Protein AF-A0A6H9KLS6-F1 (afdb_monomer)

Radius of gyration: 54.13 Å; Cα contacts (8 Å, |Δi|>4): 3069; chains: 1; bounding box: 109×90×158 Å

Nearest PDB structures (foldseek):
  4ytg-assembly1_A  TM=8.967E-01  e=2.155E-37  Porphyromonas gingivalis W83
  5ak7-assembly1_A  TM=8.990E-01  e=2.647E-36  Porphyromonas gingivalis
  4ytb-assembly1_A  TM=8.795E-01  e=2.379E-36  Porphyromonas gingivalis W83
  5ak8-assembly1_A  TM=8.900E-01  e=1.005E-35  Porphyromonas gingivalis
  4yt9-assembly1_A  TM=8.762E-01  e=1.245E-35  Porphyromonas gingivalis W83

Structure (mmCIF, N/CA/C/O backbone):
data_AF-A0A6H9KLS6-F1
#
_entry.id   AF-A0A6H9KLS6-F1
#
loop_
_atom_site.group_PDB
_atom_site.id
_atom_site.type_symbol
_atom_site.label_atom_id
_atom_site.label_alt_id
_atom_site.label_comp_id
_atom_site.label_asym_id
_atom_site.label_entity_id
_atom_site.label_seq_id
_atom_site.pdbx_PDB_ins_code
_atom_site.Cartn_x
_atom_site.Cartn_y
_atom_site.Cartn_z
_atom_site.occupancy
_atom_site.B_iso_or_equiv
_atom_site.auth_seq_id
_atom_site.auth_comp_id
_atom_site.auth_asym_id
_atom_site.auth_atom_id
_atom_site.pdbx_PDB_model_num
ATOM 1 N N . MET A 1 1 ? 42.586 41.986 -59.182 1.00 42.12 1 MET A N 1
ATOM 2 C CA . MET A 1 1 ? 43.289 41.242 -58.110 1.00 42.12 1 MET A CA 1
ATOM 3 C C . MET A 1 1 ? 42.401 41.301 -56.870 1.00 42.12 1 MET A C 1
ATOM 5 O O . MET A 1 1 ? 42.018 42.407 -56.533 1.00 42.12 1 MET A O 1
ATOM 9 N N . ASN A 1 2 ? 41.959 40.225 -56.210 1.00 42.09 2 ASN A N 1
ATOM 10 C CA . ASN A 1 2 ? 42.155 38.785 -56.449 1.00 42.09 2 ASN A CA 1
ATOM 11 C C . ASN A 1 2 ? 40.855 37.993 -56.156 1.00 42.09 2 ASN A C 1
ATOM 13 O O . ASN A 1 2 ? 40.766 37.325 -55.130 1.00 42.09 2 ASN A O 1
ATOM 17 N N . HIS A 1 3 ? 39.854 38.028 -57.047 1.00 41.78 3 HIS A N 1
ATOM 18 C CA . HIS A 1 3 ? 38.622 37.240 -56.848 1.00 41.78 3 HIS A CA 1
ATOM 19 C C . HIS A 1 3 ? 38.861 35.724 -56.806 1.00 41.78 3 HIS A C 1
ATOM 21 O O . HIS A 1 3 ? 38.205 35.041 -56.027 1.00 41.78 3 HIS A O 1
ATOM 27 N N . SER A 1 4 ? 39.847 35.200 -57.548 1.00 40.41 4 SER A N 1
ATOM 28 C CA . SER A 1 4 ? 40.197 33.777 -57.471 1.00 40.41 4 SER A CA 1
ATOM 29 C C . SER A 1 4 ? 40.646 33.354 -56.072 1.00 40.41 4 SER A C 1
ATOM 31 O O . SER A 1 4 ? 40.273 32.276 -55.641 1.00 40.41 4 SER A O 1
ATOM 33 N N . LYS A 1 5 ? 41.374 34.194 -55.318 1.00 39.47 5 LYS A N 1
ATOM 34 C CA . LYS A 1 5 ? 41.796 33.826 -53.956 1.00 39.47 5 LYS A CA 1
ATOM 35 C C . LYS A 1 5 ? 40.638 33.768 -52.965 1.00 39.47 5 LYS A C 1
ATOM 37 O O . LYS A 1 5 ? 40.665 32.895 -52.111 1.00 39.47 5 LYS A O 1
ATOM 42 N N . LEU A 1 6 ? 39.636 34.644 -53.072 1.00 44.22 6 LEU A N 1
ATOM 43 C CA . LEU A 1 6 ? 38.482 34.580 -52.169 1.00 44.22 6 LEU A CA 1
ATOM 44 C C . LEU A 1 6 ? 37.624 33.344 -52.466 1.00 44.22 6 LEU A C 1
ATOM 46 O O . LEU A 1 6 ? 37.301 32.603 -51.546 1.00 44.22 6 LEU A O 1
ATOM 50 N N . LEU A 1 7 ? 37.356 33.066 -53.749 1.00 44.28 7 LEU A N 1
ATOM 51 C CA . LEU A 1 7 ? 36.635 31.856 -54.147 1.00 44.28 7 LEU A CA 1
ATOM 52 C C . LEU A 1 7 ? 37.413 30.586 -53.777 1.00 44.28 7 LEU A C 1
ATOM 54 O O . LEU A 1 7 ? 36.820 29.651 -53.261 1.00 44.28 7 LEU A O 1
ATOM 58 N N . SER A 1 8 ? 38.737 30.562 -53.971 1.00 39.41 8 SER A N 1
ATOM 59 C CA . SER A 1 8 ? 39.578 29.424 -53.584 1.00 39.41 8 SER A CA 1
ATOM 60 C C . SER A 1 8 ? 39.737 29.256 -52.075 1.00 39.41 8 SER A C 1
ATOM 62 O O . SER A 1 8 ? 39.918 28.121 -51.667 1.00 39.41 8 SER A O 1
ATOM 64 N N . LEU A 1 9 ? 39.671 30.306 -51.243 1.00 42.19 9 LEU A N 1
ATOM 65 C CA . LEU A 1 9 ? 39.634 30.133 -49.782 1.00 42.19 9 LEU A CA 1
ATOM 66 C C . LEU A 1 9 ? 38.256 29.680 -49.294 1.00 42.19 9 LEU A C 1
ATOM 68 O O . LEU A 1 9 ? 38.198 28.824 -48.423 1.00 42.19 9 LEU A O 1
ATOM 72 N N . PHE A 1 10 ? 37.166 30.199 -49.867 1.00 46.00 10 PHE A N 1
ATOM 73 C CA . PHE A 1 10 ? 35.816 29.742 -49.524 1.00 46.00 10 PHE A CA 1
ATOM 74 C C . PHE A 1 10 ? 35.618 28.277 -49.936 1.00 46.00 10 PHE A C 1
ATOM 76 O O . PHE A 1 10 ? 35.149 27.474 -49.138 1.00 46.00 10 PHE A O 1
ATOM 83 N N . PHE A 1 11 ? 36.090 27.897 -51.132 1.00 42.62 11 PHE A N 1
ATOM 84 C CA . PHE A 1 11 ? 36.170 26.493 -51.527 1.00 42.62 11 PHE A CA 1
ATOM 85 C C . PHE A 1 11 ? 37.159 25.696 -50.678 1.00 42.62 11 PHE A C 1
ATOM 87 O O . PHE A 1 11 ? 36.805 24.586 -50.334 1.00 42.62 11 PHE A O 1
ATOM 94 N N . LEU A 1 12 ? 38.347 26.191 -50.296 1.00 38.06 12 LEU A N 1
ATOM 95 C CA . LEU A 1 12 ? 39.230 25.409 -49.413 1.00 38.06 12 LEU A CA 1
ATOM 96 C C . LEU A 1 12 ? 38.598 25.161 -48.043 1.00 38.06 12 LEU A C 1
ATOM 98 O O . LEU A 1 12 ? 38.747 24.058 -47.543 1.00 38.06 12 LEU A O 1
ATOM 102 N N . ALA A 1 13 ? 37.888 26.139 -47.473 1.00 42.06 13 ALA A N 1
ATOM 103 C CA . ALA A 1 13 ? 37.198 25.998 -46.193 1.00 42.06 13 ALA A CA 1
ATOM 104 C C . ALA A 1 13 ? 36.020 25.014 -46.283 1.00 42.06 13 ALA A C 1
ATOM 106 O O . ALA A 1 13 ? 35.931 24.103 -45.460 1.00 42.06 13 ALA A O 1
ATOM 107 N N . LEU A 1 14 ? 35.171 25.132 -47.315 1.00 41.22 14 LEU A N 1
ATOM 108 C CA . LEU A 1 14 ? 34.112 24.150 -47.575 1.00 41.22 14 LEU A CA 1
ATOM 109 C C . LEU A 1 14 ? 34.700 22.764 -47.841 1.00 41.22 14 LEU A C 1
ATOM 111 O O . LEU A 1 14 ? 34.267 21.802 -47.232 1.00 41.22 14 LEU A O 1
ATOM 115 N N . PHE A 1 15 ? 35.700 22.647 -48.715 1.00 36.88 15 PHE A N 1
ATOM 116 C CA . PHE A 1 15 ? 36.286 21.358 -49.077 1.00 36.88 15 PHE A CA 1
ATOM 117 C C . PHE A 1 15 ? 37.015 20.732 -47.886 1.00 36.88 15 PHE A C 1
ATOM 119 O O . PHE A 1 15 ? 36.880 19.533 -47.697 1.00 36.88 15 PHE A O 1
ATOM 126 N N . SER A 1 16 ? 37.694 21.513 -47.032 1.00 40.09 16 SER A N 1
ATOM 127 C CA . SER A 1 16 ? 38.246 20.992 -45.777 1.00 40.09 16 SER A CA 1
ATOM 128 C C . SER A 1 16 ? 37.142 20.509 -44.843 1.00 40.09 16 SER A C 1
ATOM 130 O O . SER A 1 16 ? 37.246 19.389 -44.357 1.00 40.09 16 SER A O 1
ATOM 132 N N . ALA A 1 17 ? 36.070 21.288 -44.652 1.00 40.72 17 ALA A N 1
ATOM 133 C CA . ALA A 1 17 ? 34.946 20.913 -43.794 1.00 40.72 17 ALA A CA 1
ATOM 134 C C . ALA A 1 17 ? 34.215 19.662 -44.310 1.00 40.72 17 ALA A C 1
ATOM 136 O O . ALA A 1 17 ? 33.973 18.748 -43.533 1.00 40.72 17 ALA A O 1
ATOM 137 N N . LEU A 1 18 ? 33.961 19.560 -45.619 1.00 37.59 18 LEU A N 1
ATOM 138 C CA . LEU A 1 18 ? 33.403 18.368 -46.263 1.00 37.59 18 LEU A CA 1
ATOM 139 C C . LEU A 1 18 ? 34.345 17.161 -46.149 1.00 37.59 18 LEU A C 1
ATOM 141 O O . LEU A 1 18 ? 33.883 16.081 -45.799 1.00 37.59 18 LEU A O 1
ATOM 145 N N . THR A 1 19 ? 35.659 17.318 -46.358 1.00 38.22 19 THR A N 1
ATOM 146 C CA . THR A 1 19 ? 36.613 16.206 -46.162 1.00 38.22 19 THR A CA 1
ATOM 147 C C . THR A 1 19 ? 36.799 15.807 -44.698 1.00 38.22 19 THR A C 1
ATOM 149 O O . THR A 1 19 ? 37.214 14.683 -44.448 1.00 38.22 19 THR A O 1
ATOM 152 N N . PHE A 1 20 ? 36.497 16.687 -43.736 1.00 41.56 20 PHE A N 1
ATOM 153 C CA . PHE A 1 20 ? 36.508 16.352 -42.309 1.00 41.56 20 PHE A CA 1
ATOM 154 C C . PHE A 1 20 ? 35.193 15.691 -41.886 1.00 41.56 20 PHE A C 1
ATOM 156 O O . PHE A 1 20 ? 35.227 14.635 -41.270 1.00 41.56 20 PHE A O 1
ATOM 163 N N . ALA A 1 21 ? 34.041 16.234 -42.290 1.00 41.56 21 ALA A N 1
ATOM 164 C CA . ALA A 1 21 ? 32.731 15.629 -42.052 1.00 41.56 21 ALA A CA 1
ATOM 165 C C . ALA A 1 21 ? 32.650 14.218 -42.655 1.00 41.56 21 ALA A C 1
ATOM 167 O O . ALA A 1 21 ? 32.272 13.272 -41.971 1.00 41.56 21 ALA A O 1
ATOM 168 N N . GLN A 1 22 ? 33.120 14.041 -43.894 1.00 37.28 22 GLN A N 1
ATOM 169 C CA . GLN A 1 22 ? 33.165 12.738 -44.560 1.00 37.28 22 GLN A CA 1
ATOM 170 C C . GLN A 1 22 ? 34.273 11.804 -44.025 1.00 37.28 22 GLN A C 1
ATOM 172 O O . GLN A 1 22 ? 34.257 10.624 -44.342 1.00 37.28 22 GLN A O 1
ATOM 177 N N . ALA A 1 23 ? 35.196 12.298 -43.189 1.00 38.47 23 ALA A N 1
ATOM 178 C CA . ALA A 1 23 ? 36.153 11.481 -42.429 1.00 38.47 23 ALA A CA 1
ATOM 179 C C . ALA A 1 23 ? 35.724 11.237 -40.964 1.00 38.47 23 ALA A C 1
ATOM 181 O O . ALA A 1 23 ? 36.358 10.447 -40.266 1.00 38.47 23 ALA A O 1
ATOM 182 N N . ILE A 1 24 ? 34.665 11.907 -40.496 1.00 44.97 24 ILE A N 1
ATOM 183 C CA . ILE A 1 24 ? 34.025 11.689 -39.189 1.00 44.97 24 ILE A CA 1
ATOM 184 C C . ILE A 1 24 ? 32.800 10.778 -39.336 1.00 44.97 24 ILE A C 1
ATOM 186 O O . ILE A 1 24 ? 32.547 9.990 -38.438 1.00 44.97 24 ILE A O 1
ATOM 190 N N . ALA A 1 25 ? 32.109 10.784 -40.481 1.00 42.50 25 ALA A N 1
ATOM 191 C CA . ALA A 1 25 ? 31.039 9.827 -40.784 1.00 42.50 25 ALA A CA 1
ATOM 192 C C . ALA A 1 25 ? 31.502 8.348 -40.775 1.00 42.50 25 ALA A C 1
ATOM 194 O O . ALA A 1 25 ? 30.692 7.459 -40.535 1.00 42.50 25 ALA A O 1
ATOM 195 N N . ASP A 1 26 ? 32.802 8.094 -40.984 1.00 42.16 26 ASP A N 1
ATOM 196 C CA . ASP A 1 26 ? 33.442 6.773 -40.843 1.00 42.16 26 ASP A CA 1
ATOM 197 C C . ASP A 1 26 ? 33.953 6.485 -39.403 1.00 42.16 26 ASP A C 1
ATOM 199 O O . ASP A 1 26 ? 34.486 5.402 -39.140 1.00 42.16 26 ASP A O 1
ATOM 203 N N . LYS A 1 27 ? 33.835 7.427 -38.450 1.00 55.69 27 LYS A N 1
ATOM 204 C CA . LYS A 1 27 ? 34.169 7.205 -37.030 1.00 55.69 27 LYS A CA 1
ATOM 205 C C . LYS A 1 27 ? 32.921 6.763 -36.258 1.00 55.69 27 LYS A C 1
ATOM 207 O O . LYS A 1 27 ? 31.981 7.532 -36.102 1.00 55.69 27 LYS A O 1
ATOM 212 N N . ASN A 1 28 ? 32.974 5.571 -35.664 1.00 69.12 28 ASN A N 1
ATOM 213 C CA . ASN A 1 28 ? 32.013 5.134 -34.646 1.00 69.12 28 ASN A CA 1
ATOM 214 C C . ASN A 1 28 ? 32.110 6.050 -33.406 1.00 69.12 28 ASN A C 1
ATOM 216 O O . ASN A 1 28 ? 33.011 5.864 -32.585 1.00 69.12 28 ASN A O 1
ATOM 220 N N . LEU A 1 29 ? 31.227 7.046 -33.274 1.00 88.50 29 LEU A N 1
ATOM 221 C CA . LEU A 1 29 ? 31.247 7.987 -32.148 1.00 88.50 29 LEU A CA 1
ATOM 222 C C . LEU A 1 29 ? 30.545 7.397 -30.906 1.00 88.50 29 LEU A C 1
ATOM 224 O O . LEU A 1 29 ? 29.382 6.994 -31.008 1.00 88.50 29 LEU A O 1
ATOM 228 N N . PRO A 1 30 ? 31.199 7.372 -29.727 1.00 90.50 30 PRO A N 1
ATOM 229 C CA . PRO A 1 30 ? 30.552 6.975 -28.479 1.00 90.50 30 PRO A CA 1
ATOM 230 C C . PRO A 1 30 ? 29.504 8.000 -28.019 1.00 90.50 30 PRO A C 1
ATOM 232 O O . PRO A 1 30 ? 29.423 9.118 -28.541 1.00 90.50 30 PRO A O 1
ATOM 235 N N . HIS A 1 31 ? 28.695 7.625 -27.028 1.00 88.62 31 HIS A N 1
ATOM 236 C CA . HIS A 1 31 ? 27.702 8.517 -26.431 1.00 88.62 31 HIS A CA 1
ATOM 237 C C . HIS A 1 31 ? 28.370 9.641 -25.616 1.00 88.62 31 HIS A C 1
ATOM 239 O O . HIS A 1 31 ? 27.988 10.818 -25.689 1.00 88.62 31 HIS A O 1
ATOM 245 N N . TYR A 1 32 ? 29.411 9.280 -24.862 1.00 90.12 32 TYR A N 1
ATOM 246 C CA . TYR A 1 32 ? 30.266 10.212 -24.134 1.00 90.12 32 TYR A CA 1
ATOM 247 C C . TYR A 1 32 ? 31.131 11.061 -25.081 1.00 90.12 32 TYR A C 1
ATOM 249 O O . TYR A 1 32 ? 31.460 10.656 -26.196 1.00 90.12 32 TYR A O 1
ATOM 257 N N . LEU A 1 33 ? 31.535 12.249 -24.623 1.00 90.06 33 LEU A N 1
ATOM 258 C CA . LEU A 1 33 ? 32.469 13.111 -25.354 1.00 90.06 33 LEU A CA 1
ATOM 259 C C . LEU A 1 33 ? 33.858 12.459 -25.438 1.00 90.06 33 LEU A C 1
ATOM 261 O O . LEU A 1 33 ? 34.499 12.215 -24.411 1.00 90.06 33 LEU A O 1
ATOM 265 N N . THR A 1 34 ? 34.370 12.243 -26.648 1.00 90.12 34 THR A N 1
ATOM 266 C CA . THR A 1 34 ? 35.785 11.894 -26.859 1.00 90.12 34 THR A CA 1
ATOM 267 C C . THR A 1 34 ? 36.709 13.069 -26.514 1.00 90.12 34 THR A C 1
ATOM 269 O O . THR A 1 34 ? 36.293 14.225 -26.522 1.00 90.12 34 THR A O 1
ATOM 272 N N . GLU A 1 35 ? 37.998 12.812 -26.261 1.00 87.44 35 GLU A N 1
ATOM 273 C CA . GLU A 1 35 ? 38.976 13.887 -25.999 1.00 87.44 35 GLU A CA 1
ATOM 274 C C . GLU A 1 35 ? 39.114 14.879 -27.175 1.00 87.44 35 GLU A C 1
ATOM 276 O O . GLU A 1 35 ? 39.351 16.066 -26.956 1.00 87.44 35 GLU A O 1
ATOM 281 N N . GLU A 1 36 ? 38.905 14.428 -28.421 1.00 87.62 36 GLU A N 1
ATOM 282 C CA . GLU A 1 36 ? 38.823 15.322 -29.587 1.00 87.62 36 GLU A CA 1
ATOM 283 C C . GLU A 1 36 ? 37.605 16.261 -29.482 1.00 87.62 36 GLU A C 1
ATOM 285 O O . GLU A 1 36 ? 37.731 17.470 -29.684 1.00 87.62 36 GLU A O 1
ATOM 290 N N . GLU A 1 37 ? 36.434 15.732 -29.114 1.00 91.25 37 GLU A N 1
ATOM 291 C CA . GLU A 1 37 ? 35.206 16.518 -28.937 1.00 91.25 37 GLU A CA 1
ATOM 292 C C . GLU A 1 37 ? 35.280 17.460 -27.725 1.00 91.25 37 GLU A C 1
ATOM 294 O O . GLU A 1 37 ? 34.800 18.589 -27.816 1.00 91.25 37 GLU A O 1
ATOM 299 N N . LYS A 1 38 ? 35.932 17.064 -26.621 1.00 89.56 38 LYS A N 1
ATOM 300 C CA . LYS A 1 38 ? 36.147 17.924 -25.439 1.00 89.56 38 LYS A CA 1
ATOM 301 C C . LYS A 1 38 ? 36.991 19.159 -25.756 1.00 89.56 38 LYS A C 1
ATOM 303 O O . LYS A 1 38 ? 36.734 20.226 -25.202 1.00 89.56 38 LYS A O 1
ATOM 308 N N . GLU A 1 39 ? 37.988 19.049 -26.635 1.00 87.88 39 GLU A N 1
ATOM 309 C CA . GLU A 1 39 ? 38.747 20.217 -27.104 1.00 87.88 39 GLU A CA 1
ATOM 310 C C . GLU A 1 39 ? 37.949 21.059 -28.110 1.00 87.88 39 GLU A C 1
ATOM 312 O O . GLU A 1 39 ? 37.980 22.288 -28.026 1.00 87.88 39 GLU A O 1
ATOM 317 N N . LEU A 1 40 ? 37.188 20.431 -29.016 1.00 87.25 40 LEU A N 1
ATOM 318 C CA . LEU A 1 40 ? 36.318 21.143 -29.961 1.00 87.25 40 LEU A CA 1
ATOM 319 C C . LEU A 1 40 ? 35.241 21.970 -29.243 1.00 87.25 40 LEU A C 1
ATOM 321 O O . LEU A 1 40 ? 35.066 23.146 -29.570 1.00 87.25 40 LEU A O 1
ATOM 325 N N . LEU A 1 41 ? 34.567 21.390 -28.244 1.00 85.75 41 LEU A N 1
ATOM 326 C CA . LEU A 1 41 ? 33.434 21.988 -27.526 1.00 85.75 41 LEU A CA 1
ATOM 327 C C . LEU A 1 41 ? 33.779 23.347 -26.890 1.00 85.75 41 LEU A C 1
ATOM 329 O O . LEU A 1 41 ? 32.966 24.263 -26.941 1.00 85.75 41 LEU A O 1
ATOM 333 N N . LYS A 1 42 ? 35.022 23.542 -26.425 1.00 82.81 42 LYS A N 1
ATOM 334 C CA . LYS A 1 42 ? 35.545 24.827 -25.897 1.00 82.81 42 LYS A CA 1
ATOM 335 C C . LYS A 1 42 ? 35.497 25.989 -26.900 1.00 82.81 42 LYS A C 1
ATOM 337 O O . LYS A 1 42 ? 35.700 27.141 -26.520 1.00 82.81 42 LYS A O 1
ATOM 342 N N . THR A 1 43 ? 35.313 25.685 -28.182 1.00 79.50 43 THR A N 1
ATOM 343 C CA . THR A 1 43 ? 35.275 26.642 -29.299 1.00 79.50 43 THR A CA 1
ATOM 344 C C . THR A 1 43 ? 34.090 26.431 -30.240 1.00 79.50 43 THR A C 1
ATOM 346 O O . THR A 1 43 ? 33.941 27.175 -31.210 1.00 79.50 43 THR A O 1
ATOM 349 N N . TYR A 1 44 ? 33.256 25.425 -29.969 1.00 80.31 44 TYR A N 1
ATOM 350 C CA . TYR A 1 44 ? 32.067 25.126 -30.751 1.00 80.31 44 TYR A CA 1
ATOM 351 C C . TYR A 1 44 ? 31.022 26.226 -30.554 1.00 80.31 44 TYR A C 1
ATOM 353 O O . TYR A 1 44 ? 30.921 26.840 -29.491 1.00 80.31 44 TYR A O 1
ATOM 361 N N . GLN A 1 45 ? 30.249 26.483 -31.600 1.00 70.19 45 GLN A N 1
ATOM 362 C CA . GLN A 1 45 ? 29.061 27.325 -31.570 1.00 70.19 45 GLN A CA 1
ATOM 363 C C . GLN A 1 45 ? 28.004 26.573 -32.382 1.00 70.19 45 GLN A C 1
ATOM 365 O O . GLN A 1 45 ? 28.323 26.178 -33.510 1.00 70.19 45 GLN A O 1
ATOM 370 N N . PRO A 1 46 ? 26.796 26.343 -31.843 1.00 68.88 46 PRO A N 1
ATOM 371 C CA . PRO A 1 46 ? 25.768 25.604 -32.562 1.00 68.88 46 PRO A CA 1
ATOM 372 C C . PRO A 1 46 ? 25.329 26.350 -33.838 1.00 68.88 46 PRO A C 1
ATOM 374 O O . PRO A 1 46 ? 25.396 27.587 -33.892 1.00 68.88 46 PRO A O 1
ATOM 377 N N . PRO A 1 47 ? 24.906 25.630 -34.891 1.00 63.25 47 PRO A N 1
ATOM 378 C CA . PRO A 1 47 ? 24.406 26.203 -36.135 1.00 63.25 47 PRO A CA 1
ATOM 379 C C . PRO A 1 47 ? 23.109 27.002 -35.921 1.00 63.25 47 PRO A C 1
ATOM 381 O O . PRO A 1 47 ? 22.008 26.469 -35.988 1.00 63.25 47 PRO A O 1
ATOM 384 N N . ILE A 1 48 ? 23.233 28.319 -35.732 1.00 58.53 48 ILE A N 1
ATOM 385 C CA . ILE A 1 48 ? 22.075 29.220 -35.624 1.00 58.53 48 ILE A CA 1
ATOM 386 C C . ILE A 1 48 ? 21.310 29.257 -36.959 1.00 58.53 48 ILE A C 1
ATOM 388 O O . ILE A 1 48 ? 21.727 29.903 -37.928 1.00 58.53 48 ILE A O 1
ATOM 392 N N . SER A 1 49 ? 20.160 28.587 -36.981 1.00 54.59 49 SER A N 1
ATOM 393 C CA . SER A 1 49 ? 19.131 28.708 -38.012 1.00 54.59 49 SER A CA 1
ATOM 394 C C . SER A 1 49 ? 18.551 30.132 -38.029 1.00 54.59 49 SER A C 1
ATOM 396 O O . SER A 1 49 ? 18.488 30.830 -37.017 1.00 54.59 49 SER A O 1
ATOM 398 N N . SER A 1 50 ? 18.172 30.611 -39.218 1.00 48.75 50 SER A N 1
ATOM 399 C CA . SER A 1 50 ? 17.630 31.971 -39.415 1.00 48.75 50 SER A CA 1
ATOM 400 C C . SER A 1 50 ? 16.257 31.994 -40.093 1.00 48.75 50 SER A C 1
ATOM 402 O O . SER A 1 50 ? 15.757 33.063 -40.443 1.00 48.75 50 SER A O 1
ATOM 404 N N . GLU A 1 51 ? 15.632 30.825 -40.262 1.00 49.12 51 GLU A N 1
ATOM 405 C CA . GLU A 1 51 ? 14.344 30.670 -40.955 1.00 49.12 51 GLU A CA 1
ATOM 406 C C . GLU A 1 51 ? 13.155 30.445 -40.002 1.00 49.12 51 GLU A C 1
ATOM 408 O O . GLU A 1 51 ? 12.010 30.388 -40.455 1.00 49.12 51 GLU A O 1
ATOM 413 N N . ARG A 1 52 ? 13.407 30.269 -38.697 1.00 57.59 52 ARG A N 1
ATOM 414 C CA . ARG A 1 52 ? 12.481 29.635 -37.738 1.00 57.59 52 ARG A CA 1
ATOM 415 C C . ARG A 1 52 ? 12.293 30.458 -36.458 1.00 57.59 52 ARG A C 1
ATOM 417 O O . ARG A 1 52 ? 12.930 31.491 -36.258 1.00 57.59 52 ARG A O 1
ATOM 424 N N . GLY A 1 53 ? 11.311 30.061 -35.648 1.00 63.16 53 GLY A N 1
ATOM 425 C CA . GLY A 1 53 ? 10.825 30.843 -34.511 1.00 63.16 53 GLY A CA 1
ATOM 426 C C . GLY A 1 53 ? 11.549 30.530 -33.202 1.00 63.16 53 GLY A C 1
ATOM 427 O O . GLY A 1 53 ? 11.484 29.406 -32.719 1.00 63.16 53 GLY A O 1
ATOM 428 N N . THR A 1 54 ? 12.141 31.554 -32.586 1.00 74.00 54 THR A N 1
ATOM 429 C CA . THR A 1 54 ? 12.822 31.489 -31.276 1.00 74.00 54 THR A CA 1
ATOM 430 C C . THR A 1 54 ? 11.977 32.027 -30.112 1.00 74.00 54 THR A C 1
ATOM 432 O O . THR A 1 54 ? 12.478 32.274 -29.017 1.00 74.00 54 THR A O 1
ATOM 435 N N . ASN A 1 55 ? 10.669 32.197 -30.336 1.00 85.75 55 ASN A N 1
ATOM 436 C CA . ASN A 1 55 ? 9.689 32.437 -29.275 1.00 85.75 55 ASN A CA 1
ATOM 437 C C . ASN A 1 55 ? 9.148 31.090 -28.753 1.00 85.75 55 ASN A C 1
ATOM 439 O O . ASN A 1 55 ? 8.998 30.172 -29.568 1.00 85.75 55 ASN A O 1
ATOM 443 N N . PRO A 1 56 ? 8.762 30.983 -27.468 1.00 90.50 56 PRO A N 1
ATOM 444 C CA . PRO A 1 56 ? 8.094 29.794 -26.940 1.00 90.50 56 PRO A CA 1
ATOM 445 C C . PRO A 1 56 ? 6.793 29.437 -27.693 1.00 90.50 56 PRO A C 1
ATOM 447 O O . PRO A 1 56 ? 6.211 30.295 -28.374 1.00 90.50 56 PRO A O 1
ATOM 450 N N . PRO A 1 57 ? 6.300 28.192 -27.574 1.00 91.56 57 PRO A N 1
ATOM 451 C CA . PRO A 1 57 ? 4.973 27.811 -28.044 1.00 91.56 57 PRO A CA 1
ATOM 452 C C . PRO A 1 57 ? 3.848 28.631 -27.376 1.00 91.56 57 PRO A C 1
ATOM 454 O O . PRO A 1 57 ? 4.003 29.100 -26.249 1.00 91.56 57 PRO A O 1
ATOM 457 N N . PRO A 1 58 ? 2.684 28.807 -28.034 1.00 89.31 58 PRO A N 1
ATOM 458 C CA . PRO A 1 58 ? 1.513 29.416 -27.407 1.00 89.31 58 PRO A CA 1
ATOM 459 C C . PRO A 1 58 ? 1.015 28.580 -26.223 1.00 89.31 58 PRO A C 1
ATOM 461 O O . PRO A 1 58 ? 0.774 27.379 -26.381 1.00 89.31 58 PRO A O 1
ATOM 464 N N . THR A 1 59 ? 0.841 29.238 -25.076 1.00 86.94 59 THR A N 1
ATOM 465 C CA . THR A 1 59 ? 0.408 28.640 -23.808 1.00 86.94 59 THR A CA 1
ATOM 466 C C . THR A 1 59 ? -1.119 28.443 -23.721 1.00 86.94 59 THR A C 1
ATOM 468 O O . THR A 1 59 ? -1.865 29.191 -24.361 1.00 86.94 59 THR A O 1
ATOM 471 N N . PRO A 1 60 ? -1.606 27.478 -22.910 1.00 91.75 60 PRO A N 1
ATOM 472 C CA . PRO A 1 60 ? -0.819 26.496 -22.162 1.00 91.75 60 PRO A CA 1
ATOM 473 C C . PRO A 1 60 ? -0.162 25.470 -23.097 1.00 91.75 60 PRO A C 1
ATOM 475 O O . PRO A 1 60 ? -0.675 25.171 -24.176 1.00 91.75 60 PRO A O 1
ATOM 478 N N . VAL A 1 61 ? 1.001 24.975 -22.680 1.00 94.56 61 VAL A N 1
ATOM 479 C CA . VAL A 1 61 ? 1.789 23.958 -23.387 1.00 94.56 61 VAL A CA 1
ATOM 480 C C . VAL A 1 61 ? 1.771 22.688 -22.544 1.00 94.56 61 VAL A C 1
ATOM 482 O O . VAL A 1 61 ? 1.711 22.779 -21.321 1.00 94.56 61 VAL A O 1
ATOM 485 N N . ARG A 1 62 ? 1.820 21.517 -23.179 1.00 95.69 62 ARG A N 1
ATOM 486 C CA . ARG A 1 62 ? 1.998 20.231 -22.496 1.00 95.69 62 ARG A CA 1
ATOM 487 C C . ARG A 1 62 ? 2.932 19.334 -23.299 1.00 95.69 62 ARG A C 1
ATOM 489 O O . ARG A 1 62 ? 2.699 19.118 -24.490 1.00 95.69 62 ARG A O 1
ATOM 496 N N . THR A 1 63 ? 3.953 18.782 -22.660 1.00 96.44 63 THR A N 1
ATOM 497 C CA . THR A 1 63 ? 4.730 17.660 -23.201 1.00 96.44 63 THR A CA 1
ATOM 498 C C . THR A 1 63 ? 4.029 16.346 -22.887 1.00 96.44 63 THR A C 1
ATOM 500 O O . THR A 1 63 ? 3.500 16.161 -21.794 1.00 96.44 63 THR A O 1
ATOM 503 N N . MET A 1 64 ? 4.041 15.433 -23.851 1.00 95.31 64 MET A N 1
ATOM 504 C CA . MET A 1 64 ? 3.569 14.063 -23.660 1.00 95.31 64 MET A CA 1
ATOM 505 C C . MET A 1 64 ? 4.578 13.197 -22.905 1.00 95.31 64 MET A C 1
ATOM 507 O O . MET A 1 64 ? 5.787 13.338 -23.094 1.00 95.31 64 MET A O 1
ATOM 511 N N . ALA A 1 65 ? 4.071 12.265 -22.107 1.00 96.06 65 ALA A N 1
ATOM 512 C CA . ALA A 1 65 ? 4.852 11.154 -21.586 1.00 96.06 65 ALA A CA 1
ATOM 513 C C . ALA A 1 65 ? 5.097 10.068 -22.653 1.00 96.06 65 ALA A C 1
ATOM 515 O O . ALA A 1 65 ? 4.435 10.022 -23.690 1.00 96.06 65 ALA A O 1
ATOM 516 N N . GLU A 1 66 ? 6.044 9.168 -22.388 1.00 97.00 66 GLU A N 1
ATOM 517 C CA . GLU A 1 66 ? 6.486 8.137 -23.343 1.00 97.00 66 GLU A CA 1
ATOM 518 C C . GLU A 1 66 ? 5.458 7.006 -23.553 1.00 97.00 66 GLU A C 1
ATOM 520 O O . GLU A 1 66 ? 5.401 6.415 -24.626 1.00 97.00 66 GLU A O 1
ATOM 525 N N . TRP A 1 67 ? 4.610 6.734 -22.553 1.00 95.31 67 TRP A N 1
ATOM 526 C CA . TRP A 1 67 ? 3.497 5.771 -22.628 1.00 95.31 67 TRP A CA 1
ATOM 527 C C . TRP A 1 67 ? 2.200 6.362 -23.207 1.00 95.31 67 TRP A C 1
ATOM 529 O O . TRP A 1 67 ? 1.163 5.693 -23.222 1.00 95.31 67 TRP A O 1
ATOM 539 N N . GLU A 1 68 ? 2.210 7.629 -23.629 1.00 95.62 68 GLU A N 1
ATOM 540 C CA . GLU A 1 68 ? 1.092 8.198 -24.379 1.00 95.62 68 GLU A CA 1
ATOM 541 C C . GLU A 1 68 ? 1.082 7.702 -25.830 1.00 95.62 68 GLU A C 1
ATOM 543 O O . GLU A 1 68 ? 1.968 6.990 -26.293 1.00 95.62 68 GLU A O 1
ATOM 548 N N . GLU A 1 69 ? 0.035 8.065 -26.565 1.00 95.69 69 GLU A N 1
ATOM 549 C CA . GLU A 1 69 ? -0.164 7.598 -27.929 1.00 95.69 69 GLU A CA 1
ATOM 550 C C . GLU A 1 69 ? 0.885 8.176 -28.903 1.00 95.69 69 GLU A C 1
ATOM 552 O O . GLU A 1 69 ? 0.940 9.386 -29.160 1.00 95.69 69 GLU A O 1
ATOM 557 N N . LEU A 1 70 ? 1.699 7.292 -29.480 1.00 96.88 70 LEU A N 1
ATOM 558 C CA . LEU A 1 70 ? 2.751 7.624 -30.435 1.00 96.88 70 LEU A CA 1
ATOM 559 C C . LEU A 1 70 ? 2.265 7.455 -31.879 1.00 96.88 70 LEU A C 1
ATOM 561 O O . LEU A 1 70 ? 1.649 6.450 -32.238 1.00 96.88 70 LEU A O 1
ATOM 565 N N . ASP A 1 71 ? 2.639 8.398 -32.744 1.00 97.44 71 ASP A N 1
ATOM 566 C CA . ASP A 1 71 ? 2.585 8.214 -34.198 1.00 97.44 71 ASP A CA 1
ATOM 567 C C . ASP A 1 71 ? 3.698 7.270 -34.675 1.00 97.44 71 ASP A C 1
ATOM 569 O O . ASP A 1 71 ? 3.572 6.634 -35.726 1.00 97.44 71 ASP A O 1
ATOM 573 N N . GLY A 1 72 ? 4.783 7.182 -33.898 1.00 97.31 72 GLY A N 1
ATOM 574 C CA . GLY A 1 72 ? 5.925 6.313 -34.134 1.00 97.31 72 GLY A CA 1
ATOM 575 C C . GLY A 1 72 ? 7.155 6.673 -33.298 1.00 97.31 72 GLY A C 1
ATOM 576 O O . GLY A 1 72 ? 7.092 7.497 -32.386 1.00 97.31 72 GLY A O 1
ATOM 577 N N . ILE A 1 73 ? 8.295 6.090 -33.668 1.00 98.44 73 ILE A N 1
ATOM 578 C CA . ILE A 1 73 ? 9.626 6.457 -33.160 1.00 98.44 73 ILE A CA 1
ATOM 579 C C . ILE A 1 73 ? 10.570 6.852 -34.300 1.00 98.44 73 ILE A C 1
ATOM 581 O O . ILE A 1 73 ? 10.447 6.357 -35.420 1.00 98.44 73 ILE A O 1
ATOM 585 N N . GLN A 1 74 ? 11.547 7.706 -34.019 1.00 98.44 74 GLN A N 1
ATOM 586 C CA . GLN A 1 74 ? 12.725 7.936 -34.851 1.00 98.44 74 GLN A CA 1
ATOM 587 C C . GLN A 1 74 ? 13.855 6.960 -34.495 1.00 98.44 74 GLN A C 1
ATOM 589 O O . GLN A 1 74 ? 14.038 6.624 -33.325 1.00 98.44 74 GLN A O 1
ATOM 594 N N . ILE A 1 75 ? 14.640 6.579 -35.509 1.00 98.44 75 ILE A N 1
ATOM 595 C CA . ILE A 1 75 ? 15.992 6.007 -35.380 1.00 98.44 75 ILE A CA 1
ATOM 596 C C . ILE A 1 75 ? 16.948 6.662 -36.394 1.00 98.44 75 ILE A C 1
ATOM 598 O O . ILE A 1 75 ? 16.508 7.101 -37.463 1.00 98.44 75 ILE A O 1
ATOM 602 N N . THR A 1 76 ? 18.257 6.658 -36.121 1.00 97.50 76 THR A N 1
ATOM 603 C CA . THR A 1 76 ? 19.287 7.109 -37.079 1.00 97.50 76 THR A CA 1
ATOM 604 C C . THR A 1 76 ? 20.122 5.931 -37.575 1.00 97.50 76 THR A C 1
ATOM 606 O O . THR A 1 76 ? 21.017 5.424 -36.898 1.00 97.50 76 THR A O 1
ATOM 609 N N . TRP A 1 77 ? 19.835 5.479 -38.795 1.00 95.56 77 TRP A N 1
ATOM 610 C CA . TRP A 1 77 ? 20.401 4.264 -39.366 1.00 95.56 77 TRP A CA 1
ATOM 611 C C . TRP A 1 77 ? 21.853 4.448 -39.817 1.00 95.56 77 TRP A C 1
ATOM 613 O O . TRP A 1 77 ? 22.139 4.959 -40.902 1.00 95.56 77 TRP A O 1
ATOM 623 N N . THR A 1 78 ? 22.775 3.940 -39.002 1.00 90.88 78 THR A N 1
ATOM 624 C CA . THR A 1 78 ? 24.207 3.866 -39.315 1.00 90.88 78 THR A CA 1
ATOM 625 C C . THR A 1 78 ? 24.829 2.583 -38.747 1.00 90.88 78 THR A C 1
ATOM 627 O O . THR A 1 78 ? 24.755 1.521 -39.373 1.00 90.88 78 THR A O 1
ATOM 630 N N . GLN A 1 79 ? 25.402 2.657 -37.546 1.00 85.38 79 GLN A N 1
ATOM 631 C CA . GLN A 1 79 ? 25.980 1.546 -36.801 1.00 85.38 79 GLN A CA 1
ATOM 632 C C . GLN A 1 79 ? 24.912 0.524 -36.366 1.00 85.38 79 GLN A C 1
ATOM 634 O O . GLN A 1 79 ? 23.707 0.730 -36.517 1.00 85.38 79 GLN A O 1
ATOM 639 N N . PHE A 1 80 ? 25.381 -0.606 -35.827 1.00 92.94 80 PHE A N 1
ATOM 640 C CA . PHE A 1 80 ? 24.562 -1.656 -35.205 1.00 92.94 80 PHE A CA 1
ATOM 641 C C . PHE A 1 80 ? 23.287 -2.041 -35.984 1.00 92.94 80 PHE A C 1
ATOM 643 O O . PHE A 1 80 ? 22.216 -2.166 -35.386 1.00 92.94 80 PHE A O 1
ATOM 650 N N . PRO A 1 81 ? 23.357 -2.304 -37.307 1.00 87.38 81 PRO A N 1
ATOM 651 C CA . PRO A 1 81 ? 22.164 -2.563 -38.109 1.00 87.38 81 PRO A CA 1
ATOM 652 C C . PRO A 1 81 ? 21.407 -3.831 -37.684 1.00 87.38 81 PRO A C 1
ATOM 654 O O . PRO A 1 81 ? 20.315 -4.060 -38.177 1.00 87.38 81 PRO A O 1
ATOM 657 N N . SER A 1 82 ? 21.956 -4.693 -36.818 1.00 88.62 82 SER A N 1
ATOM 658 C CA . SER A 1 82 ? 21.200 -5.810 -36.225 1.00 88.62 82 SER A CA 1
ATOM 659 C C . SER A 1 82 ? 20.298 -5.379 -35.067 1.00 88.62 82 SER A C 1
ATOM 661 O O . SER A 1 82 ? 19.222 -5.944 -34.907 1.00 88.62 82 SER A O 1
ATOM 663 N N . ILE A 1 83 ? 20.699 -4.364 -34.295 1.00 93.88 83 ILE A N 1
ATOM 664 C CA . ILE A 1 83 ? 19.860 -3.758 -33.255 1.00 93.88 83 ILE A CA 1
ATOM 665 C C . ILE A 1 83 ? 18.777 -2.916 -33.937 1.00 93.88 83 ILE A C 1
ATOM 667 O O . ILE A 1 83 ? 17.597 -3.153 -33.709 1.00 93.88 83 ILE A O 1
ATOM 671 N N . HIS A 1 84 ? 19.154 -2.048 -34.887 1.00 96.31 84 HIS A N 1
ATOM 672 C CA . HIS A 1 84 ? 18.183 -1.278 -35.673 1.00 96.31 84 HIS A CA 1
ATOM 673 C C . HIS A 1 84 ? 17.139 -2.152 -36.378 1.00 96.31 84 HIS A C 1
ATOM 675 O O . HIS A 1 84 ? 15.966 -1.800 -36.354 1.00 96.31 84 HIS A O 1
ATOM 681 N N . ARG A 1 85 ? 17.517 -3.301 -36.965 1.00 94.19 85 ARG A N 1
ATOM 682 C CA . ARG A 1 85 ? 16.528 -4.229 -37.539 1.00 94.19 85 ARG A CA 1
ATOM 683 C C . ARG A 1 85 ? 15.520 -4.710 -36.491 1.00 94.19 85 ARG A C 1
ATOM 685 O O . ARG A 1 85 ? 14.334 -4.590 -36.741 1.00 94.19 85 ARG A O 1
ATOM 692 N N . GLN A 1 86 ? 15.960 -5.154 -35.312 1.00 95.94 86 GLN A N 1
ATOM 693 C CA . GLN A 1 86 ? 15.056 -5.607 -34.240 1.00 95.94 86 GLN A CA 1
ATOM 694 C C . GLN A 1 86 ? 14.204 -4.468 -33.627 1.00 95.94 86 GLN A C 1
ATOM 696 O O . GLN A 1 86 ? 13.109 -4.719 -33.134 1.00 95.94 86 GLN A O 1
ATOM 701 N N . ILE A 1 87 ? 14.650 -3.209 -33.710 1.00 97.00 87 ILE A N 1
ATOM 702 C CA . ILE A 1 87 ? 13.830 -2.041 -33.339 1.00 97.00 87 ILE A CA 1
ATOM 703 C C . ILE A 1 87 ? 12.763 -1.750 -34.410 1.00 97.00 87 ILE A C 1
ATOM 705 O O . ILE A 1 87 ? 11.600 -1.561 -34.069 1.00 97.00 87 ILE A O 1
ATOM 709 N N . VAL A 1 88 ? 13.122 -1.743 -35.703 1.00 97.38 88 VAL A N 1
ATOM 710 C CA . VAL A 1 88 ? 12.160 -1.542 -36.815 1.00 97.38 88 VAL A CA 1
ATOM 711 C C . VAL A 1 88 ? 11.182 -2.722 -36.937 1.00 97.38 88 VAL A C 1
ATOM 713 O O . VAL A 1 88 ? 10.071 -2.556 -37.434 1.00 97.38 88 VAL A O 1
ATOM 716 N N . ASP A 1 89 ? 11.595 -3.907 -36.494 1.00 94.75 89 ASP A N 1
ATOM 717 C CA . ASP A 1 89 ? 10.777 -5.109 -36.332 1.00 94.75 89 ASP A CA 1
ATOM 718 C C . ASP A 1 89 ? 9.639 -4.858 -35.333 1.00 94.75 89 ASP A C 1
ATOM 720 O O . ASP A 1 89 ? 8.481 -4.746 -35.736 1.00 94.75 89 ASP A O 1
ATOM 724 N N . ALA A 1 90 ? 9.979 -4.644 -34.060 1.00 92.25 90 ALA A N 1
ATOM 725 C CA . ALA A 1 90 ? 8.999 -4.493 -32.991 1.00 92.25 90 ALA A CA 1
ATOM 726 C C . ALA A 1 90 ? 8.158 -3.205 -33.110 1.00 92.25 90 ALA A C 1
ATOM 728 O O . ALA A 1 90 ? 6.937 -3.242 -32.980 1.00 92.25 90 ALA A O 1
ATOM 729 N N . ALA A 1 91 ? 8.786 -2.058 -33.392 1.00 95.88 91 ALA A N 1
ATOM 730 C CA . ALA A 1 91 ? 8.106 -0.762 -33.341 1.00 95.88 91 ALA A CA 1
ATOM 731 C C . ALA A 1 91 ? 7.135 -0.506 -34.509 1.00 95.88 91 ALA A C 1
ATOM 733 O O . ALA A 1 91 ? 6.258 0.350 -34.392 1.00 95.88 91 ALA A O 1
ATOM 734 N N . GLN A 1 92 ? 7.263 -1.210 -35.642 1.00 95.62 92 GLN A N 1
ATOM 735 C CA . GLN A 1 92 ? 6.397 -0.931 -36.795 1.00 95.62 92 GLN A CA 1
ATOM 736 C C . GLN A 1 92 ? 5.006 -1.562 -36.710 1.00 95.62 92 GLN A C 1
ATOM 738 O O . GLN A 1 92 ? 4.103 -1.121 -37.420 1.00 95.62 92 GLN A O 1
ATOM 743 N N . GLU A 1 93 ? 4.834 -2.613 -35.905 1.00 94.31 93 GLU A N 1
ATOM 744 C CA . GLU A 1 93 ? 3.515 -3.218 -35.668 1.00 94.31 93 GLU A CA 1
ATOM 745 C C . GLU A 1 93 ? 2.642 -2.274 -34.808 1.00 94.31 93 GLU A C 1
ATOM 747 O O . GLU A 1 93 ? 1.416 -2.318 -34.878 1.00 94.31 93 GLU A O 1
ATOM 752 N N . GLU A 1 94 ? 3.289 -1.369 -34.064 1.00 95.56 94 GLU A N 1
ATOM 753 C CA . GLU A 1 94 ? 2.703 -0.408 -33.119 1.00 95.56 94 GLU A CA 1
ATOM 754 C C . GLU A 1 94 ? 2.472 0.993 -33.702 1.00 95.56 94 GLU A C 1
ATOM 756 O O . GLU A 1 94 ? 1.561 1.710 -33.285 1.00 95.56 94 GLU A O 1
ATOM 761 N N . GLY A 1 95 ? 3.322 1.422 -34.637 1.00 95.81 95 GLY A N 1
ATOM 762 C CA . GLY A 1 95 ? 3.334 2.785 -35.165 1.00 95.81 95 GLY A CA 1
ATOM 763 C C . GLY A 1 95 ? 4.316 2.946 -36.321 1.00 95.81 95 GLY A C 1
ATOM 764 O O . GLY A 1 95 ? 4.708 1.976 -36.969 1.00 95.81 95 GLY A O 1
ATOM 765 N N . LYS A 1 96 ? 4.714 4.183 -36.625 1.00 98.38 96 LYS A N 1
ATOM 766 C CA . LYS A 1 96 ? 5.726 4.457 -37.655 1.00 98.38 96 LYS A CA 1
ATOM 767 C C . LYS A 1 96 ? 7.145 4.311 -37.131 1.00 98.38 96 LYS A C 1
ATOM 769 O O . LYS A 1 96 ? 7.423 4.520 -35.955 1.00 98.38 96 LYS A O 1
ATOM 774 N N . VAL A 1 97 ? 8.068 4.037 -38.048 1.00 98.56 97 VAL A N 1
ATOM 775 C CA . VAL A 1 97 ? 9.502 4.130 -37.766 1.00 98.56 97 VAL A CA 1
ATOM 776 C C . VAL A 1 97 ? 10.125 5.130 -38.730 1.00 98.56 97 VAL A C 1
ATOM 778 O O . VAL A 1 97 ? 10.197 4.885 -39.934 1.00 98.56 97 VAL A O 1
ATOM 781 N N . TYR A 1 98 ? 10.515 6.284 -38.197 1.00 98.50 98 TYR A N 1
ATOM 782 C CA . TYR A 1 98 ? 11.101 7.419 -38.901 1.00 98.50 98 TYR A CA 1
ATOM 783 C C . TYR A 1 98 ? 12.619 7.246 -38.981 1.00 98.50 98 TYR A C 1
ATOM 785 O O . TYR A 1 98 ? 13.352 7.533 -38.038 1.00 98.50 98 TYR A O 1
ATOM 793 N N . ILE A 1 99 ? 13.096 6.736 -40.113 1.00 98.44 99 ILE A N 1
ATOM 794 C CA . ILE A 1 99 ? 14.491 6.347 -40.299 1.00 98.44 99 ILE A CA 1
ATOM 795 C C . ILE A 1 99 ? 15.276 7.482 -40.963 1.00 98.44 99 ILE A C 1
ATOM 797 O O . ILE A 1 99 ? 15.158 7.708 -42.172 1.00 98.44 99 ILE A O 1
ATOM 801 N N . VAL A 1 100 ? 16.116 8.158 -40.180 1.00 97.81 100 VAL A N 1
ATOM 802 C CA . VAL A 1 100 ? 17.143 9.083 -40.684 1.00 97.81 100 VAL A CA 1
ATOM 803 C C . VAL A 1 100 ? 18.294 8.253 -41.254 1.00 97.81 100 VAL A C 1
ATOM 805 O O . VAL A 1 100 ? 18.753 7.311 -40.609 1.00 97.81 100 VAL A O 1
ATOM 808 N N . CYS A 1 101 ? 18.727 8.521 -42.487 1.00 95.69 101 CYS A N 1
ATOM 809 C CA . CYS A 1 101 ? 19.703 7.677 -43.188 1.00 95.69 101 CYS A CA 1
ATOM 810 C C . CYS A 1 101 ? 20.422 8.408 -44.333 1.00 95.69 101 CYS A C 1
ATOM 812 O O . CYS A 1 101 ? 19.901 9.365 -44.888 1.00 95.69 101 CYS A O 1
ATOM 814 N N . SER A 1 102 ? 21.604 7.931 -44.740 1.00 93.00 102 SER A N 1
ATOM 815 C CA . SER A 1 102 ? 22.361 8.534 -45.858 1.00 93.00 102 SER A CA 1
ATOM 816 C C . SER A 1 102 ? 21.952 8.024 -47.251 1.00 93.00 102 SER A C 1
ATOM 818 O O . SER A 1 102 ? 22.258 8.662 -48.253 1.00 93.00 102 SER A O 1
ATOM 820 N N . ASP A 1 103 ? 21.290 6.865 -47.321 1.00 93.31 103 ASP A N 1
ATOM 821 C CA . ASP A 1 103 ? 20.659 6.304 -48.524 1.00 93.31 103 ASP A CA 1
ATOM 822 C C . ASP A 1 103 ? 19.496 5.409 -48.081 1.00 93.31 103 ASP A C 1
ATOM 824 O O . ASP A 1 103 ? 19.694 4.316 -47.535 1.00 93.31 103 ASP A O 1
ATOM 828 N N . SER A 1 104 ? 18.260 5.841 -48.331 1.00 95.94 104 SER A N 1
ATOM 829 C CA . SER A 1 104 ? 17.084 5.068 -47.938 1.00 95.94 104 SER A CA 1
ATOM 830 C C . SER A 1 104 ? 16.964 3.761 -48.716 1.00 95.94 104 SER A C 1
ATOM 832 O O . SER A 1 104 ? 16.312 2.837 -48.241 1.00 95.94 104 SER A O 1
ATOM 834 N N . ASN A 1 105 ? 17.597 3.631 -49.884 1.00 96.44 105 ASN A N 1
ATOM 835 C CA . ASN A 1 105 ? 17.635 2.390 -50.656 1.00 96.44 105 ASN A CA 1
ATOM 836 C C . ASN A 1 105 ? 18.591 1.385 -50.011 1.00 96.44 105 ASN A C 1
ATOM 838 O O . ASN A 1 105 ? 18.258 0.203 -49.946 1.00 96.44 105 ASN A O 1
ATOM 842 N N . GLN A 1 106 ? 19.731 1.827 -49.471 1.00 93.88 106 GLN A N 1
ATOM 843 C CA . GLN A 1 106 ? 20.593 0.976 -48.647 1.00 93.88 106 GLN A CA 1
ATOM 844 C C . GLN A 1 106 ? 19.833 0.454 -47.425 1.00 93.88 106 GLN A C 1
ATOM 846 O O . GLN A 1 106 ? 19.892 -0.748 -47.161 1.00 93.88 106 GLN A O 1
ATOM 851 N N . VAL A 1 107 ? 19.069 1.309 -46.732 1.00 95.81 107 VAL A N 1
ATOM 852 C CA . VAL A 1 107 ? 18.213 0.869 -45.619 1.00 95.81 107 VAL A CA 1
ATOM 853 C C . VAL A 1 107 ? 17.159 -0.116 -46.110 1.00 95.81 107 VAL A C 1
ATOM 855 O O . VAL A 1 107 ? 17.141 -1.247 -45.646 1.00 95.81 107 VAL A O 1
ATOM 858 N N . LYS A 1 108 ? 16.334 0.246 -47.101 1.00 96.88 108 LYS A N 1
ATOM 859 C CA . LYS A 1 108 ? 15.286 -0.624 -47.668 1.00 96.88 108 LYS A CA 1
ATOM 860 C C . LYS A 1 108 ? 15.831 -1.971 -48.134 1.00 96.88 108 LYS A C 1
ATOM 862 O O . LYS A 1 108 ? 15.119 -2.956 -48.013 1.00 96.88 108 LYS A O 1
ATOM 867 N N . ASN A 1 109 ? 17.065 -2.049 -48.631 1.00 92.69 109 ASN A N 1
ATOM 868 C CA . ASN A 1 109 ? 17.709 -3.304 -49.027 1.00 92.69 109 ASN A CA 1
ATOM 869 C C . ASN A 1 109 ? 18.304 -4.087 -47.840 1.00 92.69 109 ASN A C 1
ATOM 871 O O . ASN A 1 109 ? 18.224 -5.313 -47.839 1.00 92.69 109 ASN A O 1
ATOM 875 N N . ASN A 1 110 ? 18.902 -3.420 -46.842 1.00 92.25 110 ASN A N 1
ATOM 876 C CA . ASN A 1 110 ? 19.417 -4.092 -45.639 1.00 92.25 110 ASN A CA 1
ATOM 877 C C . ASN A 1 110 ? 18.288 -4.612 -44.756 1.00 92.25 110 ASN A C 1
ATOM 879 O O . ASN A 1 110 ? 18.408 -5.705 -44.218 1.00 92.25 110 ASN A O 1
ATOM 883 N N . LEU A 1 111 ? 17.202 -3.847 -44.679 1.00 89.62 111 LEU A N 1
ATOM 884 C CA . LEU A 1 111 ? 15.898 -4.331 -44.287 1.00 89.62 111 LEU A CA 1
ATOM 885 C C . LEU A 1 111 ? 15.560 -5.526 -45.194 1.00 89.62 111 LEU A C 1
ATOM 887 O O . LEU A 1 111 ? 15.827 -6.671 -44.824 1.00 89.62 111 LEU A O 1
ATOM 891 N N . THR A 1 112 ? 15.121 -5.290 -46.444 1.00 92.06 112 THR A N 1
ATOM 892 C CA . THR A 1 112 ? 14.415 -6.288 -47.280 1.00 92.06 112 THR A CA 1
ATOM 893 C C . THR A 1 112 ? 15.148 -7.584 -47.690 1.00 92.06 112 THR A C 1
ATOM 895 O O . THR A 1 112 ? 14.574 -8.425 -48.394 1.00 92.06 112 THR A O 1
ATOM 898 N N . ALA A 1 113 ? 16.349 -7.825 -47.171 1.00 84.75 113 ALA A N 1
ATOM 899 C CA . ALA A 1 113 ? 17.033 -9.114 -47.151 1.00 84.75 113 ALA A CA 1
ATOM 900 C C . ALA A 1 113 ? 16.648 -10.061 -45.978 1.00 84.75 113 ALA A C 1
ATOM 902 O O . ALA A 1 113 ? 16.888 -11.259 -46.109 1.00 84.75 113 ALA A O 1
ATOM 903 N N . ASN A 1 114 ? 16.057 -9.582 -44.866 1.00 83.62 114 ASN A N 1
ATOM 904 C CA . ASN A 1 114 ? 16.056 -10.274 -43.561 1.00 83.62 114 ASN A CA 1
ATOM 905 C C . ASN A 1 114 ? 14.684 -10.659 -42.833 1.00 83.62 114 ASN A C 1
ATOM 907 O O . ASN A 1 114 ? 14.754 -10.870 -41.642 1.00 83.62 114 ASN A O 1
ATOM 911 N N . GLY A 1 115 ? 13.463 -10.715 -43.435 1.00 85.88 115 GLY A N 1
ATOM 912 C CA . GLY A 1 115 ? 11.995 -10.573 -42.930 1.00 85.88 115 GLY A CA 1
ATOM 913 C C . GLY A 1 115 ? 10.974 -9.288 -43.178 1.00 85.88 115 GLY A C 1
ATOM 914 O O . GLY A 1 115 ? 10.305 -9.374 -44.203 1.00 85.88 115 GLY A O 1
ATOM 915 N N . ILE A 1 116 ? 10.824 -8.126 -42.399 1.00 85.56 116 ILE A N 1
ATOM 916 C CA . ILE A 1 116 ? 10.657 -6.629 -42.656 1.00 85.56 116 ILE A CA 1
ATOM 917 C C . ILE A 1 116 ? 9.616 -6.322 -43.703 1.00 85.56 116 ILE A C 1
ATOM 919 O O . ILE A 1 116 ? 9.986 -6.219 -44.885 1.00 85.56 116 ILE A O 1
ATOM 923 N N . PRO A 1 117 ? 8.341 -6.118 -43.341 1.00 86.81 117 PRO A N 1
ATOM 924 C CA . PRO A 1 117 ? 7.505 -5.395 -44.257 1.00 86.81 117 PRO A CA 1
ATOM 925 C C . PRO A 1 117 ? 7.877 -3.922 -44.104 1.00 86.81 117 PRO A C 1
ATOM 927 O O . PRO A 1 117 ? 8.179 -3.439 -43.021 1.00 86.81 117 PRO A O 1
ATOM 930 N N . LEU A 1 118 ? 7.890 -3.178 -45.199 1.00 93.38 118 LEU A N 1
ATOM 931 C CA . LEU A 1 118 ? 8.115 -1.735 -45.133 1.00 93.38 118 LEU A CA 1
ATOM 932 C C . LEU A 1 118 ? 6.786 -1.025 -44.803 1.00 93.38 118 LEU A C 1
ATOM 934 O O . LEU A 1 118 ? 6.421 -0.071 -45.486 1.00 93.38 118 LEU A O 1
ATOM 938 N N . THR A 1 119 ? 6.009 -1.566 -43.849 1.00 90.75 119 THR A N 1
ATOM 939 C CA . THR A 1 119 ? 4.590 -1.217 -43.636 1.00 90.75 119 THR A CA 1
ATOM 940 C C . THR A 1 119 ? 4.466 0.222 -43.171 1.00 90.75 119 THR A C 1
ATOM 942 O O . THR A 1 119 ? 3.829 1.035 -43.836 1.00 90.75 119 THR A O 1
ATOM 945 N N . ASN A 1 120 ? 5.125 0.529 -42.052 1.00 96.38 120 ASN A N 1
ATOM 946 C CA . ASN A 1 120 ? 5.051 1.824 -41.382 1.00 96.38 120 ASN A CA 1
ATOM 947 C C . ASN A 1 120 ? 6.420 2.543 -41.344 1.00 96.38 120 ASN A C 1
ATOM 949 O O . ASN A 1 120 ? 6.616 3.507 -40.607 1.00 96.38 120 ASN A O 1
ATOM 953 N N . THR A 1 121 ? 7.385 2.105 -42.159 1.00 97.62 121 THR A N 1
ATOM 954 C CA . THR A 1 121 ? 8.708 2.741 -42.275 1.00 97.62 121 THR A CA 1
ATOM 955 C C . THR A 1 121 ? 8.648 4.026 -43.107 1.00 97.62 121 THR A C 1
ATOM 957 O O . THR A 1 121 ? 8.301 3.989 -44.292 1.00 97.62 121 THR A O 1
ATOM 960 N N . VAL A 1 122 ? 9.059 5.148 -42.521 1.00 98.06 122 VAL A N 1
ATOM 961 C CA . VAL A 1 122 ? 9.249 6.446 -43.187 1.00 98.06 122 VAL A CA 1
ATOM 962 C C . VAL A 1 122 ? 10.749 6.722 -43.285 1.00 98.06 122 VAL A C 1
ATOM 964 O O . VAL A 1 122 ? 11.502 6.351 -42.392 1.00 98.06 122 VAL A O 1
ATOM 967 N N . TYR A 1 123 ? 11.206 7.362 -44.362 1.00 97.62 123 TYR A N 1
ATOM 968 C CA . TYR A 1 123 ? 12.633 7.586 -44.615 1.00 97.62 123 TYR A CA 1
ATOM 969 C C . TYR A 1 123 ? 12.940 9.067 -44.785 1.00 97.62 123 TYR A C 1
ATOM 971 O O . TYR A 1 123 ? 12.242 9.756 -45.531 1.00 97.62 123 TYR A O 1
ATOM 979 N N . LEU A 1 124 ? 14.016 9.516 -44.145 1.00 96.31 124 LEU A N 1
ATOM 980 C CA . LEU A 1 124 ? 14.540 10.872 -44.225 1.00 96.31 124 LEU A CA 1
ATOM 981 C C . LEU A 1 124 ? 16.017 10.802 -44.643 1.00 96.31 124 LEU A C 1
ATOM 983 O O . LEU A 1 124 ? 16.851 10.275 -43.907 1.00 96.31 124 LEU A O 1
ATOM 987 N N . GLU A 1 125 ? 16.317 11.262 -45.861 1.00 95.81 125 GLU A N 1
ATOM 988 C CA . GLU A 1 125 ? 17.669 11.236 -46.441 1.00 95.81 125 GLU A CA 1
ATOM 989 C C . GLU A 1 125 ? 18.439 12.515 -46.079 1.00 95.81 125 GLU A C 1
ATOM 991 O O . GLU A 1 125 ? 18.575 13.422 -46.898 1.00 95.81 125 GLU A O 1
ATOM 996 N N . GLU A 1 126 ? 18.908 12.587 -44.833 1.00 91.31 126 GLU A N 1
ATOM 997 C CA . GLU A 1 126 ? 19.599 13.747 -44.252 1.00 91.31 126 GLU A CA 1
ATOM 998 C C . GLU A 1 126 ? 20.963 13.347 -43.654 1.00 91.31 126 GLU A C 1
ATOM 1000 O O . GLU A 1 126 ? 21.159 12.191 -43.256 1.00 91.31 126 GLU A O 1
ATOM 1005 N N . PRO A 1 127 ? 21.941 14.271 -43.595 1.00 89.69 127 PRO A N 1
ATOM 1006 C CA . PRO A 1 127 ? 23.239 14.020 -42.983 1.00 89.69 127 PRO A CA 1
ATOM 1007 C C . PRO A 1 127 ? 23.158 14.091 -41.449 1.00 89.69 127 PRO A C 1
ATOM 1009 O O . PRO A 1 127 ? 22.519 14.979 -40.901 1.00 89.69 127 PRO A O 1
ATOM 1012 N N . PHE A 1 128 ? 23.879 13.203 -40.766 1.00 92.56 128 PHE A N 1
ATOM 1013 C CA . PHE A 1 128 ? 23.970 13.107 -39.302 1.00 92.56 128 PHE A CA 1
ATOM 1014 C C . PHE A 1 128 ? 25.432 12.873 -38.875 1.00 92.56 128 PHE A C 1
ATOM 1016 O O . PHE A 1 128 ? 26.303 12.619 -39.714 1.00 92.56 128 PHE A O 1
ATOM 1023 N N . ASN A 1 129 ? 25.722 12.959 -37.576 1.00 92.38 129 ASN A N 1
ATOM 1024 C CA . ASN A 1 129 ? 27.022 12.631 -36.985 1.00 92.38 129 ASN A CA 1
ATOM 1025 C C . ASN A 1 129 ? 27.009 11.316 -36.192 1.00 92.38 129 ASN A C 1
ATOM 1027 O O . ASN A 1 129 ? 28.029 10.629 -36.189 1.00 92.38 129 ASN A O 1
ATOM 1031 N N . SER A 1 130 ? 25.914 10.958 -35.517 1.00 94.06 130 SER A N 1
ATOM 1032 C CA . SER A 1 130 ? 25.877 9.809 -34.606 1.00 94.06 130 SER A CA 1
ATOM 1033 C C . SER A 1 130 ? 24.515 9.107 -34.524 1.00 94.06 130 SER A C 1
ATOM 1035 O O . SER A 1 130 ? 23.497 9.590 -35.014 1.00 94.06 130 SER A O 1
ATOM 1037 N N . ILE A 1 131 ? 24.500 7.926 -33.901 1.00 95.06 131 ILE A N 1
ATOM 1038 C CA . ILE A 1 131 ? 23.310 7.075 -33.720 1.00 95.06 131 ILE A CA 1
ATOM 1039 C C . ILE A 1 131 ? 22.349 7.577 -32.617 1.00 95.06 131 ILE A C 1
ATOM 1041 O O . ILE A 1 131 ? 21.198 7.149 -32.561 1.00 95.06 131 ILE A O 1
ATOM 1045 N N . TRP A 1 132 ? 22.808 8.486 -31.751 1.00 96.81 132 TRP A N 1
ATOM 1046 C CA . TRP A 1 132 ? 22.218 8.802 -30.440 1.00 96.81 132 TRP A CA 1
ATOM 1047 C C . TRP A 1 132 ? 20.987 9.730 -30.498 1.00 96.81 132 TRP A C 1
ATOM 1049 O O . TRP A 1 132 ? 20.908 10.746 -29.811 1.00 96.81 132 TRP A O 1
ATOM 1059 N N . CYS A 1 133 ? 20.022 9.409 -31.363 1.00 96.69 133 CYS A N 1
ATOM 1060 C CA . CYS A 1 133 ? 18.878 10.270 -31.684 1.00 96.69 133 CYS A CA 1
ATOM 1061 C C . CYS A 1 133 ? 17.871 10.487 -30.544 1.00 96.69 133 CYS A C 1
ATOM 1063 O O . CYS A 1 133 ? 17.001 11.345 -30.671 1.00 96.69 133 CYS A O 1
ATOM 1065 N N . ARG A 1 134 ? 18.016 9.783 -29.417 1.00 98.25 134 ARG A N 1
ATOM 1066 C CA . ARG A 1 134 ? 17.378 10.128 -28.139 1.00 98.25 134 ARG A CA 1
ATOM 1067 C C . ARG A 1 134 ? 17.683 11.558 -27.723 1.00 98.25 134 ARG A C 1
ATOM 1069 O O . ARG A 1 134 ? 16.781 12.297 -27.332 1.00 98.25 134 ARG A O 1
ATOM 1076 N N . ASP A 1 135 ? 18.954 11.927 -27.828 1.00 97.25 135 ASP A N 1
ATOM 1077 C CA . ASP A 1 135 ? 19.480 13.164 -27.274 1.00 97.25 135 ASP A CA 1
ATOM 1078 C C . ASP A 1 135 ? 19.066 14.372 -28.103 1.00 97.25 135 ASP A C 1
ATOM 1080 O O . ASP A 1 135 ? 18.525 15.340 -27.568 1.00 97.25 135 ASP A O 1
ATOM 1084 N N . TYR A 1 136 ? 19.321 14.265 -29.410 1.00 94.62 136 TYR A N 1
ATOM 1085 C CA . TYR A 1 136 ? 19.185 15.324 -30.406 1.00 94.62 136 TYR A CA 1
ATOM 1086 C C . TYR A 1 136 ? 17.898 15.239 -31.235 1.00 94.62 136 TYR A C 1
ATOM 1088 O O . TYR A 1 136 ? 17.698 16.051 -32.130 1.00 94.62 136 TYR A O 1
ATOM 1096 N N . GLY A 1 137 ? 17.051 14.228 -31.028 1.00 94.81 137 GLY A N 1
ATOM 1097 C CA . GLY A 1 137 ? 15.797 14.075 -31.768 1.00 94.81 137 GLY A CA 1
ATOM 1098 C C . GLY A 1 137 ? 14.734 15.103 -31.354 1.00 94.81 137 GLY A C 1
ATOM 1099 O O . GLY A 1 137 ? 14.896 15.795 -30.353 1.00 94.81 137 GLY A O 1
ATOM 1100 N N . PRO A 1 138 ? 13.624 15.225 -32.102 1.00 94.88 138 PRO A N 1
ATOM 1101 C CA . PRO A 1 138 ? 12.590 16.231 -31.863 1.00 94.88 138 PRO A CA 1
ATOM 1102 C C . PRO A 1 138 ? 11.811 15.963 -30.571 1.00 94.88 138 PRO A C 1
ATOM 1104 O O . PRO A 1 138 ? 11.376 14.840 -30.324 1.00 94.88 138 PRO A O 1
ATOM 1107 N N . TRP A 1 139 ? 11.575 16.992 -29.754 1.00 96.38 139 TRP A N 1
ATOM 1108 C CA . TRP A 1 139 ? 10.758 16.860 -28.542 1.00 96.38 139 TRP A CA 1
ATOM 1109 C C . TRP A 1 139 ? 9.318 17.294 -28.847 1.00 96.38 139 TRP A C 1
ATOM 1111 O O . TRP A 1 139 ? 9.083 18.434 -29.247 1.00 96.38 139 TRP A O 1
ATOM 1121 N N . THR A 1 140 ? 8.349 16.386 -28.693 1.00 96.44 140 THR A N 1
ATOM 1122 C CA . THR A 1 140 ? 6.942 16.649 -29.053 1.00 96.44 140 THR A CA 1
ATOM 1123 C C . THR A 1 140 ? 6.192 17.356 -27.921 1.00 96.44 140 THR A C 1
ATOM 1125 O O . THR A 1 140 ? 6.137 16.856 -26.797 1.00 96.44 140 THR A O 1
ATOM 1128 N N . VAL A 1 141 ? 5.548 18.485 -28.230 1.00 96.94 141 VAL A N 1
ATOM 1129 C CA . VAL A 1 141 ? 4.661 19.220 -27.306 1.00 96.94 141 VAL A CA 1
ATOM 1130 C C . VAL A 1 141 ? 3.352 19.619 -27.986 1.00 96.94 141 VAL A C 1
ATOM 1132 O O . VAL A 1 141 ? 3.288 19.723 -29.212 1.00 96.94 141 VAL A O 1
ATOM 1135 N N . TYR A 1 142 ? 2.316 19.901 -27.199 1.00 96.75 142 TYR A N 1
ATOM 1136 C CA . TYR A 1 142 ? 1.006 20.346 -27.678 1.00 96.75 142 TYR A CA 1
ATOM 1137 C C . TYR A 1 142 ? 0.641 21.712 -27.093 1.00 96.75 142 TYR A C 1
ATOM 1139 O O . TYR A 1 142 ? 0.777 21.933 -25.889 1.00 96.75 142 TYR A O 1
ATOM 1147 N N . SER A 1 143 ? 0.127 22.619 -27.929 1.00 92.38 143 S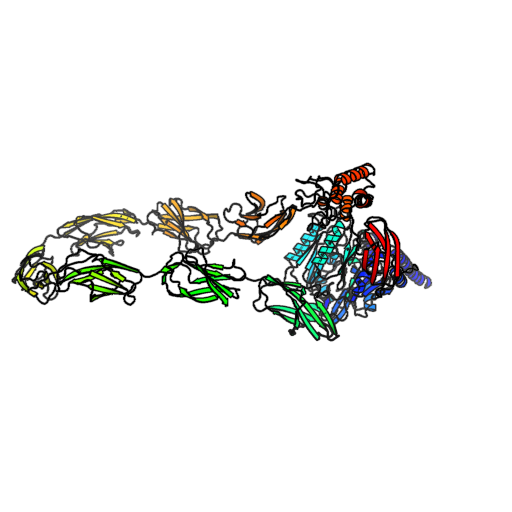ER A N 1
ATOM 1148 C CA . SER A 1 143 ? -0.656 23.765 -27.435 1.00 92.38 143 SER A CA 1
ATOM 1149 C C . SER A 1 143 ? -2.036 23.299 -26.961 1.00 92.38 143 SER A C 1
ATOM 1151 O O . SER A 1 143 ? -2.587 22.352 -27.519 1.00 92.38 143 SER A O 1
ATOM 1153 N N . ASP A 1 144 ? -2.590 23.977 -25.953 1.00 88.25 144 ASP A N 1
ATOM 1154 C CA . ASP A 1 144 ? -3.872 23.653 -25.301 1.00 88.25 144 ASP A CA 1
ATOM 1155 C C . ASP A 1 144 ? -4.011 22.163 -24.928 1.00 88.25 144 ASP A C 1
ATOM 1157 O O . ASP A 1 144 ? -5.045 21.526 -25.129 1.00 88.25 144 ASP A O 1
ATOM 1161 N N . GLU A 1 145 ? -2.925 21.600 -24.387 1.00 89.12 145 GLU A N 1
ATOM 1162 C CA . GLU A 1 145 ? -2.768 20.213 -23.915 1.00 89.12 145 GLU A CA 1
ATOM 1163 C C . GLU A 1 145 ? -2.821 19.117 -25.000 1.00 89.12 145 GLU A C 1
ATOM 1165 O O . GLU A 1 145 ? -2.146 18.097 -24.848 1.00 89.12 145 GLU A O 1
ATOM 1170 N N . VAL A 1 146 ? -3.610 19.311 -26.065 1.00 92.12 146 VAL A N 1
ATOM 1171 C CA . VAL A 1 146 ? -3.943 18.304 -27.096 1.00 92.12 146 VAL A CA 1
ATOM 1172 C C . VAL A 1 146 ? -4.282 18.880 -28.486 1.00 92.12 146 VAL A C 1
ATOM 1174 O O . VAL A 1 146 ? -4.640 18.109 -29.373 1.00 92.12 146 VAL A O 1
ATOM 1177 N N . ASP A 1 147 ? -4.251 20.203 -28.694 1.00 89.44 147 ASP A N 1
ATOM 1178 C CA . ASP A 1 147 ? -4.721 20.829 -29.945 1.00 89.44 147 ASP A CA 1
ATOM 1179 C C . ASP A 1 147 ? -3.673 20.761 -31.068 1.00 89.44 147 ASP A C 1
ATOM 1181 O O . ASP A 1 147 ? -3.811 20.001 -32.022 1.00 89.44 147 ASP A O 1
ATOM 1185 N N . THR A 1 148 ? -2.615 21.568 -30.976 1.00 92.75 148 THR A N 1
ATOM 1186 C CA . THR A 1 148 ? -1.617 21.696 -32.046 1.00 92.75 148 THR A CA 1
ATOM 1187 C C . THR A 1 148 ? -0.313 21.052 -31.605 1.00 92.75 148 THR A C 1
ATOM 1189 O O . THR A 1 148 ? 0.403 21.631 -30.785 1.00 92.75 148 THR A O 1
ATOM 1192 N N . MET A 1 149 ? 0.013 19.898 -32.197 1.00 95.62 149 MET A N 1
ATOM 1193 C CA . MET A 1 149 ? 1.332 19.258 -32.113 1.00 95.62 149 MET A CA 1
ATOM 1194 C C . MET A 1 149 ? 2.435 20.189 -32.647 1.00 95.62 149 MET A C 1
ATOM 1196 O O . MET A 1 149 ? 2.285 20.812 -33.703 1.00 95.62 149 MET A O 1
ATOM 1200 N N . ARG A 1 150 ? 3.555 20.263 -31.928 1.00 94.75 150 ARG A N 1
ATOM 1201 C CA . ARG A 1 150 ? 4.746 21.072 -32.222 1.00 94.75 150 ARG A CA 1
ATOM 1202 C C . ARG A 1 150 ? 6.013 20.302 -31.864 1.00 94.75 150 ARG A C 1
ATOM 1204 O O . ARG A 1 150 ? 5.976 19.390 -31.041 1.00 94.75 150 ARG A O 1
ATOM 1211 N N . VAL A 1 151 ? 7.133 20.731 -32.436 1.00 95.25 151 VAL A N 1
ATOM 1212 C CA . VAL A 1 151 ? 8.478 20.311 -32.024 1.00 95.25 151 VAL A CA 1
ATOM 1213 C C . VAL A 1 151 ? 9.142 21.436 -31.230 1.00 95.25 151 VAL A C 1
ATOM 1215 O O . VAL A 1 151 ? 9.130 22.593 -31.659 1.00 95.25 151 VAL A O 1
ATOM 1218 N N . VAL A 1 152 ? 9.733 21.097 -30.088 1.00 95.00 152 VAL A N 1
ATOM 1219 C CA . VAL A 1 152 ? 10.759 21.912 -29.426 1.00 95.00 152 VAL A CA 1
ATOM 1220 C C . VAL A 1 152 ? 12.127 21.371 -29.824 1.00 95.00 152 VAL A C 1
ATOM 1222 O O . VAL A 1 152 ? 12.306 20.158 -29.963 1.00 95.00 152 VAL A O 1
ATOM 1225 N N . ASP A 1 153 ? 13.055 22.292 -30.050 1.00 92.94 153 ASP A N 1
ATOM 1226 C CA . ASP A 1 153 ? 14.387 22.036 -30.582 1.00 92.94 153 ASP A CA 1
ATOM 1227 C C . ASP A 1 153 ? 15.433 22.742 -29.711 1.00 92.94 153 ASP A C 1
ATOM 1229 O O . ASP A 1 153 ? 15.314 23.945 -29.447 1.00 92.94 153 ASP A O 1
ATOM 1233 N N . TRP A 1 154 ? 16.416 21.981 -29.229 1.00 92.94 154 TRP A N 1
ATOM 1234 C CA . TRP A 1 154 ? 17.371 22.393 -28.197 1.00 92.94 154 TRP A CA 1
ATOM 1235 C C . TRP A 1 154 ? 18.792 22.436 -28.743 1.00 92.94 154 TRP A C 1
ATOM 1237 O O . TRP A 1 154 ? 19.107 21.743 -29.702 1.00 92.94 154 TRP A O 1
ATOM 1247 N N . ILE A 1 155 ? 19.686 23.188 -28.097 1.00 91.19 155 ILE A N 1
ATOM 1248 C CA . ILE A 1 155 ? 21.111 23.116 -28.439 1.00 91.19 155 ILE A CA 1
ATOM 1249 C C . ILE A 1 155 ? 21.657 21.767 -27.944 1.00 91.19 155 ILE A C 1
ATOM 1251 O O . ILE A 1 155 ? 21.712 21.538 -26.732 1.00 91.19 155 ILE A O 1
ATOM 1255 N N . TYR A 1 156 ? 22.091 20.885 -28.846 1.00 92.56 156 TYR A N 1
ATOM 1256 C CA . TYR A 1 156 ? 22.649 19.585 -28.466 1.00 92.56 156 TYR A CA 1
ATOM 1257 C C . TYR A 1 156 ? 23.995 19.745 -27.736 1.00 92.56 156 TYR A C 1
ATOM 1259 O O . TYR A 1 156 ? 24.901 20.458 -28.175 1.00 92.56 156 TYR A O 1
ATOM 1267 N N . ASN A 1 157 ? 24.169 19.025 -26.625 1.00 90.19 157 ASN A N 1
ATOM 1268 C CA . ASN A 1 157 ? 25.358 19.055 -25.764 1.00 90.19 157 ASN A CA 1
ATOM 1269 C C . ASN A 1 157 ? 26.612 18.345 -26.333 1.00 90.19 157 ASN A C 1
ATOM 1271 O O . ASN A 1 157 ? 27.482 17.872 -25.591 1.00 90.19 157 ASN A O 1
ATOM 1275 N N . ARG A 1 158 ? 26.743 18.258 -27.660 1.00 91.19 158 ARG A N 1
ATOM 1276 C CA . ARG A 1 158 ? 27.900 17.684 -28.366 1.00 91.19 158 ARG A CA 1
ATOM 1277 C C . ARG A 1 158 ? 28.281 18.580 -29.552 1.00 91.19 158 ARG A C 1
ATOM 1279 O O . ARG A 1 158 ? 27.403 19.186 -30.159 1.00 91.19 158 ARG A O 1
ATOM 1286 N N . PRO A 1 159 ? 29.561 18.638 -29.970 1.00 91.12 159 PRO A N 1
ATOM 1287 C CA . PRO A 1 159 ? 29.984 19.386 -31.159 1.00 91.12 159 PRO A CA 1
ATOM 1288 C C . PRO A 1 159 ? 29.627 18.633 -32.463 1.00 91.12 159 PRO A C 1
ATOM 1290 O O . PRO A 1 159 ? 30.490 18.360 -33.299 1.00 91.12 159 PRO A O 1
ATOM 1293 N N . ARG A 1 160 ? 28.349 18.256 -32.610 1.00 91.19 160 ARG A N 1
ATOM 1294 C CA . ARG A 1 160 ? 27.786 17.359 -33.633 1.00 91.19 160 ARG A CA 1
ATOM 1295 C C . ARG A 1 160 ? 26.709 18.099 -34.458 1.00 91.19 160 ARG A C 1
ATOM 1297 O O . ARG A 1 160 ? 25.526 17.798 -34.333 1.00 91.19 160 ARG A O 1
ATOM 1304 N N . PRO A 1 161 ? 27.092 19.077 -35.305 1.00 88.50 161 PRO A N 1
ATOM 1305 C CA . PRO A 1 161 ? 26.165 20.013 -35.961 1.00 88.50 161 PRO A CA 1
ATOM 1306 C C . PRO A 1 161 ? 25.249 19.395 -37.031 1.00 88.50 161 PRO A C 1
ATOM 1308 O O . PRO A 1 161 ? 24.443 20.114 -37.616 1.00 88.50 161 PRO A O 1
ATOM 1311 N N . LEU A 1 162 ? 25.409 18.109 -37.356 1.00 90.38 162 LEU A N 1
ATOM 1312 C CA . LEU A 1 162 ? 24.501 17.380 -38.247 1.00 90.38 162 LEU A CA 1
ATOM 1313 C C . LEU A 1 162 ? 23.409 16.651 -37.449 1.00 90.38 162 LEU A C 1
ATOM 1315 O O . LEU A 1 162 ? 22.265 16.615 -37.882 1.00 90.38 162 LEU A O 1
ATOM 1319 N N . ASP A 1 163 ? 23.744 16.141 -36.260 1.00 92.69 163 ASP A N 1
ATOM 1320 C CA . ASP A 1 163 ? 22.760 15.605 -35.308 1.00 92.69 163 ASP A CA 1
ATOM 1321 C C . ASP A 1 163 ? 21.792 16.723 -34.874 1.00 92.69 163 ASP A C 1
ATOM 1323 O O . ASP A 1 163 ? 20.579 16.600 -35.048 1.00 92.69 163 ASP A O 1
ATOM 1327 N N . ASP A 1 164 ? 2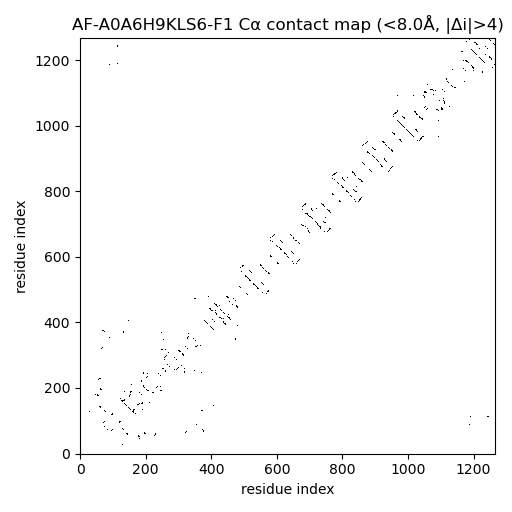2.362 17.862 -34.464 1.00 89.81 164 ASP A N 1
ATOM 1328 C CA . ASP A 1 164 ? 21.721 19.135 -34.067 1.00 89.81 164 ASP A CA 1
ATOM 1329 C C . ASP A 1 164 ? 20.777 19.732 -35.146 1.00 89.81 164 ASP A C 1
ATOM 1331 O O . ASP A 1 164 ? 19.992 20.630 -34.874 1.00 89.81 164 ASP A O 1
ATOM 1335 N N . ALA A 1 165 ? 20.835 19.245 -36.395 1.00 89.00 165 ALA A N 1
ATOM 1336 C CA . ALA A 1 165 ? 19.960 19.674 -37.494 1.00 89.00 165 ALA A CA 1
ATOM 1337 C C . ALA A 1 165 ? 18.746 18.745 -37.725 1.00 89.00 165 ALA A C 1
ATOM 1339 O O . ALA A 1 165 ? 17.894 19.021 -38.577 1.00 89.00 165 ALA A O 1
ATOM 1340 N N . THR A 1 166 ? 18.648 17.630 -36.998 1.00 91.94 166 THR A N 1
ATOM 1341 C CA . THR A 1 166 ? 17.650 16.580 -37.259 1.00 91.94 166 THR A CA 1
ATOM 1342 C C . THR A 1 166 ? 16.213 16.955 -36.854 1.00 91.94 166 THR A C 1
ATOM 1344 O O . THR A 1 166 ? 15.302 16.673 -37.643 1.00 91.94 166 THR A O 1
ATOM 1347 N N . PRO A 1 167 ? 15.946 17.620 -35.707 1.00 93.19 167 PRO A N 1
ATOM 1348 C CA . PRO A 1 167 ? 14.588 18.025 -35.320 1.00 93.19 167 PRO A CA 1
ATOM 1349 C C . PRO A 1 167 ? 13.925 18.937 -36.349 1.00 93.19 167 PRO A C 1
ATOM 1351 O O . PRO A 1 167 ? 12.760 18.734 -36.699 1.00 93.19 167 PRO A O 1
ATOM 1354 N N . VAL A 1 168 ? 14.690 19.877 -36.912 1.00 89.62 168 VAL A N 1
ATOM 1355 C CA . VAL A 1 168 ? 14.293 20.731 -38.042 1.00 89.62 168 VAL A CA 1
ATOM 1356 C C . VAL A 1 168 ? 13.773 19.900 -39.216 1.00 89.62 168 VAL A C 1
ATOM 1358 O O . VAL A 1 168 ? 12.706 20.201 -39.761 1.00 89.62 168 VAL A O 1
ATOM 1361 N N . ALA A 1 169 ? 14.502 18.855 -39.610 1.00 91.44 169 ALA A N 1
ATOM 1362 C CA . ALA A 1 169 ? 14.147 18.016 -40.749 1.00 91.44 169 ALA A CA 1
ATOM 1363 C C . ALA A 1 169 ? 12.914 17.133 -40.469 1.00 91.44 169 ALA A C 1
ATOM 1365 O O . ALA A 1 169 ? 12.024 17.040 -41.321 1.00 91.44 169 ALA A O 1
ATOM 1366 N N . ILE A 1 170 ? 12.786 16.572 -39.260 1.00 94.19 170 ILE A N 1
ATOM 1367 C CA . ILE A 1 170 ? 11.587 15.819 -38.854 1.00 94.19 170 ILE A CA 1
ATOM 1368 C C . ILE A 1 170 ? 10.361 16.741 -38.754 1.00 94.19 170 ILE A C 1
ATOM 1370 O O . ILE A 1 170 ? 9.299 16.391 -39.267 1.00 94.19 170 ILE A O 1
ATOM 1374 N N . ALA A 1 171 ? 10.483 17.948 -38.194 1.00 93.44 171 ALA A N 1
ATOM 1375 C CA . ALA A 1 171 ? 9.379 18.911 -38.128 1.00 93.44 171 ALA A CA 1
ATOM 1376 C C . ALA A 1 171 ? 8.884 19.336 -39.526 1.00 93.44 171 ALA A C 1
ATOM 1378 O O . ALA A 1 171 ? 7.677 19.479 -39.742 1.00 93.44 171 ALA A O 1
ATOM 1379 N N . ASN A 1 172 ? 9.798 19.470 -40.498 1.00 93.00 172 ASN A N 1
ATOM 1380 C CA . ASN A 1 172 ? 9.454 19.693 -41.906 1.00 93.00 172 ASN A CA 1
ATOM 1381 C C . ASN A 1 172 ? 8.697 18.493 -42.504 1.00 93.00 172 ASN A C 1
ATOM 1383 O O . ASN A 1 172 ? 7.663 18.682 -43.143 1.00 93.00 172 ASN A O 1
ATOM 1387 N N . LEU A 1 173 ? 9.188 17.268 -42.280 1.00 94.38 173 LEU A N 1
ATOM 1388 C CA . LEU A 1 173 ? 8.582 16.017 -42.758 1.00 94.38 173 LEU A CA 1
ATOM 1389 C C . LEU A 1 173 ? 7.176 15.792 -42.178 1.00 94.38 173 LEU A C 1
ATOM 1391 O O . LEU A 1 173 ? 6.254 15.398 -42.892 1.00 94.38 173 LEU A O 1
ATOM 1395 N N . LEU A 1 174 ? 7.002 16.083 -40.889 1.00 94.62 174 LEU A N 1
ATOM 1396 C CA . LEU A 1 174 ? 5.717 16.055 -40.198 1.00 94.62 174 LEU A CA 1
ATOM 1397 C C . LEU A 1 174 ? 4.815 17.236 -40.590 1.00 94.62 174 LEU A C 1
ATOM 1399 O O . LEU A 1 174 ? 3.604 17.142 -40.398 1.00 94.62 174 LEU A O 1
ATOM 1403 N N . ASN A 1 175 ? 5.355 18.324 -41.148 1.00 93.94 175 ASN A N 1
ATOM 1404 C CA . ASN A 1 175 ? 4.659 19.596 -41.370 1.00 93.94 175 ASN A CA 1
ATOM 1405 C C . ASN A 1 175 ? 3.976 20.087 -40.073 1.00 93.94 175 ASN A C 1
ATOM 1407 O O . ASN A 1 175 ? 2.748 20.209 -39.999 1.00 93.94 175 ASN A O 1
ATOM 1411 N N . VAL A 1 176 ? 4.785 20.336 -39.040 1.00 93.62 176 VAL A N 1
ATOM 1412 C CA . VAL A 1 176 ? 4.373 20.905 -37.741 1.00 93.62 176 VAL A CA 1
ATOM 1413 C C . VAL A 1 176 ? 5.224 22.137 -37.393 1.00 93.62 176 VAL A C 1
ATOM 1415 O O . VAL A 1 176 ? 6.333 22.273 -37.915 1.00 93.62 176 VAL A O 1
ATOM 1418 N N . PRO A 1 177 ? 4.744 23.066 -36.543 1.00 92.94 177 PRO A N 1
ATOM 1419 C CA . PRO A 1 177 ? 5.555 24.189 -36.079 1.00 92.94 177 PRO A CA 1
ATOM 1420 C C . PRO A 1 177 ? 6.742 23.714 -35.231 1.00 92.94 177 PRO A C 1
ATOM 1422 O O . PRO A 1 177 ? 6.608 22.768 -34.456 1.00 92.94 177 PRO A O 1
ATOM 1425 N N . ILE A 1 178 ? 7.869 24.419 -35.339 1.00 91.75 178 ILE A N 1
ATOM 1426 C CA . ILE A 1 178 ? 9.085 24.179 -34.553 1.00 91.75 178 ILE A CA 1
ATOM 1427 C C . ILE A 1 178 ? 9.485 25.437 -33.775 1.00 91.75 178 ILE A C 1
ATOM 1429 O O . ILE A 1 178 ? 9.310 26.554 -34.274 1.00 91.75 178 ILE A O 1
ATOM 1433 N N . HIS A 1 179 ? 9.995 25.239 -32.561 1.00 92.31 179 HIS A N 1
ATOM 1434 C CA . HIS A 1 179 ? 10.404 26.283 -31.627 1.00 92.31 179 HIS A CA 1
ATOM 1435 C C . HIS A 1 179 ? 11.842 26.020 -31.155 1.00 92.31 179 HIS A C 1
ATOM 1437 O O . HIS A 1 179 ? 12.075 25.087 -30.393 1.00 92.31 179 HIS A O 1
ATOM 1443 N N . GLU A 1 180 ? 12.790 26.836 -31.622 1.00 89.44 180 GLU A N 1
ATOM 1444 C CA . GLU A 1 180 ? 14.230 26.667 -31.363 1.00 89.44 180 GLU A CA 1
ATOM 1445 C C . GLU A 1 180 ? 14.687 27.443 -30.115 1.00 89.44 180 GLU A C 1
ATOM 1447 O O . GLU A 1 180 ? 14.365 28.628 -29.959 1.00 89.44 180 GLU A O 1
ATOM 1452 N N . THR A 1 181 ? 15.526 26.834 -29.273 1.00 89.88 181 THR A N 1
ATOM 1453 C CA . THR A 1 181 ? 16.195 27.502 -28.138 1.00 89.88 181 THR A CA 1
ATOM 1454 C C . THR A 1 181 ? 17.612 27.970 -28.479 1.00 89.88 181 THR A C 1
ATOM 1456 O O . THR A 1 181 ? 18.541 27.837 -27.689 1.00 89.88 181 THR A O 1
ATOM 1459 N N . THR A 1 182 ? 17.793 28.546 -29.670 1.00 85.00 182 THR A N 1
ATOM 1460 C CA . THR A 1 182 ? 19.095 28.997 -30.204 1.00 85.00 182 THR A CA 1
ATOM 1461 C C . THR A 1 182 ? 19.438 30.462 -29.880 1.00 85.00 182 THR A C 1
ATOM 1463 O O . THR A 1 182 ? 20.490 30.956 -30.292 1.00 85.00 182 THR A O 1
ATOM 1466 N N . GLN A 1 183 ? 18.568 31.197 -29.169 1.00 85.19 183 GLN A N 1
ATOM 1467 C CA . GLN A 1 183 ? 18.713 32.642 -28.925 1.00 85.19 183 GLN A CA 1
ATOM 1468 C C . GLN A 1 183 ? 18.390 33.057 -27.483 1.00 85.19 183 GLN A C 1
ATOM 1470 O O . GLN A 1 183 ? 17.376 32.666 -26.908 1.00 85.19 183 GLN A O 1
ATOM 1475 N N . SER A 1 184 ? 19.240 33.922 -26.923 1.00 84.75 184 SER A N 1
ATOM 1476 C CA . SER A 1 184 ? 19.105 34.440 -25.558 1.00 84.75 184 SER A CA 1
ATOM 1477 C C . SER A 1 184 ? 17.901 35.390 -25.409 1.00 84.75 184 SER A C 1
ATOM 1479 O O . SER A 1 184 ? 17.659 36.190 -26.319 1.00 84.75 184 SER A O 1
ATOM 1481 N N . PRO A 1 185 ? 17.134 35.346 -24.295 1.00 90.12 185 PRO A N 1
ATOM 1482 C CA . PRO A 1 185 ? 17.425 34.669 -23.019 1.00 90.12 185 PRO A CA 1
ATOM 1483 C C . PRO A 1 185 ? 17.147 33.156 -22.991 1.00 90.12 185 PRO A C 1
ATOM 1485 O O . PRO A 1 185 ? 17.548 32.481 -22.043 1.00 90.12 185 PRO A O 1
ATOM 1488 N N . ASN A 1 186 ? 16.482 32.619 -24.015 1.00 91.25 186 ASN A N 1
ATOM 1489 C CA . ASN A 1 186 ? 15.988 31.240 -24.046 1.00 91.25 186 ASN A CA 1
ATOM 1490 C C . ASN A 1 186 ? 17.065 30.206 -24.427 1.00 91.25 186 ASN A C 1
ATOM 1492 O O . ASN A 1 186 ? 16.739 29.038 -24.567 1.00 91.25 186 ASN A O 1
ATOM 1496 N N . ASP A 1 187 ? 18.322 30.616 -24.616 1.00 91.19 187 ASP A N 1
ATOM 1497 C CA . ASP A 1 187 ? 19.424 29.815 -25.164 1.00 91.19 187 ASP A CA 1
ATOM 1498 C C . ASP A 1 187 ? 19.856 28.663 -24.244 1.00 91.19 187 ASP A C 1
ATOM 1500 O O . ASP A 1 187 ? 20.762 28.844 -23.434 1.00 91.19 187 ASP A O 1
ATOM 1504 N N . LEU A 1 188 ? 19.186 27.509 -24.333 1.00 93.19 188 LEU A N 1
ATOM 1505 C CA . LEU A 1 188 ? 19.384 26.348 -23.457 1.00 93.19 188 LEU A CA 1
ATOM 1506 C C . LEU A 1 188 ? 20.032 25.169 -24.200 1.00 93.19 188 LEU A C 1
ATOM 1508 O O . LEU A 1 188 ? 19.570 24.770 -25.272 1.00 93.19 188 LEU A O 1
ATOM 1512 N N . ILE A 1 189 ? 21.073 24.603 -23.587 1.00 93.56 189 ILE A N 1
ATOM 1513 C CA . ILE A 1 189 ? 21.662 23.306 -23.937 1.00 93.56 189 ILE A CA 1
ATOM 1514 C C . ILE A 1 189 ? 20.866 22.209 -23.232 1.00 93.56 189 ILE A C 1
ATOM 1516 O O . ILE A 1 189 ? 20.645 22.311 -22.027 1.00 93.56 189 ILE A O 1
ATOM 1520 N N . ALA A 1 190 ? 20.437 21.172 -23.950 1.00 94.00 190 ALA A N 1
ATOM 1521 C CA . ALA A 1 190 ? 19.709 20.044 -23.367 1.00 94.00 190 ALA A CA 1
ATOM 1522 C C . ALA A 1 190 ? 19.982 18.732 -24.122 1.00 94.00 190 ALA A C 1
ATOM 1524 O O . ALA A 1 190 ? 20.581 18.717 -25.198 1.00 94.00 190 ALA A O 1
ATOM 1525 N N . THR A 1 191 ? 19.547 17.617 -23.534 1.00 94.62 191 THR A N 1
ATOM 1526 C CA . THR A 1 191 ? 19.699 16.273 -24.102 1.00 94.62 191 THR A CA 1
ATOM 1527 C C . THR A 1 191 ? 18.570 15.352 -23.632 1.00 94.62 191 THR A C 1
ATOM 1529 O O . THR A 1 191 ? 18.221 15.325 -22.450 1.00 94.62 191 THR A O 1
ATOM 1532 N N . GLY A 1 192 ? 17.955 14.629 -24.570 1.00 93.62 192 GLY A N 1
ATOM 1533 C CA . GLY A 1 192 ? 16.762 13.815 -24.326 1.00 93.62 192 GLY A CA 1
ATOM 1534 C C . GLY A 1 192 ? 16.966 12.555 -23.482 1.00 93.62 192 GLY A C 1
ATOM 1535 O O . GLY A 1 192 ? 15.995 12.095 -22.891 1.00 93.62 192 GLY A O 1
ATOM 1536 N N . GLY A 1 193 ? 18.180 12.001 -23.367 1.00 95.69 193 GLY A N 1
ATOM 1537 C CA . GLY A 1 193 ? 18.442 10.891 -22.432 1.00 95.69 193 GLY A CA 1
ATOM 1538 C C . GLY A 1 193 ? 18.484 11.338 -20.963 1.00 95.69 193 GLY A C 1
ATOM 1539 O O . GLY A 1 193 ? 18.253 10.546 -20.049 1.00 95.69 193 GLY A O 1
ATOM 1540 N N . ASN A 1 194 ? 18.685 12.640 -20.723 1.00 97.88 194 ASN A N 1
ATOM 1541 C CA . ASN A 1 194 ? 18.610 13.250 -19.397 1.00 97.88 194 ASN A CA 1
ATOM 1542 C C . ASN A 1 194 ? 17.270 13.964 -19.120 1.00 97.88 194 ASN A C 1
ATOM 1544 O O . ASN A 1 194 ? 17.219 14.886 -18.305 1.00 97.88 194 ASN A O 1
ATOM 1548 N N . PHE A 1 195 ? 16.188 13.580 -19.804 1.00 97.69 195 PHE A N 1
ATOM 1549 C CA . PHE A 1 195 ? 14.866 14.176 -19.612 1.00 97.69 195 PHE A CA 1
ATOM 1550 C C . PHE A 1 195 ? 13.750 13.127 -19.685 1.00 97.69 195 PHE A C 1
ATOM 1552 O O . PHE A 1 195 ? 13.625 12.403 -20.669 1.00 97.69 195 PHE A O 1
ATOM 1559 N N . MET A 1 196 ? 12.891 13.098 -18.666 1.00 97.25 196 MET A N 1
ATOM 1560 C CA . MET A 1 196 ? 11.641 12.325 -18.640 1.00 97.25 196 MET A CA 1
ATOM 1561 C C . MET A 1 196 ? 10.524 13.166 -18.024 1.00 97.25 196 MET A C 1
ATOM 1563 O O . MET A 1 196 ? 10.805 14.025 -17.192 1.00 97.25 196 MET A O 1
ATOM 1567 N N . VAL A 1 197 ? 9.267 12.930 -18.409 1.00 97.06 197 VAL A N 1
ATOM 1568 C CA . VAL A 1 197 ? 8.108 13.750 -18.009 1.00 97.06 197 VAL A CA 1
ATOM 1569 C C . VAL A 1 197 ? 6.889 12.881 -17.686 1.00 97.06 197 VAL A C 1
ATOM 1571 O O . VAL A 1 197 ? 6.685 11.844 -18.312 1.00 97.06 197 VAL A O 1
ATOM 1574 N N . ASP A 1 198 ? 6.069 13.311 -16.727 1.00 95.75 198 ASP A N 1
ATOM 1575 C CA . ASP A 1 198 ? 4.861 12.604 -16.264 1.00 95.75 198 ASP A CA 1
ATOM 1576 C C . ASP A 1 198 ? 3.595 12.875 -17.105 1.00 95.75 198 ASP A C 1
ATOM 1578 O O . ASP A 1 198 ? 2.505 12.420 -16.759 1.00 95.75 198 ASP A O 1
ATOM 1582 N N . GLY A 1 199 ? 3.709 13.664 -18.179 1.00 94.31 199 GLY A N 1
ATOM 1583 C CA . GLY A 1 199 ? 2.586 14.131 -19.005 1.00 94.31 199 GLY A CA 1
ATOM 1584 C C . GLY A 1 199 ? 1.699 15.205 -18.348 1.00 94.31 199 GLY A C 1
ATOM 1585 O O . GLY A 1 199 ? 0.765 15.689 -18.992 1.00 94.31 199 GLY A O 1
ATOM 1586 N N . HIS A 1 200 ? 1.994 15.587 -17.099 1.00 94.62 200 HIS A N 1
ATOM 1587 C CA . HIS A 1 200 ? 1.199 16.446 -16.207 1.00 94.62 200 HIS A CA 1
ATOM 1588 C C . HIS A 1 200 ? 1.987 17.650 -15.648 1.00 94.62 200 HIS A C 1
ATOM 1590 O O . HIS A 1 200 ? 1.488 18.367 -14.783 1.00 94.62 200 HIS A O 1
ATOM 1596 N N . GLY A 1 201 ? 3.196 17.899 -16.161 1.00 94.50 201 GLY A N 1
ATOM 1597 C CA . GLY A 1 201 ? 4.021 19.067 -15.836 1.00 94.50 201 GLY A CA 1
ATOM 1598 C C . GLY A 1 201 ? 5.163 18.804 -14.849 1.00 94.50 201 GLY A C 1
ATOM 1599 O O . GLY A 1 201 ? 5.903 19.737 -14.524 1.00 94.50 201 GLY A O 1
ATOM 1600 N N . THR A 1 202 ? 5.370 17.559 -14.410 1.00 97.31 202 THR A N 1
ATOM 1601 C CA . THR A 1 202 ? 6.591 17.153 -13.698 1.00 97.31 202 THR A CA 1
ATOM 1602 C C . THR A 1 202 ? 7.588 16.558 -14.674 1.00 97.31 202 THR A C 1
ATOM 1604 O O . THR A 1 202 ? 7.256 15.620 -15.396 1.00 97.31 202 THR A O 1
ATOM 1607 N N . ALA A 1 203 ? 8.831 17.031 -14.649 1.00 97.81 203 ALA A N 1
ATOM 1608 C CA . ALA A 1 203 ? 9.926 16.388 -15.365 1.00 97.81 203 ALA A CA 1
ATOM 1609 C C . ALA A 1 203 ? 11.135 16.125 -14.463 1.00 97.81 203 ALA A C 1
ATOM 1611 O O . ALA A 1 203 ? 11.332 16.795 -13.449 1.00 97.81 203 ALA A O 1
ATOM 1612 N N . PHE A 1 204 ? 11.942 15.147 -14.861 1.00 98.25 204 PHE A N 1
ATOM 1613 C CA . PHE A 1 204 ? 13.088 14.616 -14.131 1.00 98.25 204 PHE A CA 1
ATOM 1614 C C . PHE A 1 204 ? 14.361 14.743 -14.971 1.00 98.25 204 PHE A C 1
ATOM 1616 O O . PHE A 1 204 ? 14.312 14.655 -16.199 1.00 98.25 204 PHE A O 1
ATOM 1623 N N . SER A 1 205 ? 15.497 14.933 -14.300 1.00 98.06 205 SER A N 1
ATOM 1624 C CA . SER A 1 205 ? 16.843 14.989 -14.892 1.00 98.06 205 SER A CA 1
ATOM 1625 C C . SER A 1 205 ? 17.925 14.854 -13.813 1.00 98.06 205 SER A C 1
ATOM 1627 O O . SER A 1 205 ? 17.633 14.936 -12.617 1.00 98.06 205 SER A O 1
ATOM 1629 N N . SER A 1 206 ? 19.185 14.684 -14.209 1.00 97.88 206 SER A N 1
ATOM 1630 C CA . SER A 1 206 ? 20.343 14.941 -13.343 1.00 97.88 206 SER A CA 1
ATOM 1631 C C . SER A 1 206 ? 20.686 16.443 -13.286 1.00 97.88 206 SER A C 1
ATOM 1633 O O . SER A 1 206 ? 20.104 17.266 -13.998 1.00 97.88 206 SER A O 1
ATOM 1635 N N . ASN A 1 207 ? 21.656 16.828 -12.458 1.00 97.38 207 ASN A N 1
ATOM 1636 C CA . ASN A 1 207 ? 22.200 18.188 -12.410 1.00 97.38 207 ASN A CA 1
ATOM 1637 C C . ASN A 1 207 ? 23.047 18.558 -13.644 1.00 97.38 207 ASN A C 1
ATOM 1639 O O . ASN A 1 207 ? 23.337 19.741 -13.815 1.00 97.38 207 ASN A O 1
ATOM 1643 N N . LEU A 1 208 ? 23.341 17.619 -14.556 1.00 96.31 208 LEU A N 1
ATOM 1644 C CA . LEU A 1 208 ? 24.024 17.880 -15.833 1.00 96.31 208 LEU A CA 1
ATOM 1645 C C . LEU A 1 208 ? 23.395 19.053 -16.610 1.00 96.31 208 LEU A C 1
ATOM 1647 O O . LEU A 1 208 ? 24.115 19.866 -17.177 1.00 96.31 208 LEU A O 1
ATOM 1651 N N . ILE A 1 209 ? 22.064 19.203 -16.583 1.00 96.56 209 ILE A N 1
ATOM 1652 C CA . ILE A 1 209 ? 21.366 20.332 -17.229 1.00 96.56 209 ILE A CA 1
ATOM 1653 C C . ILE A 1 209 ? 21.761 21.703 -16.646 1.00 96.56 209 ILE A C 1
ATOM 1655 O O . ILE A 1 209 ? 21.714 22.712 -17.347 1.00 96.56 209 ILE A O 1
ATOM 1659 N N . VAL A 1 210 ? 22.182 21.756 -15.380 1.00 96.44 210 VAL A N 1
ATOM 1660 C CA . VAL A 1 210 ? 22.728 22.955 -14.726 1.00 96.44 210 VAL A CA 1
ATOM 1661 C C . VAL A 1 210 ? 24.220 23.098 -15.040 1.00 96.44 210 VAL A C 1
ATOM 1663 O O . VAL A 1 210 ? 24.667 24.194 -15.378 1.00 96.44 210 VAL A O 1
ATOM 1666 N N . ASP A 1 211 ? 24.975 21.997 -14.992 1.00 94.56 211 ASP A N 1
ATOM 1667 C CA . ASP A 1 211 ? 26.420 21.971 -15.262 1.00 94.56 211 ASP A CA 1
ATOM 1668 C C . ASP A 1 211 ? 26.764 22.381 -16.709 1.00 94.56 211 ASP A C 1
ATOM 1670 O O . ASP A 1 211 ? 27.756 23.077 -16.943 1.00 94.56 211 ASP A O 1
ATOM 1674 N N . GLU A 1 212 ? 25.931 21.997 -17.682 1.00 92.88 212 GLU A N 1
ATOM 1675 C CA . GLU A 1 212 ? 26.075 22.344 -19.103 1.00 92.88 212 GLU A CA 1
ATOM 1676 C C . GLU A 1 212 ? 25.574 23.764 -19.436 1.00 92.88 212 GLU A C 1
ATOM 1678 O O . GLU A 1 212 ? 25.953 24.316 -20.470 1.00 92.88 212 GLU A O 1
ATOM 1683 N N . ASN A 1 213 ? 24.805 24.410 -18.546 1.00 94.06 213 ASN A N 1
ATOM 1684 C CA . ASN A 1 213 ? 24.268 25.768 -18.728 1.00 94.06 213 ASN A CA 1
ATOM 1685 C C . ASN A 1 213 ? 24.792 26.788 -17.682 1.00 94.06 213 ASN A C 1
ATOM 1687 O O . ASN A 1 213 ? 23.997 27.522 -17.088 1.00 94.06 213 ASN A O 1
ATOM 1691 N N . PRO A 1 214 ? 26.120 26.943 -17.477 1.00 93.19 214 PRO A N 1
ATOM 1692 C CA . PRO A 1 214 ? 26.698 27.758 -16.396 1.00 93.19 214 PRO A CA 1
ATOM 1693 C C . PRO A 1 214 ? 26.482 29.280 -16.539 1.00 93.19 214 PRO A C 1
ATOM 1695 O O . PRO A 1 214 ? 26.926 30.059 -15.695 1.00 93.19 214 PRO A O 1
ATOM 1698 N N . THR A 1 215 ? 25.836 29.729 -17.618 1.00 91.69 215 THR A N 1
ATOM 1699 C CA . THR A 1 215 ? 25.394 31.116 -17.837 1.00 91.69 215 THR A CA 1
ATOM 1700 C C . THR A 1 215 ? 23.978 31.392 -17.321 1.00 91.69 215 THR A C 1
ATOM 1702 O O . THR A 1 215 ? 23.573 32.556 -17.299 1.00 91.69 215 THR A O 1
ATOM 1705 N N . LYS A 1 216 ? 23.233 30.360 -16.904 1.00 94.44 216 LYS A N 1
ATOM 1706 C CA . LYS A 1 216 ? 21.861 30.441 -16.384 1.00 94.44 216 LYS A CA 1
ATOM 1707 C C . LYS A 1 216 ? 21.801 30.037 -14.913 1.00 94.44 216 LYS A C 1
ATOM 1709 O O . LYS A 1 216 ? 22.611 29.248 -14.435 1.00 94.44 216 LYS A O 1
ATOM 1714 N N . THR A 1 217 ? 20.815 30.552 -14.186 1.00 95.75 217 THR A N 1
ATOM 1715 C CA . THR A 1 217 ? 20.429 30.000 -12.881 1.00 95.75 217 THR A CA 1
ATOM 1716 C C . THR A 1 217 ? 19.419 28.865 -13.059 1.00 95.75 217 THR A C 1
ATOM 1718 O O . THR A 1 217 ? 18.745 28.780 -14.086 1.00 95.75 217 THR A O 1
ATOM 1721 N N . LYS A 1 218 ? 19.239 28.029 -12.028 1.00 94.25 218 LYS A N 1
ATOM 1722 C CA . LYS A 1 218 ? 18.178 27.007 -12.001 1.00 94.25 218 LYS A CA 1
ATOM 1723 C C . LYS A 1 218 ? 16.795 27.600 -12.302 1.00 94.25 218 LYS A C 1
ATOM 1725 O O . LYS A 1 218 ? 16.048 27.033 -13.084 1.00 94.25 218 LYS A O 1
ATOM 1730 N N . THR A 1 219 ? 16.495 28.783 -11.766 1.00 95.94 219 THR A N 1
ATOM 1731 C CA . THR A 1 219 ? 15.227 29.491 -12.007 1.00 95.94 219 THR A CA 1
ATOM 1732 C C . THR A 1 219 ? 15.059 29.948 -13.460 1.00 95.94 219 THR A C 1
ATOM 1734 O O . THR A 1 219 ? 13.937 29.955 -13.958 1.00 95.94 219 THR A O 1
ATOM 1737 N N . ASP A 1 220 ? 16.144 30.284 -14.167 1.00 96.81 220 ASP A N 1
ATOM 1738 C CA . ASP A 1 220 ? 16.078 30.589 -15.603 1.00 96.81 220 ASP A CA 1
ATOM 1739 C C . ASP A 1 220 ? 15.821 29.317 -16.430 1.00 96.81 220 ASP A C 1
ATOM 1741 O O . ASP A 1 220 ? 15.025 29.346 -17.366 1.00 96.81 220 ASP A O 1
ATOM 1745 N N . ILE A 1 221 ? 16.457 28.193 -16.069 1.00 97.38 221 ILE A N 1
ATOM 1746 C CA . ILE A 1 221 ? 16.254 26.878 -16.707 1.00 97.38 221 ILE A CA 1
ATOM 1747 C C . ILE A 1 221 ? 14.802 26.415 -16.519 1.00 97.38 221 ILE A C 1
ATOM 1749 O O . ILE A 1 221 ? 14.132 26.077 -17.495 1.00 97.38 221 ILE A O 1
ATOM 1753 N N . ASP A 1 222 ? 14.289 26.485 -15.290 1.00 97.12 222 ASP A N 1
ATOM 1754 C CA . ASP A 1 222 ? 12.909 26.120 -14.947 1.00 97.12 222 ASP A CA 1
ATOM 1755 C C . ASP A 1 222 ? 11.899 27.033 -15.657 1.00 97.12 222 ASP A C 1
ATOM 1757 O O . ASP A 1 222 ? 10.892 26.568 -16.190 1.00 97.12 222 ASP A O 1
ATOM 1761 N N . GLY A 1 223 ? 12.204 28.332 -15.755 1.00 96.50 223 GLY A N 1
ATOM 1762 C CA . GLY A 1 223 ? 11.418 29.284 -16.535 1.00 96.50 223 GLY A CA 1
ATOM 1763 C C . GLY A 1 223 ? 11.387 28.958 -18.032 1.00 96.50 223 GLY A C 1
ATOM 1764 O O . GLY A 1 223 ? 10.331 29.074 -18.655 1.00 96.50 223 GLY A O 1
ATOM 1765 N N . ILE A 1 224 ? 12.501 28.523 -18.627 1.00 96.38 224 ILE A N 1
ATOM 1766 C CA . ILE A 1 224 ? 12.539 28.098 -20.037 1.00 96.38 224 ILE A CA 1
ATOM 1767 C C . ILE A 1 224 ? 11.728 26.810 -20.225 1.00 96.38 224 ILE A C 1
ATOM 1769 O O . ILE A 1 224 ? 10.898 26.752 -21.132 1.00 96.38 224 ILE A O 1
ATOM 1773 N N . LEU A 1 225 ? 11.895 25.810 -19.358 1.00 96.88 225 LEU A N 1
ATOM 1774 C CA . LEU A 1 225 ? 11.170 24.539 -19.456 1.00 96.88 225 LEU A CA 1
ATOM 1775 C C . LEU A 1 225 ? 9.657 24.708 -19.242 1.00 96.88 225 LEU A C 1
ATOM 1777 O O . LEU A 1 225 ? 8.885 24.172 -20.033 1.00 96.88 225 LEU A O 1
ATOM 1781 N N . SER A 1 226 ? 9.200 25.524 -18.289 1.00 96.56 226 SER A N 1
ATOM 1782 C CA . SER A 1 226 ? 7.767 25.850 -18.163 1.00 96.56 226 SER A CA 1
ATOM 1783 C C . SER A 1 226 ? 7.225 26.506 -19.445 1.00 96.56 226 SER A C 1
ATOM 1785 O O . SER A 1 226 ? 6.218 26.058 -19.993 1.00 96.56 226 SER A O 1
ATOM 1787 N N . ASN A 1 227 ? 7.940 27.482 -20.024 1.00 95.19 227 ASN A N 1
ATOM 1788 C CA . ASN A 1 227 ? 7.493 28.172 -21.244 1.00 95.19 227 ASN A CA 1
ATOM 1789 C C . ASN A 1 227 ? 7.515 27.304 -22.518 1.00 95.19 227 ASN A C 1
ATOM 1791 O O . ASN A 1 227 ? 6.654 27.485 -23.378 1.00 95.19 227 ASN A O 1
ATOM 1795 N N . TYR A 1 228 ? 8.493 26.405 -22.682 1.00 95.94 228 TYR A N 1
ATOM 1796 C CA . TYR A 1 228 ? 8.639 25.587 -23.897 1.00 95.94 228 TYR A CA 1
ATOM 1797 C C . TYR A 1 228 ? 7.946 24.222 -23.815 1.00 95.94 228 TYR A C 1
ATOM 1799 O O . TYR A 1 228 ? 7.513 23.710 -24.845 1.00 95.94 228 TYR A O 1
ATOM 1807 N N . MET A 1 229 ? 7.823 23.647 -22.618 1.00 96.06 229 MET A N 1
ATOM 1808 C CA . MET A 1 229 ? 7.374 22.266 -22.392 1.00 96.06 229 MET A CA 1
ATOM 1809 C C . MET A 1 229 ? 6.107 22.168 -21.527 1.00 96.06 229 MET A C 1
ATOM 1811 O O . MET A 1 229 ? 5.439 21.138 -21.525 1.00 96.06 229 MET A O 1
ATOM 1815 N N . GLY A 1 230 ? 5.746 23.218 -20.783 1.00 96.19 230 GLY A N 1
ATOM 1816 C CA . GLY A 1 230 ? 4.720 23.110 -19.740 1.00 96.19 230 GLY A CA 1
ATOM 1817 C C . GLY A 1 230 ? 5.194 22.313 -18.521 1.00 96.19 230 GLY A C 1
ATOM 1818 O O . GLY A 1 230 ? 4.393 21.665 -17.857 1.00 96.19 230 GLY A O 1
ATOM 1819 N N . VAL A 1 231 ? 6.505 22.312 -18.251 1.00 97.19 231 VAL A N 1
ATOM 1820 C CA . VAL A 1 231 ? 7.079 21.722 -17.034 1.00 97.19 231 VAL A CA 1
ATOM 1821 C C . VAL A 1 231 ? 7.032 22.760 -15.917 1.00 97.19 231 VAL A C 1
ATOM 1823 O O . VAL A 1 231 ? 7.890 23.637 -15.838 1.00 97.19 231 VAL A O 1
ATOM 1826 N N . ASP A 1 232 ? 6.036 22.648 -15.045 1.00 94.25 232 ASP A N 1
ATOM 1827 C CA . ASP A 1 232 ? 5.886 23.504 -13.864 1.00 94.25 232 ASP A CA 1
ATOM 1828 C C . ASP A 1 232 ? 6.726 23.015 -12.669 1.00 94.25 232 ASP A C 1
ATOM 1830 O O . ASP A 1 232 ? 6.986 23.774 -11.732 1.00 94.25 232 ASP A O 1
ATOM 1834 N N . ARG A 1 233 ? 7.189 21.756 -12.697 1.00 96.50 233 ARG A N 1
ATOM 1835 C CA . ARG A 1 233 ? 8.014 21.142 -11.646 1.00 96.50 233 ARG A CA 1
ATOM 1836 C C . ARG A 1 233 ? 9.172 20.340 -12.243 1.00 96.50 233 ARG A C 1
ATOM 1838 O O . ARG A 1 233 ? 8.987 19.202 -12.666 1.00 96.50 233 ARG A O 1
ATOM 1845 N N . TYR A 1 234 ? 10.378 20.911 -12.238 1.00 97.31 234 TYR A N 1
ATOM 1846 C CA . TYR A 1 234 ? 11.587 20.234 -12.724 1.00 97.31 234 TYR A CA 1
ATOM 1847 C C . TYR A 1 234 ? 12.454 19.719 -11.567 1.00 97.31 234 TYR A C 1
ATOM 1849 O O . TYR A 1 234 ? 13.038 20.502 -10.808 1.00 97.31 234 TYR A O 1
ATOM 1857 N N . ILE A 1 235 ? 12.488 18.393 -11.430 1.00 97.31 235 ILE A N 1
ATOM 1858 C CA . ILE A 1 235 ? 13.195 17.633 -10.398 1.00 97.31 235 ILE A CA 1
ATOM 1859 C C . ILE A 1 235 ? 14.596 17.291 -10.913 1.00 97.31 235 ILE A C 1
ATOM 1861 O O . ILE A 1 235 ? 14.753 16.707 -11.988 1.00 97.31 235 ILE A O 1
ATOM 1865 N N . ASN A 1 236 ? 15.615 17.630 -10.122 1.00 96.12 236 ASN A N 1
ATOM 1866 C CA . ASN A 1 236 ? 17.018 17.448 -10.484 1.00 96.12 236 ASN A CA 1
ATOM 1867 C C . ASN A 1 236 ? 17.745 16.612 -9.435 1.00 96.12 236 ASN A C 1
ATOM 1869 O O . ASN A 1 236 ? 17.748 16.941 -8.250 1.00 96.12 236 ASN A O 1
ATOM 1873 N N . MET A 1 237 ? 18.356 15.529 -9.894 1.00 96.69 237 MET A N 1
ATOM 1874 C CA . MET A 1 237 ? 19.087 14.559 -9.084 1.00 96.69 237 MET A CA 1
ATOM 1875 C C . MET A 1 237 ? 20.597 14.803 -9.134 1.00 96.69 237 MET A C 1
ATOM 1877 O O . MET A 1 237 ? 21.114 15.428 -10.060 1.00 96.69 237 MET A O 1
ATOM 1881 N N . THR A 1 238 ? 21.336 14.289 -8.152 1.00 97.56 238 THR A N 1
ATOM 1882 C CA . THR A 1 238 ? 22.803 14.384 -8.155 1.00 97.56 238 THR A CA 1
ATOM 1883 C C . THR A 1 238 ? 23.375 13.492 -9.255 1.00 97.56 238 THR A C 1
ATOM 1885 O O . THR A 1 238 ? 22.954 12.344 -9.390 1.00 97.56 238 THR A O 1
ATOM 1888 N N . ASN A 1 239 ? 24.326 14.012 -10.038 1.00 96.88 239 ASN A N 1
ATOM 1889 C CA . ASN A 1 239 ? 24.983 13.250 -11.103 1.00 96.88 239 ASN A CA 1
ATOM 1890 C C . ASN A 1 239 ? 25.636 11.985 -10.531 1.00 96.88 239 ASN A C 1
ATOM 1892 O O . ASN A 1 239 ? 26.227 12.013 -9.449 1.00 96.88 239 ASN A O 1
ATOM 1896 N N . LEU A 1 240 ? 25.537 10.887 -11.273 1.00 96.06 240 LEU A N 1
ATOM 1897 C CA . LEU A 1 240 ? 26.074 9.598 -10.863 1.00 96.06 240 LEU A CA 1
ATOM 1898 C C . LEU A 1 240 ? 27.614 9.540 -11.029 1.00 96.06 240 LEU A C 1
ATOM 1900 O O . LEU A 1 240 ? 28.118 9.963 -12.072 1.00 96.06 240 LEU A O 1
ATOM 1904 N N . PRO A 1 241 ? 28.375 9.048 -10.028 1.00 93.69 241 PRO A N 1
ATOM 1905 C CA . PRO A 1 241 ? 29.836 8.929 -10.091 1.00 93.69 241 PRO A CA 1
ATOM 1906 C C . PRO A 1 241 ? 30.438 8.076 -11.221 1.00 93.69 241 PRO A C 1
ATOM 1908 O O . PRO A 1 241 ? 31.551 8.394 -11.652 1.00 93.69 241 PRO A O 1
ATOM 1911 N N . TYR A 1 242 ? 29.785 6.993 -11.656 1.00 94.81 242 TYR A N 1
ATOM 1912 C CA . TYR A 1 242 ? 30.346 6.028 -12.616 1.00 94.81 242 TYR A CA 1
ATOM 1913 C C . TYR A 1 242 ? 29.694 6.067 -14.003 1.00 94.81 242 TYR A C 1
ATOM 1915 O O . TYR A 1 242 ? 30.378 5.763 -14.984 1.00 94.81 242 TYR A O 1
ATOM 1923 N N . ASP A 1 243 ? 28.431 6.476 -14.125 1.00 93.50 243 ASP A N 1
ATOM 1924 C CA . ASP A 1 243 ? 27.853 6.849 -15.418 1.00 93.50 243 ASP A CA 1
ATOM 1925 C C . ASP A 1 243 ? 28.588 8.072 -15.999 1.00 93.50 243 ASP A C 1
ATOM 1927 O O . ASP A 1 243 ? 28.441 9.200 -15.529 1.00 93.50 243 ASP A O 1
ATOM 1931 N N . VAL A 1 244 ? 29.353 7.848 -17.069 1.00 91.12 244 VAL A N 1
ATOM 1932 C CA . VAL A 1 244 ? 30.165 8.867 -17.755 1.00 91.12 244 VAL A CA 1
ATOM 1933 C C . VAL A 1 244 ? 29.366 9.831 -18.643 1.00 91.12 244 VAL A C 1
ATOM 1935 O O . VAL A 1 244 ? 29.968 10.745 -19.217 1.00 91.12 244 VAL A O 1
ATOM 1938 N N . ILE A 1 245 ? 28.049 9.641 -18.792 1.00 94.38 245 ILE A N 1
ATOM 1939 C CA . ILE A 1 245 ? 27.157 10.574 -19.505 1.00 94.38 245 ILE A CA 1
ATOM 1940 C C . ILE A 1 245 ? 26.188 11.322 -18.578 1.00 94.38 245 ILE A C 1
ATOM 1942 O O . ILE A 1 245 ? 25.638 12.334 -19.001 1.00 94.38 245 ILE A O 1
ATOM 1946 N N . HIS A 1 246 ? 26.045 10.895 -17.319 1.00 96.25 246 HIS A N 1
ATOM 1947 C CA . HIS A 1 246 ? 25.163 11.474 -16.293 1.00 96.25 246 HIS A CA 1
ATOM 1948 C C . HIS A 1 246 ? 23.681 11.573 -16.719 1.00 96.25 246 HIS A C 1
ATOM 1950 O O . HIS A 1 246 ? 23.006 12.564 -16.418 1.00 96.25 246 HIS A O 1
ATOM 1956 N N . HIS A 1 247 ? 23.170 10.566 -17.426 1.00 97.50 247 HIS A N 1
ATOM 1957 C CA . HIS A 1 247 ? 21.798 10.520 -17.940 1.00 97.50 247 HIS A CA 1
ATOM 1958 C C . HIS A 1 247 ? 20.865 9.712 -17.028 1.00 97.50 247 HIS A C 1
ATOM 1960 O O . HIS A 1 247 ? 21.228 8.662 -16.493 1.00 97.50 247 HIS A O 1
ATOM 1966 N N . ILE A 1 248 ? 19.622 10.179 -16.870 1.00 97.81 248 ILE A N 1
ATOM 1967 C CA . ILE A 1 248 ? 18.631 9.465 -16.053 1.00 97.81 248 ILE A CA 1
ATOM 1968 C C . ILE A 1 248 ? 18.119 8.180 -16.704 1.00 97.81 248 ILE A C 1
ATOM 1970 O O . ILE A 1 248 ? 17.869 7.219 -15.984 1.00 97.81 248 ILE A O 1
ATOM 1974 N N . ASP A 1 249 ? 18.055 8.095 -18.036 1.00 97.69 249 ASP A N 1
ATOM 1975 C CA . ASP A 1 249 ? 17.609 6.880 -18.737 1.00 97.69 249 ASP A CA 1
ATOM 1976 C C . ASP A 1 249 ? 18.524 5.656 -18.533 1.00 97.69 249 ASP A C 1
ATOM 1978 O O . ASP A 1 249 ? 18.116 4.515 -18.771 1.00 97.69 249 ASP A O 1
ATOM 1982 N N . MET A 1 250 ? 19.742 5.865 -18.034 1.00 97.50 250 MET A N 1
ATOM 1983 C CA . MET A 1 250 ? 20.670 4.800 -17.655 1.00 97.50 250 MET A CA 1
ATOM 1984 C C . MET A 1 250 ? 20.321 4.137 -16.312 1.00 97.50 250 MET A C 1
ATOM 1986 O O . MET A 1 250 ? 20.835 3.050 -16.043 1.00 97.50 250 MET A O 1
ATOM 1990 N N . HIS A 1 251 ? 19.464 4.741 -15.475 1.00 97.06 251 HIS A N 1
ATOM 1991 C CA . HIS A 1 251 ? 19.160 4.223 -14.129 1.00 97.06 251 HIS A CA 1
ATOM 1992 C C . HIS A 1 251 ? 17.716 4.405 -13.624 1.00 97.06 251 HIS A C 1
ATOM 1994 O O . HIS A 1 251 ? 17.354 3.779 -12.628 1.00 97.06 251 HIS A O 1
ATOM 2000 N N . ILE A 1 252 ? 16.884 5.228 -14.265 1.00 97.44 252 ILE A N 1
ATOM 2001 C CA . ILE A 1 252 ? 15.479 5.476 -13.905 1.00 97.44 252 ILE A CA 1
ATOM 2002 C C . ILE A 1 252 ? 14.623 5.467 -15.178 1.00 97.44 252 ILE A C 1
ATOM 2004 O O . ILE A 1 252 ? 15.047 5.967 -16.218 1.00 97.44 252 ILE A O 1
ATOM 2008 N N . LYS A 1 253 ? 13.393 4.945 -15.092 1.00 98.19 253 LYS A N 1
ATOM 2009 C CA . LYS A 1 253 ? 12.356 5.112 -16.120 1.00 98.19 253 LYS A CA 1
ATOM 2010 C C . LYS A 1 253 ? 10.971 5.303 -15.496 1.00 98.19 253 LYS A C 1
ATOM 2012 O O . LYS A 1 253 ? 10.589 4.540 -14.616 1.00 98.19 253 LYS A O 1
ATOM 2017 N N . LEU A 1 254 ? 10.196 6.281 -15.967 1.00 97.62 254 LEU A N 1
ATOM 2018 C CA . LEU A 1 254 ? 8.759 6.355 -15.666 1.00 97.62 254 LEU A CA 1
ATOM 2019 C C . LEU A 1 254 ? 7.999 5.337 -16.533 1.00 97.62 254 LEU A C 1
ATOM 2021 O O . LEU A 1 254 ? 8.192 5.307 -17.749 1.00 97.62 254 LEU A O 1
ATOM 2025 N N . LEU A 1 255 ? 7.145 4.516 -15.919 1.00 96.94 255 LEU A N 1
ATOM 2026 C CA . LEU A 1 255 ? 6.310 3.527 -16.626 1.00 96.94 255 LEU A CA 1
ATOM 2027 C C . LEU A 1 255 ? 4.858 3.995 -16.806 1.00 96.94 255 LEU A C 1
ATOM 2029 O O . LEU A 1 255 ? 4.188 3.590 -17.754 1.00 96.94 255 LEU A O 1
ATOM 2033 N N . ASP A 1 256 ? 4.388 4.846 -15.895 1.00 94.88 256 ASP A N 1
ATOM 2034 C CA . ASP A 1 256 ? 3.130 5.585 -15.971 1.00 94.88 256 ASP A CA 1
ATOM 2035 C C . ASP A 1 256 ? 3.223 6.864 -15.119 1.00 94.88 256 ASP A C 1
ATOM 2037 O O . ASP A 1 256 ? 4.293 7.200 -14.603 1.00 94.88 256 ASP A O 1
ATOM 2041 N N . GLU A 1 257 ? 2.108 7.583 -14.957 1.00 91.56 257 GLU A N 1
ATOM 2042 C CA . GLU A 1 257 ? 2.042 8.858 -14.230 1.00 91.56 257 GLU A CA 1
ATOM 2043 C C . GLU A 1 257 ? 2.507 8.793 -12.759 1.00 91.56 257 GLU A C 1
ATOM 2045 O O . GLU A 1 257 ? 2.735 9.834 -12.133 1.00 91.56 257 GLU A O 1
ATOM 2050 N N . GLU A 1 258 ? 2.604 7.593 -12.180 1.00 93.19 258 GLU A N 1
ATOM 2051 C CA . GLU A 1 258 ? 2.828 7.380 -10.748 1.00 93.19 258 GLU A CA 1
ATOM 2052 C C . GLU A 1 258 ? 3.949 6.376 -10.432 1.00 93.19 258 GLU A C 1
ATOM 2054 O O . GLU A 1 258 ? 4.308 6.231 -9.263 1.00 93.19 258 GLU A O 1
ATOM 2059 N N . THR A 1 259 ? 4.521 5.703 -11.437 1.00 96.00 259 THR A N 1
ATOM 2060 C CA . THR A 1 259 ? 5.423 4.552 -11.246 1.00 96.00 259 THR A CA 1
ATOM 2061 C C . THR A 1 259 ? 6.828 4.796 -11.802 1.00 96.00 259 THR A C 1
ATOM 2063 O O . THR A 1 259 ? 7.013 4.963 -13.009 1.00 96.00 259 THR A O 1
ATOM 2066 N N . LEU A 1 260 ? 7.829 4.742 -10.919 1.00 98.00 260 LEU A N 1
ATOM 2067 C CA . LEU A 1 260 ? 9.261 4.797 -11.217 1.00 98.00 260 LEU A CA 1
ATOM 2068 C C . LEU A 1 260 ? 9.866 3.387 -11.196 1.00 98.00 260 LEU A C 1
ATOM 2070 O O . LEU A 1 260 ? 9.877 2.727 -10.159 1.00 98.00 260 LEU A O 1
ATOM 2074 N N . LEU A 1 261 ? 10.431 2.952 -12.318 1.00 98.69 261 LEU A N 1
ATOM 2075 C CA . LEU A 1 261 ? 11.357 1.826 -12.382 1.00 98.69 261 LEU A CA 1
ATOM 2076 C C . LEU A 1 261 ? 12.780 2.335 -12.120 1.00 98.69 261 LEU A C 1
ATOM 2078 O O . LEU A 1 261 ? 13.218 3.279 -12.779 1.00 98.69 261 LEU A O 1
ATOM 2082 N N . VAL A 1 262 ? 13.496 1.727 -11.177 1.00 98.69 262 VAL A N 1
ATOM 2083 C CA . VAL A 1 262 ? 14.799 2.205 -10.691 1.00 98.69 262 VAL A CA 1
ATOM 2084 C C . VAL A 1 262 ? 15.820 1.070 -10.681 1.00 98.69 262 VAL A C 1
ATOM 2086 O O . VAL A 1 262 ? 15.546 -0.027 -10.192 1.00 98.69 262 VAL A O 1
ATOM 2089 N N . GLY A 1 263 ? 16.999 1.349 -11.233 1.00 97.50 263 GLY A N 1
ATOM 2090 C CA . GLY A 1 263 ? 18.116 0.418 -11.324 1.00 97.50 263 GLY A CA 1
ATOM 2091 C C . GLY A 1 263 ? 18.730 0.085 -9.975 1.00 97.50 263 GLY A C 1
ATOM 2092 O O . GLY A 1 263 ? 19.124 0.970 -9.223 1.00 97.50 263 GLY A O 1
ATOM 2093 N N . GLU A 1 264 ? 18.850 -1.206 -9.704 1.00 96.81 264 GLU A N 1
ATOM 2094 C CA . GLU A 1 264 ? 19.341 -1.746 -8.445 1.00 96.81 264 GLU A CA 1
ATOM 2095 C C . GLU A 1 264 ? 20.735 -2.354 -8.623 1.00 96.81 264 GLU A C 1
ATOM 2097 O O . GLU A 1 264 ? 20.952 -3.198 -9.490 1.00 96.81 264 GLU A O 1
ATOM 2102 N N . TYR A 1 265 ? 21.683 -1.932 -7.788 1.00 93.62 265 TYR A N 1
ATOM 2103 C CA . TYR A 1 265 ? 23.026 -2.512 -7.703 1.00 93.62 265 TYR A CA 1
ATOM 2104 C C . TYR A 1 265 ? 23.217 -3.147 -6.320 1.00 93.62 265 TYR A C 1
ATOM 2106 O O . TYR A 1 265 ? 22.613 -2.670 -5.356 1.00 93.62 265 TYR A O 1
ATOM 2114 N N . PRO A 1 266 ? 24.089 -4.164 -6.173 1.00 91.06 266 PRO A N 1
ATOM 2115 C CA . PRO A 1 266 ? 24.412 -4.715 -4.860 1.00 91.06 266 PRO A CA 1
ATOM 2116 C C . PRO A 1 266 ? 24.914 -3.627 -3.886 1.00 91.06 266 PRO A C 1
ATOM 2118 O O . PRO A 1 266 ? 25.580 -2.682 -4.328 1.00 91.06 266 PRO A O 1
ATOM 2121 N N . PRO A 1 267 ? 24.656 -3.738 -2.568 1.00 88.38 267 PRO A N 1
ATOM 2122 C CA . PRO A 1 267 ? 24.990 -2.693 -1.601 1.00 88.38 267 PRO A CA 1
ATOM 2123 C C . PRO A 1 267 ? 26.446 -2.204 -1.688 1.00 88.38 267 PRO A C 1
ATOM 2125 O O . PRO A 1 267 ? 27.399 -2.973 -1.564 1.00 88.38 267 PRO A O 1
ATOM 2128 N N . GLY A 1 268 ? 26.625 -0.897 -1.909 1.00 89.06 268 GLY A N 1
ATOM 2129 C CA . GLY A 1 268 ? 27.945 -0.266 -2.042 1.00 89.06 268 GLY A CA 1
ATOM 2130 C C . GLY A 1 268 ? 28.623 -0.404 -3.416 1.00 89.06 268 GLY A C 1
ATOM 2131 O O . GLY A 1 268 ? 29.756 0.058 -3.569 1.00 89.06 268 GLY A O 1
ATOM 2132 N N . VAL A 1 269 ? 27.975 -1.017 -4.413 1.00 94.44 269 VAL A N 1
ATOM 2133 C CA . VAL A 1 269 ? 28.543 -1.243 -5.754 1.00 94.44 269 VAL A CA 1
ATOM 2134 C C . VAL A 1 269 ? 28.133 -0.150 -6.744 1.00 94.44 269 VAL A C 1
ATOM 2136 O O . VAL A 1 269 ? 26.974 0.255 -6.803 1.00 94.44 269 VAL A O 1
ATOM 2139 N N . ALA A 1 270 ? 29.104 0.280 -7.560 1.00 94.62 270 ALA A N 1
ATOM 2140 C CA . ALA A 1 270 ? 28.946 1.275 -8.621 1.00 94.62 270 ALA A CA 1
ATOM 2141 C C . ALA A 1 270 ? 28.147 2.506 -8.156 1.00 94.62 270 ALA A C 1
ATOM 2143 O O . ALA A 1 270 ? 28.484 3.101 -7.132 1.00 94.62 270 ALA A O 1
ATOM 2144 N N . ASP A 1 271 ? 27.120 2.893 -8.909 1.00 96.00 271 ASP A N 1
ATOM 2145 C CA . ASP A 1 271 ? 26.293 4.061 -8.615 1.00 96.00 271 ASP A CA 1
ATOM 2146 C C . ASP A 1 271 ? 25.143 3.788 -7.641 1.00 96.00 271 ASP A C 1
ATOM 2148 O O . ASP A 1 271 ? 24.484 4.740 -7.228 1.00 96.00 271 ASP A O 1
ATOM 2152 N N . GLY A 1 272 ? 24.935 2.535 -7.209 1.00 96.50 272 GLY A N 1
ATOM 2153 C CA . GLY A 1 272 ? 23.865 2.139 -6.284 1.00 96.50 272 GLY A CA 1
ATOM 2154 C C . GLY A 1 272 ? 23.673 3.107 -5.108 1.00 96.50 272 GLY A C 1
ATOM 2155 O O . GLY A 1 272 ? 22.591 3.670 -4.977 1.00 96.50 272 GLY A O 1
ATOM 2156 N N . PRO A 1 273 ? 24.717 3.430 -4.316 1.00 95.81 273 PRO A N 1
ATOM 2157 C CA . PRO A 1 273 ? 24.602 4.378 -3.203 1.00 95.81 273 PRO A CA 1
ATOM 2158 C C . PRO A 1 273 ? 24.115 5.787 -3.585 1.00 95.81 273 PRO A C 1
ATOM 2160 O O . PRO A 1 273 ? 23.471 6.451 -2.773 1.00 95.81 273 PRO A O 1
ATOM 2163 N N . GLN A 1 274 ? 24.410 6.261 -4.801 1.00 97.75 274 GLN A N 1
ATOM 2164 C CA . GLN A 1 274 ? 23.942 7.563 -5.287 1.00 97.75 274 GLN A CA 1
ATOM 2165 C C . GLN A 1 274 ? 22.547 7.471 -5.921 1.00 97.75 274 GLN A C 1
ATOM 2167 O O . GLN A 1 274 ? 21.773 8.424 -5.807 1.00 97.75 274 GLN A O 1
ATOM 2172 N N . ILE A 1 275 ? 22.200 6.331 -6.525 1.00 97.94 275 ILE A N 1
ATOM 2173 C CA . ILE A 1 275 ? 20.844 6.026 -6.994 1.00 97.94 275 ILE A CA 1
ATOM 2174 C C . ILE A 1 275 ? 19.886 5.960 -5.798 1.00 97.94 275 ILE A C 1
ATOM 2176 O O . ILE A 1 275 ? 18.861 6.635 -5.836 1.00 97.94 275 ILE A O 1
ATOM 2180 N N . GLU A 1 276 ? 20.248 5.291 -4.695 1.00 96.94 276 GLU A N 1
ATOM 2181 C CA . GLU A 1 276 ? 19.447 5.308 -3.458 1.00 96.94 276 GLU A CA 1
ATOM 2182 C C . GLU A 1 276 ? 19.277 6.724 -2.904 1.00 96.94 276 GLU A C 1
ATOM 2184 O O . GLU A 1 276 ? 18.167 7.132 -2.572 1.00 96.94 276 GLU A O 1
ATOM 2189 N N . ALA A 1 277 ? 20.352 7.514 -2.836 1.00 95.56 277 ALA A N 1
ATOM 2190 C CA . ALA A 1 277 ? 20.271 8.888 -2.344 1.00 95.56 277 ALA A CA 1
ATOM 2191 C C . ALA A 1 277 ? 19.396 9.789 -3.243 1.00 95.56 277 ALA A C 1
ATOM 2193 O O . ALA A 1 277 ? 18.669 10.645 -2.738 1.00 95.56 277 ALA A O 1
ATOM 2194 N N . ASN A 1 278 ? 19.419 9.576 -4.563 1.00 97.44 278 ASN A N 1
ATOM 2195 C CA . ASN A 1 278 ? 18.555 10.269 -5.522 1.00 97.44 278 ASN A CA 1
ATOM 2196 C C . ASN A 1 278 ? 17.088 9.811 -5.414 1.00 97.44 278 ASN A C 1
ATOM 2198 O O . ASN A 1 278 ? 16.182 10.644 -5.441 1.00 97.44 278 ASN A O 1
ATOM 2202 N N . LEU A 1 279 ? 16.846 8.512 -5.227 1.00 97.06 279 LEU A N 1
ATOM 2203 C CA . LEU A 1 279 ? 15.518 7.938 -5.013 1.00 97.06 279 LEU A CA 1
ATOM 2204 C C . LEU A 1 279 ? 14.898 8.441 -3.703 1.00 97.06 279 LEU A C 1
ATOM 2206 O O . LEU A 1 279 ? 13.766 8.920 -3.696 1.00 97.06 279 LEU A O 1
ATOM 2210 N N . GLN A 1 280 ? 15.658 8.419 -2.609 1.00 93.56 280 GLN A N 1
ATOM 2211 C CA . GLN A 1 280 ? 15.242 8.979 -1.325 1.00 93.56 280 GLN A CA 1
ATOM 2212 C C . GLN A 1 280 ? 15.012 10.492 -1.419 1.00 93.56 280 GLN A C 1
ATOM 2214 O O . GLN A 1 280 ? 14.061 11.001 -0.825 1.00 93.56 280 GLN A O 1
ATOM 2219 N N . TYR A 1 281 ? 15.804 11.225 -2.208 1.00 94.56 281 TYR A N 1
ATOM 2220 C CA . TYR A 1 281 ? 15.512 12.629 -2.501 1.00 94.56 281 TYR A CA 1
ATOM 2221 C C . TYR A 1 281 ? 14.160 12.802 -3.213 1.00 94.56 281 TYR A C 1
ATOM 2223 O O . TYR A 1 281 ? 13.396 13.680 -2.811 1.00 94.56 281 TYR A O 1
ATOM 2231 N N . ILE A 1 282 ? 13.810 11.951 -4.187 1.00 94.12 282 ILE A N 1
ATOM 2232 C CA . ILE A 1 282 ? 12.480 11.984 -4.817 1.00 94.12 282 ILE A CA 1
ATOM 2233 C C . ILE A 1 282 ? 11.382 11.715 -3.778 1.00 94.12 282 ILE A C 1
ATOM 2235 O O . ILE A 1 282 ? 10.515 12.566 -3.567 1.00 94.12 282 ILE A O 1
ATOM 2239 N N . MET A 1 283 ? 11.450 10.568 -3.098 1.00 93.31 283 MET A N 1
ATOM 2240 C CA . MET A 1 283 ? 10.394 10.074 -2.204 1.00 93.31 283 MET A CA 1
ATOM 2241 C C . MET A 1 283 ? 10.100 11.010 -1.025 1.00 93.31 283 MET A C 1
ATOM 2243 O O . MET A 1 283 ? 8.946 11.154 -0.633 1.00 93.31 283 MET A O 1
ATOM 2247 N N . ASN A 1 284 ? 11.119 11.686 -0.484 1.00 88.00 284 ASN A N 1
ATOM 2248 C CA . ASN A 1 284 ? 10.952 12.599 0.651 1.00 88.00 284 ASN A CA 1
ATOM 2249 C C . ASN A 1 284 ? 10.497 14.021 0.258 1.00 88.00 284 ASN A C 1
ATOM 2251 O O . ASN A 1 284 ? 10.160 14.803 1.146 1.00 88.00 284 ASN A O 1
ATOM 2255 N N . ASN A 1 285 ? 10.502 14.391 -1.032 1.00 90.81 285 ASN A N 1
ATOM 2256 C CA . ASN A 1 285 ? 10.250 15.777 -1.467 1.00 90.81 285 ASN A CA 1
ATOM 2257 C C . ASN A 1 285 ? 9.119 15.934 -2.499 1.00 90.81 285 ASN A C 1
ATOM 2259 O O . ASN A 1 285 ? 8.586 17.039 -2.630 1.00 90.81 285 ASN A O 1
ATOM 2263 N N . PHE A 1 286 ? 8.734 14.883 -3.236 1.00 91.31 286 PHE A N 1
ATOM 2264 C CA . PHE A 1 286 ? 7.788 15.004 -4.351 1.00 91.31 286 PHE A CA 1
ATOM 2265 C C . PHE A 1 286 ? 6.733 13.892 -4.387 1.00 91.31 286 PHE A C 1
ATOM 2267 O O . PHE A 1 286 ? 7.044 12.707 -4.412 1.00 91.31 286 PHE A O 1
ATOM 2274 N N . MET A 1 287 ? 5.471 14.313 -4.492 1.00 89.19 287 MET A N 1
ATOM 2275 C CA . MET A 1 287 ? 4.317 13.450 -4.767 1.00 89.19 287 MET A CA 1
ATOM 2276 C C . MET A 1 287 ? 3.995 13.405 -6.270 1.00 89.19 287 MET A C 1
ATOM 2278 O O . MET A 1 287 ? 4.342 14.340 -6.996 1.00 89.19 287 MET A O 1
ATOM 2282 N N . THR A 1 288 ? 3.283 12.381 -6.734 1.00 93.25 288 THR A N 1
ATOM 2283 C CA . THR A 1 288 ? 2.684 12.272 -8.074 1.00 93.25 288 THR A CA 1
ATOM 2284 C C . THR A 1 288 ? 1.696 13.411 -8.344 1.00 93.25 288 THR A C 1
ATOM 2286 O O . THR A 1 288 ? 1.290 14.137 -7.431 1.00 93.25 288 THR A O 1
ATOM 2289 N N . TYR A 1 289 ? 1.251 13.562 -9.595 1.00 89.75 289 TYR A N 1
ATOM 2290 C CA . TYR A 1 289 ? 0.210 14.538 -9.951 1.00 89.75 289 TYR A CA 1
ATOM 2291 C C . TYR A 1 289 ? -1.124 14.313 -9.200 1.00 89.75 289 TYR A C 1
ATOM 2293 O O . TYR A 1 289 ? -1.895 15.253 -9.014 1.00 89.75 289 TYR A O 1
ATOM 2301 N N . ALA A 1 290 ? -1.373 13.085 -8.726 1.00 87.06 290 ALA A N 1
ATOM 2302 C CA . ALA A 1 290 ? -2.523 12.711 -7.905 1.00 87.06 290 ALA A CA 1
ATOM 2303 C C . ALA A 1 290 ? -2.326 12.989 -6.397 1.00 87.06 290 ALA A C 1
ATOM 2305 O O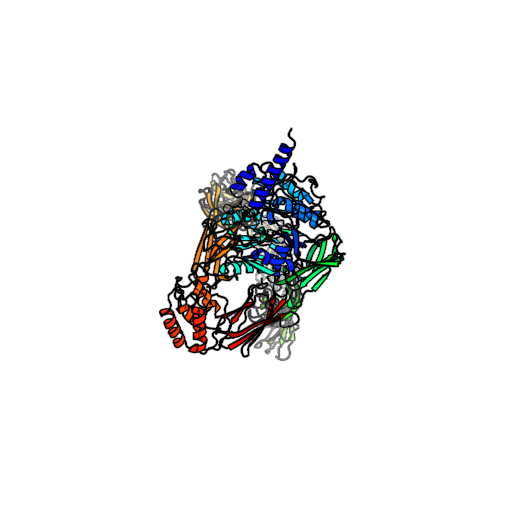 . ALA A 1 290 ? -3.205 12.676 -5.596 1.00 87.06 290 ALA A O 1
ATOM 2306 N N . GLY A 1 291 ? -1.184 13.558 -5.991 1.00 85.94 291 GLY A N 1
ATOM 2307 C CA . GLY A 1 291 ? -0.874 13.877 -4.593 1.00 85.94 291 GLY A CA 1
ATOM 2308 C C . GLY A 1 291 ? -0.403 12.688 -3.748 1.00 85.94 291 GLY A C 1
ATOM 2309 O O . GLY A 1 291 ? -0.434 12.775 -2.523 1.00 85.94 291 GLY A O 1
ATOM 2310 N N . ARG A 1 292 ? 0.032 11.590 -4.379 1.00 88.94 292 ARG A N 1
ATOM 2311 C CA . ARG A 1 292 ? 0.470 10.344 -3.719 1.00 88.94 292 ARG A CA 1
ATOM 2312 C C . ARG A 1 292 ? 1.996 10.179 -3.766 1.00 88.94 292 ARG A C 1
ATOM 2314 O O . ARG A 1 292 ? 2.615 10.777 -4.638 1.00 88.94 292 ARG A O 1
ATOM 2321 N N . PRO A 1 293 ? 2.638 9.375 -2.903 1.00 87.00 293 PRO A N 1
ATOM 2322 C CA . PRO A 1 293 ? 4.030 8.975 -3.119 1.00 87.00 293 PRO A CA 1
ATOM 2323 C C . PRO A 1 293 ? 4.187 8.230 -4.453 1.00 87.00 293 PRO A C 1
ATOM 2325 O O . PRO A 1 293 ? 3.259 7.549 -4.891 1.00 87.00 293 PRO A O 1
ATOM 2328 N N . TYR A 1 294 ? 5.351 8.335 -5.099 1.00 90.62 294 TYR A N 1
ATOM 2329 C CA . TYR A 1 294 ? 5.636 7.545 -6.302 1.00 90.62 294 TYR A CA 1
ATOM 2330 C C . TYR A 1 294 ? 5.740 6.053 -5.955 1.00 90.62 294 TYR A C 1
ATOM 2332 O O . TYR A 1 294 ? 6.400 5.677 -4.986 1.00 90.62 294 TYR A O 1
ATOM 2340 N N . LYS A 1 295 ? 5.136 5.182 -6.769 1.00 93.81 295 LYS A N 1
ATOM 2341 C CA . LYS A 1 295 ? 5.378 3.739 -6.688 1.00 93.81 295 LYS A CA 1
ATOM 2342 C C . LYS A 1 295 ? 6.773 3.452 -7.235 1.00 93.81 295 LYS A C 1
ATOM 2344 O O . LYS A 1 295 ? 7.062 3.792 -8.379 1.00 93.81 295 LYS A O 1
ATOM 2349 N N . VAL A 1 296 ? 7.609 2.783 -6.451 1.00 97.19 296 VAL A N 1
ATOM 2350 C CA . VAL A 1 296 ? 8.939 2.338 -6.883 1.00 97.19 296 VAL A CA 1
ATOM 2351 C C . VAL A 1 296 ? 8.878 0.870 -7.297 1.00 97.19 296 VAL A C 1
ATOM 2353 O O . VAL A 1 296 ? 8.262 0.051 -6.617 1.00 97.19 296 VAL A O 1
ATOM 2356 N N . ILE A 1 297 ? 9.524 0.532 -8.409 1.00 97.44 297 ILE A N 1
ATOM 2357 C CA . ILE A 1 297 ? 9.805 -0.840 -8.839 1.00 97.44 297 ILE A CA 1
ATOM 2358 C C . ILE A 1 297 ? 11.317 -0.948 -9.038 1.00 97.44 297 ILE A C 1
ATOM 2360 O O . ILE A 1 297 ? 11.928 -0.088 -9.669 1.00 97.44 297 ILE A O 1
ATOM 2364 N N . ARG A 1 298 ? 11.929 -1.988 -8.473 1.00 97.56 298 ARG A N 1
ATOM 2365 C CA . ARG A 1 298 ? 13.376 -2.230 -8.528 1.00 97.56 298 ARG A CA 1
ATOM 2366 C C . ARG A 1 298 ? 13.706 -3.144 -9.706 1.00 97.56 298 ARG A C 1
ATOM 2368 O O . ARG A 1 298 ? 12.932 -4.055 -9.998 1.00 97.56 298 ARG A O 1
ATOM 2375 N N . ILE A 1 299 ? 14.828 -2.908 -10.385 1.00 96.81 299 ILE A N 1
ATOM 2376 C CA . ILE A 1 299 ? 15.323 -3.793 -11.449 1.00 96.81 299 ILE A CA 1
ATOM 2377 C C . ILE A 1 299 ? 16.833 -4.048 -11.293 1.00 96.81 299 ILE A C 1
ATOM 2379 O O . ILE A 1 299 ? 17.624 -3.122 -11.493 1.00 96.81 299 ILE A O 1
ATOM 2383 N N . PRO A 1 300 ? 17.255 -5.275 -10.918 1.00 95.50 300 PRO A N 1
ATOM 2384 C CA . PRO A 1 300 ? 18.666 -5.612 -10.731 1.00 95.50 300 PRO A CA 1
ATOM 2385 C C . PRO A 1 300 ? 19.488 -5.388 -12.001 1.00 95.50 300 PRO A C 1
ATOM 2387 O O . PRO A 1 300 ? 19.200 -5.963 -13.051 1.00 95.50 300 PRO A O 1
ATOM 2390 N N . MET A 1 301 ? 20.519 -4.553 -11.907 1.00 95.75 301 MET A N 1
ATOM 2391 C CA . MET A 1 301 ? 21.405 -4.232 -13.021 1.00 95.75 301 MET A CA 1
ATOM 2392 C C . MET A 1 301 ? 22.472 -5.322 -13.188 1.00 95.75 301 MET A C 1
ATOM 2394 O O . MET A 1 301 ? 23.085 -5.735 -12.202 1.00 95.75 301 MET A O 1
ATOM 2398 N N . PRO A 1 302 ? 22.716 -5.817 -14.415 1.00 94.31 302 PRO A N 1
ATOM 2399 C CA . PRO A 1 302 ? 23.492 -7.029 -14.611 1.00 94.31 302 PRO A CA 1
ATOM 2400 C C . PRO A 1 302 ? 24.994 -6.704 -14.655 1.00 94.31 302 PRO A C 1
ATOM 2402 O O . PRO A 1 302 ? 25.395 -5.753 -15.333 1.00 94.31 302 PRO A O 1
ATOM 2405 N N . PRO A 1 303 ? 25.859 -7.496 -14.004 1.00 94.12 303 PRO A N 1
ATOM 2406 C CA . PRO A 1 303 ? 27.297 -7.357 -14.175 1.00 94.12 303 PRO A CA 1
ATOM 2407 C C . PRO A 1 303 ? 27.730 -7.762 -15.591 1.00 94.12 303 PRO A C 1
ATOM 2409 O O . PRO A 1 303 ? 27.009 -8.432 -16.332 1.00 94.12 303 PRO A O 1
ATOM 2412 N N . GLU A 1 304 ? 28.962 -7.417 -15.945 1.00 91.62 304 GLU A N 1
ATOM 2413 C CA . GLU A 1 304 ? 29.704 -8.000 -17.060 1.00 91.62 304 GLU A CA 1
ATOM 2414 C C . GLU A 1 304 ? 30.735 -8.995 -16.524 1.00 91.62 304 GLU A C 1
ATOM 2416 O O . GLU A 1 304 ? 31.707 -8.588 -15.893 1.00 91.62 304 GLU A O 1
ATOM 2421 N N . ASN A 1 305 ? 30.556 -10.299 -16.765 1.00 86.19 305 ASN A N 1
ATOM 2422 C CA . ASN A 1 305 ? 31.463 -11.344 -16.254 1.00 86.19 305 ASN A CA 1
ATOM 2423 C C . ASN A 1 305 ? 31.727 -11.243 -14.725 1.00 86.19 305 ASN A C 1
ATOM 2425 O O . ASN A 1 305 ? 32.821 -11.551 -14.252 1.00 86.19 305 ASN A O 1
ATOM 2429 N N . GLY A 1 306 ? 30.745 -10.764 -13.950 1.00 85.81 306 GLY A N 1
ATOM 2430 C CA . GLY A 1 306 ? 30.874 -10.490 -12.510 1.00 85.81 306 GLY A CA 1
ATOM 2431 C C . GLY A 1 306 ? 31.489 -9.128 -12.136 1.00 85.81 306 GLY A C 1
ATOM 2432 O O . GLY A 1 306 ? 31.650 -8.847 -10.949 1.00 85.81 306 GLY A O 1
ATOM 2433 N N . GLN A 1 307 ? 31.823 -8.274 -13.107 1.00 92.38 307 GLN A N 1
ATOM 2434 C CA . GLN A 1 307 ? 32.335 -6.913 -12.905 1.00 92.38 307 GLN A CA 1
ATOM 2435 C C . GLN A 1 307 ? 31.239 -5.854 -13.106 1.00 92.38 307 GLN A C 1
ATOM 2437 O O . GLN A 1 307 ? 30.294 -6.044 -13.865 1.00 92.38 307 GLN A O 1
ATOM 2442 N N . TYR A 1 308 ? 31.402 -4.711 -12.446 1.00 96.00 308 TYR A N 1
ATOM 2443 C CA . TYR A 1 308 ? 30.515 -3.542 -12.506 1.00 96.00 308 TYR A CA 1
ATOM 2444 C C . TYR A 1 308 ? 31.329 -2.277 -12.862 1.00 96.00 308 TYR A C 1
ATOM 2446 O O . TYR A 1 308 ? 32.564 -2.332 -12.831 1.00 96.00 308 TYR A O 1
ATOM 2454 N N . PRO A 1 309 ? 30.709 -1.114 -13.150 1.00 95.12 309 PRO A N 1
ATOM 2455 C CA . PRO A 1 309 ? 31.431 0.111 -13.529 1.00 95.12 309 PRO A CA 1
ATOM 2456 C C . PRO A 1 309 ? 32.565 0.537 -12.577 1.00 95.12 309 PRO A C 1
ATOM 2458 O O . PRO A 1 309 ? 33.653 0.898 -13.025 1.00 95.12 309 PRO A O 1
ATOM 2461 N N . ASN A 1 310 ? 32.388 0.385 -11.259 1.00 94.38 310 ASN A N 1
ATOM 2462 C CA . ASN A 1 310 ? 33.439 0.655 -10.260 1.00 94.38 310 ASN A CA 1
ATOM 2463 C C . ASN A 1 310 ? 34.642 -0.310 -10.302 1.00 94.38 310 ASN A C 1
ATOM 2465 O O . ASN A 1 310 ? 35.660 -0.064 -9.654 1.00 94.38 310 ASN A O 1
ATOM 2469 N N . THR A 1 311 ? 34.524 -1.412 -11.039 1.00 93.19 311 THR A N 1
ATOM 2470 C CA . THR A 1 311 ? 35.521 -2.477 -11.199 1.00 93.19 311 THR A CA 1
ATOM 2471 C C . THR A 1 311 ? 35.895 -2.707 -12.669 1.00 93.19 311 THR A C 1
ATOM 2473 O O . THR A 1 311 ? 36.576 -3.685 -12.976 1.00 93.19 311 THR A O 1
ATOM 2476 N N . ASN A 1 312 ? 35.580 -1.751 -13.555 1.00 91.25 312 ASN A N 1
ATOM 2477 C CA . ASN A 1 312 ? 35.842 -1.747 -15.006 1.00 91.25 312 ASN A CA 1
ATOM 2478 C C . ASN A 1 312 ? 35.009 -2.743 -15.846 1.00 91.25 312 ASN A C 1
ATOM 2480 O O . ASN A 1 312 ? 35.488 -3.178 -16.891 1.00 91.25 312 ASN A O 1
ATOM 2484 N N . GLY A 1 313 ? 33.803 -3.113 -15.405 1.00 92.75 313 GLY A N 1
ATOM 2485 C CA . GLY A 1 313 ? 32.786 -3.710 -16.287 1.00 92.75 313 GLY A CA 1
ATOM 2486 C C . GLY A 1 313 ? 31.931 -2.637 -16.973 1.00 92.75 313 GLY A C 1
ATOM 2487 O O . GLY A 1 313 ? 31.825 -1.520 -16.458 1.00 92.75 313 GLY A O 1
ATOM 2488 N N . ASP A 1 314 ? 31.315 -2.965 -18.109 1.00 94.75 314 ASP A N 1
ATOM 2489 C CA . ASP A 1 314 ? 30.411 -2.062 -18.836 1.00 94.75 314 ASP A CA 1
ATOM 2490 C C . ASP A 1 314 ? 29.213 -1.565 -18.001 1.00 94.75 314 ASP A C 1
ATOM 2492 O O . ASP A 1 314 ? 28.700 -2.249 -17.112 1.00 94.75 314 ASP A O 1
ATOM 2496 N N . TYR A 1 315 ? 28.702 -0.376 -18.347 1.00 95.25 315 TYR A N 1
ATOM 2497 C CA . TYR A 1 315 ? 27.500 0.205 -17.735 1.00 95.25 315 TYR A CA 1
ATOM 2498 C C . TYR A 1 315 ? 26.222 -0.419 -18.315 1.00 95.25 315 TYR A C 1
ATOM 2500 O O . TYR A 1 315 ? 25.461 0.218 -19.044 1.00 95.25 315 TYR A O 1
ATOM 2508 N N . ARG A 1 316 ? 25.999 -1.704 -18.037 1.00 96.69 316 ARG A N 1
ATOM 2509 C CA . ARG A 1 316 ? 24.787 -2.418 -18.457 1.00 96.69 316 ARG A CA 1
ATOM 2510 C C . ARG A 1 316 ? 23.574 -1.934 -17.664 1.00 96.69 316 ARG A C 1
ATOM 2512 O O . ARG A 1 316 ? 23.658 -1.733 -16.455 1.00 96.69 316 ARG A O 1
ATOM 2519 N N . THR A 1 317 ? 22.454 -1.735 -18.356 1.00 97.50 317 THR A N 1
ATOM 2520 C CA . THR A 1 317 ? 21.247 -1.131 -17.784 1.00 97.50 317 THR A CA 1
ATOM 2521 C C . THR A 1 317 ? 19.977 -1.665 -18.437 1.00 97.50 317 THR A C 1
ATOM 2523 O O . THR A 1 317 ? 19.864 -1.678 -19.659 1.00 97.50 317 THR A O 1
ATOM 2526 N N . TYR A 1 318 ? 18.996 -2.071 -17.628 1.00 98.56 318 TYR A N 1
ATOM 2527 C CA . TYR A 1 318 ? 17.674 -2.484 -18.109 1.00 98.56 318 TYR A CA 1
ATOM 2528 C C . TYR A 1 318 ? 16.675 -1.324 -18.234 1.00 98.56 318 TYR A C 1
ATOM 2530 O O . TYR A 1 318 ? 15.738 -1.423 -19.025 1.00 98.56 318 TYR A O 1
ATOM 2538 N N . THR A 1 319 ? 16.879 -0.203 -17.525 1.00 98.44 319 THR A N 1
ATOM 2539 C CA . THR A 1 319 ? 15.983 0.972 -17.600 1.00 98.44 319 THR A CA 1
ATOM 2540 C C . THR A 1 319 ? 16.085 1.711 -18.930 1.00 98.44 319 THR A C 1
ATOM 2542 O O . THR A 1 319 ? 15.156 2.429 -19.291 1.00 98.44 319 THR A O 1
ATOM 2545 N N . ASN A 1 320 ? 17.162 1.499 -19.694 1.00 98.56 320 ASN A N 1
ATOM 2546 C CA . ASN A 1 320 ? 17.387 2.099 -21.012 1.00 98.56 320 ASN A CA 1
ATOM 2547 C C . ASN A 1 320 ? 16.567 1.411 -22.132 1.00 98.56 320 ASN A C 1
ATOM 2549 O O . ASN A 1 320 ? 17.066 1.111 -23.221 1.00 98.56 320 ASN A O 1
ATOM 2553 N N . SER A 1 321 ? 15.296 1.141 -21.841 1.00 98.62 321 SER A N 1
ATOM 2554 C CA . SER A 1 321 ? 14.260 0.601 -22.725 1.00 98.62 321 SER A CA 1
ATOM 2555 C C . SER A 1 321 ? 13.398 1.715 -23.327 1.00 98.62 321 SER A C 1
ATOM 2557 O O . SER A 1 321 ? 13.408 2.844 -22.835 1.00 98.62 321 SER A O 1
ATOM 2559 N N . VAL A 1 322 ? 12.621 1.413 -24.371 1.00 98.56 322 VAL A N 1
ATOM 2560 C CA . VAL A 1 322 ? 11.648 2.354 -24.962 1.00 98.56 322 VAL A CA 1
ATOM 2561 C C . VAL A 1 322 ? 10.237 1.764 -24.988 1.00 98.56 322 VAL A C 1
ATOM 2563 O O . VAL A 1 322 ? 10.058 0.588 -25.309 1.00 98.56 322 VAL A O 1
ATOM 2566 N N . ILE A 1 323 ? 9.239 2.578 -24.651 1.00 98.50 323 ILE A N 1
ATOM 2567 C CA . ILE A 1 323 ? 7.809 2.259 -24.741 1.00 98.50 323 ILE A CA 1
ATOM 2568 C C . ILE A 1 323 ? 7.301 2.741 -26.106 1.00 98.50 323 ILE A C 1
ATOM 2570 O O . ILE A 1 323 ? 7.561 3.871 -26.513 1.00 98.50 323 ILE A O 1
ATOM 2574 N N . VAL A 1 324 ? 6.595 1.878 -26.838 1.00 97.69 324 VAL A N 1
ATOM 2575 C CA . VAL A 1 324 ? 6.036 2.176 -28.164 1.00 97.69 324 VAL A CA 1
ATOM 2576 C C . VAL A 1 324 ? 4.612 1.627 -28.238 1.00 97.69 324 VAL A C 1
ATOM 2578 O O . VAL A 1 324 ? 4.407 0.456 -28.546 1.00 97.69 324 VAL A O 1
ATOM 2581 N N . ASN A 1 325 ? 3.629 2.480 -27.937 1.00 97.25 325 ASN A N 1
ATOM 2582 C CA . ASN A 1 325 ? 2.200 2.150 -27.832 1.00 97.25 325 ASN A CA 1
ATOM 2583 C C . ASN A 1 325 ? 1.903 0.922 -26.945 1.00 97.25 325 ASN A C 1
ATOM 2585 O O . ASN A 1 325 ? 1.698 1.101 -25.748 1.00 97.25 325 ASN A O 1
ATOM 2589 N N . LYS A 1 326 ? 1.845 -0.303 -27.487 1.00 97.06 326 LYS A N 1
ATOM 2590 C CA . LYS A 1 326 ? 1.573 -1.546 -26.733 1.00 97.06 326 LYS A CA 1
ATOM 2591 C C . LYS A 1 326 ? 2.793 -2.459 -26.551 1.00 97.06 326 LYS A C 1
ATOM 2593 O O . LYS A 1 326 ? 2.682 -3.492 -25.891 1.00 97.06 326 LYS A O 1
ATOM 2598 N N . THR A 1 327 ? 3.957 -2.079 -27.074 1.00 97.69 327 THR A N 1
ATOM 2599 C CA . THR A 1 327 ? 5.217 -2.830 -26.957 1.00 97.69 327 THR A CA 1
ATOM 2600 C C . THR A 1 327 ? 6.232 -2.068 -26.104 1.00 97.69 327 THR A C 1
ATOM 2602 O O . THR A 1 327 ? 6.328 -0.846 -26.189 1.00 97.69 327 THR A O 1
ATOM 2605 N N . VAL A 1 328 ? 7.031 -2.786 -25.313 1.00 98.44 328 VAL A N 1
ATOM 2606 C CA . VAL A 1 328 ? 8.194 -2.239 -24.593 1.00 98.44 328 VAL A CA 1
ATOM 2607 C C . VAL A 1 328 ? 9.444 -2.967 -25.070 1.00 98.44 328 VAL A C 1
ATOM 2609 O O . VAL A 1 328 ? 9.528 -4.191 -24.982 1.00 98.44 328 VAL A O 1
ATOM 2612 N N . ILE A 1 329 ? 10.420 -2.225 -25.587 1.00 98.50 329 ILE A N 1
ATOM 2613 C CA . ILE A 1 329 ? 11.657 -2.779 -26.144 1.00 98.50 329 ILE A CA 1
ATOM 2614 C C . ILE A 1 329 ? 12.781 -2.596 -25.122 1.00 98.50 329 ILE A C 1
ATOM 2616 O O . ILE A 1 329 ? 13.208 -1.470 -24.857 1.00 98.50 329 ILE A O 1
ATOM 2620 N N . VAL A 1 330 ? 13.256 -3.701 -24.551 1.00 98.50 330 VAL A N 1
ATOM 2621 C CA . VAL A 1 330 ? 14.181 -3.748 -23.409 1.00 98.50 330 VAL A CA 1
ATOM 2622 C C . VAL A 1 330 ? 15.573 -4.210 -23.872 1.00 98.50 330 VAL A C 1
ATOM 2624 O O . VAL A 1 330 ? 15.669 -5.191 -24.614 1.00 98.50 330 VAL A O 1
ATOM 2627 N N . PRO A 1 331 ? 16.672 -3.545 -23.470 1.00 98.44 331 PRO A N 1
ATOM 2628 C CA . PRO A 1 331 ? 18.023 -4.039 -23.736 1.00 98.44 331 PRO A CA 1
ATOM 2629 C C . PRO A 1 331 ? 18.310 -5.331 -22.955 1.00 98.44 331 PRO A C 1
ATOM 2631 O O . PRO A 1 331 ? 17.930 -5.455 -21.796 1.00 98.44 331 PRO A O 1
ATOM 2634 N N . THR A 1 332 ? 19.007 -6.286 -23.568 1.00 96.56 332 THR A N 1
ATOM 2635 C CA . THR A 1 332 ? 19.411 -7.555 -22.931 1.00 96.56 332 THR A CA 1
ATOM 2636 C C . THR A 1 332 ? 20.907 -7.832 -23.095 1.00 96.56 332 THR A C 1
ATOM 2638 O O . THR A 1 332 ? 21.560 -7.280 -23.987 1.00 96.56 332 THR A O 1
ATOM 2641 N N . TYR A 1 333 ? 21.477 -8.664 -22.224 1.00 93.50 333 TYR A N 1
ATOM 2642 C CA . TYR A 1 333 ? 22.926 -8.827 -22.072 1.00 93.50 333 TYR A CA 1
ATOM 2643 C C . TYR A 1 333 ? 23.328 -10.292 -21.866 1.00 93.50 333 TYR A C 1
ATOM 2645 O O . TYR A 1 333 ? 24.045 -10.851 -22.701 1.00 93.50 333 TYR A O 1
ATOM 2653 N N . GLU A 1 334 ? 22.861 -10.919 -20.788 1.00 84.81 334 GLU A N 1
ATOM 2654 C CA . GLU A 1 334 ? 23.157 -12.305 -20.418 1.00 84.81 334 GLU A CA 1
ATOM 2655 C C . GLU A 1 334 ? 21.892 -12.982 -19.876 1.00 84.81 334 GLU A C 1
ATOM 2657 O O . GLU A 1 334 ? 21.292 -12.513 -18.908 1.00 84.81 334 GLU A O 1
ATOM 2662 N N . THR A 1 335 ? 21.518 -14.126 -20.463 1.00 73.56 335 THR A N 1
ATOM 2663 C CA . THR A 1 3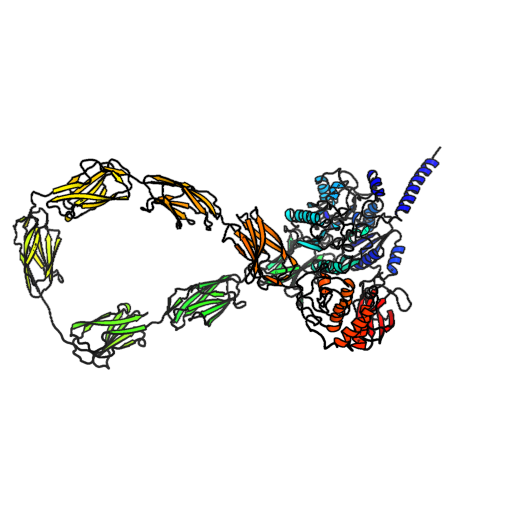35 ? 20.229 -14.807 -20.236 1.00 73.56 335 THR A CA 1
ATOM 2664 C C . THR A 1 335 ? 19.903 -15.071 -18.762 1.00 73.56 335 THR A C 1
ATOM 2666 O O . THR A 1 335 ? 18.735 -15.043 -18.389 1.00 73.56 335 THR A O 1
ATOM 2669 N N . GLN A 1 336 ? 20.923 -15.301 -17.927 1.00 74.25 336 GLN A N 1
ATOM 2670 C CA . GLN A 1 336 ? 20.789 -15.519 -16.480 1.00 74.25 336 GLN A CA 1
ATOM 2671 C C . GLN A 1 336 ? 20.174 -14.320 -15.732 1.00 74.25 336 GLN A C 1
ATOM 2673 O O . GLN A 1 336 ? 19.434 -14.513 -14.773 1.00 74.25 336 GLN A O 1
ATOM 2678 N N . TYR A 1 337 ? 20.430 -13.093 -16.194 1.00 79.31 337 TYR A N 1
ATOM 2679 C CA . TYR A 1 337 ? 19.881 -11.863 -15.611 1.00 79.31 337 TYR A CA 1
ATOM 2680 C C . TYR A 1 337 ? 18.678 -11.342 -16.412 1.00 79.31 337 TYR A C 1
ATOM 2682 O O . TYR A 1 337 ? 17.700 -10.856 -15.836 1.00 79.31 337 TYR A O 1
ATOM 2690 N N . ASP A 1 338 ? 18.715 -11.501 -17.741 1.00 78.38 338 ASP A N 1
ATOM 2691 C CA . ASP A 1 338 ? 17.705 -10.967 -18.661 1.00 78.38 338 ASP A CA 1
ATOM 2692 C C . ASP A 1 338 ? 16.292 -11.506 -18.381 1.00 78.38 338 ASP A C 1
ATOM 2694 O O . ASP A 1 338 ? 15.318 -10.766 -18.500 1.00 78.38 338 ASP A O 1
ATOM 2698 N N . THR A 1 339 ? 16.156 -12.775 -17.981 1.00 78.56 339 THR A N 1
ATOM 2699 C CA . THR A 1 339 ? 14.853 -13.390 -17.658 1.00 78.56 339 THR A CA 1
ATOM 2700 C C . THR A 1 339 ? 14.162 -12.712 -16.476 1.00 78.56 339 THR A C 1
ATOM 2702 O O . THR A 1 339 ? 12.956 -12.470 -16.521 1.00 78.56 339 THR A O 1
ATOM 2705 N N . THR A 1 340 ? 14.915 -12.348 -15.436 1.00 79.88 340 THR A N 1
ATOM 2706 C CA . THR A 1 340 ? 14.386 -11.611 -14.280 1.00 79.88 340 THR A CA 1
ATOM 2707 C C . THR A 1 340 ? 14.008 -10.184 -14.667 1.00 79.88 340 THR A C 1
ATOM 2709 O O . THR A 1 340 ? 12.915 -9.738 -14.322 1.00 79.88 340 THR A O 1
ATOM 2712 N N . ALA A 1 341 ? 14.851 -9.495 -15.438 1.00 83.00 341 ALA A N 1
ATOM 2713 C CA . ALA A 1 341 ? 14.584 -8.135 -15.906 1.00 83.00 341 ALA A CA 1
ATOM 2714 C C . ALA A 1 341 ? 13.332 -8.038 -16.796 1.00 83.00 341 ALA A C 1
ATOM 2716 O O . ALA A 1 341 ? 12.485 -7.168 -16.584 1.00 83.00 341 ALA A O 1
ATOM 2717 N N . LEU A 1 342 ? 13.170 -8.956 -17.754 1.00 85.19 342 LEU A N 1
ATOM 2718 C CA . LEU A 1 342 ? 11.995 -9.006 -18.628 1.00 85.19 342 LEU A CA 1
ATOM 2719 C C . LEU A 1 342 ? 10.718 -9.309 -17.829 1.00 85.19 342 LEU A C 1
ATOM 2721 O O . LEU A 1 342 ? 9.728 -8.602 -17.992 1.00 85.19 342 LEU A O 1
ATOM 2725 N N . ARG A 1 343 ? 10.762 -10.260 -16.885 1.00 86.19 343 ARG A N 1
ATOM 2726 C CA . ARG A 1 343 ? 9.627 -10.574 -15.997 1.00 86.19 343 ARG A CA 1
ATOM 2727 C C . ARG A 1 343 ? 9.229 -9.404 -15.088 1.00 86.19 343 ARG A C 1
ATOM 2729 O O . ARG A 1 343 ? 8.052 -9.242 -14.773 1.00 86.19 343 ARG A O 1
ATOM 2736 N N . ILE A 1 344 ? 10.181 -8.563 -14.673 1.00 87.00 344 ILE A N 1
ATOM 2737 C CA . ILE A 1 344 ? 9.882 -7.321 -13.939 1.00 87.00 344 ILE A CA 1
ATOM 2738 C C . ILE A 1 344 ? 9.092 -6.353 -14.831 1.00 87.00 344 ILE A C 1
ATOM 2740 O O . ILE A 1 344 ? 8.098 -5.798 -14.368 1.00 87.00 344 ILE A O 1
ATOM 2744 N N . TYR A 1 345 ? 9.453 -6.209 -16.111 1.00 94.62 345 TYR A N 1
ATOM 2745 C CA . TYR A 1 345 ? 8.669 -5.428 -17.076 1.00 94.62 345 TYR A CA 1
ATOM 2746 C C . TYR A 1 345 ? 7.273 -6.019 -17.338 1.00 94.62 345 TYR A C 1
ATOM 2748 O O . TYR A 1 345 ? 6.300 -5.268 -17.327 1.00 94.62 345 TYR A O 1
ATOM 2756 N N . GLU A 1 346 ? 7.149 -7.338 -17.511 1.00 90.62 346 GLU A N 1
ATOM 2757 C CA . GLU A 1 346 ? 5.858 -8.028 -17.702 1.00 90.62 346 GLU A CA 1
ATOM 2758 C C . GLU A 1 346 ? 4.903 -7.803 -16.514 1.00 90.62 346 GLU A C 1
ATOM 2760 O O . GLU A 1 346 ? 3.727 -7.494 -16.706 1.00 90.62 346 GLU A O 1
ATOM 2765 N N . ASN A 1 347 ? 5.420 -7.889 -15.283 1.00 87.12 347 ASN A N 1
ATOM 2766 C CA . ASN A 1 347 ? 4.655 -7.644 -14.057 1.00 87.12 347 ASN A CA 1
ATOM 2767 C C . ASN A 1 347 ? 4.345 -6.154 -13.826 1.00 87.12 347 ASN A C 1
ATOM 2769 O O . ASN A 1 347 ? 3.299 -5.818 -13.269 1.00 87.12 347 ASN A O 1
ATOM 2773 N N . ALA A 1 348 ? 5.253 -5.252 -14.212 1.00 92.25 348 ALA A N 1
ATOM 2774 C CA . ALA A 1 348 ? 5.084 -3.809 -14.047 1.00 92.25 348 ALA A CA 1
ATOM 2775 C C . ALA A 1 348 ? 4.134 -3.196 -15.087 1.00 92.25 348 ALA A C 1
ATOM 2777 O O . ALA A 1 348 ? 3.450 -2.216 -14.789 1.00 92.25 348 ALA A O 1
ATOM 2778 N N . MET A 1 349 ? 4.074 -3.779 -16.288 1.00 94.25 349 MET A N 1
ATOM 2779 C CA . MET A 1 349 ? 3.240 -3.330 -17.405 1.00 94.25 349 MET A CA 1
ATOM 2780 C C . MET A 1 349 ? 2.402 -4.497 -17.978 1.00 94.25 349 MET A C 1
ATOM 2782 O O . MET A 1 349 ? 2.617 -4.902 -19.124 1.00 94.25 349 MET A O 1
ATOM 2786 N N . PRO A 1 350 ? 1.425 -5.047 -17.221 1.00 89.25 350 PRO A N 1
ATOM 2787 C CA . PRO A 1 350 ? 0.629 -6.187 -17.675 1.00 89.25 350 PRO A CA 1
ATOM 2788 C C . PRO A 1 350 ? -0.084 -5.917 -19.002 1.00 89.25 350 PRO A C 1
ATOM 2790 O O . PRO A 1 350 ? -0.639 -4.838 -19.214 1.00 89.25 350 PRO A O 1
ATOM 2793 N N . GLY A 1 351 ? -0.077 -6.906 -19.896 1.00 90.12 351 GLY A N 1
ATOM 2794 C CA . GLY A 1 351 ? -0.684 -6.820 -21.228 1.00 90.12 351 GLY A CA 1
ATOM 2795 C C . GLY A 1 351 ? 0.180 -6.144 -22.302 1.00 90.12 351 GLY A C 1
ATOM 2796 O O . GLY A 1 351 ? -0.180 -6.218 -23.476 1.00 90.12 351 GLY A O 1
ATOM 2797 N N . TYR A 1 352 ? 1.315 -5.527 -21.949 1.00 95.44 352 TYR A N 1
ATOM 2798 C CA . TYR A 1 352 ? 2.282 -5.032 -22.936 1.00 95.44 352 TYR A CA 1
ATOM 2799 C C . TYR A 1 352 ? 3.124 -6.176 -23.514 1.00 95.44 352 TYR A C 1
ATOM 2801 O O . TYR A 1 352 ? 3.474 -7.138 -22.833 1.00 95.44 352 TYR A O 1
ATOM 2809 N N . ASN A 1 353 ? 3.482 -6.052 -24.790 1.00 95.50 353 ASN A N 1
ATOM 2810 C CA . ASN A 1 353 ? 4.392 -6.962 -25.477 1.00 95.50 353 ASN A CA 1
ATOM 2811 C C . ASN A 1 353 ? 5.847 -6.589 -25.138 1.00 95.50 353 ASN A C 1
ATOM 2813 O O . ASN A 1 353 ? 6.347 -5.568 -25.608 1.00 95.50 353 ASN A O 1
ATOM 2817 N N . ILE A 1 354 ? 6.526 -7.387 -24.312 1.00 96.75 354 ILE A N 1
ATOM 2818 C CA . ILE A 1 354 ? 7.901 -7.103 -23.873 1.00 96.75 354 ILE A CA 1
ATOM 2819 C C . ILE A 1 354 ? 8.905 -7.775 -24.824 1.00 96.75 354 ILE A C 1
ATOM 2821 O O . ILE A 1 354 ? 8.879 -8.990 -25.020 1.00 96.75 354 ILE A O 1
ATOM 2825 N N . VAL A 1 355 ? 9.801 -6.991 -25.431 1.00 91.94 355 VAL A N 1
ATOM 2826 C CA . VAL A 1 355 ? 10.751 -7.449 -26.462 1.00 91.94 355 VAL A CA 1
ATOM 2827 C C . VAL A 1 355 ? 12.190 -7.184 -26.026 1.00 91.94 355 VAL A C 1
ATOM 2829 O O . VAL A 1 355 ? 12.647 -6.043 -26.028 1.00 91.94 355 VAL A O 1
ATOM 2832 N N . GLY A 1 356 ? 12.928 -8.244 -25.692 1.00 94.38 356 GLY A N 1
ATOM 2833 C CA . GLY A 1 356 ? 14.356 -8.166 -25.372 1.00 94.38 356 GLY A CA 1
ATOM 2834 C C . GLY A 1 356 ? 15.250 -8.098 -26.619 1.00 94.38 356 GLY A C 1
ATOM 2835 O O . GLY A 1 356 ? 15.159 -8.971 -27.483 1.00 94.38 356 GLY A O 1
ATOM 2836 N N . ILE A 1 357 ? 16.153 -7.115 -26.703 1.00 94.62 357 ILE A N 1
ATOM 2837 C CA . ILE A 1 357 ? 17.145 -6.971 -27.788 1.00 94.62 357 ILE A CA 1
ATOM 2838 C C . ILE A 1 357 ? 18.564 -6.945 -27.213 1.00 94.62 357 ILE A C 1
ATOM 2840 O O . ILE A 1 357 ? 18.892 -6.075 -26.410 1.00 94.62 357 ILE A O 1
ATOM 2844 N N . ASN A 1 358 ? 19.441 -7.843 -27.680 1.00 94.69 358 ASN A N 1
ATOM 2845 C CA . ASN A 1 358 ? 20.796 -7.930 -27.130 1.00 94.69 358 ASN A CA 1
ATOM 2846 C C . ASN A 1 358 ? 21.651 -6.690 -27.465 1.00 94.69 358 ASN A C 1
ATOM 2848 O O . ASN A 1 358 ? 21.873 -6.364 -28.636 1.00 94.69 358 ASN A O 1
ATOM 2852 N N . CYS A 1 359 ? 22.167 -6.037 -26.423 1.00 96.62 359 CYS A N 1
ATOM 2853 C CA . CYS A 1 359 ? 22.883 -4.764 -26.478 1.00 96.62 359 CYS A CA 1
ATOM 2854 C C . CYS A 1 359 ? 24.383 -4.859 -26.155 1.00 96.62 359 CYS A C 1
ATOM 2856 O O . CYS A 1 359 ? 25.058 -3.827 -26.167 1.00 96.62 359 CYS A O 1
ATOM 2858 N N . ASN A 1 360 ? 24.949 -6.059 -25.970 1.00 95.31 360 ASN A N 1
ATOM 2859 C CA . ASN A 1 360 ? 26.385 -6.252 -25.696 1.00 95.31 360 ASN A CA 1
ATOM 2860 C C . ASN A 1 360 ? 27.310 -5.590 -26.738 1.00 95.31 360 ASN A C 1
ATOM 2862 O O . ASN A 1 360 ? 28.447 -5.253 -26.432 1.00 95.31 360 ASN A O 1
ATOM 2866 N N . SER A 1 361 ? 26.853 -5.390 -27.982 1.00 93.75 361 SER A N 1
ATOM 2867 C CA . SER A 1 361 ? 27.665 -4.726 -29.011 1.00 93.75 361 SER A CA 1
ATOM 2868 C C . SER A 1 361 ? 27.670 -3.195 -28.941 1.00 93.75 361 SER A C 1
ATOM 2870 O O . SER A 1 361 ? 28.551 -2.589 -29.544 1.00 93.75 361 SER A O 1
ATOM 2872 N N . ILE A 1 362 ? 26.678 -2.571 -28.291 1.00 95.00 362 ILE A N 1
ATOM 2873 C CA . ILE A 1 362 ? 26.519 -1.104 -28.229 1.00 95.00 362 ILE A CA 1
ATOM 2874 C C . ILE A 1 362 ? 26.847 -0.531 -26.845 1.00 95.00 362 ILE A C 1
ATOM 2876 O O . ILE A 1 362 ? 27.378 0.574 -26.765 1.00 95.00 362 ILE A O 1
ATOM 2880 N N . ILE A 1 363 ? 26.625 -1.300 -25.775 1.00 96.06 363 ILE A N 1
ATOM 2881 C CA . ILE A 1 363 ? 26.801 -0.829 -24.399 1.00 96.06 363 ILE A CA 1
ATOM 2882 C C . ILE A 1 363 ? 28.227 -0.367 -24.004 1.00 96.06 363 ILE A C 1
ATOM 2884 O O . ILE A 1 363 ? 28.292 0.591 -23.228 1.00 96.06 363 ILE A O 1
ATOM 2888 N N . PRO A 1 364 ? 29.344 -0.839 -24.617 1.00 95.00 364 PRO A N 1
ATOM 2889 C CA . PRO A 1 364 ? 30.674 -0.256 -24.380 1.00 95.00 364 PRO A CA 1
ATOM 2890 C C . PRO A 1 364 ? 30.824 1.203 -24.846 1.00 95.00 364 PRO A C 1
ATOM 2892 O O . PRO A 1 364 ? 31.856 1.835 -24.624 1.00 95.00 364 PRO A O 1
ATOM 2895 N N . LEU A 1 365 ? 29.824 1.749 -25.550 1.00 94.06 365 LEU A N 1
ATOM 2896 C CA . LEU A 1 365 ? 29.762 3.154 -25.961 1.00 94.06 365 LEU A CA 1
ATOM 2897 C C . LEU A 1 365 ? 28.935 4.031 -25.002 1.00 94.06 365 LEU A C 1
ATOM 2899 O O . LEU A 1 365 ? 28.732 5.207 -25.313 1.00 94.06 365 LEU A O 1
ATOM 2903 N N . SER A 1 366 ? 28.490 3.473 -23.868 1.00 92.69 366 SER A N 1
ATOM 2904 C CA . SER A 1 366 ? 27.632 4.098 -22.846 1.00 92.69 366 SER A CA 1
ATOM 2905 C C . SER A 1 366 ? 26.228 4.462 -23.346 1.00 92.69 366 SER A C 1
ATOM 2907 O O . SER A 1 366 ? 25.813 5.610 -23.261 1.00 92.69 366 SER A O 1
ATOM 2909 N N . GLY A 1 367 ? 25.494 3.482 -23.880 1.00 94.62 367 GLY A N 1
ATOM 2910 C CA . GLY A 1 367 ? 24.075 3.632 -24.226 1.00 94.62 367 GLY A CA 1
ATOM 2911 C C . GLY A 1 367 ? 23.460 2.352 -24.803 1.00 94.62 367 GLY A C 1
ATOM 2912 O O . GLY A 1 367 ? 24.183 1.482 -25.295 1.00 94.62 367 GLY A O 1
ATOM 2913 N N . ALA A 1 368 ? 22.130 2.228 -24.749 1.00 97.38 368 ALA A N 1
ATOM 2914 C CA . ALA A 1 368 ? 21.390 1.068 -25.259 1.00 97.38 368 ALA A CA 1
ATOM 2915 C C . ALA A 1 368 ? 20.177 1.487 -26.123 1.00 97.38 368 ALA A C 1
ATOM 2917 O O . ALA A 1 368 ? 20.319 2.364 -26.975 1.00 97.38 368 ALA A O 1
ATOM 2918 N N . ILE A 1 369 ? 19.017 0.824 -25.981 1.00 98.31 369 ILE A N 1
ATOM 2919 C CA . ILE A 1 369 ? 17.847 0.983 -26.867 1.00 98.31 369 ILE A CA 1
ATOM 2920 C C . ILE A 1 369 ? 17.230 2.382 -26.756 1.00 98.31 369 ILE A C 1
ATOM 2922 O O . ILE A 1 369 ? 16.948 3.007 -27.784 1.00 98.31 369 ILE A O 1
ATOM 2926 N N . HIS A 1 370 ? 17.036 2.895 -25.539 1.00 98.56 370 HIS A N 1
ATOM 2927 C CA . HIS A 1 370 ? 16.441 4.216 -25.340 1.00 98.56 370 HIS A CA 1
ATOM 2928 C C . HIS A 1 370 ? 17.317 5.311 -25.951 1.00 98.56 370 HIS A C 1
ATOM 2930 O O . HIS A 1 370 ? 16.778 6.174 -26.636 1.00 98.56 370 HIS A O 1
ATOM 2936 N N . CYS A 1 371 ? 18.649 5.218 -25.816 1.00 98.31 371 CYS A N 1
ATOM 2937 C CA . CYS A 1 371 ? 19.616 6.170 -26.384 1.00 98.31 371 CYS A CA 1
ATOM 2938 C C . CYS A 1 371 ? 19.602 6.258 -27.928 1.00 98.31 371 CYS A C 1
ATOM 2940 O O . CYS A 1 371 ? 20.063 7.250 -28.495 1.00 98.31 371 CYS A O 1
ATOM 2942 N N . ILE A 1 372 ? 19.091 5.240 -28.630 1.00 98.12 372 ILE A N 1
ATOM 2943 C CA . ILE A 1 372 ? 19.057 5.181 -30.106 1.00 98.12 372 ILE A CA 1
ATOM 2944 C C . ILE A 1 372 ? 17.639 5.234 -30.691 1.00 98.12 372 ILE A C 1
ATOM 2946 O O . ILE A 1 372 ? 17.441 4.923 -31.866 1.00 98.12 372 ILE A O 1
ATOM 2950 N N . THR A 1 373 ? 16.658 5.638 -29.884 1.00 98.62 373 THR A N 1
ATOM 2951 C CA . THR A 1 373 ? 15.253 5.805 -30.278 1.00 98.62 373 THR A CA 1
ATOM 2952 C C . THR A 1 373 ? 14.706 7.134 -29.757 1.00 98.62 373 THR A C 1
ATOM 2954 O O . THR A 1 373 ? 15.150 7.620 -28.719 1.00 98.62 373 THR A O 1
ATOM 2957 N N . LYS A 1 374 ? 13.722 7.729 -30.443 1.00 98.19 374 LYS A N 1
ATOM 2958 C CA . LYS A 1 374 ? 13.018 8.935 -29.963 1.00 98.19 374 LYS A CA 1
ATOM 2959 C C . LYS A 1 374 ? 11.535 8.915 -30.325 1.00 98.19 374 LYS A C 1
ATOM 2961 O O . LYS A 1 374 ? 11.197 8.737 -31.489 1.00 98.19 374 LYS A O 1
ATOM 2966 N N . GLU A 1 375 ? 10.656 9.097 -29.350 1.00 97.25 375 GLU A N 1
ATOM 2967 C CA . GLU A 1 375 ? 9.200 9.126 -29.528 1.00 97.25 375 GLU A CA 1
ATOM 2968 C C . GLU A 1 375 ? 8.701 10.327 -30.348 1.00 97.25 375 GLU A C 1
ATOM 2970 O O . GLU A 1 375 ? 9.179 11.455 -30.207 1.00 97.25 375 GLU A O 1
ATOM 2975 N N . ILE A 1 376 ? 7.704 10.084 -31.204 1.00 97.69 376 ILE A N 1
ATOM 2976 C CA . ILE A 1 376 ? 7.007 11.097 -32.003 1.00 97.69 376 ILE A CA 1
ATOM 2977 C C . ILE A 1 376 ? 5.503 10.931 -31.765 1.00 97.69 376 ILE A C 1
ATOM 2979 O O . ILE A 1 376 ? 4.929 9.883 -32.058 1.00 97.69 376 ILE A O 1
ATOM 2983 N N . GLY A 1 377 ? 4.860 11.971 -31.234 1.00 96.19 377 GLY A N 1
ATOM 2984 C CA . GLY A 1 377 ? 3.437 11.939 -30.885 1.00 96.19 377 GLY A CA 1
ATOM 2985 C C . GLY A 1 377 ? 2.473 12.007 -32.068 1.00 96.19 377 GLY A C 1
ATOM 2986 O O . GLY A 1 377 ? 2.821 12.452 -33.163 1.00 96.19 377 GLY A O 1
ATOM 2987 N N . VAL A 1 378 ? 1.228 11.589 -31.832 1.00 95.38 378 VAL A N 1
ATOM 2988 C CA . VAL A 1 378 ? 0.127 11.728 -32.799 1.00 95.38 378 VAL A CA 1
ATOM 2989 C C . VAL A 1 378 ? -0.356 13.174 -32.936 1.00 95.38 378 VAL A C 1
ATOM 2991 O O . VAL A 1 378 ? -0.404 13.932 -31.978 1.00 95.38 378 VAL A O 1
ATOM 2994 N N . LYS A 1 379 ? -0.793 13.565 -34.139 1.00 93.25 379 LYS A N 1
ATOM 2995 C CA . LYS A 1 379 ? -1.280 14.937 -34.394 1.00 93.25 379 LYS A CA 1
ATOM 2996 C C . LYS A 1 379 ? -2.612 15.272 -33.721 1.00 93.25 379 LYS A C 1
ATOM 2998 O O . LYS A 1 379 ? -2.804 16.413 -33.327 1.00 93.25 379 LYS A O 1
ATOM 3003 N N . GLU A 1 380 ? -3.504 14.289 -33.613 1.00 92.56 380 GLU A N 1
ATOM 3004 C CA . GLU A 1 380 ? -4.751 14.355 -32.838 1.00 92.56 380 GLU A CA 1
ATOM 3005 C C . GLU A 1 380 ? -4.641 13.347 -31.678 1.00 92.56 380 GLU A C 1
ATOM 3007 O O . GLU A 1 380 ? -5.077 12.202 -31.842 1.00 92.56 380 GLU A O 1
ATOM 3012 N N . PRO A 1 381 ? -4.027 13.690 -30.531 1.00 94.94 381 PRO A N 1
ATOM 3013 C CA . PRO A 1 381 ? -4.014 12.806 -29.368 1.00 94.94 381 PRO A CA 1
ATOM 3014 C C . PRO A 1 381 ? -5.412 12.710 -28.753 1.00 94.94 381 PRO A C 1
ATOM 3016 O O . PRO A 1 381 ? -6.163 13.689 -28.720 1.00 94.94 381 PRO A O 1
ATOM 3019 N N . LEU A 1 382 ? -5.766 11.525 -28.255 1.00 95.81 382 LEU A N 1
ATOM 3020 C CA . LEU A 1 382 ? -6.932 11.328 -27.393 1.00 95.81 382 LEU A CA 1
ATOM 3021 C C . LEU A 1 382 ? -6.429 11.101 -25.969 1.00 95.81 382 LEU A C 1
ATOM 3023 O O . LEU A 1 382 ? -6.263 9.973 -25.522 1.00 95.81 382 LEU A O 1
ATOM 3027 N N . TRP A 1 383 ? -6.109 12.190 -25.278 1.00 95.19 383 TRP A N 1
ATOM 3028 C CA . TRP A 1 383 ? -5.481 12.127 -23.964 1.00 95.19 383 TRP A CA 1
ATOM 3029 C C . TRP A 1 383 ? -6.499 11.686 -22.911 1.00 95.19 383 TRP A C 1
ATOM 3031 O O . TRP A 1 383 ? -7.515 12.354 -22.717 1.00 95.19 383 TRP A O 1
ATOM 3041 N N . ILE A 1 384 ? -6.210 10.568 -22.239 1.00 95.75 384 ILE A N 1
ATOM 3042 C CA . ILE A 1 384 ? -6.921 10.089 -21.049 1.00 95.75 384 ILE A CA 1
ATOM 3043 C C . ILE A 1 384 ? -5.963 10.220 -19.859 1.00 95.75 384 ILE A C 1
ATOM 3045 O O . ILE A 1 384 ? -4.926 9.549 -19.806 1.00 95.75 384 ILE A O 1
ATOM 3049 N N . SER A 1 385 ? -6.330 11.047 -18.883 1.00 93.44 385 SER A N 1
ATOM 3050 C CA . SER A 1 385 ? -5.688 11.130 -17.569 1.00 93.44 385 SER A CA 1
ATOM 3051 C C . SER A 1 385 ? -6.652 10.626 -16.499 1.00 93.44 385 SER A C 1
ATOM 3053 O O . SER A 1 385 ? -7.793 11.080 -16.414 1.00 93.44 385 SER A O 1
ATOM 3055 N N . HIS A 1 386 ? -6.198 9.672 -15.691 1.00 93.75 386 HIS A N 1
ATOM 3056 C CA . HIS A 1 386 ? -6.970 9.055 -14.619 1.00 93.75 386 HIS A CA 1
ATOM 3057 C C . HIS A 1 386 ? -6.010 8.577 -13.531 1.00 93.75 386 HIS A C 1
ATOM 3059 O O . HIS A 1 386 ? -5.137 7.755 -13.806 1.00 93.75 386 HIS A O 1
ATOM 3065 N N . ALA A 1 387 ? -6.193 9.082 -12.312 1.00 90.06 387 ALA A N 1
ATOM 3066 C CA . ALA A 1 387 ? -5.468 8.602 -11.147 1.00 90.06 387 ALA A CA 1
ATOM 3067 C C . ALA A 1 387 ? -6.095 7.273 -10.713 1.00 90.06 387 ALA A C 1
ATOM 3069 O O . ALA A 1 387 ? -7.293 7.232 -10.432 1.00 90.06 387 ALA A O 1
ATOM 3070 N N . LYS A 1 388 ? -5.296 6.200 -10.664 1.00 91.50 388 LYS A N 1
ATOM 3071 C CA . LYS A 1 388 ? -5.778 4.845 -10.345 1.00 91.50 388 LYS A CA 1
ATOM 3072 C C . LYS A 1 388 ? -6.550 4.834 -9.022 1.00 91.50 388 LYS A C 1
ATOM 3074 O O . LYS A 1 388 ? -6.120 5.483 -8.062 1.00 91.50 388 LYS A O 1
ATOM 3079 N N . ILE A 1 389 ? -7.642 4.082 -8.956 1.00 91.69 389 ILE A N 1
ATOM 3080 C CA . ILE A 1 389 ? -8.309 3.754 -7.693 1.00 91.69 389 ILE A CA 1
ATOM 3081 C C . ILE A 1 389 ? -7.347 2.887 -6.871 1.00 91.69 389 ILE A C 1
ATOM 3083 O O . ILE A 1 389 ? -6.610 2.076 -7.431 1.00 91.69 389 ILE A O 1
ATOM 3087 N N . LEU A 1 390 ? -7.312 3.120 -5.559 1.00 87.31 390 LEU A N 1
ATOM 3088 C CA . LEU A 1 390 ? -6.568 2.301 -4.603 1.00 87.31 390 LEU A CA 1
ATOM 3089 C C . LEU A 1 390 ? -7.535 1.404 -3.836 1.00 87.31 390 LEU A C 1
ATOM 3091 O O . LEU A 1 390 ? -8.730 1.699 -3.766 1.00 87.31 390 LEU A O 1
ATOM 3095 N N . ASP A 1 391 ? -6.984 0.367 -3.219 1.00 85.88 391 ASP A N 1
ATOM 3096 C CA . ASP A 1 391 ? -7.698 -0.530 -2.317 1.00 85.88 391 ASP A CA 1
ATOM 3097 C C . ASP A 1 391 ? -8.415 0.287 -1.231 1.00 85.88 391 ASP A C 1
ATOM 3099 O O . ASP A 1 391 ? -7.800 1.091 -0.524 1.00 85.88 391 ASP A O 1
ATOM 3103 N N . GLY A 1 392 ? -9.738 0.149 -1.138 1.00 74.44 392 GLY A N 1
ATOM 3104 C CA . GLY A 1 392 ? -10.553 1.138 -0.432 1.00 74.44 392 GLY A CA 1
ATOM 3105 C C . GLY A 1 392 ? -11.978 0.699 -0.120 1.00 74.44 392 GLY A C 1
ATOM 3106 O O . GLY A 1 392 ? -12.573 -0.132 -0.812 1.00 74.44 392 GLY A O 1
ATOM 3107 N N . SER A 1 393 ? -12.549 1.323 0.910 1.00 75.69 393 SER A N 1
ATOM 3108 C CA . SER A 1 393 ? -13.948 1.153 1.289 1.00 75.69 393 SER A CA 1
ATOM 3109 C C . SER A 1 393 ? -14.845 2.204 0.642 1.00 75.69 393 SER A C 1
ATOM 3111 O O . SER A 1 393 ? -14.475 3.365 0.463 1.00 75.69 393 SER A O 1
ATOM 3113 N N . SER A 1 394 ? -16.061 1.792 0.295 1.00 78.25 394 SER A N 1
ATOM 3114 C CA . SER A 1 394 ? -17.150 2.684 -0.092 1.00 78.25 394 SER A CA 1
ATOM 3115 C C . SER A 1 394 ? -18.476 2.074 0.345 1.00 78.25 394 SER A C 1
ATOM 3117 O O . SER A 1 394 ? -18.604 0.857 0.414 1.00 78.25 394 SER A O 1
ATOM 3119 N N . THR A 1 395 ? -19.468 2.913 0.631 1.00 73.75 395 THR A N 1
ATOM 3120 C CA . THR A 1 395 ? -20.838 2.499 0.988 1.00 73.75 395 THR A CA 1
ATOM 3121 C C . THR A 1 395 ? -21.842 2.714 -0.148 1.00 73.75 395 THR A C 1
ATOM 3123 O O . THR A 1 395 ? -23.029 2.440 0.011 1.00 73.75 395 THR A O 1
ATOM 3126 N N . THR A 1 396 ? -21.388 3.218 -1.301 1.00 80.19 396 THR A N 1
ATOM 3127 C CA . THR A 1 396 ? -22.237 3.548 -2.464 1.00 80.19 396 THR A CA 1
ATOM 3128 C C . THR A 1 396 ? -21.665 3.030 -3.784 1.00 80.19 396 THR A C 1
ATOM 3130 O O . THR A 1 396 ? -22.418 2.588 -4.652 1.00 80.19 396 THR A O 1
ATOM 3133 N N . GLY A 1 397 ? -20.340 3.038 -3.924 1.00 87.62 397 GLY A N 1
ATOM 3134 C CA . GLY A 1 397 ? -19.616 2.648 -5.131 1.00 87.62 397 GLY A CA 1
ATOM 3135 C C . GLY A 1 397 ? -18.292 3.398 -5.289 1.00 87.62 397 GLY A C 1
ATOM 3136 O O . GLY A 1 397 ? -17.970 4.297 -4.512 1.00 87.62 397 GLY A O 1
ATOM 3137 N N . TYR A 1 398 ? -17.508 3.017 -6.289 1.00 93.62 398 TYR A N 1
ATOM 3138 C CA . TYR A 1 398 ? -16.158 3.526 -6.517 1.00 93.62 398 TYR A CA 1
ATOM 3139 C C . TYR A 1 398 ? -16.145 4.562 -7.641 1.00 93.62 398 TYR A C 1
ATOM 3141 O O . TYR A 1 398 ? -16.481 4.258 -8.788 1.00 93.62 398 TYR A O 1
ATOM 3149 N N . ASP A 1 399 ? -15.777 5.796 -7.297 1.00 94.19 399 ASP A N 1
ATOM 3150 C CA . ASP A 1 399 ? -15.793 6.943 -8.203 1.00 94.19 399 ASP A CA 1
ATOM 3151 C C . ASP A 1 399 ? -14.646 6.885 -9.223 1.00 94.19 399 ASP A C 1
ATOM 3153 O O . ASP A 1 399 ? -13.468 7.006 -8.887 1.00 94.19 399 ASP A O 1
ATOM 3157 N N . VAL A 1 400 ? -14.999 6.779 -10.503 1.00 96.38 400 VAL A N 1
ATOM 3158 C CA . VAL A 1 400 ? -14.063 6.776 -11.629 1.00 96.38 400 VAL A CA 1
ATOM 3159 C C . VAL A 1 400 ? -14.135 8.129 -12.334 1.00 96.38 400 VAL A C 1
ATOM 3161 O O . VAL A 1 400 ? -14.997 8.367 -13.183 1.00 96.38 400 VAL A O 1
ATOM 3164 N N . SER A 1 401 ? -13.216 9.028 -11.977 1.00 94.38 401 SER A N 1
ATOM 3165 C CA . SER A 1 401 ? -13.064 10.345 -12.613 1.00 94.38 401 SER A CA 1
ATOM 3166 C C . SER A 1 401 ? -11.849 10.372 -13.540 1.00 94.38 401 SER A C 1
ATOM 3168 O O . SER A 1 401 ? -10.762 9.960 -13.135 1.00 94.38 401 SER A O 1
ATOM 3170 N N . ALA A 1 402 ? -11.999 10.882 -14.762 1.00 96.06 402 ALA A N 1
ATOM 3171 C CA . ALA A 1 402 ? -10.903 11.004 -15.726 1.00 96.06 402 ALA A CA 1
ATOM 3172 C C . ALA A 1 402 ? -11.007 12.288 -16.556 1.00 96.06 402 ALA A C 1
ATOM 3174 O O . ALA A 1 402 ? -12.085 12.618 -17.047 1.00 96.06 402 ALA A O 1
ATOM 3175 N N . LYS A 1 403 ? -9.889 12.984 -16.782 1.00 94.50 403 LYS A N 1
ATOM 3176 C CA . LYS A 1 403 ? -9.822 14.053 -17.788 1.00 94.50 403 LYS A CA 1
ATOM 3177 C C . LYS A 1 403 ? -9.608 13.419 -19.160 1.00 94.50 403 LYS A C 1
ATOM 3179 O O . LYS A 1 403 ? -8.662 12.653 -19.338 1.00 94.50 403 LYS A O 1
ATOM 3184 N N . ILE A 1 404 ? -10.485 13.724 -20.114 1.00 96.56 404 ILE A N 1
ATOM 3185 C CA . ILE A 1 404 ? -10.474 13.135 -21.457 1.00 96.56 404 ILE A CA 1
ATOM 3186 C C . ILE A 1 404 ? -10.592 14.261 -22.487 1.00 96.56 404 ILE A C 1
ATOM 3188 O O . ILE A 1 404 ? -11.651 14.873 -22.628 1.00 96.56 404 ILE A O 1
ATOM 3192 N N . LYS A 1 405 ? -9.504 14.545 -23.212 1.00 94.88 405 LYS A N 1
ATOM 3193 C CA . LYS A 1 405 ? -9.404 15.701 -24.121 1.00 94.88 405 LYS A CA 1
ATOM 3194 C C . LYS A 1 405 ? -8.814 15.297 -25.476 1.00 94.88 405 LYS A C 1
ATOM 3196 O O . LYS A 1 405 ? -7.896 14.485 -25.553 1.00 94.88 405 LYS A O 1
ATOM 3201 N N . THR A 1 406 ? -9.333 15.875 -26.557 1.00 94.88 406 THR A N 1
ATOM 3202 C CA . THR A 1 406 ? -8.815 15.706 -27.928 1.00 94.88 406 THR A CA 1
ATOM 3203 C C . THR A 1 406 ? -9.259 16.872 -28.810 1.00 94.88 406 THR A C 1
ATOM 3205 O O . THR A 1 406 ? -10.330 17.431 -28.569 1.00 94.88 406 THR A O 1
ATOM 3208 N N . GLN A 1 407 ? -8.482 17.232 -29.839 1.00 92.69 407 GLN A N 1
ATOM 3209 C CA . GLN A 1 407 ? -8.758 18.389 -30.707 1.00 92.69 407 GLN A CA 1
ATOM 3210 C C . GLN A 1 407 ? -10.156 18.356 -31.354 1.00 92.69 407 GLN A C 1
ATOM 3212 O O . GLN A 1 407 ? -10.816 19.388 -31.462 1.00 92.69 407 GLN A O 1
ATOM 3217 N N . SER A 1 408 ? -10.640 17.181 -31.772 1.00 92.62 408 SER A N 1
ATOM 3218 C CA . SER A 1 408 ? -11.974 17.049 -32.377 1.00 92.62 408 SER A CA 1
ATOM 3219 C C . SER A 1 408 ? -13.122 17.051 -31.351 1.00 92.62 408 SER A C 1
ATOM 3221 O O . SER A 1 408 ? -14.290 17.145 -31.734 1.00 92.62 408 SER A O 1
ATOM 3223 N N . GLY A 1 409 ? -12.817 16.991 -30.052 1.00 93.00 409 GLY A N 1
ATOM 3224 C CA . GLY A 1 409 ? -13.764 16.747 -28.963 1.00 93.00 409 GLY A CA 1
ATOM 3225 C C . GLY A 1 409 ? -14.112 15.262 -28.788 1.00 93.00 409 GLY A C 1
ATOM 3226 O O . GLY A 1 409 ? -13.932 14.446 -29.691 1.00 93.00 409 GLY A O 1
ATOM 3227 N N . VAL A 1 410 ? -14.616 14.905 -27.607 1.00 96.25 410 VAL A N 1
ATOM 3228 C CA . VAL A 1 410 ? -14.974 13.525 -27.231 1.00 96.25 410 VAL A CA 1
ATOM 3229 C C . VAL A 1 410 ? -16.440 13.250 -27.583 1.00 96.25 410 VAL A C 1
ATOM 3231 O O . VAL A 1 410 ? -17.316 14.036 -27.223 1.00 96.25 410 VAL A O 1
ATOM 3234 N N . SER A 1 411 ? -16.718 12.139 -28.270 1.00 95.44 411 SER A N 1
ATOM 3235 C CA . SER A 1 411 ? -18.079 11.707 -28.627 1.00 95.44 411 SER A CA 1
ATOM 3236 C C . SER A 1 411 ? -18.711 10.785 -27.579 1.00 95.44 411 SER A C 1
ATOM 3238 O O . SER A 1 411 ? -19.932 10.651 -27.532 1.00 95.44 411 SER A O 1
ATOM 3240 N N . GLY A 1 412 ? -17.887 10.128 -26.761 1.00 95.81 412 GLY A N 1
ATOM 3241 C CA . GLY A 1 412 ? -18.305 9.270 -25.654 1.00 95.81 412 GLY A CA 1
ATOM 3242 C C . GLY A 1 412 ? -17.106 8.664 -24.924 1.00 95.81 412 GLY A C 1
ATOM 3243 O O . GLY A 1 412 ? -16.026 8.530 -25.502 1.00 95.81 412 GLY A O 1
ATOM 3244 N N . ALA A 1 413 ? -17.304 8.300 -23.661 1.00 98.19 413 ALA A N 1
ATOM 3245 C CA . ALA A 1 413 ? -16.334 7.581 -22.843 1.00 98.19 413 ALA A CA 1
ATOM 3246 C C . ALA A 1 413 ? -17.065 6.608 -21.912 1.00 98.19 413 ALA A C 1
ATOM 3248 O O . ALA A 1 413 ? -18.192 6.887 -21.499 1.00 98.19 413 ALA A O 1
ATOM 3249 N N . SER A 1 414 ? -16.420 5.493 -21.582 1.00 98.50 414 SER A N 1
ATOM 3250 C CA . SER A 1 414 ? -16.966 4.435 -20.731 1.00 98.50 414 SER A CA 1
ATOM 3251 C C . SER A 1 414 ? -15.876 3.829 -19.851 1.00 98.50 414 SER A C 1
ATOM 3253 O O . SER A 1 414 ? -14.733 3.654 -20.280 1.00 98.50 414 SER A O 1
ATOM 3255 N N . VAL A 1 415 ? -16.250 3.459 -18.629 1.00 98.56 415 VAL A N 1
ATOM 3256 C CA . VAL A 1 415 ? -15.474 2.549 -17.782 1.00 98.56 415 VAL A CA 1
ATOM 3257 C C . VAL A 1 415 ? -15.894 1.126 -18.115 1.00 98.56 415 VAL A C 1
ATOM 3259 O O . VAL A 1 415 ? -17.082 0.846 -18.255 1.00 98.56 415 VAL A O 1
ATOM 3262 N N . PHE A 1 416 ? -14.932 0.221 -18.198 1.00 98.50 416 PHE A N 1
ATOM 3263 C CA . PHE A 1 416 ? -15.168 -1.212 -18.295 1.00 98.50 416 PHE A CA 1
ATOM 3264 C C . PHE A 1 416 ? -14.636 -1.857 -17.019 1.00 98.50 416 PHE A C 1
ATOM 3266 O O . PHE A 1 416 ? -13.469 -1.657 -16.691 1.00 98.50 416 PHE A O 1
ATOM 3273 N N . TRP A 1 417 ? -15.474 -2.593 -16.285 1.00 98.25 417 TRP A N 1
ATOM 3274 C CA . TRP A 1 417 ? -15.111 -3.181 -14.987 1.00 98.25 417 TRP A CA 1
ATOM 3275 C C . TRP A 1 417 ? -15.598 -4.631 -14.833 1.00 98.25 417 TRP A C 1
ATOM 3277 O O . TRP A 1 417 ? -16.552 -5.041 -15.495 1.00 98.25 417 TRP A O 1
ATOM 3287 N N . SER A 1 418 ? -14.947 -5.418 -13.976 1.00 97.06 418 SER A N 1
ATOM 3288 C CA . SER A 1 418 ? -15.346 -6.790 -13.647 1.00 97.06 418 SER A CA 1
ATOM 3289 C C . SER A 1 418 ? -14.790 -7.260 -12.301 1.00 97.06 418 SER A C 1
ATOM 3291 O O . SER A 1 418 ? -13.765 -6.761 -11.843 1.00 97.06 418 SER A O 1
ATOM 3293 N N . THR A 1 419 ? -15.438 -8.260 -11.706 1.00 93.69 419 THR A N 1
ATOM 3294 C CA . THR A 1 419 ? -14.946 -9.032 -10.549 1.00 93.69 419 THR A CA 1
ATOM 3295 C C . THR A 1 419 ? -14.509 -10.454 -10.923 1.00 93.69 419 THR A C 1
ATOM 3297 O O . THR A 1 419 ? -13.872 -11.136 -10.128 1.00 93.69 419 THR A O 1
ATOM 3300 N N . ASP A 1 420 ? -14.796 -10.890 -12.154 1.00 90.00 420 ASP A N 1
ATOM 3301 C CA . ASP A 1 420 ? -14.275 -12.113 -12.770 1.00 90.00 420 ASP A CA 1
ATOM 3302 C C . ASP A 1 420 ? -14.036 -11.832 -14.259 1.00 90.00 420 ASP A C 1
ATOM 3304 O O . ASP A 1 420 ? -14.962 -11.803 -15.077 1.00 90.00 420 ASP A O 1
ATOM 3308 N N . THR A 1 421 ? -12.772 -11.622 -14.627 1.00 85.94 421 THR A N 1
ATOM 3309 C CA . THR A 1 421 ? -12.377 -11.305 -16.008 1.00 85.94 421 THR A CA 1
ATOM 3310 C C . THR A 1 421 ? -12.691 -12.433 -16.995 1.00 85.94 421 THR A C 1
ATOM 3312 O O . THR A 1 421 ? -12.773 -12.168 -18.196 1.00 85.94 421 THR A O 1
ATOM 3315 N N . THR A 1 422 ? -12.959 -13.662 -16.533 1.00 85.81 422 THR A N 1
ATOM 3316 C CA . THR A 1 422 ? -13.394 -14.771 -17.398 1.00 85.81 422 THR A CA 1
ATOM 3317 C C . THR A 1 422 ? -14.842 -14.623 -17.880 1.00 85.81 422 THR A C 1
ATOM 3319 O O . THR A 1 422 ? -15.177 -15.153 -18.941 1.00 85.81 422 THR A O 1
ATOM 3322 N N . GLN A 1 423 ? -15.676 -13.830 -17.190 1.00 86.19 423 GLN A N 1
ATOM 3323 C CA . GLN A 1 423 ? -17.004 -13.417 -17.679 1.00 86.19 423 GLN A CA 1
ATOM 3324 C C . GLN A 1 423 ? -16.943 -12.201 -18.625 1.00 86.19 423 GLN A C 1
ATOM 3326 O O . GLN A 1 423 ? -17.960 -11.812 -19.203 1.00 86.19 423 GLN A O 1
ATOM 3331 N N . GLY A 1 424 ? -15.764 -11.593 -18.800 1.00 91.06 424 GLY A N 1
ATOM 3332 C CA . GLY A 1 424 ? -15.574 -10.327 -19.508 1.00 91.06 424 GLY A CA 1
ATOM 3333 C C . GLY A 1 424 ? -15.785 -9.099 -18.613 1.00 91.06 424 GLY A C 1
ATOM 3334 O O . GLY A 1 424 ? -15.754 -9.195 -17.389 1.00 91.06 424 GLY A O 1
ATOM 3335 N N . PHE A 1 425 ? -15.976 -7.931 -19.236 1.00 97.31 425 PHE A N 1
ATOM 3336 C CA . PHE A 1 425 ? -16.135 -6.640 -18.556 1.00 97.31 425 PHE A CA 1
ATOM 3337 C C . PHE A 1 425 ? -17.521 -6.028 -18.810 1.00 97.31 425 PHE A C 1
ATOM 3339 O O . PHE A 1 425 ? -18.030 -6.048 -19.931 1.00 97.31 425 PHE A O 1
ATOM 3346 N N . THR A 1 426 ? -18.101 -5.431 -17.770 1.00 97.12 426 THR A N 1
ATOM 3347 C CA . THR A 1 426 ? -19.341 -4.647 -17.813 1.00 97.12 426 THR A CA 1
ATOM 3348 C C . THR A 1 426 ? -19.034 -3.196 -18.175 1.00 97.12 426 THR A C 1
ATOM 3350 O O . THR A 1 426 ? -18.171 -2.572 -17.559 1.00 97.12 426 THR A O 1
ATOM 3353 N N . GLU A 1 427 ? -19.759 -2.639 -19.147 1.00 98.06 427 GLU A N 1
ATOM 3354 C CA . GLU A 1 427 ? -19.630 -1.235 -19.555 1.00 98.06 427 GLU A CA 1
ATOM 3355 C C . GLU A 1 427 ? -20.474 -0.297 -18.673 1.00 98.06 427 GLU A C 1
ATOM 3357 O O . GLU A 1 427 ? -21.660 -0.539 -18.441 1.00 98.06 427 GLU A O 1
ATOM 3362 N N . LEU A 1 428 ? -19.877 0.815 -18.240 1.00 98.06 428 LEU A N 1
ATOM 3363 C CA . LEU A 1 428 ? -20.530 1.948 -17.585 1.00 98.06 428 LEU A CA 1
ATOM 3364 C C . LEU A 1 428 ? -20.195 3.239 -18.343 1.00 98.06 428 LEU A C 1
ATOM 3366 O O . LEU A 1 428 ? -19.062 3.719 -18.297 1.00 98.06 428 LEU A O 1
ATOM 3370 N N . THR A 1 429 ? -21.176 3.830 -19.024 1.00 98.00 429 THR A N 1
ATOM 3371 C CA . THR A 1 429 ? -20.986 5.096 -19.750 1.00 98.00 429 THR A CA 1
ATOM 3372 C C . THR A 1 429 ? -20.661 6.244 -18.791 1.00 98.00 429 THR A C 1
ATOM 3374 O O . THR A 1 429 ? -21.407 6.508 -17.847 1.00 98.00 429 THR A O 1
ATOM 3377 N N . MET A 1 430 ? -19.571 6.966 -19.055 1.00 98.31 430 MET A N 1
ATOM 3378 C CA . MET A 1 430 ? -19.162 8.131 -18.274 1.00 98.31 430 MET A CA 1
ATOM 3379 C C . MET A 1 430 ? -19.949 9.376 -18.689 1.00 98.31 430 MET A C 1
ATOM 3381 O O . MET A 1 430 ? -20.102 9.688 -19.871 1.00 98.31 430 MET A O 1
ATOM 3385 N N . THR A 1 431 ? -20.410 10.134 -17.699 1.00 96.50 431 THR A N 1
ATOM 3386 C CA . THR A 1 431 ? -21.082 11.421 -17.898 1.00 96.50 431 THR A CA 1
ATOM 3387 C C . THR A 1 431 ? -20.038 12.543 -17.978 1.00 96.50 431 THR A C 1
ATOM 3389 O O . THR A 1 431 ? -19.203 12.640 -17.076 1.00 96.50 431 THR A O 1
ATOM 3392 N N . PRO A 1 432 ? -20.057 13.409 -19.010 1.00 94.56 432 PRO A N 1
ATOM 3393 C CA . PRO A 1 432 ? -19.192 14.586 -19.064 1.00 94.56 432 PRO A CA 1
ATOM 3394 C C . PRO A 1 432 ? -19.585 15.612 -17.993 1.00 94.56 432 PRO A C 1
ATOM 3396 O O . PRO A 1 432 ? -20.768 15.858 -17.748 1.00 94.56 432 PRO A O 1
ATOM 3399 N N . THR A 1 433 ? -18.583 16.237 -17.382 1.00 91.88 433 THR A N 1
ATOM 3400 C CA . THR A 1 433 ? -18.733 17.235 -16.314 1.00 91.88 433 THR A CA 1
ATOM 3401 C C . THR A 1 433 ? -18.109 18.577 -16.742 1.00 91.88 433 THR A C 1
ATOM 3403 O O . THR A 1 433 ? -18.350 19.030 -17.860 1.00 91.88 433 THR A O 1
ATOM 3406 N N . GLN A 1 434 ? -17.355 19.261 -15.877 1.00 86.50 434 GLN A N 1
ATOM 3407 C CA . GLN A 1 434 ? -16.653 20.509 -16.209 1.00 86.50 434 GLN A CA 1
ATOM 3408 C C . GLN A 1 434 ? -15.182 20.232 -16.568 1.00 86.50 434 GLN A C 1
ATOM 3410 O O . GLN A 1 434 ? -14.618 19.226 -16.147 1.00 86.50 434 GLN A O 1
ATOM 3415 N N . ASN A 1 435 ? -14.552 21.150 -17.310 1.00 83.81 435 ASN A N 1
ATOM 3416 C CA . ASN A 1 435 ? -13.111 21.147 -17.618 1.00 83.81 435 ASN A CA 1
ATOM 3417 C C . ASN A 1 435 ? -12.587 19.824 -18.221 1.00 83.81 435 ASN A C 1
ATOM 3419 O O . ASN A 1 435 ? -11.567 19.294 -17.781 1.00 83.81 435 ASN A O 1
ATOM 3423 N N . ASP A 1 436 ? -13.311 19.288 -19.209 1.00 90.88 436 ASP A N 1
ATOM 3424 C CA . ASP A 1 436 ? -13.004 18.034 -19.919 1.00 90.88 436 ASP A CA 1
ATOM 3425 C C . ASP A 1 436 ? -12.924 16.781 -19.017 1.00 90.88 436 ASP A C 1
ATOM 3427 O O . ASP A 1 436 ? -12.369 15.755 -19.409 1.00 90.88 436 ASP A O 1
ATOM 3431 N N . SER A 1 437 ? -13.490 16.843 -17.806 1.00 94.12 437 SER A N 1
ATOM 3432 C CA . SER A 1 437 ? -13.570 15.716 -16.873 1.00 94.12 437 SER A CA 1
ATOM 3433 C C . SER A 1 437 ? -14.836 14.882 -17.088 1.00 94.12 437 SER A C 1
ATOM 3435 O O . SER A 1 437 ? -15.934 15.420 -17.245 1.00 94.12 437 SER A O 1
ATOM 3437 N N . PHE A 1 438 ? -14.693 13.562 -17.048 1.00 97.62 438 PHE A N 1
ATOM 3438 C CA . PHE A 1 438 ? -15.733 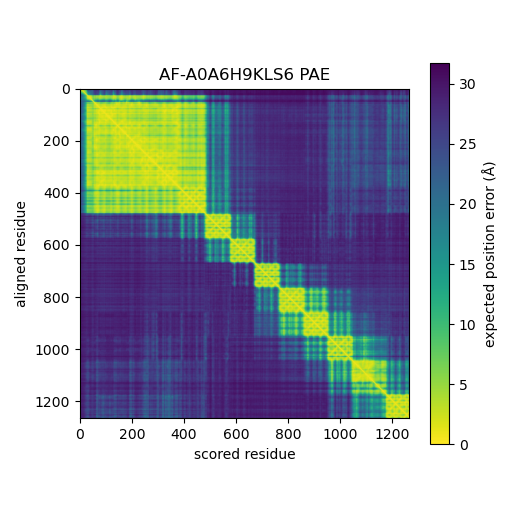12.551 -17.216 1.00 97.62 438 PHE A CA 1
ATOM 3439 C C . PHE A 1 438 ? -15.838 11.702 -15.948 1.00 97.62 438 PHE A C 1
ATOM 3441 O O . PHE A 1 438 ? -14.823 11.380 -15.331 1.00 97.62 438 PHE A O 1
ATOM 3448 N N . TYR A 1 439 ? -17.061 11.321 -15.580 1.00 97.12 439 TYR A N 1
ATOM 3449 C CA . TYR A 1 439 ? -17.363 10.619 -14.332 1.00 97.12 439 TYR A CA 1
ATOM 3450 C C . TYR A 1 439 ? -18.276 9.405 -14.547 1.00 97.12 439 TYR A C 1
ATOM 3452 O O . TYR A 1 439 ? -19.311 9.509 -15.210 1.00 97.12 439 TYR A O 1
ATOM 3460 N N . ALA A 1 440 ? -17.931 8.279 -13.930 1.00 96.94 440 ALA A N 1
ATOM 3461 C CA . ALA A 1 440 ? -18.834 7.160 -13.659 1.00 96.94 440 ALA A CA 1
ATOM 3462 C C . ALA A 1 440 ? -18.571 6.618 -12.245 1.00 96.94 440 ALA A C 1
ATOM 3464 O O . ALA A 1 440 ? -17.550 6.935 -11.640 1.00 96.94 440 ALA A O 1
ATOM 3465 N N . GLN A 1 441 ? -19.464 5.770 -11.739 1.00 96.88 441 GLN A N 1
ATOM 3466 C CA . GLN A 1 441 ? -19.290 5.080 -10.462 1.00 96.88 441 GLN A CA 1
ATOM 3467 C C . GLN A 1 441 ? -19.459 3.574 -10.673 1.00 96.88 441 GLN A C 1
ATOM 3469 O O . GLN A 1 441 ? -20.500 3.134 -11.164 1.00 96.88 441 GLN A O 1
ATOM 3474 N N . ILE A 1 442 ? -18.440 2.788 -10.321 1.00 97.06 442 ILE A N 1
ATOM 3475 C CA . ILE A 1 442 ? -18.543 1.325 -10.258 1.00 97.06 442 ILE A CA 1
ATOM 3476 C C . ILE A 1 442 ? -19.416 0.978 -9.038 1.00 97.06 442 ILE A C 1
ATOM 3478 O O . ILE A 1 442 ? -19.140 1.502 -7.959 1.00 97.06 442 ILE A O 1
ATOM 3482 N N . PRO A 1 443 ? -20.461 0.138 -9.157 1.00 93.69 443 PRO A N 1
ATOM 3483 C CA . PRO A 1 443 ? -21.318 -0.220 -8.025 1.00 93.69 443 PRO A CA 1
ATOM 3484 C C . PRO A 1 443 ? -20.545 -0.795 -6.832 1.00 93.69 443 PRO A C 1
ATOM 3486 O O . PRO A 1 443 ? -19.536 -1.475 -7.019 1.00 93.69 443 PRO A O 1
ATOM 3489 N N . PHE A 1 444 ? -21.061 -0.569 -5.619 1.00 88.44 444 PHE A N 1
ATOM 3490 C CA . PHE A 1 444 ? -20.578 -1.194 -4.381 1.00 88.44 444 PHE A CA 1
ATOM 3491 C C . PHE A 1 444 ? -20.293 -2.697 -4.551 1.00 88.44 444 PHE A C 1
ATOM 3493 O O . PHE A 1 444 ? -21.107 -3.414 -5.136 1.00 88.44 444 PHE A O 1
ATOM 3500 N N . GLN A 1 445 ? -19.154 -3.152 -4.022 1.00 86.62 445 GLN A N 1
ATOM 3501 C CA . GLN A 1 445 ? -18.746 -4.557 -3.965 1.00 86.62 445 GLN A CA 1
ATOM 3502 C C . GLN A 1 445 ? -18.474 -4.955 -2.513 1.00 86.62 445 GLN A C 1
ATOM 3504 O O . GLN A 1 445 ? -18.052 -4.123 -1.711 1.00 86.62 445 GLN A O 1
ATOM 3509 N N . ASN A 1 446 ? -18.676 -6.232 -2.195 1.00 76.31 446 ASN A N 1
ATOM 3510 C CA . ASN A 1 446 ? -18.435 -6.765 -0.857 1.00 76.31 446 ASN A CA 1
ATOM 3511 C C . ASN A 1 446 ? -16.941 -6.714 -0.495 1.00 76.31 446 ASN A C 1
ATOM 3513 O O . ASN A 1 446 ? -16.080 -6.817 -1.371 1.00 76.31 446 ASN A O 1
ATOM 3517 N N . TRP A 1 447 ? -16.642 -6.629 0.802 1.00 72.75 447 TRP A N 1
ATOM 3518 C CA . TRP A 1 447 ? -15.275 -6.686 1.328 1.00 72.75 447 TRP A CA 1
ATOM 3519 C C . TRP A 1 447 ? -14.484 -7.896 0.786 1.00 72.75 447 TRP A C 1
ATOM 3521 O O . TRP A 1 447 ? -15.044 -8.982 0.626 1.00 72.75 447 TRP A O 1
ATOM 3531 N N . GLY A 1 448 ? -13.201 -7.696 0.470 1.00 72.69 448 GLY A N 1
ATOM 3532 C CA . GLY A 1 448 ? -12.309 -8.707 -0.119 1.00 72.69 448 GLY A CA 1
ATOM 3533 C C . GLY A 1 448 ? -12.517 -8.958 -1.622 1.00 72.69 448 GLY A C 1
ATOM 3534 O O . GLY A 1 448 ? -11.806 -9.759 -2.230 1.00 72.69 448 GLY A O 1
ATOM 3535 N N . THR A 1 449 ? -13.481 -8.286 -2.263 1.00 84.44 449 THR A N 1
ATOM 3536 C CA . THR A 1 449 ? -13.697 -8.406 -3.715 1.00 84.44 449 THR A CA 1
ATOM 3537 C C . THR A 1 449 ? -12.618 -7.646 -4.482 1.00 84.44 449 THR A C 1
ATOM 3539 O O . THR A 1 449 ? -12.414 -6.459 -4.240 1.00 84.44 449 THR A O 1
ATOM 3542 N N . LYS A 1 450 ? -11.982 -8.287 -5.470 1.00 89.31 450 LYS A N 1
ATOM 3543 C CA . LYS A 1 450 ? -11.060 -7.625 -6.409 1.00 89.31 450 LYS A CA 1
ATOM 3544 C C . LYS A 1 450 ? -11.813 -7.098 -7.627 1.00 89.31 450 LYS A C 1
ATOM 3546 O O . LYS A 1 450 ? -12.588 -7.822 -8.249 1.00 89.31 450 LYS A O 1
ATOM 3551 N N . ILE A 1 451 ? -11.582 -5.832 -7.963 1.00 96.19 451 ILE A N 1
ATOM 3552 C CA . ILE A 1 451 ? -12.227 -5.112 -9.060 1.00 96.19 451 ILE A CA 1
ATOM 3553 C C . ILE A 1 451 ? -11.184 -4.794 -10.127 1.00 96.19 451 ILE A C 1
ATOM 3555 O O . ILE A 1 451 ? -10.290 -3.971 -9.937 1.00 96.19 451 ILE A O 1
ATOM 3559 N N . HIS A 1 452 ? -11.339 -5.435 -11.279 1.00 97.31 452 HIS A N 1
ATOM 3560 C CA . HIS A 1 452 ? -10.554 -5.215 -12.486 1.00 97.31 452 HIS A CA 1
ATOM 3561 C C . HIS A 1 452 ? -11.229 -4.123 -13.319 1.00 97.31 452 HIS A C 1
ATOM 3563 O O . HIS A 1 452 ? -12.422 -4.244 -13.600 1.00 97.31 452 HIS A O 1
ATOM 3569 N N . TYR A 1 453 ? -10.522 -3.077 -13.756 1.00 98.38 453 TYR A N 1
ATOM 3570 C CA . TYR A 1 453 ? -11.133 -2.029 -14.584 1.00 98.38 453 TYR A CA 1
ATOM 3571 C C . TYR A 1 453 ? -10.168 -1.289 -15.525 1.00 98.38 453 TYR A C 1
ATOM 3573 O O . TYR A 1 453 ? -8.956 -1.239 -15.318 1.00 98.38 453 TYR A O 1
ATOM 3581 N N . TYR A 1 454 ? -10.730 -0.686 -16.573 1.00 98.38 454 TYR A N 1
ATOM 3582 C CA . TYR A 1 454 ? -10.049 0.232 -17.490 1.00 98.38 454 TYR A CA 1
ATOM 3583 C C . TYR A 1 454 ? -11.020 1.296 -18.025 1.00 98.38 454 TYR A C 1
ATOM 3585 O O . TYR A 1 454 ? -12.239 1.184 -17.871 1.00 98.38 454 TYR A O 1
ATOM 3593 N N . ILE A 1 455 ? -10.492 2.338 -18.670 1.00 98.56 455 ILE A N 1
ATOM 3594 C CA . ILE A 1 455 ? -11.293 3.404 -19.300 1.00 98.56 455 ILE A CA 1
ATOM 3595 C C . ILE A 1 455 ? -11.094 3.355 -20.812 1.00 98.56 455 ILE A C 1
ATOM 3597 O O . ILE A 1 455 ? -9.974 3.161 -21.278 1.00 98.56 455 ILE A O 1
ATOM 3601 N N . SER A 1 456 ? -12.160 3.565 -21.584 1.00 98.31 456 SER A N 1
ATOM 3602 C CA . SER A 1 456 ? -12.099 3.733 -23.039 1.00 98.31 456 SER A CA 1
ATOM 3603 C C . SER A 1 456 ? -12.846 4.991 -23.475 1.00 98.31 456 SER A C 1
ATOM 3605 O O . SER A 1 456 ? -13.884 5.337 -22.908 1.00 98.31 456 SER A O 1
ATOM 3607 N N . ALA A 1 457 ? -12.325 5.692 -24.478 1.00 97.94 457 ALA A N 1
ATOM 3608 C CA . ALA A 1 457 ? -12.892 6.935 -24.992 1.00 97.94 457 ALA A CA 1
ATOM 3609 C C . ALA A 1 457 ? -12.880 6.957 -26.518 1.00 97.94 457 ALA A C 1
ATOM 3611 O O . ALA A 1 457 ? -11.991 6.384 -27.144 1.00 97.94 457 ALA A O 1
ATOM 3612 N N . THR A 1 458 ? -13.849 7.651 -27.118 1.00 97.31 458 THR A N 1
ATOM 3613 C CA . THR A 1 458 ? -13.953 7.848 -28.571 1.00 97.31 458 THR A CA 1
ATOM 3614 C C . THR A 1 458 ? -14.036 9.335 -28.914 1.00 97.31 458 THR A C 1
ATOM 3616 O O . THR A 1 458 ? -14.793 10.084 -28.294 1.00 97.31 458 THR A O 1
ATOM 3619 N N . SER A 1 459 ? -13.256 9.776 -29.902 1.00 95.94 459 SER A N 1
ATOM 3620 C CA . SER A 1 459 ? -13.274 11.142 -30.434 1.00 95.94 459 SER A CA 1
ATOM 3621 C C . SER A 1 459 ? -14.428 11.370 -31.418 1.00 95.94 459 SER A C 1
ATOM 3623 O O . SER A 1 459 ? -14.935 10.439 -32.044 1.00 95.94 459 SER A O 1
ATOM 3625 N N . ASN A 1 460 ? -14.772 12.632 -31.678 1.00 94.06 460 ASN A N 1
ATOM 3626 C CA . ASN A 1 460 ? -15.671 12.998 -32.778 1.00 94.06 460 ASN A CA 1
ATOM 3627 C C . ASN A 1 460 ? -15.075 12.699 -34.171 1.00 94.06 460 ASN A C 1
ATOM 3629 O O . ASN A 1 460 ? -15.826 12.621 -35.143 1.00 94.06 460 ASN A O 1
ATOM 3633 N N . SER A 1 461 ? -13.753 12.496 -34.284 1.00 91.94 461 SER A N 1
ATOM 3634 C CA . SER A 1 461 ? -13.108 11.923 -35.479 1.00 91.94 461 SER A CA 1
ATOM 3635 C C . SER A 1 461 ? -13.277 10.392 -35.600 1.00 91.94 461 SER A C 1
ATOM 3637 O O . SER A 1 461 ? -12.858 9.812 -36.600 1.00 91.94 461 SER A O 1
ATOM 3639 N N . GLY A 1 462 ? -13.948 9.734 -34.643 1.00 92.94 462 GLY A N 1
ATOM 3640 C CA . GLY A 1 462 ? -14.228 8.290 -34.638 1.00 92.94 462 GLY A CA 1
ATOM 3641 C C . GLY A 1 462 ? -13.060 7.427 -34.155 1.00 92.94 462 GLY A C 1
ATOM 3642 O O . GLY A 1 462 ? -13.059 6.216 -34.368 1.00 92.94 462 GLY A O 1
ATOM 3643 N N . LYS A 1 463 ? -12.053 8.048 -33.536 1.00 94.62 463 LYS A N 1
ATOM 3644 C CA . LYS A 1 463 ? -10.856 7.401 -33.000 1.00 94.62 463 LYS A CA 1
ATOM 3645 C C . LYS A 1 463 ? -11.139 6.908 -31.584 1.00 94.62 463 LYS A C 1
ATOM 3647 O O . LYS A 1 463 ? -11.493 7.725 -30.739 1.00 94.62 463 LYS A O 1
ATOM 3652 N N . THR A 1 464 ? -10.948 5.621 -31.313 1.00 96.12 464 THR A N 1
ATOM 3653 C CA . THR A 1 464 ? -11.135 5.035 -29.976 1.00 96.12 464 THR A CA 1
ATOM 3654 C C . THR A 1 464 ? -9.794 4.584 -29.406 1.00 96.12 464 THR A C 1
ATOM 3656 O O . THR A 1 464 ? -9.063 3.872 -30.093 1.00 96.12 464 THR A O 1
ATOM 3659 N N . ILE A 1 465 ? -9.487 4.960 -28.161 1.00 96.12 465 ILE A N 1
ATOM 3660 C CA . ILE A 1 465 ? -8.368 4.390 -27.389 1.00 96.12 465 ILE A CA 1
ATOM 3661 C C . ILE A 1 465 ? -8.829 4.002 -25.981 1.00 96.12 465 ILE A C 1
ATOM 3663 O O . ILE A 1 465 ? -9.854 4.488 -25.499 1.00 96.12 465 ILE A O 1
ATOM 3667 N N . SER A 1 466 ? -8.030 3.181 -25.303 1.00 97.31 466 SER A N 1
ATOM 3668 C CA . SER A 1 466 ? -8.213 2.840 -23.890 1.00 97.31 466 SER A CA 1
ATOM 3669 C C . SER A 1 466 ? -7.007 3.267 -23.052 1.00 97.31 466 SER A C 1
ATOM 3671 O O . SER A 1 466 ? -5.910 3.442 -23.580 1.00 97.31 466 SER A O 1
ATOM 3673 N N . LYS A 1 467 ? -7.205 3.415 -21.739 1.00 95.62 467 LYS A N 1
ATOM 3674 C CA . LYS A 1 467 ? -6.141 3.519 -20.735 1.00 95.62 467 LYS A CA 1
ATOM 3675 C C . LYS A 1 467 ? -6.329 2.369 -19.726 1.00 95.62 467 LYS A C 1
ATOM 3677 O O . LYS A 1 467 ? -7.390 2.333 -19.097 1.00 95.62 467 LYS A O 1
ATOM 3682 N N . PRO A 1 468 ? -5.351 1.454 -19.569 1.00 95.50 468 PRO A N 1
ATOM 3683 C CA . PRO A 1 468 ? -4.121 1.308 -20.366 1.00 95.50 468 PRO A CA 1
ATOM 3684 C C . PRO A 1 468 ? -4.369 1.069 -21.872 1.00 95.50 468 PRO A C 1
ATOM 3686 O O . PRO A 1 468 ? -5.424 0.565 -22.258 1.00 95.50 468 PRO A O 1
ATOM 3689 N N . LEU A 1 469 ? -3.388 1.392 -22.731 1.00 95.62 469 LEU A N 1
ATOM 3690 C CA . LEU A 1 469 ? -3.479 1.196 -24.196 1.00 95.62 469 LEU A CA 1
ATOM 3691 C C . LEU A 1 469 ? -3.688 -0.277 -24.593 1.00 95.62 469 LEU A C 1
ATOM 3693 O O . LEU A 1 469 ? -4.227 -0.580 -25.658 1.00 95.62 469 LEU A O 1
ATOM 3697 N N . VAL A 1 470 ? -3.269 -1.187 -23.719 1.00 95.81 470 VAL A N 1
ATOM 3698 C CA . VAL A 1 470 ? -3.334 -2.651 -23.829 1.00 95.81 470 VAL A CA 1
ATOM 3699 C C . VAL A 1 470 ? -4.626 -3.264 -23.275 1.00 95.81 470 VAL A C 1
ATOM 3701 O O . VAL A 1 470 ? -4.732 -4.481 -23.208 1.00 95.81 470 VAL A O 1
ATOM 3704 N N . ALA A 1 471 ? -5.614 -2.464 -22.867 1.00 96.12 471 ALA A N 1
ATOM 3705 C CA . ALA A 1 471 ? -6.886 -2.997 -22.379 1.00 96.12 471 ALA A CA 1
ATOM 3706 C C . ALA A 1 471 ? -7.713 -3.666 -23.505 1.00 96.12 471 ALA A C 1
ATOM 3708 O O . ALA A 1 471 ? -7.745 -3.129 -24.622 1.00 96.12 471 ALA A O 1
ATOM 3709 N N . PRO A 1 472 ? -8.447 -4.765 -23.223 1.00 94.25 472 PRO A N 1
ATOM 3710 C CA . PRO A 1 472 ? -8.715 -5.348 -21.898 1.00 94.25 472 PRO A CA 1
ATOM 3711 C C . PRO A 1 472 ? -7.592 -6.216 -21.302 1.00 94.25 472 PRO A C 1
ATOM 3713 O O . PRO A 1 472 ? -7.627 -6.477 -20.099 1.00 94.25 472 PRO A O 1
ATOM 3716 N N . GLU A 1 473 ? -6.615 -6.667 -22.093 1.00 89.69 473 GLU A N 1
ATOM 3717 C CA . GLU A 1 473 ? -5.548 -7.574 -21.645 1.00 89.69 473 GLU A CA 1
ATOM 3718 C C . GLU A 1 473 ? -4.726 -6.984 -20.486 1.00 89.69 473 GLU A C 1
ATOM 3720 O O . GLU A 1 473 ? -4.461 -7.681 -19.508 1.00 89.69 473 GLU A O 1
ATOM 3725 N N . GLY A 1 474 ? -4.391 -5.693 -20.555 1.00 90.88 474 GLY A N 1
ATOM 3726 C CA . GLY A 1 474 ? -3.852 -4.923 -19.433 1.00 90.88 474 GLY A CA 1
ATOM 3727 C C . GLY A 1 474 ? -4.876 -3.943 -18.860 1.00 90.88 474 GLY A C 1
ATOM 3728 O O . GLY A 1 474 ? -5.360 -3.050 -19.555 1.00 90.88 474 GLY A O 1
ATOM 3729 N N . HIS A 1 475 ? -5.185 -4.092 -17.576 1.00 95.06 475 HIS A N 1
ATOM 3730 C CA . HIS A 1 475 ? -6.183 -3.322 -16.829 1.00 95.06 475 HIS A CA 1
ATOM 3731 C C . HIS A 1 475 ? -5.675 -3.051 -15.404 1.00 95.06 475 HIS A C 1
ATOM 3733 O O . HIS A 1 475 ? -4.729 -3.692 -14.944 1.00 95.06 475 HIS A O 1
ATOM 3739 N N . TRP A 1 476 ? -6.286 -2.104 -14.695 1.00 95.25 476 TRP A N 1
ATOM 3740 C CA . TRP A 1 476 ? -5.990 -1.874 -13.280 1.00 95.25 476 TRP A CA 1
ATOM 3741 C C . TRP A 1 476 ? -6.798 -2.820 -12.395 1.00 95.25 476 TRP A C 1
ATOM 3743 O O . TRP A 1 476 ? -7.849 -3.316 -12.803 1.00 95.25 476 TRP A O 1
ATOM 3753 N N . ILE A 1 477 ? -6.305 -3.056 -11.182 1.00 93.81 477 ILE A N 1
ATOM 3754 C CA . ILE A 1 477 ? -6.952 -3.877 -10.158 1.00 93.81 477 ILE A CA 1
ATOM 3755 C C . ILE A 1 477 ? -6.888 -3.094 -8.846 1.00 93.81 477 ILE A C 1
ATOM 3757 O O . ILE A 1 477 ? -5.841 -2.521 -8.545 1.00 93.81 477 ILE A O 1
ATOM 3761 N N . PHE A 1 478 ? -7.986 -3.075 -8.096 1.00 93.00 478 PHE A N 1
ATOM 3762 C CA . PHE A 1 478 ? -8.029 -2.650 -6.695 1.00 93.00 478 PHE A CA 1
ATOM 3763 C C . PHE A 1 478 ? -8.955 -3.579 -5.899 1.00 93.00 478 PHE A C 1
ATOM 3765 O O . PHE A 1 478 ? -9.799 -4.263 -6.483 1.00 93.00 478 PHE A O 1
ATOM 3772 N N . GLU A 1 479 ? -8.810 -3.617 -4.582 1.00 88.44 479 GLU A N 1
ATOM 3773 C CA . GLU A 1 479 ? -9.633 -4.424 -3.680 1.00 88.44 479 GLU A CA 1
ATOM 3774 C C . GLU A 1 479 ? -10.648 -3.573 -2.902 1.00 88.44 479 GLU A C 1
ATOM 3776 O O . GLU A 1 479 ? -10.363 -2.461 -2.448 1.00 88.44 479 GLU A O 1
ATOM 3781 N N . ALA A 1 480 ? -11.856 -4.107 -2.733 1.00 82.88 480 ALA A N 1
ATOM 3782 C CA . ALA A 1 480 ? -12.865 -3.555 -1.843 1.00 82.88 480 ALA A CA 1
ATOM 3783 C C . ALA A 1 480 ? -12.464 -3.822 -0.384 1.00 82.88 480 ALA A C 1
ATOM 3785 O O . ALA A 1 480 ? -12.762 -4.879 0.172 1.00 82.88 480 ALA A O 1
ATOM 3786 N N . THR A 1 481 ? -11.774 -2.871 0.240 1.00 70.25 481 THR A N 1
ATOM 3787 C CA . THR A 1 481 ? -11.408 -2.947 1.662 1.00 70.25 481 THR A CA 1
ATOM 3788 C C . THR A 1 481 ? -12.499 -2.332 2.539 1.00 70.25 481 THR A C 1
ATOM 3790 O O . THR A 1 481 ? -13.516 -1.828 2.062 1.00 70.25 481 THR A O 1
ATOM 3793 N N . GLY A 1 482 ? -12.328 -2.398 3.857 1.00 58.34 482 GLY A N 1
ATOM 3794 C CA . GLY A 1 482 ? -13.291 -1.892 4.829 1.00 58.34 482 GLY A CA 1
ATOM 3795 C C . GLY A 1 482 ? -13.142 -2.584 6.173 1.00 58.34 482 GLY A C 1
ATOM 3796 O O . GLY A 1 482 ? -12.336 -3.500 6.320 1.00 58.34 482 GLY A O 1
ATOM 3797 N N . ILE A 1 483 ? -13.935 -2.140 7.148 1.00 53.91 483 ILE A N 1
ATOM 3798 C CA . ILE A 1 483 ? -14.075 -2.859 8.416 1.00 53.91 483 ILE A CA 1
ATOM 3799 C C . ILE A 1 483 ? -14.815 -4.173 8.100 1.00 53.91 483 ILE A C 1
ATOM 3801 O O . ILE A 1 483 ? -15.867 -4.095 7.451 1.00 53.91 483 ILE A O 1
ATOM 3805 N N . PRO A 1 484 ? -14.303 -5.353 8.502 1.00 58.88 484 PRO A N 1
ATOM 3806 C CA . PRO A 1 484 ? -15.053 -6.602 8.379 1.00 58.88 484 PRO A CA 1
ATOM 3807 C C . PRO A 1 484 ? -16.365 -6.519 9.182 1.00 58.88 484 PRO A C 1
ATOM 3809 O O . PRO A 1 484 ? -16.527 -5.604 9.997 1.00 58.88 484 PRO A O 1
ATOM 3812 N N . PRO A 1 485 ? -17.321 -7.439 8.974 1.00 68.38 485 PRO A N 1
ATOM 3813 C CA . PRO A 1 485 ? -18.538 -7.471 9.774 1.00 68.38 485 PRO A CA 1
ATOM 3814 C C . PRO A 1 485 ? -18.196 -7.509 11.272 1.00 68.38 485 PRO A C 1
ATOM 3816 O O . PRO A 1 485 ? -17.414 -8.347 11.713 1.00 68.38 485 PRO A O 1
ATOM 3819 N N . GLN A 1 486 ? -18.754 -6.586 12.052 1.00 78.88 486 GLN A N 1
ATOM 3820 C CA . GLN A 1 486 ? -18.612 -6.542 13.509 1.00 78.88 486 GLN A CA 1
ATOM 3821 C C . GLN A 1 486 ? -19.984 -6.728 14.136 1.00 78.88 486 GLN A C 1
ATOM 3823 O O . GLN A 1 486 ? -20.950 -6.075 13.734 1.00 78.88 486 GLN A O 1
ATOM 3828 N N . LEU A 1 487 ? -20.066 -7.601 15.132 1.00 88.56 487 LEU A N 1
ATOM 3829 C CA . LEU A 1 487 ? -21.281 -7.895 15.880 1.00 88.56 487 LEU A CA 1
ATOM 3830 C C . LEU A 1 487 ? -21.057 -7.522 17.345 1.00 88.56 487 LEU A C 1
ATOM 3832 O O . LEU A 1 487 ? -19.926 -7.564 17.821 1.00 88.56 487 LEU A O 1
ATOM 3836 N N . GLY A 1 488 ? -22.127 -7.137 18.034 1.00 89.25 488 GLY A N 1
ATOM 3837 C CA . GLY A 1 488 ? -22.108 -6.898 19.473 1.00 89.25 488 GLY A CA 1
ATOM 3838 C C . GLY A 1 488 ? -23.463 -7.235 20.078 1.00 89.25 488 GLY A C 1
ATOM 3839 O O . GLY A 1 488 ? -24.472 -6.663 19.658 1.00 89.25 488 GLY A O 1
ATOM 3840 N N . LEU A 1 489 ? -23.522 -8.151 21.036 1.00 92.50 489 LEU A N 1
ATOM 3841 C CA . LEU A 1 489 ? -24.740 -8.496 21.759 1.00 92.50 489 LEU A CA 1
ATOM 3842 C C . LEU A 1 489 ? -24.918 -7.527 22.934 1.00 92.50 489 LEU A C 1
ATOM 3844 O O . LEU A 1 489 ? -24.015 -7.331 23.736 1.00 92.50 489 LEU A O 1
ATOM 3848 N N . SER A 1 490 ? -26.084 -6.889 23.040 1.00 87.81 490 SER A N 1
ATOM 3849 C CA . SER A 1 490 ? -26.365 -5.923 24.114 1.00 87.81 490 SER A CA 1
ATOM 3850 C C . SER A 1 490 ? -27.452 -6.380 25.082 1.00 87.81 490 SER A C 1
ATOM 3852 O O . SER A 1 490 ? -27.567 -5.825 26.175 1.00 87.81 490 SER A O 1
ATOM 3854 N N . THR A 1 491 ? -28.258 -7.381 24.720 1.00 89.44 491 THR A N 1
ATOM 3855 C CA . THR A 1 491 ? -29.202 -8.055 25.628 1.00 89.44 491 THR A CA 1
ATOM 3856 C C . THR A 1 491 ? -29.498 -9.473 25.109 1.00 89.44 491 THR A C 1
ATOM 3858 O O . THR A 1 491 ? -29.821 -9.600 23.925 1.00 89.44 491 THR A O 1
ATOM 3861 N N . PRO A 1 492 ? -29.437 -10.532 25.941 1.00 90.81 492 PRO A N 1
ATOM 3862 C CA . PRO A 1 492 ? -28.899 -10.528 27.302 1.00 90.81 492 PRO A CA 1
ATOM 3863 C C . PRO A 1 492 ? -27.378 -10.334 27.267 1.00 90.81 492 PRO A C 1
ATOM 3865 O O . PRO A 1 492 ? -26.734 -10.744 26.303 1.00 90.81 492 PRO A O 1
ATOM 3868 N N . ASN A 1 493 ? -26.804 -9.735 28.308 1.00 88.00 493 ASN A N 1
ATOM 3869 C CA . ASN A 1 493 ? -25.349 -9.637 28.476 1.00 88.00 493 ASN A CA 1
ATOM 3870 C C . ASN A 1 493 ? -24.830 -10.316 29.764 1.00 88.00 493 ASN A C 1
ATOM 3872 O O . ASN A 1 493 ? -23.631 -10.345 30.040 1.00 88.00 493 ASN A O 1
ATOM 3876 N N . GLY A 1 494 ? -25.725 -10.945 30.523 1.00 83.25 494 GLY A N 1
ATOM 3877 C CA . GLY A 1 494 ? -25.414 -11.799 31.660 1.00 83.25 494 GLY A CA 1
ATOM 3878 C C . GLY A 1 494 ? -25.749 -11.161 33.008 1.00 83.25 494 GLY A C 1
ATOM 3879 O O . GLY A 1 494 ? -25.709 -9.945 33.198 1.00 83.25 494 GLY A O 1
ATOM 3880 N N . GLY A 1 495 ? -26.082 -12.017 33.972 1.00 82.06 495 GLY A N 1
ATOM 3881 C CA . GLY A 1 495 ? -26.635 -11.633 35.269 1.00 82.06 495 GLY A CA 1
ATOM 3882 C C . GLY A 1 495 ? -28.149 -11.388 35.270 1.00 82.06 495 GLY A C 1
ATOM 3883 O O . GLY A 1 495 ? -28.714 -11.182 36.345 1.00 82.06 495 GLY A O 1
ATOM 3884 N N . GLU A 1 496 ? -28.834 -11.434 34.121 1.00 89.75 496 GLU A N 1
ATOM 3885 C CA . GLU A 1 496 ? -30.297 -11.389 34.084 1.00 89.75 496 GLU A CA 1
ATOM 3886 C C . GLU A 1 496 ? -30.923 -12.666 34.670 1.00 89.75 496 GLU A C 1
ATOM 3888 O O . GLU A 1 496 ? -30.346 -13.754 34.630 1.00 89.75 496 GLU A O 1
ATOM 3893 N N . ILE A 1 497 ? -32.147 -12.529 35.186 1.00 87.88 497 ILE A N 1
ATOM 3894 C CA . ILE A 1 497 ? -32.984 -13.642 35.639 1.00 87.88 497 ILE A CA 1
ATOM 3895 C C . ILE A 1 497 ? -34.277 -13.594 34.826 1.00 87.88 497 ILE A C 1
ATOM 3897 O O . ILE A 1 497 ? -35.042 -12.633 34.926 1.00 87.88 497 ILE A O 1
ATOM 3901 N N . TRP A 1 498 ? -34.498 -14.602 33.985 1.00 87.19 498 TRP A N 1
ATOM 3902 C CA . TRP A 1 498 ? -35.615 -14.680 33.044 1.00 87.19 498 TRP A CA 1
ATOM 3903 C C . TRP A 1 498 ? -36.569 -15.818 33.424 1.00 87.19 498 TRP A C 1
ATOM 3905 O O . TRP A 1 498 ? -36.180 -16.979 33.495 1.00 87.19 498 TRP A O 1
ATOM 3915 N N . GLU A 1 499 ? -37.842 -15.507 33.652 1.00 82.44 499 GLU A N 1
ATOM 3916 C CA . GLU A 1 499 ? -38.847 -16.525 33.977 1.00 82.44 499 GLU A CA 1
ATOM 3917 C C . GLU A 1 499 ? -39.199 -17.359 32.728 1.00 82.44 499 GLU A C 1
ATOM 3919 O O . GLU A 1 499 ? -39.462 -16.821 31.644 1.00 82.44 499 GLU A O 1
ATOM 3924 N N . ALA A 1 500 ? -39.210 -18.685 32.876 1.00 82.12 500 ALA A N 1
ATOM 3925 C CA . ALA A 1 500 ? -39.563 -19.630 31.819 1.00 82.12 500 ALA A CA 1
ATOM 3926 C C . ALA A 1 500 ? -40.923 -19.321 31.159 1.00 82.12 500 ALA A C 1
ATOM 3928 O O . ALA A 1 500 ? -41.935 -19.124 31.828 1.00 82.12 500 ALA A O 1
ATOM 3929 N N . GLY A 1 501 ? -40.967 -19.322 29.825 1.00 79.88 501 GLY A N 1
ATOM 3930 C CA . GLY A 1 501 ? -42.180 -19.047 29.051 1.00 79.88 501 GLY A CA 1
ATOM 3931 C C . GLY A 1 501 ? -42.528 -17.563 28.886 1.00 79.88 501 GLY A C 1
ATOM 3932 O O . GLY A 1 501 ? -43.451 -17.250 28.127 1.00 79.88 501 GLY A O 1
ATOM 3933 N N . THR A 1 502 ? -41.794 -16.640 29.521 1.00 86.19 502 THR A N 1
ATOM 3934 C CA . THR A 1 502 ? -41.902 -15.201 29.218 1.00 86.19 502 THR A CA 1
ATOM 3935 C C . THR A 1 502 ? -41.328 -14.871 27.836 1.00 86.19 502 THR A C 1
ATOM 3937 O O . THR A 1 502 ? -40.677 -15.694 27.191 1.00 86.19 502 THR A O 1
ATOM 3940 N N . THR A 1 503 ? -41.600 -13.665 27.334 1.00 90.38 503 THR A N 1
ATOM 3941 C CA . THR A 1 503 ? -40.995 -13.147 26.098 1.00 90.38 503 THR A CA 1
ATOM 3942 C C . THR A 1 503 ? -40.022 -12.031 26.447 1.00 90.38 503 THR A C 1
ATOM 3944 O O . THR A 1 503 ? -40.405 -11.093 27.142 1.00 90.38 503 THR A O 1
ATOM 3947 N N . GLN A 1 504 ? -38.786 -12.149 25.967 1.00 92.06 504 GLN A N 1
ATOM 3948 C CA . GLN A 1 504 ? -37.675 -11.238 26.236 1.00 92.06 504 GLN A CA 1
ATOM 3949 C C . GLN A 1 504 ? -37.061 -10.796 24.903 1.00 92.06 504 GLN A C 1
ATOM 3951 O O . GLN A 1 504 ? -36.967 -11.595 23.971 1.00 92.06 504 GLN A O 1
ATOM 3956 N N . ASP A 1 505 ? -36.655 -9.534 24.790 1.00 93.81 505 ASP A N 1
ATOM 3957 C CA . ASP A 1 505 ? -36.045 -9.016 23.564 1.00 93.81 505 ASP A CA 1
ATOM 3958 C C . ASP A 1 505 ? -34.532 -9.276 23.563 1.00 93.81 505 ASP A C 1
ATOM 3960 O O . ASP A 1 505 ? -33.804 -8.791 24.429 1.00 93.81 505 ASP A O 1
ATOM 3964 N N . ILE A 1 506 ? -34.057 -10.020 22.562 1.00 94.12 506 ILE A N 1
ATOM 3965 C CA . ILE A 1 506 ? -32.630 -10.153 22.254 1.00 94.12 506 ILE A CA 1
ATOM 3966 C C . ILE A 1 506 ? -32.235 -8.956 21.395 1.00 94.12 506 ILE A C 1
ATOM 3968 O O . ILE A 1 506 ? -32.827 -8.747 20.336 1.00 94.12 506 ILE A O 1
ATOM 3972 N N . VAL A 1 507 ? -31.245 -8.179 21.828 1.00 92.62 507 VAL A N 1
ATOM 3973 C CA . VAL A 1 507 ? -30.836 -6.920 21.188 1.00 92.62 507 VAL A CA 1
ATOM 3974 C C . VAL A 1 507 ? -29.358 -6.983 20.828 1.00 92.62 507 VAL A C 1
ATOM 3976 O O . VAL A 1 507 ? -28.533 -7.431 21.625 1.00 92.62 507 VAL A O 1
ATOM 3979 N N . TRP A 1 508 ? -29.020 -6.534 19.619 1.00 93.19 508 TRP A N 1
ATOM 3980 C CA . TRP A 1 508 ? -27.647 -6.520 19.116 1.00 93.19 508 TRP A CA 1
ATOM 3981 C C . TRP A 1 508 ? -27.360 -5.279 18.264 1.00 93.19 508 TRP A C 1
ATOM 3983 O O . TRP A 1 508 ? -28.256 -4.684 17.657 1.00 93.19 508 TRP A O 1
ATOM 3993 N N . VAL A 1 509 ? -26.083 -4.921 18.181 1.00 85.62 509 VAL A N 1
ATOM 3994 C CA . VAL A 1 509 ? -25.511 -4.025 17.171 1.00 85.62 509 VAL A CA 1
ATOM 3995 C C . VAL A 1 509 ? -24.782 -4.849 16.110 1.00 85.62 509 VAL A C 1
ATOM 3997 O O . VAL A 1 509 ? -24.315 -5.959 16.367 1.00 85.62 509 VAL A O 1
ATOM 4000 N N . SER A 1 510 ? -24.715 -4.331 14.886 1.00 84.50 510 SER A N 1
ATOM 4001 C CA . SER A 1 510 ? -24.100 -5.039 13.758 1.00 84.50 510 SER A CA 1
ATOM 4002 C C . SER A 1 510 ? -23.605 -4.059 12.697 1.00 84.50 510 SER A C 1
ATOM 4004 O O . SER A 1 510 ? -24.411 -3.474 11.968 1.00 84.50 510 SER A O 1
ATOM 4006 N N . PHE A 1 511 ? -22.293 -3.880 12.586 1.00 74.31 511 PHE A N 1
ATOM 4007 C CA . PHE A 1 511 ? -21.659 -3.038 11.574 1.00 74.31 511 PHE A CA 1
ATOM 4008 C C . PHE A 1 511 ? -21.192 -3.901 10.395 1.00 74.31 511 PHE A C 1
ATOM 4010 O O . PHE A 1 511 ? -20.630 -4.969 10.606 1.00 74.31 511 PHE A O 1
ATOM 4017 N N . ASN A 1 512 ? -21.436 -3.462 9.156 1.00 70.44 512 ASN A N 1
ATOM 4018 C CA . ASN A 1 512 ? -21.066 -4.171 7.917 1.00 70.44 512 ASN A CA 1
ATOM 4019 C C . ASN A 1 512 ? -21.530 -5.646 7.789 1.00 70.44 512 ASN A C 1
ATOM 4021 O O . ASN A 1 512 ? -21.019 -6.374 6.942 1.00 70.44 512 ASN A O 1
ATOM 4025 N N . ALA A 1 513 ? -22.523 -6.081 8.572 1.00 77.00 513 ALA A N 1
ATOM 4026 C CA . ALA A 1 513 ? -23.228 -7.347 8.372 1.00 77.00 513 ALA A CA 1
ATOM 4027 C C . ALA A 1 513 ? -24.580 -7.103 7.679 1.00 77.00 513 ALA A C 1
ATOM 4029 O O . ALA A 1 513 ? -25.373 -6.283 8.150 1.00 77.00 513 ALA A O 1
ATOM 4030 N N . ASP A 1 514 ? -24.867 -7.851 6.611 1.00 75.81 514 ASP A N 1
ATOM 4031 C CA . ASP A 1 514 ? -26.161 -7.815 5.905 1.00 75.81 514 ASP A CA 1
ATOM 4032 C C . ASP A 1 514 ? -27.242 -8.665 6.602 1.00 75.81 514 ASP A C 1
ATOM 4034 O O . ASP A 1 514 ? -28.439 -8.371 6.515 1.00 75.81 514 ASP A O 1
ATOM 4038 N N . PHE A 1 515 ? -26.819 -9.742 7.273 1.00 86.19 515 PHE A N 1
ATOM 4039 C CA . PHE A 1 515 ? -27.682 -10.687 7.978 1.00 86.19 515 PHE A CA 1
ATOM 4040 C C . PHE A 1 515 ? -26.929 -11.452 9.079 1.00 86.19 515 PHE A C 1
ATOM 4042 O O . PHE A 1 515 ? -25.721 -11.673 8.976 1.00 86.19 515 PHE A O 1
ATOM 4049 N N . ILE A 1 516 ? -27.657 -11.888 10.114 1.00 93.31 516 ILE A N 1
ATOM 4050 C CA . ILE A 1 516 ? -27.133 -12.629 11.276 1.00 93.31 516 ILE A CA 1
ATOM 4051 C C . ILE A 1 516 ? -27.970 -13.869 11.620 1.00 93.31 516 ILE A C 1
ATOM 4053 O O . ILE A 1 516 ? -29.134 -13.986 11.222 1.00 93.31 516 ILE A O 1
ATOM 4057 N N . ASN A 1 517 ? -27.385 -14.775 12.403 1.00 95.00 517 ASN A N 1
ATOM 4058 C CA . ASN A 1 517 ? -28.090 -15.810 13.163 1.00 95.00 517 ASN A CA 1
ATOM 4059 C C . ASN A 1 517 ? -28.056 -15.480 14.665 1.00 95.00 517 ASN A C 1
ATOM 4061 O O . ASN A 1 517 ? -27.125 -14.824 15.135 1.00 95.00 517 ASN A O 1
ATOM 4065 N N . LEU A 1 518 ? -29.046 -15.975 15.411 1.00 95.75 518 LEU A N 1
ATOM 4066 C CA . LEU A 1 518 ? -29.111 -15.943 16.874 1.00 95.75 518 LEU A CA 1
ATOM 4067 C C . LEU A 1 518 ? -29.189 -17.372 17.420 1.00 95.75 518 LEU A C 1
ATOM 4069 O O . LEU A 1 518 ? -29.991 -18.179 16.944 1.00 95.75 518 LEU A O 1
ATOM 4073 N N . GLU A 1 519 ? -28.399 -17.669 18.447 1.00 95.56 519 GLU A N 1
ATOM 4074 C CA . GLU A 1 519 ? -28.316 -18.988 19.088 1.00 95.56 519 GLU A CA 1
ATOM 4075 C C . GLU A 1 519 ? -28.280 -18.851 20.618 1.00 95.56 519 GLU A C 1
ATOM 4077 O O . GLU A 1 519 ? -27.835 -17.828 21.139 1.00 95.56 519 GLU A O 1
ATOM 4082 N N . TYR A 1 520 ? -28.723 -19.877 21.350 1.00 94.88 520 TYR A N 1
ATOM 4083 C CA . TYR A 1 520 ? -28.612 -19.949 22.813 1.00 94.88 520 TYR A CA 1
ATOM 4084 C C . TYR A 1 520 ? -28.041 -21.286 23.290 1.00 94.88 520 TYR A C 1
ATOM 4086 O O . TYR A 1 520 ? -28.118 -22.295 22.592 1.00 94.88 520 TYR A O 1
ATOM 4094 N N . THR A 1 521 ? -27.519 -21.304 24.511 1.00 93.94 521 THR A N 1
ATOM 4095 C CA . THR A 1 521 ? -27.148 -22.517 25.250 1.00 93.94 521 THR A CA 1
ATOM 4096 C C . THR A 1 521 ? -27.719 -22.456 26.667 1.00 93.94 521 THR A C 1
ATOM 4098 O O . THR A 1 521 ? -28.026 -21.374 27.165 1.00 93.94 521 THR A O 1
ATOM 4101 N N . THR A 1 522 ? -27.867 -23.611 27.324 1.00 91.56 522 THR A N 1
ATOM 4102 C CA . THR A 1 522 ? -28.256 -23.732 28.746 1.00 91.56 522 THR A CA 1
ATOM 4103 C C . THR A 1 522 ? -27.233 -24.517 29.576 1.00 91.56 522 THR A C 1
ATOM 4105 O O . THR A 1 522 ? -27.541 -24.916 30.701 1.00 91.56 522 THR A O 1
ATOM 4108 N N . ASN A 1 523 ? -26.066 -24.822 28.998 1.00 87.50 523 ASN A N 1
ATOM 4109 C CA . ASN A 1 523 ? -24.971 -25.588 29.609 1.00 87.50 523 ASN A CA 1
ATOM 4110 C C . ASN A 1 523 ? -23.577 -25.084 29.165 1.00 87.50 523 ASN A C 1
ATOM 4112 O O . ASN A 1 523 ? -22.599 -25.836 29.207 1.00 87.50 523 ASN A O 1
ATOM 4116 N N . GLY A 1 524 ? -23.502 -23.849 28.656 1.00 83.69 524 GLY A N 1
ATOM 4117 C CA . GLY A 1 524 ? -22.278 -23.214 28.156 1.00 83.69 524 GLY A CA 1
ATOM 4118 C C . GLY A 1 524 ? -21.555 -23.913 26.992 1.00 83.69 524 GLY A C 1
ATOM 4119 O O . GLY A 1 524 ? -20.424 -23.535 26.700 1.00 83.69 524 GLY A O 1
ATOM 4120 N N . THR A 1 525 ? -22.129 -24.947 26.358 1.00 82.81 525 THR A N 1
ATOM 4121 C CA . THR A 1 525 ? -21.400 -25.795 25.388 1.00 82.81 525 THR A CA 1
ATOM 4122 C C . THR A 1 525 ? -22.231 -26.254 24.189 1.00 82.81 525 THR A C 1
ATOM 4124 O O . THR A 1 525 ? -21.757 -26.155 23.057 1.00 82.81 525 THR A O 1
ATOM 4127 N N . ASP A 1 526 ? -23.464 -26.718 24.398 1.00 89.31 526 ASP A N 1
ATOM 4128 C CA . ASP A 1 526 ? -24.384 -27.091 23.319 1.00 89.31 526 ASP A CA 1
ATOM 4129 C C . ASP A 1 526 ? -25.215 -25.871 22.894 1.00 89.31 526 ASP A C 1
ATOM 4131 O O . ASP A 1 526 ? -26.003 -25.351 23.688 1.00 89.31 526 ASP A O 1
ATOM 4135 N N . TRP A 1 527 ? -25.056 -25.423 21.646 1.00 92.88 527 TRP A N 1
ATOM 4136 C CA . TRP A 1 527 ? -25.778 -24.276 21.081 1.00 92.88 527 TRP A CA 1
ATOM 4137 C C . TRP A 1 527 ? -26.982 -24.711 20.233 1.00 92.88 527 TRP A C 1
ATOM 4139 O O . TRP A 1 527 ? -26.908 -25.674 19.466 1.00 92.88 527 TRP A O 1
ATOM 4149 N N . ALA A 1 528 ? -28.093 -23.984 20.357 1.00 92.25 528 ALA A N 1
ATOM 4150 C CA . ALA A 1 528 ? -29.351 -24.215 19.655 1.00 92.25 528 ALA A CA 1
ATOM 4151 C C . ALA A 1 528 ? -29.850 -22.934 18.965 1.00 92.25 528 ALA A C 1
ATOM 4153 O O . ALA A 1 528 ? -29.794 -21.845 19.535 1.00 92.25 528 ALA A O 1
ATOM 4154 N N . GLU A 1 529 ? -30.367 -23.069 17.741 1.00 94.06 529 GLU A N 1
ATOM 4155 C CA . GLU A 1 529 ? -30.859 -21.942 16.939 1.00 94.06 529 GLU A CA 1
ATOM 4156 C C . GLU A 1 529 ? -32.104 -21.286 17.562 1.00 94.06 529 GLU A C 1
ATOM 4158 O O . GLU A 1 529 ? -33.088 -21.958 17.884 1.00 94.06 529 GLU A O 1
ATOM 4163 N N . ILE A 1 530 ? -32.070 -19.956 17.680 1.00 94.75 530 ILE A N 1
ATOM 4164 C CA . ILE A 1 530 ? -33.222 -19.103 18.007 1.00 94.75 530 ILE A CA 1
ATOM 4165 C C . ILE A 1 530 ? -33.884 -18.603 16.718 1.00 94.75 530 ILE A C 1
ATOM 4167 O O . ILE A 1 530 ? -35.110 -18.634 16.588 1.00 94.75 530 ILE A O 1
ATOM 4171 N N . ALA A 1 531 ? -33.063 -18.112 15.785 1.00 92.94 531 ALA A N 1
ATOM 4172 C CA . ALA A 1 531 ? -33.462 -17.610 14.475 1.00 92.94 531 ALA A CA 1
ATOM 4173 C C . ALA A 1 531 ? -32.247 -17.521 13.536 1.00 92.94 531 ALA A C 1
ATOM 4175 O O . ALA A 1 531 ? -31.124 -17.299 13.988 1.00 92.94 531 ALA A O 1
ATOM 4176 N N . SER A 1 532 ? -32.476 -17.608 12.225 1.00 93.19 532 SER A N 1
ATOM 4177 C CA . SER A 1 532 ? -31.424 -17.521 11.207 1.00 93.19 532 SER A CA 1
ATOM 4178 C C . SER A 1 532 ? -31.766 -16.562 10.064 1.00 93.19 532 SER A C 1
ATOM 4180 O O . SER A 1 532 ? -32.936 -16.335 9.745 1.00 93.19 532 SER A O 1
ATOM 4182 N N . ASN A 1 533 ? -30.729 -16.005 9.429 1.00 88.94 533 ASN A N 1
ATOM 4183 C CA . ASN A 1 533 ? -30.809 -15.023 8.338 1.00 88.94 533 ASN A CA 1
ATOM 4184 C C . ASN A 1 533 ? -31.672 -13.783 8.665 1.00 88.94 533 ASN A C 1
ATOM 4186 O O . ASN A 1 533 ? -32.420 -13.291 7.814 1.00 88.94 533 ASN A O 1
ATOM 4190 N N . LEU A 1 534 ? -31.580 -13.267 9.894 1.00 88.44 534 LEU A N 1
ATOM 4191 C CA . LEU A 1 534 ? -32.232 -12.014 10.279 1.00 88.44 534 LEU A CA 1
ATOM 4192 C C . LEU A 1 534 ? -31.501 -10.833 9.613 1.00 88.44 534 LEU A C 1
ATOM 4194 O O . LEU A 1 534 ? -30.301 -10.684 9.839 1.00 88.44 534 LEU A O 1
ATOM 4198 N N . PRO A 1 535 ? -32.176 -9.996 8.802 1.00 79.94 535 PRO A N 1
ATOM 4199 C CA . PRO A 1 535 ? -31.537 -8.888 8.096 1.00 79.94 535 PRO A CA 1
ATOM 4200 C C . PRO A 1 535 ? -31.213 -7.729 9.044 1.00 79.94 535 PRO A C 1
ATOM 4202 O O . PRO A 1 535 ? -32.019 -7.383 9.911 1.00 79.94 535 PRO A O 1
ATOM 4205 N N . THR A 1 536 ? -30.064 -7.089 8.842 1.00 73.94 536 THR A N 1
ATOM 4206 C CA . THR A 1 536 ? -29.503 -6.100 9.776 1.00 73.94 536 THR A CA 1
ATOM 4207 C C . THR A 1 536 ? -29.404 -4.686 9.198 1.00 73.94 536 THR A C 1
ATOM 4209 O O . THR A 1 536 ? -29.232 -4.483 8.001 1.00 73.94 536 THR A O 1
ATOM 4212 N N . ASN A 1 537 ? -29.548 -3.673 10.061 1.00 61.38 537 ASN A N 1
ATOM 4213 C CA . ASN A 1 537 ? -29.367 -2.251 9.729 1.00 61.38 537 ASN A CA 1
ATOM 4214 C C . ASN A 1 537 ? -28.726 -1.536 10.930 1.00 61.38 537 ASN A C 1
ATOM 4216 O O . ASN A 1 537 ? -29.426 -0.950 11.753 1.00 61.38 537 ASN A O 1
ATOM 4220 N N . PHE A 1 538 ? -27.400 -1.642 11.066 1.00 62.00 538 PHE A N 1
ATOM 4221 C CA . PHE A 1 538 ? -26.603 -1.190 12.227 1.00 62.00 538 PHE A CA 1
ATOM 4222 C C . PHE A 1 538 ? -26.906 -1.885 13.574 1.00 62.00 538 PHE A C 1
ATOM 4224 O O . PHE A 1 538 ? -26.129 -1.765 14.519 1.00 62.00 538 PHE A O 1
ATOM 4231 N N . GLY A 1 539 ? -27.975 -2.675 13.645 1.00 76.88 539 GLY A N 1
ATOM 4232 C CA . GLY A 1 539 ? -28.341 -3.551 14.754 1.00 76.88 539 GLY A CA 1
ATOM 4233 C C . GLY A 1 539 ? -29.718 -4.174 14.527 1.00 76.88 539 GLY A C 1
ATOM 4234 O O . GLY A 1 539 ? -30.250 -4.128 13.410 1.00 76.88 539 GLY A O 1
ATOM 4235 N N . GLY A 1 540 ? -30.309 -4.713 15.591 1.00 86.00 540 GLY A N 1
ATOM 4236 C CA . GLY A 1 540 ? -31.670 -5.242 15.589 1.00 86.00 540 GLY A CA 1
ATOM 4237 C C . GLY A 1 540 ? -32.186 -5.626 16.978 1.00 86.00 540 GLY A C 1
ATOM 4238 O O . GLY A 1 540 ? -31.476 -5.535 17.979 1.00 86.00 540 GLY A O 1
ATOM 4239 N N . THR A 1 541 ? -33.455 -6.033 17.019 1.00 91.69 541 THR A N 1
ATOM 4240 C CA . THR A 1 541 ? -34.094 -6.669 18.179 1.00 91.69 541 THR A CA 1
ATOM 4241 C C . THR A 1 541 ? -34.948 -7.849 17.711 1.00 91.69 541 THR A C 1
ATOM 4243 O O . THR A 1 541 ? -35.534 -7.799 16.623 1.00 91.69 541 THR A O 1
ATOM 4246 N N . TYR A 1 542 ? -35.007 -8.912 18.510 1.00 94.25 542 TYR A N 1
ATOM 4247 C CA . TYR A 1 542 ? -35.786 -10.118 18.254 1.00 94.25 542 TYR A CA 1
ATOM 4248 C C . TYR A 1 542 ? -36.429 -10.625 19.549 1.00 94.25 542 TYR A C 1
ATOM 4250 O O . TYR A 1 542 ? -35.742 -11.086 20.459 1.00 94.25 542 TYR A O 1
ATOM 4258 N N . SER A 1 543 ? -37.760 -10.572 19.616 1.00 93.25 543 SER A N 1
ATOM 4259 C CA . SER A 1 543 ? -38.532 -11.052 20.764 1.00 93.25 543 SER A CA 1
ATOM 4260 C C . SER A 1 543 ? -38.530 -12.584 20.828 1.00 93.25 543 SER A C 1
ATOM 4262 O O . SER A 1 543 ? -39.184 -13.257 20.027 1.00 93.25 543 SER A O 1
ATOM 4264 N N . TRP A 1 544 ? -37.804 -13.141 21.794 1.00 94.19 544 TRP A N 1
ATOM 4265 C CA . TRP A 1 544 ? -37.645 -14.574 22.031 1.00 94.19 544 TRP A CA 1
ATOM 4266 C C . TRP A 1 544 ? -38.551 -15.052 23.168 1.00 94.19 544 TRP A C 1
ATOM 4268 O O . TRP A 1 544 ? -38.593 -14.444 24.236 1.00 94.19 544 TRP A O 1
ATOM 4278 N N . THR A 1 545 ? -39.267 -16.162 22.972 1.00 92.00 545 THR A N 1
ATOM 4279 C CA . THR A 1 545 ? -39.965 -16.845 24.073 1.00 92.00 545 THR A CA 1
ATOM 4280 C C . THR A 1 545 ? -38.979 -17.754 24.804 1.00 92.00 545 THR A C 1
ATOM 4282 O O . THR A 1 545 ? -38.493 -18.726 24.225 1.00 92.00 545 THR A O 1
ATOM 4285 N N . VAL A 1 546 ? -38.709 -17.450 26.072 1.00 89.19 546 VAL A N 1
ATOM 4286 C CA . VAL A 1 546 ? -37.728 -18.152 26.912 1.00 89.19 546 VAL A CA 1
ATOM 4287 C C . VAL A 1 546 ? -38.165 -19.612 27.123 1.00 89.19 546 VAL A C 1
ATOM 4289 O O . VAL A 1 546 ? -39.320 -19.853 27.483 1.00 89.19 546 VAL A O 1
ATOM 4292 N N . PRO A 1 547 ? -37.290 -20.609 26.897 1.00 84.88 547 PRO A N 1
ATOM 4293 C CA . PRO A 1 547 ? -37.654 -22.021 26.971 1.00 84.88 547 PRO A CA 1
ATOM 4294 C C . PRO A 1 547 ? -37.953 -22.480 28.404 1.00 84.88 547 PRO A C 1
ATOM 4296 O O . PRO A 1 547 ? -37.384 -21.987 29.373 1.00 84.88 547 PRO A O 1
ATOM 4299 N N . ASN A 1 548 ? -38.804 -23.503 28.532 1.00 82.94 548 ASN A N 1
ATOM 4300 C CA . ASN A 1 548 ? -39.206 -24.074 29.822 1.00 82.94 548 ASN A CA 1
ATOM 4301 C C . ASN A 1 548 ? -38.136 -25.020 30.405 1.00 82.94 548 ASN A C 1
ATOM 4303 O O . ASN A 1 548 ? -38.375 -26.220 30.561 1.00 82.94 548 ASN A O 1
ATOM 4307 N N . VAL A 1 549 ? -36.947 -24.484 30.690 1.00 81.94 549 VAL A N 1
ATOM 4308 C CA . VAL A 1 549 ? -35.791 -25.190 31.264 1.00 81.94 549 VAL A CA 1
ATOM 4309 C C . VAL A 1 549 ? -35.120 -24.274 32.288 1.00 81.94 549 VAL A C 1
ATOM 4311 O O . VAL A 1 549 ? -34.666 -23.198 31.925 1.00 81.94 549 VAL A O 1
ATOM 4314 N N . SER A 1 550 ? -35.026 -24.703 33.548 1.00 82.31 550 SER A N 1
ATOM 4315 C CA . SER A 1 550 ? -34.279 -23.968 34.580 1.00 82.31 550 SER A CA 1
ATOM 4316 C C . SER A 1 550 ? -32.777 -24.260 34.470 1.00 82.31 550 SER A C 1
ATOM 4318 O O . SER A 1 550 ? -32.384 -25.428 34.415 1.00 82.31 550 SER A O 1
ATOM 4320 N N . SER A 1 551 ? -31.949 -23.213 34.413 1.00 87.38 551 SER A N 1
ATOM 4321 C CA . SER A 1 551 ? -30.477 -23.292 34.399 1.00 87.38 551 SER A CA 1
ATOM 4322 C C . SER A 1 551 ? -29.850 -21.937 34.757 1.00 87.38 551 SER A C 1
ATOM 4324 O O . SER A 1 551 ? -30.399 -20.893 34.409 1.00 87.38 551 SER A O 1
ATOM 4326 N N . SER A 1 552 ? -28.696 -21.953 35.429 1.00 88.94 552 SER A N 1
ATOM 4327 C CA . SER A 1 552 ? -27.827 -20.790 35.705 1.00 88.94 552 SER A CA 1
ATOM 4328 C C . SER A 1 552 ? -26.798 -20.507 34.604 1.00 88.94 552 SER A C 1
ATOM 4330 O O . SER A 1 552 ? -26.131 -19.472 34.620 1.00 88.94 552 SER A O 1
ATOM 4332 N N . ASP A 1 553 ? -26.647 -21.445 33.669 1.00 91.00 553 ASP A N 1
ATOM 4333 C CA . ASP A 1 553 ? -25.496 -21.532 32.768 1.00 91.00 553 ASP A CA 1
ATOM 4334 C C . ASP A 1 553 ? -25.914 -21.169 31.331 1.00 91.00 553 ASP A C 1
ATOM 4336 O O . ASP A 1 553 ? -25.467 -21.780 30.352 1.00 91.00 553 ASP A O 1
ATOM 4340 N N . CYS A 1 554 ? -26.846 -20.217 31.202 1.00 92.38 554 CYS A N 1
ATOM 4341 C CA . CYS A 1 554 ? -27.396 -19.817 29.913 1.00 92.38 554 CYS A CA 1
ATOM 4342 C C . CYS A 1 554 ? -26.564 -18.704 29.274 1.00 92.38 554 CYS A C 1
ATOM 4344 O O . CYS A 1 554 ? -26.145 -17.766 29.949 1.00 92.38 554 CYS A O 1
ATOM 4346 N N . LYS A 1 555 ? -26.382 -18.779 27.956 1.00 94.81 555 LYS A N 1
ATOM 4347 C CA . LYS A 1 555 ? -25.854 -17.689 27.124 1.00 94.81 555 LYS A CA 1
ATOM 4348 C C . LYS A 1 555 ? -26.675 -17.558 25.845 1.00 94.81 555 LYS A C 1
ATOM 4350 O O . LYS A 1 555 ? -27.283 -18.529 25.394 1.00 94.81 555 LYS A O 1
ATOM 4355 N N . VAL A 1 556 ? -26.642 -16.370 25.249 1.00 95.38 556 VAL A N 1
ATOM 4356 C CA . VAL A 1 556 ? -27.070 -16.102 23.866 1.00 95.38 556 VAL A CA 1
ATOM 4357 C C . VAL A 1 556 ? -25.848 -15.638 23.074 1.00 95.38 556 VAL A C 1
ATOM 4359 O O . VAL A 1 556 ? -24.914 -15.080 23.652 1.00 95.38 556 VAL A O 1
ATOM 4362 N N . ARG A 1 557 ? -25.848 -15.871 21.761 1.00 94.81 557 ARG A N 1
ATOM 4363 C CA . ARG A 1 557 ? -24.858 -15.317 20.836 1.00 94.81 557 ARG A CA 1
ATOM 4364 C C . ARG A 1 557 ? -25.461 -14.899 19.503 1.00 94.81 557 ARG A C 1
ATOM 4366 O O . ARG A 1 557 ? -26.486 -15.434 19.071 1.00 94.81 557 ARG A O 1
ATOM 4373 N N . VAL A 1 558 ? -24.785 -13.962 18.851 1.00 95.44 558 VAL A N 1
ATOM 4374 C CA . VAL A 1 558 ? -25.074 -13.455 17.508 1.00 95.44 558 VAL A CA 1
ATOM 4375 C C . VAL A 1 558 ? -23.914 -13.824 16.580 1.00 95.44 558 VAL A C 1
ATOM 4377 O O . VAL A 1 558 ? -22.754 -13.633 16.933 1.00 95.44 558 VAL A O 1
ATOM 4380 N N . VAL A 1 559 ? -24.206 -14.408 15.414 1.00 93.62 559 VAL A N 1
ATOM 4381 C CA . VAL A 1 559 ? -23.197 -15.034 14.532 1.00 93.62 559 VAL A CA 1
ATOM 4382 C C . VAL A 1 559 ? -23.387 -14.585 13.084 1.00 93.62 559 VAL A C 1
ATOM 4384 O O . VAL A 1 559 ? -24.518 -14.548 12.590 1.00 93.62 559 VAL A O 1
ATOM 4387 N N . TYR A 1 560 ? -22.295 -14.286 12.377 1.00 91.38 560 TYR A N 1
ATOM 4388 C CA . TYR A 1 560 ? -22.323 -13.980 10.948 1.00 91.38 560 TYR A CA 1
ATOM 4389 C C . TYR A 1 560 ? -22.334 -15.278 10.110 1.00 91.38 560 TYR A C 1
ATOM 4391 O O . TYR A 1 560 ? -21.377 -16.049 10.167 1.00 91.38 560 TYR A O 1
ATOM 4399 N N . PRO A 1 561 ? -23.369 -15.570 9.294 1.00 83.50 561 PRO A N 1
ATOM 4400 C CA . PRO A 1 561 ? -23.529 -16.916 8.728 1.00 83.50 561 PRO A CA 1
ATOM 4401 C C . PRO A 1 561 ? -22.531 -17.301 7.626 1.00 83.50 561 PRO A C 1
ATOM 4403 O O . PRO A 1 561 ? -22.439 -18.480 7.290 1.00 83.50 561 PRO A O 1
ATOM 4406 N N . ASN A 1 562 ? -21.801 -16.334 7.055 1.00 78.19 562 ASN A N 1
ATOM 4407 C CA . ASN A 1 562 ? -20.760 -16.604 6.055 1.00 78.19 562 ASN A CA 1
ATOM 4408 C C . ASN A 1 562 ? -19.387 -16.895 6.688 1.00 78.19 562 ASN A C 1
ATOM 4410 O O . ASN A 1 562 ? -18.566 -17.552 6.053 1.00 78.19 562 ASN A O 1
ATOM 4414 N N . ASP A 1 563 ? -19.145 -16.423 7.915 1.00 77.50 563 ASP A N 1
ATOM 4415 C CA . ASP A 1 563 ? -17.931 -16.695 8.689 1.00 77.50 563 ASP A CA 1
ATOM 4416 C C . ASP A 1 563 ? -18.278 -16.782 10.188 1.00 77.50 563 ASP A C 1
ATOM 4418 O O . ASP A 1 563 ? -18.358 -15.754 10.864 1.00 77.50 563 ASP A O 1
ATOM 4422 N N . PRO A 1 564 ? -18.477 -18.000 10.727 1.00 80.94 564 PRO A N 1
ATOM 4423 C CA . PRO A 1 564 ? -18.814 -18.204 12.134 1.00 80.94 564 PRO A CA 1
ATOM 4424 C C . PRO A 1 564 ? -17.714 -17.840 13.141 1.00 80.94 564 PRO A C 1
ATOM 4426 O O . PRO A 1 564 ? -17.965 -17.963 14.337 1.00 80.94 564 PRO A O 1
ATOM 4429 N N . SER A 1 565 ? -16.513 -17.431 12.706 1.00 81.06 565 SER A N 1
ATOM 4430 C CA . SER A 1 565 ? -15.525 -16.818 13.611 1.00 81.06 565 SER A CA 1
ATOM 4431 C C . SER A 1 565 ? -15.901 -15.380 13.983 1.00 81.06 565 SER A C 1
ATOM 4433 O O . SER A 1 565 ? -15.516 -14.892 15.044 1.00 81.06 565 SER A O 1
ATOM 4435 N N . ILE A 1 566 ? -16.720 -14.727 13.152 1.00 85.31 566 ILE A N 1
ATOM 4436 C CA . ILE A 1 566 ? -17.341 -13.440 13.448 1.00 85.31 566 ILE A CA 1
ATOM 4437 C C . ILE A 1 566 ? -18.634 -13.704 14.229 1.00 85.31 566 ILE A C 1
ATOM 4439 O O . ILE A 1 566 ? -19.722 -13.886 13.671 1.00 85.31 566 ILE A O 1
ATOM 4443 N N . SER A 1 567 ? -18.502 -13.720 15.550 1.00 92.06 567 SER A N 1
ATOM 4444 C CA . SER A 1 567 ? -19.602 -13.869 16.500 1.00 92.06 567 SER A CA 1
ATOM 4445 C C . SER A 1 567 ? -19.364 -13.041 17.753 1.00 92.06 567 SER A C 1
ATOM 4447 O O . SER A 1 567 ? -18.212 -12.818 18.115 1.00 92.06 567 SER A O 1
ATOM 4449 N N . ASP A 1 568 ? -20.438 -12.686 18.451 1.00 94.44 568 ASP A N 1
ATOM 4450 C CA . ASP A 1 568 ? -20.365 -12.162 19.815 1.00 94.44 568 ASP A CA 1
ATOM 4451 C C . ASP A 1 568 ? -21.348 -12.892 20.743 1.00 94.44 568 ASP A C 1
ATOM 4453 O O . ASP A 1 568 ? -22.426 -13.309 20.308 1.00 94.44 568 ASP A O 1
ATOM 4457 N N . GLU A 1 569 ? -20.976 -13.073 22.009 1.00 94.44 569 GLU A N 1
ATOM 4458 C CA . GLU A 1 569 ? -21.746 -13.806 23.024 1.00 94.44 569 GLU A CA 1
ATOM 4459 C C . GLU A 1 569 ? -22.034 -12.921 24.238 1.00 94.44 569 GLU A C 1
ATOM 4461 O O . GLU A 1 569 ? -21.263 -12.019 24.533 1.00 94.44 569 GLU A O 1
ATOM 4466 N N . SER A 1 570 ? -23.071 -13.235 25.021 1.00 93.44 570 SER A N 1
ATOM 4467 C CA . SER A 1 570 ? -23.316 -12.528 26.287 1.00 93.44 570 SER A CA 1
ATOM 4468 C C . SER A 1 570 ? -22.091 -12.619 27.213 1.00 93.44 570 SER A C 1
ATOM 4470 O O . SER A 1 570 ? -21.602 -13.729 27.462 1.00 93.44 570 SER A O 1
ATOM 4472 N N . ASP A 1 571 ? -21.599 -11.480 27.719 1.00 89.94 571 ASP A N 1
ATOM 4473 C CA . ASP A 1 571 ? -20.362 -11.362 28.517 1.00 89.94 571 ASP A CA 1
ATOM 4474 C C . ASP A 1 571 ? -20.331 -12.392 29.657 1.00 89.94 571 ASP A C 1
ATOM 4476 O O . ASP A 1 571 ? -19.352 -13.119 29.848 1.00 89.94 571 ASP A O 1
ATOM 4480 N N . ASN A 1 572 ? -21.441 -12.491 30.395 1.00 90.38 572 ASN A N 1
ATOM 4481 C CA . ASN A 1 572 ? -21.639 -13.459 31.473 1.00 90.38 572 ASN A CA 1
ATOM 4482 C C . ASN A 1 572 ? -22.811 -14.408 31.154 1.00 90.38 572 ASN A C 1
ATOM 4484 O O . ASN A 1 572 ? -23.513 -14.254 30.149 1.00 90.38 572 ASN A O 1
ATOM 4488 N N . THR A 1 573 ? -23.031 -15.413 32.009 1.00 91.50 573 THR A N 1
ATOM 4489 C CA . THR A 1 573 ? -24.244 -16.240 31.931 1.00 91.50 573 THR A CA 1
ATOM 4490 C C . THR A 1 573 ? -25.446 -15.514 32.530 1.00 91.50 573 THR A C 1
ATOM 4492 O O . THR A 1 573 ? -25.304 -14.689 33.435 1.00 91.50 573 THR A O 1
ATOM 4495 N N . PHE A 1 574 ? -26.642 -15.836 32.045 1.00 90.69 574 PHE A N 1
ATOM 4496 C CA . PHE A 1 574 ? -27.915 -15.454 32.657 1.00 90.69 574 PHE A CA 1
ATOM 4497 C C . PHE A 1 574 ? -28.649 -16.695 33.183 1.00 90.69 574 PHE A C 1
ATOM 4499 O O . PHE A 1 574 ? -28.341 -17.832 32.810 1.00 90.69 574 PHE A O 1
ATOM 4506 N N . GLN A 1 575 ? -29.621 -16.481 34.066 1.00 89.06 575 GLN A N 1
ATOM 4507 C CA . GLN A 1 575 ? -30.404 -17.544 34.688 1.00 89.06 575 GLN A CA 1
ATOM 4508 C C . GLN A 1 575 ? -31.814 -17.617 34.092 1.00 89.06 575 GLN A C 1
ATOM 4510 O O . GLN A 1 575 ? -32.458 -16.590 33.885 1.00 89.06 575 GLN A O 1
ATOM 4515 N N . ILE A 1 576 ? -32.330 -18.833 33.900 1.00 88.00 576 ILE A N 1
ATOM 4516 C CA . ILE A 1 576 ? -33.758 -19.082 33.667 1.00 88.00 576 ILE A CA 1
ATOM 4517 C C . ILE A 1 576 ? -34.371 -19.692 34.937 1.00 88.00 576 ILE A C 1
ATOM 4519 O O . ILE A 1 576 ? -33.861 -20.701 35.433 1.00 88.00 576 ILE A O 1
ATOM 4523 N N . THR A 1 577 ? -35.446 -19.101 35.474 1.00 77.50 577 THR A N 1
ATOM 4524 C CA . THR A 1 577 ? -36.158 -19.598 36.675 1.00 77.50 577 THR A CA 1
ATOM 4525 C C . THR A 1 577 ? -37.481 -20.290 36.350 1.00 77.50 577 THR A C 1
ATOM 4527 O O . THR A 1 577 ? -38.021 -20.191 35.246 1.00 77.50 577 THR A O 1
ATOM 4530 N N . PHE A 1 578 ? -37.977 -21.060 37.323 1.00 70.62 578 PHE A N 1
ATOM 4531 C CA . PHE A 1 578 ? -39.212 -21.837 37.238 1.00 70.62 578 PHE A CA 1
ATOM 4532 C C . PHE A 1 578 ? -39.823 -21.984 38.651 1.00 70.62 578 PHE A C 1
ATOM 4534 O O . PHE A 1 578 ? -39.080 -22.353 39.567 1.00 70.62 578 PHE A O 1
ATOM 4541 N N . PRO A 1 579 ? -41.128 -21.717 38.855 1.00 71.06 579 PRO A N 1
ATOM 4542 C CA . PRO A 1 579 ? -41.738 -21.617 40.187 1.00 71.06 579 PRO A CA 1
ATOM 4543 C C . PRO A 1 579 ? -41.902 -22.960 40.919 1.00 71.06 579 PRO A C 1
ATOM 4545 O O . PRO A 1 579 ? -42.017 -24.022 40.297 1.00 71.06 579 PRO A O 1
ATOM 4548 N N . SER A 1 580 ? -41.956 -22.918 42.256 1.00 76.19 580 SER A N 1
ATOM 4549 C CA . SER A 1 580 ? -42.093 -24.104 43.122 1.00 76.19 580 SER A CA 1
ATOM 4550 C C . SER A 1 580 ? -42.772 -23.814 44.472 1.00 76.19 580 SER A C 1
ATOM 4552 O O . SER A 1 580 ? -42.811 -22.671 44.929 1.00 76.19 580 SER A O 1
ATOM 4554 N N . ILE A 1 581 ? -43.316 -24.857 45.118 1.00 85.88 581 ILE A N 1
ATOM 4555 C CA . ILE A 1 581 ? -43.966 -24.791 46.440 1.00 85.88 581 ILE A CA 1
ATOM 4556 C C . ILE A 1 581 ? -43.774 -26.090 47.238 1.00 85.88 581 ILE A C 1
ATOM 4558 O O . ILE A 1 581 ? -43.647 -27.161 46.642 1.00 85.88 581 ILE A O 1
ATOM 4562 N N . THR A 1 582 ? -43.732 -25.999 48.570 1.00 86.94 582 THR A N 1
ATOM 4563 C CA . THR A 1 582 ? -43.626 -27.133 49.509 1.00 86.94 582 THR A CA 1
ATOM 4564 C C . THR A 1 582 ? -44.224 -26.756 50.872 1.00 86.94 582 THR A C 1
ATOM 4566 O O . THR A 1 582 ? -43.945 -25.664 51.373 1.00 86.94 582 THR A O 1
ATOM 4569 N N . LEU A 1 583 ? -45.028 -27.626 51.487 1.00 90.12 583 LEU A N 1
ATOM 4570 C CA . LEU A 1 583 ? -45.605 -27.421 52.825 1.00 90.12 583 LEU A CA 1
ATOM 4571 C C . LEU A 1 583 ? -44.610 -27.849 53.925 1.00 90.12 583 LEU A C 1
ATOM 4573 O O . LEU A 1 583 ? -43.807 -28.757 53.731 1.00 90.12 583 LEU A O 1
ATOM 4577 N N . ILE A 1 584 ? -44.635 -27.178 55.081 1.00 89.50 584 ILE A N 1
ATOM 4578 C CA . ILE A 1 584 ? -43.718 -27.432 56.212 1.00 89.50 584 ILE A CA 1
ATOM 4579 C C . ILE A 1 584 ? -44.478 -27.728 57.516 1.00 89.50 584 ILE A C 1
ATOM 4581 O O . ILE A 1 584 ? -44.032 -28.563 58.302 1.00 89.50 584 ILE A O 1
ATOM 4585 N N . SER A 1 585 ? -45.610 -27.061 57.763 1.00 88.00 585 SER A N 1
ATOM 4586 C CA . SER A 1 585 ? -46.458 -27.259 58.951 1.00 88.00 585 SER A CA 1
ATOM 4587 C C . SER A 1 585 ? -47.913 -26.859 58.650 1.00 88.00 585 SER A C 1
ATOM 4589 O O . SER A 1 585 ? -48.101 -25.896 57.909 1.00 88.00 585 SER A O 1
ATOM 4591 N N . PRO A 1 586 ? -48.942 -27.514 59.221 1.00 88.56 586 PRO A N 1
ATOM 4592 C CA . PRO A 1 586 ? -48.859 -28.787 59.927 1.00 88.56 586 PRO A CA 1
ATOM 4593 C C . PRO A 1 586 ? -48.478 -29.899 58.948 1.00 88.56 586 PRO A C 1
ATOM 4595 O O . PRO A 1 586 ? -48.937 -29.916 57.802 1.00 88.56 586 PRO A O 1
ATOM 4598 N N . ASN A 1 587 ? -47.638 -30.824 59.401 1.00 84.94 587 ASN A N 1
ATOM 4599 C CA . ASN A 1 587 ? -47.222 -31.984 58.612 1.00 84.94 587 ASN A CA 1
ATOM 4600 C C . ASN A 1 587 ? -47.603 -33.320 59.276 1.00 84.94 587 ASN A C 1
ATOM 4602 O O . ASN A 1 587 ? -47.474 -34.374 58.658 1.00 84.94 587 ASN A O 1
ATOM 4606 N N . GLY A 1 588 ? -48.144 -33.283 60.496 1.00 81.50 588 GLY A N 1
ATOM 4607 C CA . GLY A 1 588 ? -48.935 -34.356 61.084 1.00 81.50 588 GLY A CA 1
ATOM 4608 C C . GLY A 1 588 ? -48.559 -34.707 62.522 1.00 81.50 588 GLY A C 1
ATOM 4609 O O . GLY A 1 588 ? -47.389 -34.704 62.913 1.00 81.50 588 GLY A O 1
ATOM 4610 N N . ASN A 1 589 ? -49.558 -35.183 63.269 1.00 79.94 589 ASN A N 1
ATOM 4611 C CA . ASN A 1 589 ? -49.540 -35.531 64.697 1.00 79.94 589 ASN A CA 1
ATOM 4612 C C . ASN A 1 589 ? -49.590 -34.325 65.666 1.00 79.94 589 ASN A C 1
ATOM 4614 O O . ASN A 1 589 ? -49.335 -34.491 66.863 1.00 79.94 589 ASN A O 1
ATOM 4618 N N . GLU A 1 590 ? -49.936 -33.128 65.188 1.00 84.50 590 GLU A N 1
ATOM 4619 C CA . GLU A 1 590 ? -50.185 -31.941 66.015 1.00 84.50 590 GLU A CA 1
ATOM 4620 C C . GLU A 1 590 ? -51.524 -32.031 66.787 1.00 84.50 590 GLU A C 1
ATOM 4622 O O . GLU A 1 590 ? -52.436 -32.772 66.423 1.00 84.50 590 GLU A O 1
ATOM 4627 N N . ASN A 1 591 ? -51.665 -31.259 67.871 1.00 80.94 591 ASN A N 1
ATOM 4628 C CA . ASN A 1 591 ? -52.906 -31.157 68.649 1.00 80.94 591 ASN A CA 1
ATOM 4629 C C . ASN A 1 591 ? -53.107 -29.719 69.136 1.00 80.94 591 ASN A C 1
ATOM 4631 O O . ASN A 1 591 ? -52.277 -29.208 69.890 1.00 80.94 591 ASN A O 1
ATOM 4635 N N . TRP A 1 592 ? -54.210 -29.102 68.724 1.00 82.88 592 TRP A N 1
ATOM 4636 C CA . TRP A 1 592 ? -54.497 -27.675 68.860 1.00 82.88 592 TRP A CA 1
ATOM 4637 C C . TRP A 1 592 ? -55.807 -27.423 69.627 1.00 82.88 592 TRP A C 1
ATOM 4639 O O . TRP A 1 592 ? -56.430 -28.353 70.141 1.00 82.88 592 TRP A O 1
ATOM 4649 N N . GLU A 1 593 ? -56.216 -26.156 69.748 1.00 76.56 593 GLU A N 1
ATOM 4650 C CA . GLU A 1 593 ? -57.366 -25.719 70.556 1.00 76.56 593 GLU A CA 1
ATOM 4651 C C . GLU A 1 593 ? -58.361 -24.859 69.719 1.00 76.56 593 GLU A C 1
ATOM 4653 O O . GLU A 1 593 ? -57.930 -24.028 68.928 1.00 76.56 593 GLU A O 1
ATOM 4658 N N . VAL A 1 594 ? -59.689 -25.050 69.834 1.00 70.75 594 VAL A N 1
ATOM 4659 C CA . VAL A 1 594 ? -60.739 -24.190 69.233 1.00 70.75 594 VAL A CA 1
ATOM 4660 C C . VAL A 1 594 ? -60.491 -22.739 69.620 1.00 70.75 594 VAL A C 1
ATOM 4662 O O . VAL A 1 594 ? -60.462 -22.396 70.800 1.00 70.75 594 VAL A O 1
ATOM 4665 N N . GLY A 1 595 ? -60.408 -21.863 68.625 1.00 71.88 595 GLY A N 1
ATOM 4666 C CA . GLY A 1 595 ? -60.163 -20.446 68.860 1.00 71.88 595 GLY A CA 1
ATOM 4667 C C . GLY A 1 595 ? -58.742 -20.132 69.333 1.00 71.88 595 GLY A C 1
ATOM 4668 O O . GLY A 1 595 ? -58.457 -18.963 69.567 1.00 71.88 595 GLY A O 1
ATOM 4669 N N . SER A 1 596 ? -57.851 -21.127 69.442 1.00 79.31 596 SER A N 1
ATOM 4670 C CA . SER A 1 596 ? -56.409 -20.864 69.433 1.00 79.31 596 SER A CA 1
ATOM 4671 C C . SER A 1 596 ? -55.960 -20.477 68.025 1.00 79.31 596 SER A C 1
ATOM 4673 O O . SER A 1 596 ? -56.592 -20.850 67.034 1.00 79.31 596 SER A O 1
ATOM 4675 N N . GLU A 1 597 ? -54.863 -19.736 67.946 1.00 82.50 597 GLU A N 1
ATOM 4676 C CA . GLU A 1 597 ? -54.185 -19.387 66.699 1.00 82.50 597 GLU A CA 1
ATOM 4677 C C . GLU A 1 597 ? -52.973 -20.312 66.530 1.00 82.50 597 GLU A C 1
ATOM 4679 O O . GLU A 1 597 ? -52.294 -20.634 67.510 1.00 82.50 597 GLU A O 1
ATOM 4684 N N . GLN A 1 598 ? -52.752 -20.813 65.313 1.00 88.62 598 GLN A N 1
ATOM 4685 C CA . GLN A 1 598 ? -51.707 -21.790 64.986 1.00 88.62 598 GLN A CA 1
ATOM 4686 C C . GLN A 1 598 ? -51.120 -21.484 63.602 1.00 88.62 598 GLN A C 1
ATOM 4688 O O . GLN A 1 598 ? -51.869 -21.198 62.669 1.00 88.62 598 GLN A O 1
ATOM 4693 N N . GLU A 1 599 ? -49.800 -21.577 63.445 1.00 90.50 599 GLU A N 1
ATOM 4694 C CA . GLU A 1 599 ? -49.130 -21.263 62.176 1.00 90.50 599 GLU A CA 1
ATOM 4695 C C . GLU A 1 599 ? -49.166 -22.425 61.168 1.00 90.50 599 GLU A C 1
ATOM 4697 O O . GLU A 1 599 ? -48.750 -23.555 61.455 1.00 90.50 599 GLU A O 1
ATOM 4702 N N . ILE A 1 600 ? -49.579 -22.111 59.939 1.00 92.44 600 ILE A N 1
ATOM 4703 C CA . ILE A 1 600 ? -49.358 -22.944 58.751 1.00 92.44 600 ILE A CA 1
ATOM 4704 C C . ILE A 1 600 ? -48.092 -22.440 58.056 1.00 92.44 600 ILE A C 1
ATOM 4706 O O . ILE A 1 600 ? -48.073 -21.302 57.604 1.00 92.44 600 ILE A O 1
ATOM 4710 N N . LEU A 1 601 ? -47.057 -23.276 57.939 1.00 91.81 601 LEU A N 1
ATOM 4711 C CA . LEU A 1 601 ? -45.745 -22.914 57.389 1.00 91.81 601 LEU A CA 1
ATOM 4712 C C . LEU A 1 601 ? -45.497 -23.565 56.025 1.00 91.81 601 LEU A C 1
ATOM 4714 O O . LEU A 1 601 ? -45.827 -24.737 55.827 1.00 91.81 601 LEU A O 1
ATOM 4718 N N . TRP A 1 602 ? -44.835 -22.853 55.112 1.00 93.12 602 TRP A N 1
ATOM 4719 C CA . TRP A 1 602 ? -44.449 -23.355 53.786 1.00 93.12 602 TRP A CA 1
ATOM 4720 C C . TRP A 1 602 ? -43.174 -22.689 53.248 1.00 93.12 602 TRP A C 1
ATOM 4722 O O . TRP A 1 602 ? -42.701 -21.678 53.765 1.00 93.12 602 TRP A O 1
ATOM 4732 N N . GLN A 1 603 ? -42.640 -23.235 52.155 1.00 88.50 603 GLN A N 1
ATOM 4733 C CA . GLN A 1 603 ? -41.613 -22.603 51.328 1.00 88.50 603 GLN A CA 1
ATOM 4734 C C . GLN A 1 603 ? -42.092 -22.527 49.871 1.00 88.50 603 GLN A C 1
ATOM 4736 O O . GLN A 1 603 ? -42.715 -23.454 49.357 1.00 88.50 603 GLN A O 1
ATOM 4741 N N . SER A 1 604 ? -41.810 -21.414 49.194 1.00 86.38 604 SER A N 1
ATOM 4742 C CA . SER A 1 604 ? -42.215 -21.177 47.802 1.00 86.38 604 SER A CA 1
ATOM 4743 C C . SER A 1 604 ? -41.238 -20.262 47.069 1.00 86.38 604 SER A C 1
ATOM 4745 O O . SER A 1 604 ? -40.632 -19.391 47.693 1.00 86.38 604 SER A O 1
ATOM 4747 N N . THR A 1 605 ? -41.156 -20.412 45.748 1.00 80.75 605 THR A N 1
ATOM 4748 C CA . THR A 1 605 ? -40.353 -19.571 44.847 1.00 80.75 605 THR A CA 1
ATOM 4749 C C . THR A 1 605 ? -41.198 -19.170 43.640 1.00 80.75 605 THR A C 1
ATOM 4751 O O . THR A 1 605 ? -41.897 -20.013 43.079 1.00 80.75 605 THR A O 1
ATOM 4754 N N . ASP A 1 606 ? -41.131 -17.894 43.250 1.00 74.69 606 ASP A N 1
ATOM 4755 C CA . ASP A 1 606 ? -41.836 -17.289 42.107 1.00 74.69 606 ASP A CA 1
ATOM 4756 C C . ASP A 1 606 ? -43.368 -17.524 42.101 1.00 74.69 606 ASP A C 1
ATOM 4758 O O . ASP A 1 606 ? -44.007 -17.700 41.066 1.00 74.69 606 ASP A O 1
ATOM 4762 N N . ILE A 1 607 ? -43.983 -17.494 43.291 1.00 79.94 607 ILE A N 1
ATOM 4763 C CA . ILE A 1 607 ? -45.440 -17.518 43.502 1.00 79.94 607 ILE A CA 1
ATOM 4764 C C . ILE A 1 607 ? -45.834 -16.253 44.273 1.00 79.94 607 ILE A C 1
ATOM 4766 O O . ILE A 1 607 ? -45.177 -15.894 45.246 1.00 79.94 607 ILE A O 1
ATOM 4770 N N . ALA A 1 608 ? -46.907 -15.574 43.854 1.00 81.75 608 ALA A N 1
ATOM 4771 C CA . ALA A 1 608 ? -47.395 -14.362 44.520 1.00 81.75 608 ALA A CA 1
ATOM 4772 C C . ALA A 1 608 ? -48.365 -14.668 45.678 1.00 81.75 608 ALA A C 1
ATOM 4774 O O . ALA A 1 608 ? -48.191 -14.180 46.797 1.00 81.75 608 ALA A O 1
ATOM 4775 N N . GLU A 1 609 ? -49.374 -15.500 45.414 1.00 87.00 609 GLU A N 1
ATOM 4776 C CA . GLU A 1 609 ? -50.442 -15.849 46.354 1.00 87.00 609 GLU A CA 1
ATOM 4777 C C . GLU A 1 609 ? -50.655 -17.366 46.387 1.00 87.00 609 GLU A C 1
ATOM 4779 O O . GLU A 1 609 ? -50.560 -18.055 45.365 1.00 87.00 609 GLU A O 1
ATOM 4784 N N . VAL A 1 610 ? -50.958 -17.883 47.575 1.00 91.06 610 VAL A N 1
ATOM 4785 C CA . VAL A 1 610 ? -51.264 -19.291 47.836 1.00 91.06 610 VAL A CA 1
ATOM 4786 C C . VAL A 1 610 ? -52.700 -19.442 48.314 1.00 91.06 610 VAL A C 1
ATOM 4788 O O . VAL A 1 610 ? -53.193 -18.647 49.113 1.00 91.06 610 VAL A O 1
ATOM 4791 N N . LEU A 1 611 ? -53.370 -20.486 47.836 1.00 93.31 611 LEU A N 1
ATOM 4792 C CA . LEU A 1 611 ? -54.633 -20.963 48.382 1.00 93.31 611 LEU A CA 1
ATOM 4793 C C . LEU A 1 611 ? -54.332 -21.984 49.481 1.00 93.31 611 LEU A C 1
ATOM 4795 O O . LEU A 1 611 ? -53.714 -23.016 49.201 1.00 93.31 611 LEU A O 1
ATOM 4799 N N . LEU A 1 612 ? -54.790 -21.696 50.698 1.00 93.06 612 LEU A N 1
ATOM 4800 C CA . LEU A 1 612 ? -54.694 -22.583 51.852 1.00 93.06 612 LEU A CA 1
ATOM 4801 C C . LEU A 1 612 ? -56.036 -23.293 52.044 1.00 93.06 612 LEU A C 1
ATOM 4803 O O . LEU A 1 612 ? -57.082 -22.650 52.160 1.00 93.06 612 LEU A O 1
ATOM 4807 N N . GLU A 1 613 ? -56.028 -24.621 52.089 1.00 93.50 613 GLU A N 1
ATOM 4808 C CA . GLU A 1 613 ? -57.218 -25.433 52.357 1.00 93.50 613 GLU A CA 1
ATOM 4809 C C . GLU A 1 613 ? -56.957 -26.399 53.513 1.00 93.50 613 GLU A C 1
ATOM 4811 O O . GLU A 1 613 ? -55.861 -26.937 53.643 1.00 93.50 613 GLU A O 1
ATOM 4816 N N . TYR A 1 614 ? -57.982 -26.669 54.320 1.00 92.38 614 TYR A N 1
ATOM 4817 C CA . TYR A 1 614 ? -57.977 -27.755 55.299 1.00 92.38 614 TYR A CA 1
ATOM 4818 C C . TYR A 1 614 ? -59.099 -28.747 55.016 1.00 92.38 614 TYR A C 1
ATOM 4820 O O . TYR A 1 614 ? -60.090 -28.440 54.353 1.00 92.38 614 TYR A O 1
ATOM 4828 N N . THR A 1 615 ? -58.968 -29.946 55.554 1.00 89.69 615 THR A N 1
ATOM 4829 C CA . THR A 1 615 ? -60.066 -30.906 55.670 1.00 89.69 615 THR A CA 1
ATOM 4830 C C . THR A 1 615 ? -60.159 -31.387 57.112 1.00 89.69 615 THR A C 1
ATOM 4832 O O . THR A 1 615 ? -59.198 -31.266 57.866 1.00 89.69 615 THR A O 1
ATOM 4835 N N . THR A 1 616 ? -61.314 -31.923 57.500 1.00 86.38 616 THR A N 1
ATOM 4836 C CA . THR A 1 616 ? -61.535 -32.634 58.772 1.00 86.38 616 THR A CA 1
ATOM 4837 C C . THR A 1 616 ? -61.881 -34.111 58.558 1.00 86.38 616 THR A C 1
ATOM 4839 O O . THR A 1 616 ? -62.108 -34.839 59.524 1.00 86.38 616 THR A O 1
ATOM 4842 N N . ASN A 1 617 ? -61.955 -34.572 57.303 1.00 81.81 617 ASN A N 1
ATOM 4843 C CA . ASN A 1 617 ? -62.433 -35.911 56.948 1.00 81.81 617 ASN A CA 1
ATOM 4844 C C . ASN A 1 617 ? -61.705 -36.552 55.750 1.00 81.81 617 ASN A C 1
AT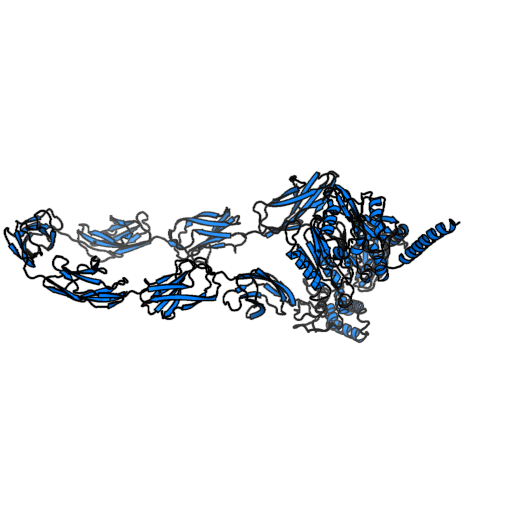OM 4846 O O . ASN A 1 617 ? -62.230 -37.501 55.170 1.00 81.81 617 ASN A O 1
ATOM 4850 N N . GLU A 1 618 ? -60.539 -36.023 55.367 1.00 82.31 618 GLU A N 1
ATOM 4851 C CA . GLU A 1 618 ? -59.704 -36.443 54.223 1.00 82.31 618 GLU A CA 1
ATOM 4852 C C . GLU A 1 618 ? -60.348 -36.302 52.821 1.00 82.31 618 GLU A C 1
ATOM 4854 O O . GLU A 1 618 ? -59.641 -36.408 51.820 1.00 82.31 618 GLU A O 1
ATOM 4859 N N . THR A 1 619 ? -61.659 -36.045 52.702 1.00 80.06 619 THR A N 1
ATOM 4860 C CA . THR A 1 619 ? -62.377 -36.043 51.409 1.00 80.06 619 THR A CA 1
ATOM 4861 C C . THR A 1 619 ? -62.950 -34.693 50.994 1.00 80.06 619 THR A C 1
ATOM 4863 O O . THR A 1 619 ? -62.981 -34.389 49.802 1.00 80.06 619 THR A O 1
ATOM 4866 N N . ASP A 1 620 ? -63.414 -33.892 51.951 1.00 84.06 620 ASP A N 1
ATOM 4867 C CA . ASP A 1 620 ? -64.002 -32.576 51.716 1.00 84.06 620 ASP A CA 1
ATOM 4868 C C . ASP A 1 620 ? -62.999 -31.502 52.152 1.00 84.06 620 ASP A C 1
ATOM 4870 O O . ASP A 1 620 ? -62.771 -31.285 53.345 1.00 84.06 620 ASP A O 1
ATOM 4874 N N . TRP A 1 621 ? -62.377 -30.844 51.174 1.00 89.44 621 TRP A N 1
ATOM 4875 C CA . TRP A 1 621 ? -61.497 -29.698 51.401 1.00 89.44 621 TRP A CA 1
ATOM 4876 C C . TRP A 1 621 ? -62.318 -28.410 51.522 1.00 89.44 621 TRP A C 1
ATOM 4878 O O . TRP A 1 621 ? -63.269 -28.182 50.772 1.00 89.44 621 TRP A O 1
ATOM 4888 N N . THR A 1 622 ? -61.946 -27.578 52.487 1.00 88.19 622 THR A N 1
ATOM 4889 C CA . THR A 1 622 ? -62.534 -26.275 52.795 1.00 88.19 622 THR A CA 1
ATOM 4890 C C . THR A 1 622 ? -61.418 -25.241 52.775 1.00 88.19 622 THR A C 1
ATOM 4892 O O . THR A 1 622 ? -60.403 -25.412 53.446 1.00 88.19 622 THR A O 1
ATOM 4895 N N . THR A 1 623 ? -61.595 -24.157 52.025 1.00 90.94 623 THR A N 1
ATOM 4896 C CA . THR A 1 623 ? -60.649 -23.035 52.026 1.00 90.94 623 THR A CA 1
ATOM 4897 C C . THR A 1 623 ? -60.521 -22.437 53.429 1.00 90.94 623 THR A C 1
ATOM 4899 O O . THR A 1 623 ? -61.533 -22.188 54.087 1.00 90.94 623 THR A O 1
ATOM 4902 N N . ILE A 1 624 ? -59.283 -22.217 53.869 1.00 91.69 624 ILE A N 1
ATOM 4903 C CA . ILE A 1 624 ? -58.945 -21.440 55.064 1.00 91.69 624 ILE A CA 1
ATOM 4904 C C . ILE A 1 624 ? -58.993 -19.964 54.668 1.00 91.69 624 ILE A C 1
ATOM 4906 O O . ILE A 1 624 ? -59.910 -19.250 55.063 1.00 91.69 624 ILE A O 1
ATOM 4910 N N . ASP A 1 625 ? -58.053 -19.556 53.813 1.00 91.75 625 ASP A N 1
ATOM 4911 C CA . ASP A 1 625 ? -57.970 -18.237 53.185 1.00 91.75 625 ASP A CA 1
ATOM 4912 C C . ASP A 1 625 ? -57.008 -18.294 51.974 1.00 91.75 625 ASP A C 1
ATOM 4914 O O . ASP A 1 625 ? -56.489 -19.358 51.610 1.00 91.75 625 ASP A O 1
ATOM 4918 N N . THR A 1 626 ? -56.742 -17.146 51.357 1.00 89.69 626 THR A N 1
ATOM 4919 C CA . THR A 1 626 ? -55.610 -16.923 50.447 1.00 89.69 626 THR A CA 1
ATOM 4920 C C . THR A 1 626 ? -54.562 -16.029 51.101 1.00 89.69 626 THR A C 1
ATOM 4922 O O . THR A 1 626 ? -54.897 -14.947 51.580 1.00 89.69 626 THR A O 1
ATOM 4925 N N . ALA A 1 627 ? -53.294 -16.441 51.080 1.00 87.56 627 ALA A N 1
ATOM 4926 C CA . ALA A 1 627 ? -52.183 -15.717 51.703 1.00 87.56 627 ALA A CA 1
ATOM 4927 C C . ALA A 1 627 ? -51.123 -15.298 50.673 1.00 87.56 627 ALA A C 1
ATOM 4929 O O . ALA A 1 627 ? -50.986 -15.918 49.618 1.00 87.56 627 ALA A O 1
ATOM 4930 N N . SER A 1 628 ? -50.329 -14.268 50.981 1.00 88.00 628 SER A N 1
ATOM 4931 C CA . SER A 1 628 ? -49.163 -13.924 50.158 1.00 88.00 628 SER A CA 1
ATOM 4932 C C . SER A 1 628 ? -48.059 -14.957 50.377 1.00 88.00 628 SER A C 1
ATOM 4934 O O . SER A 1 628 ? -47.605 -15.155 51.504 1.00 88.00 628 SER A O 1
ATOM 4936 N N . ALA A 1 629 ? -47.615 -15.617 49.306 1.00 84.50 629 ALA A N 1
ATOM 4937 C CA . ALA A 1 629 ? -46.698 -16.754 49.395 1.00 84.50 629 ALA A CA 1
ATOM 4938 C C . ALA A 1 629 ? -45.348 -16.377 50.033 1.00 84.50 629 ALA A C 1
ATOM 4940 O O . ALA A 1 629 ? -44.725 -17.197 50.704 1.00 84.50 629 ALA A O 1
ATOM 4941 N N . SER A 1 630 ? -44.930 -15.115 49.884 1.00 84.12 630 SER A N 1
ATOM 4942 C CA . SER A 1 630 ? -43.696 -14.565 50.453 1.00 84.12 630 SER A CA 1
ATOM 4943 C C . SER A 1 630 ? -43.666 -14.492 51.982 1.00 84.12 630 SER A C 1
ATOM 4945 O O . SER A 1 630 ? -42.610 -14.199 52.536 1.00 84.12 630 SER A O 1
ATOM 4947 N N . LEU A 1 631 ? -44.795 -14.700 52.669 1.00 87.38 631 LEU A N 1
ATOM 4948 C CA . LEU A 1 631 ? -44.835 -14.728 54.134 1.00 87.38 631 LEU A CA 1
ATOM 4949 C C . LEU A 1 631 ? -44.213 -16.010 54.703 1.00 87.38 631 LEU A C 1
ATOM 4951 O O . LEU A 1 631 ? -43.639 -15.969 55.786 1.00 87.38 631 LEU A O 1
ATOM 4955 N N . GLY A 1 632 ? -44.345 -17.144 54.002 1.00 87.19 632 GLY A N 1
ATOM 4956 C CA . GLY A 1 632 ? -43.937 -18.469 54.496 1.00 87.19 632 GLY A CA 1
ATOM 4957 C C . GLY A 1 632 ? -44.722 -18.978 55.717 1.00 87.19 632 GLY A C 1
ATOM 4958 O O . GLY A 1 632 ? -44.489 -20.106 56.145 1.00 87.19 632 GLY A O 1
ATOM 4959 N N . THR A 1 633 ? -45.637 -18.168 56.262 1.00 90.56 633 THR A N 1
ATOM 4960 C CA . THR A 1 633 ? -46.511 -18.472 57.398 1.00 90.56 633 THR A CA 1
ATOM 4961 C C . THR A 1 633 ? -47.906 -17.860 57.213 1.00 90.56 633 THR A C 1
ATOM 4963 O O . THR A 1 633 ? -48.067 -16.853 56.512 1.00 90.56 633 THR A O 1
ATOM 4966 N N . PHE A 1 634 ? -48.911 -18.455 57.854 1.00 92.94 634 PHE A N 1
ATOM 4967 C CA . PHE A 1 634 ? -50.260 -17.916 58.013 1.00 92.94 634 PHE A CA 1
ATOM 4968 C C . PHE A 1 634 ? -50.830 -18.306 59.383 1.00 92.94 634 PHE A C 1
ATOM 4970 O O . PHE A 1 634 ? -50.950 -19.497 59.686 1.00 92.94 634 PHE A O 1
ATOM 4977 N N . ASP A 1 635 ? -51.226 -17.307 60.174 1.00 89.06 635 ASP A N 1
ATOM 4978 C CA . ASP A 1 635 ? -51.909 -17.489 61.457 1.00 89.06 635 ASP A CA 1
ATOM 4979 C C . ASP A 1 635 ? -53.348 -17.978 61.240 1.00 89.06 635 ASP A C 1
ATOM 4981 O O . ASP A 1 635 ? -54.230 -17.231 60.807 1.00 89.06 635 ASP A O 1
ATOM 4985 N N . TRP A 1 636 ? -53.614 -19.246 61.552 1.00 90.44 636 TRP A N 1
ATOM 4986 C CA . TRP A 1 636 ? -54.939 -19.841 61.424 1.00 90.44 636 TRP A CA 1
ATOM 4987 C C . TRP A 1 636 ? -55.639 -19.938 62.783 1.00 90.44 636 TRP A C 1
ATOM 4989 O O . TRP A 1 636 ? -55.263 -20.739 63.641 1.00 90.44 636 TRP A O 1
ATOM 4999 N N . THR A 1 637 ? -56.713 -19.162 62.971 1.00 85.81 637 THR A N 1
ATOM 5000 C CA . THR A 1 637 ? -57.639 -19.365 64.094 1.00 85.81 637 THR A CA 1
ATOM 5001 C C . THR A 1 637 ? -58.413 -20.671 63.899 1.00 85.81 637 THR A C 1
ATOM 5003 O O . THR A 1 637 ? -59.221 -20.813 62.975 1.00 85.81 637 THR A O 1
ATOM 5006 N N . ILE A 1 638 ? -58.187 -21.631 64.788 1.00 85.44 638 ILE A N 1
ATOM 5007 C CA . ILE A 1 638 ? -58.690 -22.999 64.663 1.00 85.44 638 ILE A CA 1
ATOM 5008 C C . ILE A 1 638 ? -60.219 -23.052 64.855 1.00 85.44 638 ILE A C 1
ATOM 5010 O O . ILE A 1 638 ? -60.735 -22.578 65.873 1.00 85.44 638 ILE A O 1
ATOM 5014 N N . PRO A 1 639 ? -60.978 -23.635 63.905 1.00 75.75 639 PRO A N 1
ATOM 5015 C CA . PRO A 1 639 ? -62.436 -23.545 63.885 1.00 75.75 639 PRO A CA 1
ATOM 5016 C C . PRO A 1 639 ? -63.108 -24.348 65.009 1.00 75.75 639 PRO A C 1
ATOM 5018 O O . PRO A 1 639 ? -62.627 -25.402 65.421 1.00 75.75 639 PRO A O 1
ATOM 5021 N N . ASN A 1 640 ? -64.289 -23.896 65.451 1.00 64.38 640 ASN A N 1
ATOM 5022 C CA . ASN A 1 640 ? -65.069 -24.455 66.570 1.00 64.38 640 ASN A CA 1
ATOM 5023 C C . ASN A 1 640 ? -65.730 -25.825 66.280 1.00 64.38 640 ASN A C 1
ATOM 5025 O O . ASN A 1 640 ? -66.893 -26.053 66.612 1.00 64.38 640 ASN A O 1
ATOM 5029 N N . THR A 1 641 ? -65.028 -26.743 65.616 1.00 68.00 641 THR A N 1
ATOM 5030 C CA . THR A 1 641 ? -65.479 -28.113 65.324 1.00 68.00 641 THR A CA 1
ATOM 5031 C C . THR A 1 641 ? -64.363 -29.109 65.656 1.00 68.00 641 THR A C 1
ATOM 5033 O O . THR A 1 641 ? -63.487 -29.330 64.822 1.00 68.00 641 THR A O 1
ATOM 5036 N N . PRO A 1 642 ? -64.390 -29.732 66.851 1.00 71.38 642 PRO A N 1
ATOM 5037 C CA . PRO A 1 642 ? -63.450 -30.787 67.216 1.00 71.38 642 PRO A CA 1
ATOM 5038 C C . PRO A 1 642 ? -63.433 -31.956 66.218 1.00 71.38 642 PRO A C 1
ATOM 5040 O O . PRO A 1 642 ? -64.484 -32.410 65.760 1.00 71.38 642 PRO A O 1
ATOM 5043 N N . SER A 1 643 ? -62.232 -32.435 65.885 1.00 79.19 643 SER A N 1
ATOM 5044 C CA . SER A 1 643 ? -61.949 -33.418 64.829 1.00 79.19 643 SER A CA 1
ATOM 5045 C C . SER A 1 643 ? -60.651 -34.180 65.145 1.00 79.19 643 SER A C 1
ATOM 5047 O O . SER A 1 643 ? -59.820 -33.648 65.872 1.00 79.19 643 SER A O 1
ATOM 5049 N N . GLU A 1 644 ? -60.484 -35.399 64.611 1.00 81.06 644 GLU A N 1
ATOM 5050 C CA . GLU A 1 644 ? -59.282 -36.258 64.758 1.00 81.06 644 GLU A CA 1
ATOM 5051 C C . GLU A 1 644 ? -58.579 -36.564 63.413 1.00 81.06 644 GLU A C 1
ATOM 5053 O O . GLU A 1 644 ? -57.569 -37.264 63.374 1.00 81.06 644 GLU A O 1
ATOM 5058 N N . THR A 1 645 ? -59.126 -36.080 62.292 1.00 84.00 645 THR A N 1
ATOM 5059 C CA . THR A 1 645 ? -58.714 -36.437 60.918 1.00 84.00 645 THR A CA 1
ATOM 5060 C C . THR A 1 645 ? -58.460 -35.197 60.059 1.00 84.00 645 THR A C 1
ATOM 5062 O O . THR A 1 645 ? -58.936 -35.093 58.928 1.00 84.00 645 THR A O 1
ATOM 5065 N N . CYS A 1 646 ? -57.759 -34.210 60.624 1.00 87.38 646 CYS A N 1
ATOM 5066 C CA . CYS A 1 646 ? -57.481 -32.950 59.938 1.00 87.38 646 CYS A CA 1
ATOM 5067 C C . CYS A 1 646 ? -56.203 -33.001 59.092 1.00 87.38 646 CYS A C 1
ATOM 5069 O O . CYS A 1 646 ? -55.202 -33.503 59.585 1.00 87.38 646 CYS A O 1
ATOM 5071 N N . LYS A 1 647 ? -56.211 -32.413 57.888 1.00 91.56 647 LYS A N 1
ATOM 5072 C CA . LYS A 1 647 ? -55.013 -32.132 57.062 1.00 91.56 647 LYS A CA 1
ATOM 5073 C C . LYS A 1 647 ? -55.057 -30.715 56.495 1.00 91.56 647 LYS A C 1
ATOM 5075 O O . LYS A 1 647 ? -56.147 -30.155 56.371 1.00 91.56 647 LYS A O 1
ATOM 5080 N N . VAL A 1 648 ? -53.900 -30.175 56.105 1.00 92.75 648 VAL A N 1
ATOM 5081 C CA . VAL A 1 648 ? -53.759 -28.925 55.338 1.00 92.75 648 VAL A CA 1
ATOM 5082 C C . VAL A 1 648 ? -53.192 -29.218 53.942 1.00 92.75 648 VAL A C 1
ATOM 5084 O O . VAL A 1 648 ? -52.536 -30.232 53.708 1.00 92.75 648 VAL A O 1
ATOM 5087 N N . LYS A 1 649 ? -53.498 -28.336 52.992 1.00 92.12 649 LYS A N 1
ATOM 5088 C CA . LYS A 1 649 ? -52.994 -28.326 51.620 1.00 92.12 649 LYS A CA 1
ATOM 5089 C C . LYS A 1 649 ? -52.723 -26.895 51.188 1.00 92.12 649 LYS A C 1
ATOM 5091 O O . LYS A 1 649 ? -53.506 -25.993 51.494 1.00 92.12 649 LYS A O 1
ATOM 5096 N N . ILE A 1 650 ? -51.660 -26.712 50.419 1.00 92.88 650 ILE A N 1
ATOM 5097 C CA . ILE A 1 650 ? -51.268 -25.431 49.842 1.00 92.88 650 ILE A CA 1
ATOM 5098 C C . ILE A 1 650 ? -51.170 -25.544 48.320 1.00 92.88 650 ILE A C 1
ATOM 5100 O O . ILE A 1 650 ? -50.739 -26.563 47.785 1.00 92.88 650 ILE A O 1
ATOM 5104 N N . SER A 1 651 ? -51.592 -24.513 47.588 1.00 90.00 651 SER A N 1
ATOM 5105 C CA . SER A 1 651 ? -51.469 -24.485 46.124 1.00 90.00 651 SER A CA 1
ATOM 5106 C C . SER A 1 651 ? -51.269 -23.077 45.579 1.00 90.00 651 SER A C 1
ATOM 5108 O O . SER A 1 651 ? -51.767 -22.111 46.155 1.00 90.00 651 SER A O 1
ATOM 5110 N N . ALA A 1 652 ? -50.555 -22.950 44.460 1.00 87.50 652 ALA A N 1
ATOM 5111 C CA . ALA A 1 652 ? -50.367 -21.673 43.776 1.00 87.50 652 ALA A CA 1
ATOM 5112 C C . ALA A 1 652 ? -51.717 -21.135 43.274 1.00 87.50 652 ALA A C 1
ATOM 5114 O O . ALA A 1 652 ? -52.419 -21.806 42.505 1.00 87.50 652 ALA A O 1
ATOM 5115 N N . LEU A 1 653 ? -52.099 -19.923 43.689 1.00 80.94 653 LEU A N 1
ATOM 5116 C CA . LEU A 1 653 ? -53.412 -19.373 43.364 1.00 80.94 653 LEU A CA 1
ATOM 5117 C C . LEU A 1 653 ? -53.538 -19.148 41.847 1.00 80.94 653 LEU A C 1
ATOM 5119 O O . LEU A 1 653 ? -52.787 -18.393 41.237 1.00 80.94 653 LEU A O 1
ATOM 5123 N N . GLY A 1 654 ? -54.492 -19.844 41.223 1.00 74.81 654 GLY A N 1
ATOM 5124 C CA . GLY A 1 654 ? -54.684 -19.852 39.766 1.00 74.81 654 GLY A CA 1
ATOM 5125 C C . GLY A 1 654 ? -53.987 -20.998 39.017 1.00 74.81 654 GLY A C 1
ATOM 5126 O O . GLY A 1 654 ? -54.397 -21.299 37.896 1.00 74.81 654 GLY A O 1
ATOM 5127 N N . PHE A 1 655 ? -53.044 -21.715 39.641 1.00 76.50 655 PHE A N 1
ATOM 5128 C CA . PHE A 1 655 ? -52.375 -22.896 39.071 1.00 76.50 655 PHE A CA 1
ATOM 5129 C C . PHE A 1 655 ? -52.474 -24.126 40.001 1.00 76.50 655 PHE A C 1
ATOM 5131 O O . PHE A 1 655 ? -51.467 -24.568 40.553 1.00 76.50 655 PHE A O 1
ATOM 5138 N N . PRO A 1 656 ? -53.659 -24.765 40.137 1.00 69.25 656 PRO A N 1
ATOM 5139 C CA . PRO A 1 656 ? -53.877 -25.852 41.103 1.00 69.25 656 PRO A CA 1
ATOM 5140 C C . PRO A 1 656 ? -53.031 -27.117 40.885 1.00 69.25 656 PRO A C 1
ATOM 5142 O O . PRO A 1 656 ? -53.018 -27.997 41.737 1.00 69.25 656 PRO A O 1
ATOM 5145 N N . SER A 1 657 ? -52.338 -27.247 39.749 1.00 76.75 657 SER A N 1
ATOM 5146 C CA . SER A 1 657 ? -51.374 -28.325 39.485 1.00 76.75 657 SER A CA 1
ATOM 5147 C C . SER A 1 657 ? -50.013 -28.127 40.165 1.00 76.75 657 SER A C 1
ATOM 5149 O O . SER A 1 657 ? -49.191 -29.035 40.107 1.00 76.75 657 SER A O 1
ATOM 5151 N N . LEU A 1 658 ? -49.770 -26.963 40.773 1.00 82.75 658 LEU A N 1
ATOM 5152 C CA . LEU A 1 658 ? -48.600 -26.657 41.594 1.00 82.75 658 LEU A CA 1
ATOM 5153 C C . LEU A 1 658 ? -49.069 -26.555 43.055 1.00 82.75 658 LEU A C 1
ATOM 5155 O O . LEU A 1 658 ? -49.553 -25.509 43.491 1.00 82.75 658 LEU A O 1
ATOM 5159 N N . ASN A 1 659 ? -49.032 -27.683 43.765 1.00 88.38 659 ASN A N 1
ATOM 5160 C CA . ASN A 1 659 ? -49.593 -27.861 45.107 1.00 88.38 659 ASN A CA 1
ATOM 5161 C C . ASN A 1 659 ? -48.765 -28.843 45.949 1.00 88.38 659 ASN A C 1
ATOM 5163 O O . ASN A 1 659 ? -47.947 -29.577 45.392 1.00 88.38 659 ASN A O 1
ATOM 5167 N N . ASP A 1 660 ? -49.013 -28.843 47.259 1.00 90.94 660 ASP A N 1
ATOM 5168 C CA . ASP A 1 660 ? -48.462 -29.794 48.229 1.00 90.94 660 ASP A CA 1
ATOM 5169 C C . ASP A 1 660 ? -49.439 -30.025 49.408 1.00 90.94 660 ASP A C 1
ATOM 5171 O O . ASP A 1 660 ? -50.273 -29.161 49.703 1.00 90.94 660 ASP A O 1
ATOM 5175 N N . GLU A 1 661 ? -49.364 -31.179 50.078 1.00 92.12 661 GLU A N 1
ATOM 5176 C CA . GLU A 1 661 ? -50.303 -31.636 51.130 1.00 92.12 661 GLU A CA 1
ATOM 5177 C C . GLU A 1 661 ? -49.560 -32.120 52.392 1.00 92.12 661 GLU A C 1
ATOM 5179 O O . GLU A 1 661 ? -48.474 -32.677 52.283 1.00 92.12 661 GLU A O 1
ATOM 5184 N N . SER A 1 662 ? -50.153 -31.966 53.588 1.00 90.50 662 SER A N 1
ATOM 5185 C CA . SER A 1 662 ? -49.590 -32.505 54.845 1.00 90.50 662 SER A CA 1
ATOM 5186 C C . SER A 1 662 ? -49.341 -34.018 54.754 1.00 90.50 662 SER A C 1
ATOM 5188 O O . SER A 1 662 ? -50.223 -34.750 54.295 1.00 90.50 662 SER A O 1
ATOM 5190 N N . ASP A 1 663 ? -48.221 -34.518 55.281 1.00 87.31 663 ASP A N 1
ATOM 5191 C CA . ASP A 1 663 ? -47.899 -35.954 55.333 1.00 87.31 663 ASP A CA 1
ATOM 5192 C C . ASP A 1 663 ? -48.917 -36.761 56.192 1.00 87.31 663 ASP A C 1
ATOM 5194 O O . ASP A 1 663 ? -49.457 -37.758 55.704 1.00 87.31 663 ASP A O 1
ATOM 5198 N N . ASP A 1 664 ? -49.270 -36.306 57.409 1.00 87.81 664 ASP A N 1
ATOM 5199 C CA . ASP A 1 664 ? -50.187 -36.953 58.398 1.00 87.81 664 ASP A CA 1
ATOM 5200 C C . ASP A 1 664 ? -51.233 -35.951 59.032 1.00 87.81 664 ASP A C 1
ATOM 5202 O O . ASP A 1 664 ? -51.421 -34.866 58.483 1.00 87.81 664 ASP A O 1
ATOM 5206 N N . ASN A 1 665 ? -51.965 -36.296 60.129 1.00 87.19 665 ASN A N 1
ATOM 5207 C CA . ASN A 1 665 ? -53.226 -35.626 60.615 1.00 87.19 665 ASN A CA 1
ATOM 5208 C C . ASN A 1 665 ? -53.213 -34.952 62.057 1.00 87.19 665 ASN A C 1
ATOM 5210 O O . ASN A 1 665 ? -52.345 -35.323 62.845 1.00 87.19 665 ASN A O 1
ATOM 5214 N N . PHE A 1 666 ? -54.181 -34.059 62.456 1.00 86.19 666 PHE A N 1
ATOM 5215 C CA . PHE A 1 666 ? -54.246 -33.262 63.764 1.00 86.19 666 PHE A CA 1
ATOM 5216 C C . PHE A 1 666 ? -55.662 -32.935 64.464 1.00 86.19 666 PHE A C 1
ATOM 5218 O O . PHE A 1 666 ? -56.684 -33.339 63.903 1.00 86.19 666 PHE A O 1
ATOM 5225 N N . THR A 1 667 ? -55.757 -32.243 65.666 1.00 82.62 667 THR A N 1
ATOM 5226 C CA . THR A 1 667 ? -56.924 -32.131 66.698 1.00 82.62 667 THR A CA 1
ATOM 5227 C C . THR A 1 667 ? -57.238 -30.744 67.495 1.00 82.62 667 THR A C 1
ATOM 5229 O O . THR A 1 667 ? -56.499 -29.810 67.209 1.00 82.62 667 THR A O 1
ATOM 5232 N N . ILE A 1 668 ? -58.315 -30.513 68.382 1.00 83.06 668 ILE A N 1
ATOM 5233 C CA . ILE A 1 668 ? -59.055 -29.166 68.754 1.00 83.06 668 ILE A CA 1
ATOM 5234 C C . ILE A 1 668 ? -60.005 -28.945 70.124 1.00 83.06 668 ILE A C 1
ATOM 5236 O O . ILE A 1 668 ? -60.856 -29.816 70.289 1.00 83.06 668 ILE A O 1
ATOM 5240 N N . GLU A 1 669 ? -60.039 -27.819 71.003 1.00 60.50 669 GLU A N 1
ATOM 5241 C CA . GLU A 1 669 ? -61.022 -27.265 72.159 1.00 60.50 669 GLU A CA 1
ATOM 5242 C C . GLU A 1 669 ? -60.961 -25.697 72.750 1.00 60.50 669 GLU A C 1
ATOM 5244 O O . GLU A 1 669 ? -59.957 -25.078 72.470 1.00 60.50 669 GLU A O 1
ATOM 5249 N N . GLU A 1 670 ? -61.909 -25.000 73.540 1.00 40.81 670 GLU A N 1
ATOM 5250 C CA . GLU A 1 670 ? -62.309 -23.453 73.642 1.00 40.81 670 GLU A CA 1
ATOM 5251 C C . GLU A 1 670 ? -62.491 -22.545 75.026 1.00 40.81 670 GLU A C 1
ATOM 5253 O O . GLU A 1 670 ? -62.869 -23.187 76.006 1.00 40.81 670 GLU A O 1
ATOM 5258 N N . ILE A 1 671 ? -62.391 -21.122 75.167 1.00 36.44 671 ILE A N 1
ATOM 5259 C CA . ILE A 1 671 ? -62.967 -20.134 76.292 1.00 36.44 671 ILE A CA 1
ATOM 5260 C C . ILE A 1 671 ? -63.189 -18.470 76.239 1.00 36.44 671 ILE A C 1
ATOM 5262 O O . ILE A 1 671 ? -63.842 -18.072 75.279 1.00 36.44 671 ILE A O 1
ATOM 5266 N N . LEU A 1 672 ? -62.910 -17.483 77.226 1.00 38.19 672 LEU A N 1
ATOM 5267 C CA . LEU A 1 672 ? -63.614 -16.089 77.547 1.00 38.19 672 LEU A CA 1
ATOM 5268 C C . LEU A 1 672 ? -62.899 -14.683 78.095 1.00 38.19 672 LEU A C 1
ATOM 5270 O O . LEU A 1 672 ? -61.734 -14.520 77.770 1.00 38.19 672 LEU A O 1
ATOM 5274 N N . LEU A 1 673 ? -63.544 -13.614 78.782 1.00 44.16 673 LEU A N 1
ATOM 5275 C CA . LEU A 1 673 ? -63.253 -12.052 78.830 1.00 44.16 673 LEU A CA 1
ATOM 5276 C C . LEU A 1 673 ? -63.592 -10.995 80.084 1.00 44.16 673 LEU A C 1
ATOM 5278 O O . LEU A 1 673 ? -64.464 -11.387 80.860 1.00 44.16 673 LEU A O 1
ATOM 5282 N N . PRO A 1 674 ? -63.140 -9.635 80.201 1.00 53.94 674 PRO A N 1
ATOM 5283 C CA . PRO A 1 674 ? -62.758 -8.750 81.460 1.00 53.94 674 PRO A CA 1
ATOM 5284 C C . PRO A 1 674 ? -63.081 -7.160 81.884 1.00 53.94 674 PRO A C 1
ATOM 5286 O O . PRO A 1 674 ? -63.814 -6.517 81.134 1.00 53.94 674 PRO A O 1
ATOM 5289 N N . THR A 1 675 ? -62.557 -6.473 83.030 1.00 63.06 675 THR A N 1
ATOM 5290 C CA . THR A 1 675 ? -62.740 -4.984 83.629 1.00 63.06 675 THR A CA 1
ATOM 5291 C C . THR A 1 675 ? -61.724 -4.182 84.699 1.00 63.06 675 THR A C 1
ATOM 5293 O O . THR A 1 675 ? -60.820 -4.827 85.221 1.00 63.06 675 THR A O 1
ATOM 5296 N N . LEU A 1 676 ? -61.814 -2.824 85.125 1.00 81.50 676 LEU A N 1
ATOM 5297 C CA . LEU A 1 676 ? -60.811 -1.907 85.961 1.00 81.50 676 LEU A CA 1
ATOM 5298 C C . LEU A 1 676 ? -61.237 -0.541 86.811 1.00 81.50 676 LEU A C 1
ATOM 5300 O O . LEU A 1 676 ? -62.333 -0.060 86.538 1.00 81.50 676 LEU A O 1
ATOM 5304 N N . THR A 1 677 ? -60.458 0.124 87.794 1.00 78.81 677 THR A N 1
ATOM 5305 C CA . THR A 1 677 ? -60.588 1.505 88.573 1.00 78.81 677 THR A CA 1
ATOM 5306 C C . THR A 1 677 ? -59.344 2.096 89.460 1.00 78.81 677 THR A C 1
ATOM 5308 O O . THR A 1 677 ? -58.538 1.279 89.883 1.00 78.81 677 THR A O 1
ATOM 5311 N N . LEU A 1 678 ? -59.160 3.413 89.872 1.00 85.94 678 LEU A N 1
ATOM 5312 C CA . LEU A 1 678 ? -58.009 4.058 90.691 1.00 85.94 678 LEU A CA 1
ATOM 5313 C C . LEU A 1 678 ? -58.206 4.299 92.244 1.00 85.94 678 LEU A C 1
ATOM 5315 O O . LEU A 1 678 ? -59.324 4.210 92.746 1.00 85.94 678 LEU A O 1
ATOM 5319 N N . ALA A 1 679 ? -57.137 4.630 93.027 1.00 80.81 679 ALA A N 1
ATOM 5320 C CA . ALA A 1 679 ? -57.181 4.965 94.482 1.00 80.81 679 ALA A CA 1
ATOM 5321 C C . ALA A 1 679 ? -56.174 5.989 95.146 1.00 80.81 679 ALA A C 1
ATOM 5323 O O . ALA A 1 679 ? -56.505 6.473 96.231 1.00 80.81 679 ALA A O 1
ATOM 5324 N N . SER A 1 680 ? -54.978 6.326 94.618 1.00 81.50 680 SER A N 1
ATOM 5325 C CA . SER A 1 680 ? -53.992 7.270 95.253 1.00 81.50 680 SER A CA 1
ATOM 5326 C C . SER A 1 680 ? -53.049 7.909 94.213 1.00 81.50 680 SER A C 1
ATOM 5328 O O . SER A 1 680 ? -52.708 7.181 93.275 1.00 81.50 680 SER A O 1
ATOM 5330 N N . PRO A 1 681 ? -52.559 9.173 94.336 1.00 83.81 681 PRO A N 1
ATOM 5331 C CA . PRO A 1 681 ? -52.632 10.129 95.464 1.00 83.81 681 PRO A CA 1
ATOM 5332 C C . PRO A 1 681 ? -54.019 10.740 95.718 1.00 83.81 681 PRO A C 1
ATOM 5334 O O . PRO A 1 681 ? -54.944 10.569 94.925 1.00 83.81 681 PRO A O 1
ATOM 5337 N N . SER A 1 682 ? -54.176 11.437 96.852 1.00 78.62 682 SER A N 1
ATOM 5338 C CA . SER A 1 682 ? -55.476 11.871 97.391 1.00 78.62 682 SER A CA 1
ATOM 5339 C C . SER A 1 682 ? -55.746 13.381 97.327 1.00 78.62 682 SER A C 1
ATOM 5341 O O . SER A 1 682 ? -56.912 13.785 97.320 1.00 78.62 682 SER A O 1
ATOM 5343 N N . GLY A 1 683 ? -54.706 14.211 97.221 1.00 76.31 683 GLY A N 1
ATOM 5344 C CA . GLY A 1 683 ? -54.783 15.656 97.009 1.00 76.31 683 GLY A CA 1
ATOM 5345 C C . GLY A 1 683 ? -54.273 16.492 98.185 1.00 76.31 683 GLY A C 1
ATOM 5346 O O . GLY A 1 683 ? -54.747 16.375 99.316 1.00 76.31 683 GLY A O 1
ATOM 5347 N N . GLY A 1 684 ? -53.385 17.441 97.883 1.00 74.56 684 GLY A N 1
ATOM 5348 C CA . GLY A 1 684 ? -52.798 18.383 98.840 1.00 74.56 684 GLY A CA 1
ATOM 5349 C C . GLY A 1 684 ? -51.494 17.914 99.490 1.00 74.56 684 GLY A C 1
ATOM 5350 O O . GLY A 1 684 ? -51.020 18.570 100.419 1.00 74.56 684 GLY A O 1
ATOM 5351 N N . GLU A 1 685 ? -50.917 16.805 99.030 1.00 82.69 685 GLU A N 1
ATOM 5352 C CA . GLU A 1 685 ? -49.603 16.320 99.448 1.00 82.69 685 GLU A CA 1
ATOM 5353 C C . GLU A 1 685 ? -48.461 17.244 98.962 1.00 82.69 685 GLU A C 1
ATOM 5355 O O . GLU A 1 685 ? -48.590 17.966 97.968 1.00 82.69 685 GLU A O 1
ATOM 5360 N N . ILE A 1 686 ? -47.326 17.204 99.669 1.00 82.31 686 ILE A N 1
ATOM 5361 C CA . ILE A 1 686 ? -46.042 17.772 99.232 1.00 82.31 686 ILE A CA 1
ATOM 5362 C C . ILE A 1 686 ? -45.035 16.622 99.245 1.00 82.31 686 ILE A C 1
ATOM 5364 O O . ILE A 1 686 ? -44.871 15.975 100.281 1.00 82.31 686 ILE A O 1
ATOM 5368 N N . TRP A 1 687 ? -44.391 16.378 98.110 1.00 84.81 687 TRP A N 1
ATOM 5369 C CA . TRP A 1 687 ? -43.350 15.369 97.923 1.00 84.81 687 TRP A CA 1
ATOM 5370 C C . TRP A 1 687 ? -41.994 16.051 97.674 1.00 84.81 687 TRP A C 1
ATOM 5372 O O . TRP A 1 687 ? -41.937 17.164 97.156 1.00 84.81 687 TRP A O 1
ATOM 5382 N N . GLU A 1 688 ? -40.893 15.425 98.084 1.00 77.56 688 GLU A N 1
ATOM 5383 C CA . GLU A 1 688 ? -39.541 15.977 97.906 1.00 77.56 688 GLU A CA 1
ATOM 5384 C C . GLU A 1 688 ? -38.918 15.357 96.647 1.00 77.56 688 GLU A C 1
ATOM 5386 O O . GLU A 1 688 ? -39.017 14.151 96.418 1.00 77.56 688 GLU A O 1
ATOM 5391 N N . SER A 1 689 ? -38.326 16.167 95.770 1.00 72.44 689 SER A N 1
ATOM 5392 C CA . SER A 1 689 ? -37.843 15.675 94.481 1.00 72.44 689 SER A CA 1
ATOM 5393 C C . SER A 1 689 ? -36.693 14.685 94.672 1.00 72.44 689 SER A C 1
ATOM 5395 O O . SER A 1 689 ? -35.689 15.010 95.310 1.00 72.44 689 SER A O 1
ATOM 5397 N N . GLY A 1 690 ? -36.820 13.492 94.097 1.00 69.62 690 GLY A N 1
ATOM 5398 C CA . GLY A 1 690 ? -35.903 12.375 94.306 1.00 69.62 690 GLY A CA 1
ATOM 5399 C C . GLY A 1 690 ? -36.306 11.402 95.423 1.00 69.62 690 GLY A C 1
ATOM 5400 O O . GLY A 1 690 ? -35.567 10.442 95.645 1.00 69.62 690 GLY A O 1
ATOM 5401 N N . THR A 1 691 ? -37.446 11.576 96.111 1.00 78.44 691 THR A N 1
ATOM 5402 C CA . THR A 1 691 ? -38.013 10.519 96.979 1.00 78.44 691 THR A CA 1
ATOM 5403 C C . THR A 1 691 ? -38.837 9.505 96.180 1.00 78.44 691 THR A C 1
ATOM 5405 O O . THR A 1 691 ? -39.244 9.763 95.047 1.00 78.44 691 THR A O 1
ATOM 5408 N N . GLN A 1 692 ? -39.067 8.321 96.760 1.00 83.25 692 GLN A N 1
ATOM 5409 C CA . GLN A 1 692 ? -40.037 7.351 96.243 1.00 83.25 692 GLN A CA 1
ATOM 5410 C C . GLN A 1 692 ? -41.373 7.497 96.981 1.00 83.25 692 GLN A C 1
ATOM 5412 O O . GLN A 1 692 ? -41.411 7.396 98.206 1.00 83.25 692 GLN A O 1
ATOM 5417 N N . GLU A 1 693 ? -42.462 7.668 96.233 1.00 85.56 693 GLU A N 1
ATOM 5418 C CA . GLU A 1 693 ? -43.829 7.865 96.740 1.00 85.56 693 GLU A CA 1
ATOM 5419 C C . GLU A 1 693 ? -44.812 6.901 96.040 1.00 85.56 693 GLU A C 1
ATOM 5421 O O . GLU A 1 693 ? -44.475 6.313 95.012 1.00 85.56 693 GLU A O 1
ATOM 5426 N N . VAL A 1 694 ? -46.018 6.673 96.585 1.00 86.31 694 VAL A N 1
ATOM 5427 C CA . VAL A 1 694 ? -46.858 5.513 96.189 1.00 86.31 694 VAL A CA 1
ATOM 5428 C C . VAL A 1 694 ? -48.208 5.880 95.548 1.00 86.31 694 VAL A C 1
ATOM 5430 O O . VAL A 1 694 ? -49.078 6.508 96.161 1.00 86.31 694 VAL A O 1
ATOM 5433 N N . ILE A 1 695 ? -48.415 5.374 94.330 1.00 88.69 695 ILE A N 1
ATOM 5434 C CA . ILE A 1 695 ? -49.657 5.415 93.531 1.00 88.69 695 ILE A CA 1
ATOM 5435 C C . ILE A 1 695 ? -50.440 4.102 93.757 1.00 88.69 695 ILE A C 1
ATOM 5437 O O . ILE A 1 695 ? -49.811 3.065 93.975 1.00 88.69 695 ILE A O 1
ATOM 5441 N N . SER A 1 696 ? -51.784 4.088 93.723 1.00 86.12 696 SER A N 1
ATOM 5442 C CA . SER A 1 696 ? -52.580 2.847 93.925 1.00 86.12 696 SER A CA 1
ATOM 5443 C C . SER A 1 696 ? -53.947 2.802 93.219 1.00 86.12 696 SER A C 1
ATOM 5445 O O . SER A 1 696 ? -54.483 3.847 92.856 1.00 86.12 696 SER A O 1
ATOM 5447 N N . TRP A 1 697 ? -54.491 1.591 92.992 1.00 88.06 697 TRP A N 1
ATOM 5448 C CA . TRP A 1 697 ? -55.692 1.290 92.174 1.00 88.06 697 TRP A CA 1
ATOM 5449 C C . TRP A 1 697 ? -56.309 -0.110 92.460 1.00 88.06 697 TRP A C 1
ATOM 5451 O O . TRP A 1 697 ? -55.819 -0.849 93.313 1.00 88.06 697 TRP A O 1
ATOM 5461 N N . THR A 1 698 ? -57.372 -0.503 91.737 1.00 79.88 698 THR A N 1
ATOM 5462 C CA . THR A 1 698 ? -58.039 -1.832 91.790 1.00 79.88 698 THR A CA 1
ATOM 5463 C C . THR A 1 698 ? -58.601 -2.272 90.423 1.00 79.88 698 THR A C 1
ATOM 5465 O O . THR A 1 698 ? -59.062 -1.430 89.665 1.00 79.88 698 THR A O 1
ATOM 5468 N N . SER A 1 699 ? -58.658 -3.570 90.096 1.00 78.31 699 SER A N 1
ATOM 5469 C CA . SER A 1 699 ? -59.326 -4.066 88.869 1.00 78.31 699 SER A CA 1
ATOM 5470 C C . SER A 1 699 ? -60.093 -5.377 89.091 1.00 78.31 699 SER A C 1
ATOM 5472 O O . SER A 1 699 ? -60.072 -5.939 90.189 1.00 78.31 699 SER A O 1
ATOM 5474 N N . SER A 1 700 ? -60.748 -5.884 88.042 1.00 70.88 700 SER A N 1
ATOM 5475 C CA . SER A 1 700 ? -61.025 -7.316 87.926 1.00 70.88 700 SER A CA 1
ATOM 5476 C C . SER A 1 700 ? -61.001 -7.755 86.469 1.00 70.88 700 SER A C 1
ATOM 5478 O O . SER A 1 700 ? -61.852 -7.318 85.695 1.00 70.88 700 SER A O 1
ATOM 5480 N N . ASP A 1 701 ? -60.095 -8.677 86.135 1.00 67.12 701 ASP A N 1
ATOM 5481 C CA . ASP A 1 701 ? -60.007 -9.367 84.837 1.00 67.12 701 ASP A CA 1
ATOM 5482 C C . ASP A 1 701 ? -59.335 -8.521 83.721 1.00 67.12 701 ASP A C 1
ATOM 5484 O O . ASP A 1 701 ? -58.830 -9.080 82.761 1.00 67.12 701 ASP A O 1
ATOM 5488 N N . VAL A 1 702 ? -59.226 -7.181 83.832 1.00 69.75 702 VAL A N 1
ATOM 5489 C CA . VAL A 1 702 ? -58.233 -6.430 83.020 1.00 69.75 702 VAL A CA 1
ATOM 5490 C C . VAL A 1 702 ? -56.839 -6.741 83.543 1.00 69.75 702 VAL A C 1
ATOM 5492 O O . VAL A 1 702 ? -56.589 -6.518 84.730 1.00 69.75 702 VAL A O 1
ATOM 5495 N N . ASP A 1 703 ? -55.938 -7.172 82.660 1.00 75.38 703 ASP A N 1
ATOM 5496 C CA . ASP A 1 703 ? -54.565 -7.580 82.995 1.00 75.38 703 ASP A CA 1
ATOM 5497 C C . ASP A 1 703 ? -53.524 -6.447 82.925 1.00 75.38 703 ASP A C 1
ATOM 5499 O O . ASP A 1 703 ? -52.492 -6.519 83.600 1.00 75.38 703 ASP A O 1
ATOM 5503 N N . SER A 1 704 ? -53.786 -5.403 82.128 1.00 79.50 704 SER A N 1
ATOM 5504 C CA . SER A 1 704 ? -52.826 -4.366 81.707 1.00 79.50 704 SER A CA 1
ATOM 5505 C C . SER A 1 704 ? -53.253 -2.943 82.070 1.00 79.50 704 SER A C 1
ATOM 5507 O O . SER A 1 704 ? -54.432 -2.615 81.983 1.00 79.50 704 SER A O 1
ATOM 5509 N N . ILE A 1 705 ? -52.304 -2.067 82.418 1.00 87.69 705 ILE A N 1
ATOM 5510 C CA . ILE A 1 705 ? -52.553 -0.643 82.712 1.00 87.69 705 ILE A CA 1
ATOM 5511 C C . ILE A 1 705 ? -51.415 0.285 82.255 1.00 87.69 705 ILE A C 1
ATOM 5513 O O . ILE A 1 705 ? -50.279 -0.150 82.078 1.00 87.69 705 ILE A O 1
ATOM 5517 N N . ARG A 1 706 ? -51.714 1.585 82.168 1.00 90.19 706 ARG A N 1
ATOM 5518 C CA . ARG A 1 706 ? -50.776 2.709 81.994 1.00 90.19 706 ARG A CA 1
ATOM 5519 C C . ARG A 1 706 ? -50.957 3.760 83.092 1.00 90.19 706 ARG A C 1
ATOM 5521 O O . ARG A 1 706 ? -52.096 4.054 83.454 1.00 90.19 706 ARG A O 1
ATOM 5528 N N . LEU A 1 707 ? -49.854 4.348 83.564 1.00 90.94 707 LEU A N 1
ATOM 5529 C CA . LEU A 1 707 ? -49.788 5.453 84.531 1.00 90.94 707 LEU A CA 1
ATOM 5530 C C . LEU A 1 707 ? -49.086 6.692 83.943 1.00 90.94 707 LEU A C 1
ATOM 5532 O O . LEU A 1 707 ? -48.054 6.581 83.277 1.00 90.94 707 LEU A O 1
ATOM 5536 N N . GLU A 1 708 ? -49.615 7.882 84.233 1.00 92.25 708 GLU A N 1
ATOM 5537 C CA . GLU A 1 708 ? -49.129 9.182 83.728 1.00 92.25 708 GLU A CA 1
ATOM 5538 C C . GLU A 1 708 ? -49.221 10.272 84.816 1.00 92.25 708 GLU A C 1
ATOM 5540 O O . GLU A 1 708 ? -50.089 10.186 85.685 1.00 92.25 708 GLU A O 1
ATOM 5545 N N . TYR A 1 709 ? -48.376 11.311 84.759 1.00 92.44 709 TYR A N 1
ATOM 5546 C CA . TYR A 1 709 ? -48.433 12.497 85.632 1.00 92.44 709 TYR A CA 1
ATOM 5547 C C . TYR A 1 709 ? -48.449 13.817 84.851 1.00 92.44 709 TYR A C 1
ATOM 5549 O O . TYR A 1 709 ? -48.155 13.851 83.664 1.00 92.44 709 TYR A O 1
ATOM 5557 N N . THR A 1 710 ? -48.747 14.928 85.519 1.00 89.00 710 THR A N 1
ATOM 5558 C CA . THR A 1 710 ? -48.542 16.292 84.994 1.00 89.00 710 THR A CA 1
ATOM 5559 C C . THR A 1 710 ? -47.905 17.183 86.059 1.00 89.00 710 THR A C 1
ATOM 5561 O O . THR A 1 710 ? -47.970 16.858 87.243 1.00 89.00 710 THR A O 1
ATOM 5564 N N . THR A 1 711 ? -47.306 18.309 85.657 1.00 86.00 711 THR A N 1
ATOM 5565 C CA . THR A 1 711 ? -46.773 19.360 86.552 1.00 86.00 711 THR A CA 1
ATOM 5566 C C . THR A 1 711 ? -47.478 20.710 86.396 1.00 86.00 711 THR A C 1
ATOM 5568 O O . THR A 1 711 ? -47.197 21.628 87.170 1.00 86.00 711 THR A O 1
ATOM 5571 N N . ASN A 1 712 ? -48.371 20.853 85.408 1.00 78.56 712 ASN A N 1
ATOM 5572 C CA . ASN A 1 712 ? -49.069 22.103 85.083 1.00 78.56 712 ASN A CA 1
ATOM 5573 C C . ASN A 1 712 ? -50.599 21.955 84.937 1.00 78.56 712 ASN A C 1
ATOM 5575 O O . ASN A 1 712 ? -51.301 22.967 84.872 1.00 78.56 712 ASN A O 1
ATOM 5579 N N . GLY A 1 713 ? -51.123 20.723 84.927 1.00 77.38 713 GLY A N 1
ATOM 5580 C CA . GLY A 1 713 ? -52.555 20.430 84.806 1.00 77.38 713 GLY A CA 1
ATOM 5581 C C . GLY A 1 713 ? -53.071 20.303 83.367 1.00 77.38 713 GLY A C 1
ATOM 5582 O O . GLY A 1 713 ? -54.282 20.196 83.180 1.00 77.38 713 GLY A O 1
ATOM 5583 N N . THR A 1 714 ? -52.198 20.324 82.352 1.00 78.81 714 THR A N 1
ATOM 5584 C CA . THR A 1 714 ? -52.582 20.100 80.941 1.00 78.81 714 THR A CA 1
ATOM 5585 C C . THR A 1 714 ? -51.724 19.060 80.240 1.00 78.81 714 THR A C 1
ATOM 5587 O O . THR A 1 714 ? -52.255 18.260 79.469 1.00 78.81 714 THR A O 1
ATOM 5590 N N . ASP A 1 715 ? -50.421 19.055 80.511 1.00 82.81 715 ASP A N 1
ATOM 5591 C CA . ASP A 1 715 ? -49.461 18.260 79.752 1.00 82.81 715 ASP A CA 1
ATOM 5592 C C . ASP A 1 715 ? -49.151 16.986 80.537 1.00 82.81 715 ASP A C 1
ATOM 5594 O O . ASP A 1 715 ? -48.582 17.044 81.631 1.00 82.81 715 ASP A O 1
ATOM 5598 N N . TRP A 1 716 ? -49.588 15.846 80.001 1.00 86.88 716 TRP A N 1
ATOM 5599 C CA . TRP A 1 716 ? -49.421 14.534 80.621 1.00 86.88 716 TRP A CA 1
ATOM 5600 C C . TRP A 1 716 ? -48.137 13.858 80.130 1.00 86.88 716 TRP A C 1
ATOM 5602 O O . TRP A 1 716 ? -47.855 13.813 78.933 1.00 86.88 716 TRP A O 1
ATOM 5612 N N . ILE A 1 717 ? -47.366 13.339 81.078 1.00 87.56 717 ILE A N 1
ATOM 5613 C CA . ILE A 1 717 ? -46.054 12.723 80.919 1.00 87.56 717 ILE A CA 1
ATOM 5614 C C . ILE A 1 717 ? -46.163 11.286 81.437 1.00 87.56 717 ILE A C 1
ATOM 5616 O O . ILE A 1 717 ? -46.680 11.042 82.528 1.00 87.56 717 ILE A O 1
ATOM 5620 N N . TRP A 1 718 ? -45.685 10.324 80.656 1.00 89.06 718 TRP A N 1
ATOM 5621 C CA . TRP A 1 718 ? -45.734 8.905 81.005 1.00 89.06 718 TRP A CA 1
ATOM 5622 C C . TRP A 1 718 ? -44.879 8.578 82.242 1.00 89.06 718 TRP A C 1
ATOM 5624 O O . TRP A 1 718 ? -43.774 9.101 82.390 1.00 89.06 718 TRP A O 1
ATOM 5634 N N . ILE A 1 719 ? -45.396 7.713 83.123 1.00 87.75 719 ILE A N 1
ATOM 5635 C CA . ILE A 1 719 ? -44.670 7.176 84.286 1.00 87.75 719 ILE A CA 1
ATOM 5636 C C . ILE A 1 719 ? -44.227 5.738 84.014 1.00 87.75 719 ILE A C 1
ATOM 5638 O O . ILE A 1 719 ? -43.053 5.408 84.166 1.00 87.75 719 ILE A O 1
ATOM 5642 N N . SER A 1 720 ? -45.188 4.861 83.711 1.00 83.06 720 SER A N 1
ATOM 5643 C CA . SER A 1 720 ? -44.965 3.422 83.573 1.00 83.06 720 SER A CA 1
ATOM 5644 C C . SER A 1 720 ? -46.197 2.725 82.997 1.00 83.06 720 SER A C 1
ATOM 5646 O O . SER A 1 720 ? -47.321 3.185 83.201 1.00 83.06 720 SER A O 1
ATOM 5648 N N . ASP A 1 721 ? -45.987 1.576 82.359 1.00 86.31 721 ASP A N 1
ATOM 5649 C CA . ASP A 1 721 ? -47.042 0.612 82.036 1.00 86.31 721 ASP A CA 1
ATOM 5650 C C . ASP A 1 721 ? -46.862 -0.620 82.935 1.00 86.31 721 ASP A C 1
ATOM 5652 O O . ASP A 1 721 ? -45.736 -0.992 83.272 1.00 86.31 721 ASP A O 1
ATOM 5656 N N . GLY A 1 722 ? -47.957 -1.248 83.359 1.00 68.88 722 GLY A N 1
ATOM 5657 C CA . GLY A 1 722 ? -47.923 -2.287 84.390 1.00 68.88 722 GLY A CA 1
ATOM 5658 C C . GLY A 1 722 ? -49.050 -3.307 84.288 1.00 68.88 722 GLY A C 1
ATOM 5659 O O . GLY A 1 722 ? -49.898 -3.244 83.400 1.00 68.88 722 GLY A O 1
ATOM 5660 N N . SER A 1 723 ? -49.059 -4.253 85.231 1.00 67.25 723 SER A N 1
ATOM 5661 C CA . SER A 1 723 ? -50.100 -5.277 85.345 1.00 67.25 723 SER A CA 1
ATOM 5662 C C . SER A 1 723 ? -50.881 -5.150 86.651 1.00 67.25 723 SER A C 1
ATOM 5664 O O . SER A 1 723 ? -50.334 -4.818 87.706 1.00 67.25 723 SER A O 1
ATOM 5666 N N . THR A 1 724 ? -52.174 -5.450 86.577 1.00 60.34 724 THR A N 1
ATOM 5667 C CA . THR A 1 724 ? -53.163 -5.297 87.655 1.00 60.34 724 THR A CA 1
ATOM 5668 C C . THR A 1 724 ? -53.045 -6.308 88.797 1.00 60.34 724 THR A C 1
ATOM 5670 O O . THR A 1 724 ? -53.729 -6.163 89.811 1.00 60.34 724 THR A O 1
ATOM 5673 N N . ILE A 1 725 ? -52.146 -7.292 88.679 1.00 62.75 725 ILE A N 1
ATOM 5674 C CA . ILE A 1 725 ? -51.750 -8.197 89.775 1.00 62.75 725 ILE A CA 1
ATOM 5675 C C . ILE A 1 725 ? -51.290 -7.391 91.005 1.00 62.75 725 ILE A C 1
ATOM 5677 O O . ILE A 1 725 ? -51.474 -7.816 92.148 1.00 62.75 725 ILE A O 1
ATOM 5681 N N . PHE A 1 726 ? -50.717 -6.209 90.770 1.00 66.56 726 PHE A N 1
ATOM 5682 C CA . PHE A 1 726 ? -50.400 -5.224 91.794 1.00 66.56 726 PHE A CA 1
ATOM 5683 C C . PHE A 1 726 ? -51.501 -4.166 91.874 1.00 66.56 726 PHE A C 1
ATOM 5685 O O . PHE A 1 726 ? -52.060 -3.755 90.863 1.00 66.56 726 PHE A O 1
ATOM 5692 N N . THR A 1 727 ? -51.775 -3.685 93.086 1.00 78.06 727 THR A N 1
ATOM 5693 C CA . THR A 1 727 ? -52.709 -2.577 93.356 1.00 78.06 727 THR A CA 1
ATOM 5694 C C . THR A 1 727 ? -51.984 -1.252 93.617 1.00 78.06 727 THR A C 1
ATOM 5696 O O . THR A 1 727 ? -52.591 -0.323 94.144 1.00 78.06 727 THR A O 1
ATOM 5699 N N . SER A 1 728 ? -50.674 -1.174 93.357 1.00 81.06 728 SER A N 1
ATOM 5700 C CA . SER A 1 728 ? -49.840 -0.004 93.662 1.00 81.06 728 SER A CA 1
ATOM 5701 C C . SER A 1 728 ? -48.499 0.010 92.927 1.00 81.06 728 SER A C 1
ATOM 5703 O O . SER A 1 728 ? -47.966 -1.049 92.600 1.00 81.06 728 SER A O 1
ATOM 5705 N N . PHE A 1 729 ? -47.933 1.206 92.750 1.00 86.62 729 PHE A N 1
ATOM 5706 C CA . PHE A 1 729 ? -46.645 1.477 92.100 1.00 86.62 729 PHE A CA 1
ATOM 5707 C C . PHE A 1 729 ? -45.814 2.470 92.931 1.00 86.62 729 PHE A C 1
ATOM 5709 O O . PHE A 1 729 ? -46.364 3.449 93.439 1.00 86.62 729 PHE A O 1
ATOM 5716 N N . GLU A 1 730 ? -44.504 2.234 93.053 1.00 85.75 730 GLU A N 1
ATOM 5717 C CA . GLU A 1 730 ? -43.550 3.168 93.672 1.00 85.75 730 GLU A CA 1
ATOM 5718 C C . GLU A 1 730 ? -42.954 4.092 92.600 1.00 85.75 730 GLU A C 1
ATOM 5720 O O . GLU A 1 730 ? -42.223 3.644 91.717 1.00 85.75 730 GLU A O 1
ATOM 5725 N N . TRP A 1 731 ? -43.249 5.387 92.681 1.00 89.50 731 TRP A N 1
ATOM 5726 C CA . TRP A 1 731 ? -42.790 6.408 91.745 1.00 89.50 731 TRP A CA 1
ATOM 5727 C C . TRP A 1 731 ? -41.627 7.207 92.333 1.00 89.50 731 TRP A C 1
ATOM 5729 O O . TRP A 1 731 ? -41.757 7.781 93.412 1.00 89.50 731 TRP A O 1
ATOM 5739 N N . LEU A 1 732 ? -40.503 7.269 91.613 1.00 83.25 732 LEU A N 1
ATOM 5740 C CA . LEU A 1 732 ? -39.421 8.207 91.913 1.00 83.25 732 LEU A CA 1
ATOM 5741 C C . LEU A 1 732 ? -39.840 9.608 91.446 1.00 83.25 732 LEU A C 1
ATOM 5743 O O . LEU A 1 732 ? -40.001 9.846 90.248 1.00 83.25 732 LEU A O 1
ATOM 5747 N N . VAL A 1 733 ? -40.024 10.523 92.393 1.00 82.50 733 VAL A N 1
ATOM 5748 C CA . VAL A 1 733 ? -40.540 11.871 92.137 1.00 82.50 733 VAL A CA 1
ATOM 5749 C C . VAL A 1 733 ? -39.483 12.699 91.382 1.00 82.50 733 VAL A C 1
ATOM 5751 O O . VAL A 1 733 ? -38.344 12.786 91.845 1.00 82.50 733 VAL A O 1
ATOM 5754 N N . PRO A 1 734 ? -39.805 13.311 90.226 1.00 80.31 734 PRO A N 1
ATOM 5755 C CA . PRO A 1 734 ? -38.821 13.967 89.361 1.00 80.31 734 PRO A CA 1
ATOM 5756 C C . PRO A 1 734 ? -38.225 15.251 89.964 1.00 80.31 734 PRO A C 1
ATOM 5758 O O . PRO A 1 734 ? -38.862 15.923 90.773 1.00 80.31 734 PRO A O 1
ATOM 5761 N N . MET A 1 735 ? -37.018 15.618 89.508 1.00 73.81 735 MET A N 1
ATOM 5762 C CA . MET A 1 735 ? -36.256 16.823 89.898 1.00 73.81 735 MET A CA 1
ATOM 5763 C C . MET A 1 735 ? -36.874 18.127 89.358 1.00 73.81 735 MET A C 1
ATOM 5765 O O . MET A 1 735 ? -36.295 18.823 88.526 1.00 73.81 735 MET A O 1
ATOM 5769 N N . VAL A 1 736 ? -38.084 18.452 89.816 1.00 74.69 736 VAL A N 1
ATOM 5770 C CA . VAL A 1 736 ? -38.866 19.629 89.409 1.00 74.69 736 VAL A CA 1
ATOM 5771 C C . VAL A 1 736 ? -39.446 20.350 90.626 1.00 74.69 736 VAL A C 1
ATOM 5773 O O . VAL A 1 736 ? -39.605 19.763 91.690 1.00 74.69 736 VAL A O 1
ATOM 5776 N N . ASN A 1 737 ? -39.799 21.627 90.468 1.00 76.88 737 ASN A N 1
ATOM 5777 C CA . ASN A 1 737 ? -40.460 22.419 91.507 1.00 76.88 737 ASN A CA 1
ATOM 5778 C C . ASN A 1 737 ? -41.808 22.939 90.974 1.00 76.88 737 ASN A C 1
ATOM 5780 O O . ASN A 1 737 ? -41.826 23.775 90.068 1.00 76.88 737 ASN A O 1
ATOM 5784 N N . SER A 1 738 ? -42.930 22.409 91.475 1.00 81.69 738 SER A N 1
ATOM 5785 C CA . SER A 1 738 ? -44.287 22.804 91.051 1.00 81.69 738 SER A CA 1
ATOM 5786 C C . SER A 1 738 ? -45.357 22.464 92.092 1.00 81.69 738 SER A C 1
ATOM 5788 O O . SER A 1 738 ? -45.248 21.481 92.817 1.00 81.69 738 SER A O 1
ATOM 5790 N N . THR A 1 739 ? -46.440 23.246 92.114 1.00 81.75 739 THR A N 1
ATOM 5791 C CA . THR A 1 739 ? -47.601 23.112 93.017 1.00 81.75 739 THR A CA 1
ATOM 5792 C C . THR A 1 739 ? -48.879 22.608 92.323 1.00 81.75 739 THR A C 1
ATOM 5794 O O . THR A 1 739 ? -49.969 22.707 92.890 1.00 81.75 739 THR A O 1
ATOM 5797 N N . GLN A 1 740 ? -48.781 22.111 91.081 1.00 85.56 740 GLN A N 1
ATOM 5798 C CA . GLN A 1 740 ? -49.931 21.774 90.220 1.00 85.56 740 GLN A CA 1
ATOM 5799 C C . GLN A 1 740 ? -49.904 20.336 89.656 1.00 85.56 740 GLN A C 1
ATOM 5801 O O . GLN A 1 740 ? -50.316 20.111 88.518 1.00 85.56 740 GLN A O 1
ATOM 5806 N N . CYS A 1 741 ? -49.410 19.356 90.417 1.00 88.19 741 CYS A N 1
ATOM 5807 C CA . CYS A 1 741 ? -49.174 18.000 89.904 1.00 88.19 741 CYS A CA 1
ATOM 5808 C C . CYS A 1 741 ? -50.397 17.070 90.053 1.00 88.19 741 CYS A C 1
ATOM 5810 O O . CYS A 1 741 ? -51.099 17.184 91.049 1.00 88.19 741 CYS A O 1
ATOM 5812 N N . GLN A 1 742 ? -50.657 16.146 89.115 1.00 91.69 742 GLN A N 1
ATOM 5813 C CA . GLN A 1 742 ? -51.741 15.125 89.167 1.00 91.69 742 GLN A CA 1
ATOM 5814 C C . GLN A 1 742 ? -51.289 13.790 88.537 1.00 91.69 742 GLN A C 1
ATOM 5816 O O . GLN A 1 742 ? -50.267 13.781 87.856 1.00 91.69 742 GLN A O 1
ATOM 5821 N N . ILE A 1 743 ? -52.048 12.697 88.735 1.00 91.94 743 ILE A N 1
ATOM 5822 C CA . ILE A 1 743 ? -51.810 11.327 88.217 1.00 91.94 743 ILE A CA 1
ATOM 5823 C C . ILE A 1 743 ? -53.047 10.786 87.456 1.00 91.94 743 ILE A C 1
ATOM 5825 O O . ILE A 1 743 ? -54.178 11.098 87.830 1.00 91.94 743 ILE A O 1
ATOM 5829 N N . ARG A 1 744 ? -52.853 9.935 86.434 1.00 91.12 744 ARG A N 1
ATOM 5830 C CA . ARG A 1 744 ? -53.896 9.169 85.705 1.00 91.12 744 ARG A CA 1
ATOM 5831 C C . ARG A 1 744 ? -53.582 7.665 85.666 1.00 91.12 744 ARG A C 1
ATOM 5833 O O . ARG A 1 744 ? -52.409 7.296 85.629 1.00 91.12 744 ARG A O 1
ATOM 5840 N N . ILE A 1 745 ? -54.618 6.816 85.598 1.00 90.50 745 ILE A N 1
ATOM 5841 C CA . ILE A 1 745 ? -54.542 5.401 85.178 1.00 90.50 745 ILE A CA 1
ATOM 5842 C C . ILE A 1 745 ? -55.499 5.095 84.014 1.00 90.50 745 ILE A C 1
ATOM 5844 O O . ILE A 1 745 ? -56.587 5.663 83.933 1.00 90.50 745 ILE A O 1
ATOM 5848 N N . SER A 1 746 ? -55.134 4.160 83.136 1.00 87.25 746 SER A N 1
ATOM 5849 C CA . SER A 1 746 ? -56.016 3.592 82.096 1.00 87.25 746 SER A CA 1
ATOM 5850 C C . SER A 1 746 ? -55.671 2.131 81.795 1.00 87.25 746 SER A C 1
ATOM 5852 O O . SER A 1 746 ? -54.545 1.720 82.066 1.00 87.25 746 SER A O 1
ATOM 5854 N N . ASP A 1 747 ? -56.603 1.348 81.239 1.00 83.12 747 ASP A N 1
ATOM 5855 C CA . ASP A 1 747 ? -56.256 0.085 80.566 1.00 83.12 747 ASP A CA 1
ATOM 5856 C C . ASP A 1 747 ? -55.464 0.371 79.281 1.00 83.12 747 ASP A C 1
ATOM 5858 O O . ASP A 1 747 ? -55.777 1.295 78.526 1.00 83.12 747 ASP A O 1
ATOM 5862 N N . LEU A 1 748 ? -54.444 -0.448 79.033 1.00 81.62 748 LEU A N 1
ATOM 5863 C CA . LEU A 1 748 ? -53.516 -0.300 77.916 1.00 81.62 748 LEU A CA 1
ATOM 5864 C C . LEU A 1 748 ? -54.181 -0.562 76.553 1.00 81.62 748 LEU A C 1
ATOM 5866 O O . LEU A 1 748 ? -53.830 0.088 75.568 1.00 81.62 748 LEU A O 1
ATOM 5870 N N . HIS A 1 749 ? -55.144 -1.487 76.495 1.00 78.06 749 HIS A N 1
ATOM 5871 C CA . HIS A 1 749 ? -55.769 -1.939 75.245 1.00 78.06 749 HIS A CA 1
ATOM 5872 C C . HIS A 1 749 ? -57.109 -1.243 74.952 1.00 78.06 749 HIS A C 1
ATOM 5874 O O . HIS A 1 749 ? -57.464 -1.036 73.790 1.00 78.06 749 HIS A O 1
ATOM 5880 N N . ASN A 1 750 ? -57.824 -0.796 75.985 1.00 76.12 750 ASN A N 1
ATOM 5881 C CA . ASN A 1 750 ? -58.985 0.082 75.887 1.00 76.12 750 ASN A CA 1
ATOM 5882 C C . ASN A 1 750 ? -58.827 1.328 76.787 1.00 76.12 750 ASN A C 1
ATOM 5884 O O . ASN A 1 750 ? -59.434 1.397 77.861 1.00 76.12 750 ASN A O 1
ATOM 5888 N N . PRO A 1 751 ? -58.124 2.380 76.320 1.00 73.06 751 PRO A N 1
ATOM 5889 C CA . PRO A 1 751 ? -57.892 3.604 77.097 1.00 73.06 751 PRO A CA 1
ATOM 5890 C C . PRO A 1 751 ? -59.149 4.375 77.535 1.00 73.06 751 PRO A C 1
ATOM 5892 O O . PRO A 1 751 ? -59.045 5.320 78.312 1.00 73.06 751 PRO A O 1
ATOM 5895 N N . ASN A 1 752 ? -60.349 3.999 77.072 1.00 76.25 752 ASN A N 1
ATOM 5896 C CA . ASN A 1 752 ? -61.623 4.555 77.553 1.00 76.25 752 ASN A CA 1
ATOM 5897 C C . ASN A 1 752 ? -62.019 4.032 78.950 1.00 76.25 752 ASN A C 1
ATOM 5899 O O . ASN A 1 752 ? -62.983 4.521 79.536 1.00 76.25 752 ASN A O 1
ATOM 5903 N N . LEU A 1 753 ? -61.307 3.027 79.464 1.00 80.81 753 LEU A N 1
ATOM 5904 C CA . LEU A 1 753 ? -61.466 2.461 80.798 1.00 80.81 753 LEU A CA 1
ATOM 5905 C C . LEU A 1 753 ? -60.363 3.039 81.706 1.00 80.81 753 LEU A C 1
ATOM 5907 O O . LEU A 1 753 ? -59.282 2.467 81.827 1.00 80.81 753 LEU A O 1
ATOM 5911 N N . ASN A 1 754 ? -60.614 4.228 82.266 1.00 86.62 754 ASN A N 1
ATOM 5912 C CA . ASN A 1 754 ? -59.618 5.084 82.928 1.00 86.62 754 ASN A CA 1
ATOM 5913 C C . ASN A 1 754 ? -60.168 5.829 84.163 1.00 86.62 754 ASN A C 1
ATOM 5915 O O . ASN A 1 754 ? -61.376 5.804 84.409 1.00 86.62 754 ASN A O 1
ATOM 5919 N N . ASP A 1 755 ? -59.271 6.456 84.938 1.00 88.62 755 ASP A N 1
ATOM 5920 C CA . ASP A 1 755 ? -59.573 7.228 86.158 1.00 88.62 755 ASP A CA 1
ATOM 5921 C C . ASP A 1 755 ? -58.399 8.192 86.526 1.00 88.62 755 ASP A C 1
ATOM 5923 O O . ASP A 1 755 ? -57.255 7.949 86.129 1.00 88.62 755 ASP A O 1
ATOM 5927 N N . GLU A 1 756 ? -58.643 9.295 87.255 1.00 91.31 756 GLU A N 1
ATOM 5928 C CA . GLU A 1 756 ? -57.675 10.408 87.479 1.00 91.31 756 GLU A CA 1
ATOM 5929 C C . GLU A 1 756 ? -57.647 10.957 88.931 1.00 91.31 756 GLU A C 1
ATOM 5931 O O . GLU A 1 756 ? -58.652 10.944 89.643 1.00 91.31 756 GLU A O 1
ATOM 5936 N N . SER A 1 757 ? -56.496 11.487 89.381 1.00 89.88 757 SER A N 1
ATOM 5937 C CA . SER A 1 757 ? -56.266 11.965 90.761 1.00 89.88 757 SER A CA 1
ATOM 5938 C C . SER A 1 757 ? -56.452 13.483 90.973 1.00 89.88 757 SER A C 1
ATOM 5940 O O . SER A 1 757 ? -56.280 14.280 90.046 1.00 89.88 757 SER A O 1
ATOM 5942 N N . PRO A 1 758 ? -56.676 13.933 92.227 1.00 85.81 758 PRO A N 1
ATOM 5943 C CA . PRO A 1 758 ? -56.524 15.335 92.643 1.00 85.81 758 PRO A CA 1
ATOM 5944 C C . PRO A 1 758 ? -55.060 15.840 92.652 1.00 85.81 758 PRO A C 1
ATOM 5946 O O . PRO A 1 758 ? -54.130 15.084 92.370 1.00 85.81 758 PRO A O 1
ATOM 5949 N N . THR A 1 759 ? -54.867 17.130 92.978 1.00 87.19 759 THR A N 1
ATOM 5950 C CA . THR A 1 759 ? -53.604 17.890 92.814 1.00 87.19 759 THR A CA 1
ATOM 5951 C C . THR A 1 759 ? -52.642 17.891 94.021 1.00 87.19 759 THR A C 1
ATOM 5953 O O . THR A 1 759 ? -53.109 18.080 95.145 1.00 87.19 759 THR A O 1
ATOM 5956 N N . PHE A 1 760 ? -51.319 17.836 93.795 1.00 87.75 760 PHE A N 1
ATOM 5957 C CA . PHE A 1 760 ? -50.232 17.854 94.807 1.00 87.75 760 PHE A CA 1
ATOM 5958 C C . PHE A 1 760 ? -48.982 18.688 94.382 1.00 87.75 760 PHE A C 1
ATOM 5960 O O . PHE A 1 760 ? -48.987 19.321 93.323 1.00 87.75 760 PHE A O 1
ATOM 5967 N N . THR A 1 761 ? -47.930 18.751 95.222 1.00 83.44 761 THR A N 1
ATOM 5968 C CA . THR A 1 761 ? -46.729 19.632 95.094 1.00 83.44 761 THR A CA 1
ATOM 5969 C C . THR A 1 761 ? -45.378 18.880 95.155 1.00 83.44 761 THR A C 1
ATOM 5971 O O . THR A 1 761 ? -45.311 17.836 95.799 1.00 83.44 761 THR A O 1
ATOM 5974 N N . ILE A 1 762 ? -44.309 19.421 94.537 1.00 86.19 762 ILE A N 1
ATOM 5975 C CA . ILE A 1 762 ? -42.916 18.899 94.521 1.00 86.19 762 ILE A CA 1
ATOM 5976 C C . ILE A 1 762 ? -41.872 20.040 94.728 1.00 86.19 762 ILE A C 1
ATOM 5978 O O . ILE A 1 762 ? -42.066 21.113 94.154 1.00 86.19 762 ILE A O 1
ATOM 5982 N N . GLU A 1 763 ? -40.776 19.829 95.492 1.00 75.44 763 GLU A N 1
ATOM 5983 C CA . GLU A 1 763 ? -39.673 20.803 95.782 1.00 75.44 763 GLU A CA 1
ATOM 5984 C C . GLU A 1 763 ? -38.237 20.176 95.776 1.00 75.44 763 GLU A C 1
ATOM 5986 O O . GLU A 1 763 ? -38.124 18.964 95.919 1.00 75.44 763 GLU A O 1
ATOM 5991 N N . ILE A 1 764 ? -37.141 20.971 95.649 1.00 70.94 764 ILE A N 1
ATOM 5992 C CA . ILE A 1 764 ? -35.731 20.516 95.386 1.00 70.94 764 ILE A CA 1
ATOM 5993 C C . ILE A 1 764 ? -34.708 20.856 96.529 1.00 70.94 764 ILE A C 1
ATOM 5995 O O . ILE A 1 764 ? -34.805 21.956 97.078 1.00 70.94 764 ILE A O 1
ATOM 5999 N N . PRO A 1 765 ? -33.688 20.008 96.859 1.00 59.69 765 PRO A N 1
ATOM 6000 C CA . PRO A 1 765 ? -32.705 20.226 97.958 1.00 59.69 765 PRO A CA 1
ATOM 6001 C C . PRO A 1 765 ? -31.481 21.156 97.695 1.00 59.69 765 PRO A C 1
ATOM 6003 O O . PRO A 1 765 ? -31.129 21.470 96.564 1.00 59.69 765 PRO A O 1
ATOM 6006 N N . GLU A 1 766 ? -30.759 21.546 98.765 1.00 56.38 766 GLU A N 1
ATOM 6007 C CA . GLU A 1 766 ? -29.781 22.670 98.794 1.00 56.38 766 GLU A CA 1
ATOM 6008 C C . GLU A 1 766 ? -28.267 22.380 98.503 1.00 56.38 766 GLU A C 1
ATOM 6010 O O . GLU A 1 766 ? -27.444 23.249 98.788 1.00 56.38 766 GLU A O 1
ATOM 6015 N N . ASN A 1 767 ? -27.819 21.207 98.009 1.00 66.81 767 ASN A N 1
ATOM 6016 C CA . ASN A 1 767 ? -26.371 20.822 98.039 1.00 66.81 767 ASN A CA 1
ATOM 6017 C C . ASN A 1 767 ? -25.727 20.264 96.732 1.00 66.81 767 ASN A C 1
ATOM 6019 O O . ASN A 1 767 ? -24.753 19.508 96.793 1.00 66.81 767 ASN A O 1
ATOM 6023 N N . THR A 1 768 ? -26.227 20.621 95.549 1.00 75.38 768 THR A N 1
ATOM 6024 C CA . THR A 1 768 ? -25.765 20.078 94.245 1.00 75.38 768 THR A CA 1
ATOM 6025 C C . THR A 1 768 ? -24.572 20.853 93.643 1.00 75.38 768 THR A C 1
ATOM 6027 O O . THR A 1 768 ? -24.574 22.083 93.690 1.00 75.38 768 THR A O 1
ATOM 6030 N N . PHE A 1 769 ? -23.560 20.175 93.067 1.00 80.81 769 PHE A N 1
ATOM 6031 C CA . PHE A 1 769 ? -22.420 20.826 92.375 1.00 80.81 769 PHE A CA 1
ATOM 6032 C C . PHE A 1 769 ? -21.728 19.973 91.284 1.00 80.81 769 PHE A C 1
ATOM 6034 O O . PHE A 1 769 ? -21.805 18.743 91.296 1.00 80.81 769 PHE A O 1
ATOM 6041 N N . ALA A 1 770 ? -20.962 20.642 90.410 1.00 86.06 770 ALA A N 1
ATOM 6042 C CA . ALA A 1 770 ? -19.965 20.074 89.491 1.00 86.06 770 ALA A CA 1
ATOM 6043 C C . ALA A 1 770 ? -18.646 20.884 89.560 1.00 86.06 770 ALA A C 1
ATOM 6045 O O . ALA A 1 770 ? -18.663 22.041 89.980 1.00 86.06 770 ALA A O 1
ATOM 6046 N N . THR A 1 771 ? -17.501 20.278 89.225 1.00 89.06 771 THR A N 1
ATOM 6047 C CA . THR A 1 771 ? -16.152 20.879 89.343 1.00 89.06 771 THR A CA 1
ATOM 6048 C C . THR A 1 771 ? -15.170 20.250 88.346 1.00 89.06 771 THR A C 1
ATOM 6050 O O . THR A 1 771 ? -15.115 19.023 88.237 1.00 89.06 771 THR A O 1
ATOM 6053 N N . LEU A 1 772 ? -14.382 21.058 87.635 1.00 91.50 772 LEU A N 1
ATOM 6054 C CA . LEU A 1 772 ? -13.365 20.607 86.678 1.00 91.50 772 LEU A CA 1
ATOM 6055 C C . LEU A 1 772 ? -12.016 20.371 87.384 1.00 91.50 772 LEU A C 1
ATOM 6057 O O . LEU A 1 772 ? -11.657 21.065 88.332 1.00 91.50 772 LEU A O 1
ATOM 6061 N N . VAL A 1 773 ? -11.262 19.363 86.940 1.00 88.81 773 VAL A N 1
ATOM 6062 C CA . VAL A 1 773 ? -9.983 18.949 87.552 1.00 88.81 773 VAL A CA 1
ATOM 6063 C C . VAL A 1 773 ? -8.839 18.919 86.532 1.00 88.81 773 VAL A C 1
ATOM 6065 O O . VAL A 1 773 ? -7.707 19.254 86.880 1.00 88.81 773 VAL A O 1
ATOM 6068 N N . LEU A 1 774 ? -9.118 18.542 85.280 1.00 87.31 774 LEU A N 1
ATOM 6069 C CA . LEU A 1 774 ? -8.166 18.563 84.164 1.00 87.31 774 LEU A CA 1
ATOM 6070 C C . LEU A 1 774 ? -8.933 18.768 82.839 1.00 87.31 774 LEU A C 1
ATOM 6072 O O . LEU A 1 774 ? -9.994 18.161 82.692 1.00 87.31 774 LEU A O 1
ATOM 6076 N N . PRO A 1 775 ? -8.438 19.563 81.872 1.00 89.25 775 PRO A N 1
ATOM 6077 C CA . PRO A 1 775 ? -7.284 20.453 81.962 1.00 89.25 775 PRO A CA 1
ATOM 6078 C C . PRO A 1 775 ? -7.616 21.690 82.802 1.00 89.25 775 PRO A C 1
ATOM 6080 O O . PRO A 1 775 ? -8.738 22.204 82.760 1.00 89.25 775 PRO A O 1
ATOM 6083 N N . ASN A 1 776 ? -6.632 22.186 83.548 1.00 86.50 776 ASN A N 1
ATOM 6084 C CA . ASN A 1 776 ? -6.779 23.393 84.371 1.00 86.50 776 ASN A CA 1
ATOM 6085 C C . ASN A 1 776 ? -5.810 24.529 83.964 1.00 86.50 776 ASN A C 1
ATOM 6087 O O . ASN A 1 776 ? -5.869 25.649 84.485 1.00 86.50 776 ASN A O 1
ATOM 6091 N N . GLY A 1 777 ? -4.965 24.270 82.966 1.00 82.19 777 GLY A N 1
ATOM 6092 C CA . GLY A 1 777 ? -4.217 25.258 82.201 1.00 82.19 777 GLY A CA 1
ATOM 6093 C C . GLY A 1 777 ? -2.698 25.133 82.335 1.00 82.19 777 GLY A C 1
ATOM 6094 O O . GLY A 1 777 ? -2.149 24.716 83.358 1.00 82.19 777 GLY A O 1
ATOM 6095 N N . GLY A 1 778 ? -2.003 25.535 81.271 1.00 82.94 778 GLY A N 1
ATOM 6096 C CA . GLY A 1 778 ? -0.567 25.333 81.083 1.00 82.94 778 GLY A CA 1
ATOM 6097 C C . GLY A 1 778 ? -0.189 23.991 80.443 1.00 82.94 778 GLY A C 1
ATOM 6098 O O . GLY A 1 778 ? 0.999 23.758 80.219 1.00 82.94 778 GLY A O 1
ATOM 6099 N N . GLU A 1 779 ? -1.152 23.121 80.132 1.00 90.69 779 GLU A N 1
ATOM 6100 C CA . GLU A 1 779 ? -0.925 21.913 79.340 1.00 90.69 779 GLU A CA 1
ATOM 6101 C C . GLU A 1 779 ? -0.598 22.262 77.872 1.00 90.69 779 GLU A C 1
ATOM 6103 O O . GLU A 1 779 ? -1.053 23.274 77.333 1.00 90.69 779 GLU A O 1
ATOM 6108 N N . GLN A 1 780 ? 0.191 21.405 77.217 1.00 90.75 780 GLN A N 1
ATOM 6109 C CA . GLN A 1 780 ? 0.453 21.459 75.776 1.00 90.75 780 GLN A CA 1
ATOM 6110 C C . GLN A 1 780 ? -0.007 20.139 75.156 1.00 90.75 780 GLN A C 1
ATOM 6112 O O . GLN A 1 780 ? 0.538 19.079 75.472 1.00 90.75 780 GLN A O 1
ATOM 6117 N N . TRP A 1 781 ? -1.012 20.202 74.290 1.00 89.88 781 TRP A N 1
ATOM 6118 C CA . TRP A 1 781 ? -1.674 19.049 73.690 1.00 89.88 781 TRP A CA 1
ATOM 6119 C C . TRP A 1 781 ? -1.482 19.056 72.172 1.00 89.88 781 TRP A C 1
ATOM 6121 O O . TRP A 1 781 ? -1.671 20.076 71.517 1.00 89.88 781 TRP A O 1
ATOM 6131 N N . GLN A 1 782 ? -1.069 17.928 71.591 1.00 85.31 782 GLN A N 1
ATOM 6132 C CA . GLN A 1 782 ? -0.827 17.836 70.149 1.00 85.31 782 GLN A CA 1
ATOM 6133 C C . GLN A 1 782 ? -2.107 17.428 69.411 1.00 85.31 782 GLN A C 1
ATOM 6135 O O . GLN A 1 782 ? -2.843 16.553 69.867 1.00 85.31 782 GLN A O 1
ATOM 6140 N N . ALA A 1 783 ? -2.349 18.045 68.256 1.00 85.00 783 ALA A N 1
ATOM 6141 C CA . ALA A 1 783 ? -3.452 17.710 67.366 1.00 85.00 783 ALA A CA 1
ATOM 6142 C C . ALA A 1 783 ? -3.452 16.226 66.962 1.00 85.00 783 ALA A C 1
ATOM 6144 O O . ALA A 1 783 ? -2.395 15.651 66.665 1.00 85.00 783 ALA A O 1
ATOM 6145 N N . PHE A 1 784 ? -4.653 15.648 66.914 1.00 83.06 784 PHE A N 1
ATOM 6146 C CA . PHE A 1 784 ? -4.907 14.220 66.728 1.00 83.06 784 PHE A CA 1
ATOM 6147 C C . PHE A 1 784 ? -4.182 13.362 67.785 1.00 83.06 784 PHE A C 1
ATOM 6149 O O . PHE A 1 784 ? -3.375 12.479 67.484 1.00 83.06 784 PHE A O 1
ATOM 6156 N N . THR A 1 785 ? -4.424 13.685 69.058 1.00 85.38 785 THR A N 1
ATOM 6157 C CA . THR A 1 785 ? -4.118 12.816 70.203 1.00 85.38 785 THR A CA 1
ATOM 6158 C C . THR A 1 785 ? -5.329 12.756 71.127 1.00 85.38 785 THR A C 1
ATOM 6160 O O . THR A 1 785 ? -6.079 13.725 71.214 1.00 85.38 785 THR A O 1
ATOM 6163 N N . GLU A 1 786 ? -5.523 11.636 71.817 1.00 88.44 786 GLU A N 1
ATOM 6164 C CA . GLU A 1 786 ? -6.526 11.510 72.877 1.00 88.44 786 GLU A CA 1
ATOM 6165 C C . GLU A 1 786 ? -5.986 12.095 74.191 1.00 88.44 786 GLU A C 1
ATOM 6167 O O . GLU A 1 786 ? -4.843 11.829 74.573 1.00 88.44 786 GLU A O 1
ATOM 6172 N N . GLN A 1 787 ? -6.803 12.881 74.892 1.00 90.62 787 GLN A N 1
ATOM 6173 C CA . GLN A 1 787 ? -6.493 13.462 76.202 1.00 90.62 787 GLN A CA 1
ATOM 6174 C C . GLN A 1 787 ? -7.688 13.292 77.150 1.00 90.62 787 GLN A C 1
ATOM 6176 O O . GLN A 1 787 ? -8.840 13.383 76.726 1.00 90.62 787 GLN A O 1
ATOM 6181 N N . GLU A 1 788 ? -7.438 13.060 78.441 1.00 91.56 788 GLU A N 1
ATOM 6182 C CA . GLU A 1 788 ? -8.510 12.932 79.437 1.00 91.56 788 GLU A CA 1
ATOM 6183 C C . GLU A 1 788 ? -8.908 14.292 80.028 1.00 91.56 788 GLU A C 1
ATOM 6185 O O . GLU A 1 788 ? -8.095 15.002 80.627 1.00 91.56 788 GLU A O 1
ATOM 6190 N N . ILE A 1 789 ? -10.194 14.617 79.918 1.00 93.06 789 ILE A N 1
ATOM 6191 C CA . ILE A 1 789 ? -10.872 15.647 80.704 1.00 93.06 789 ILE A CA 1
ATOM 6192 C C . ILE A 1 789 ? -11.355 14.976 81.995 1.00 93.06 789 ILE A C 1
ATOM 6194 O O . ILE A 1 789 ? -12.000 13.931 81.942 1.00 93.06 789 ILE A O 1
ATOM 6198 N N . VAL A 1 790 ? -11.047 15.551 83.158 1.00 92.00 790 VAL A N 1
ATOM 6199 C CA . VAL A 1 790 ? -11.311 14.963 84.486 1.00 92.00 790 VAL A CA 1
ATOM 6200 C C . VAL A 1 790 ? -12.149 15.930 85.315 1.00 92.00 790 VAL A C 1
ATOM 6202 O O . VAL A 1 790 ? -11.840 17.120 85.367 1.00 92.00 790 VAL A O 1
ATOM 6205 N N . PHE A 1 791 ? -13.189 15.435 85.984 1.00 92.12 791 PHE A N 1
ATOM 6206 C CA . PHE A 1 791 ? -14.165 16.241 86.719 1.00 92.12 791 PHE A CA 1
ATOM 6207 C C . PHE A 1 791 ? -14.775 15.500 87.922 1.00 92.12 791 PHE A C 1
ATOM 6209 O O . PHE A 1 791 ? -14.675 14.281 88.056 1.00 92.12 791 PHE A O 1
ATOM 6216 N N . LEU A 1 792 ? -15.401 16.252 88.827 1.00 89.06 792 LEU A N 1
ATOM 6217 C CA . LEU A 1 792 ? -16.011 15.767 90.067 1.00 89.06 792 LEU A CA 1
ATOM 6218 C C . LEU A 1 792 ? -17.398 16.395 90.256 1.00 89.06 792 LEU A C 1
ATOM 6220 O O . LEU A 1 792 ? -17.571 17.587 90.012 1.00 89.06 792 LEU A O 1
ATOM 6224 N N . THR A 1 793 ? -18.379 15.628 90.735 1.00 85.88 793 THR A N 1
ATOM 6225 C CA . THR A 1 793 ? -19.734 16.138 91.007 1.00 85.88 793 THR A CA 1
ATOM 6226 C C . THR A 1 793 ? -20.290 15.680 92.357 1.00 85.88 793 THR A C 1
ATOM 6228 O O . THR A 1 793 ? -19.748 14.788 93.015 1.00 85.88 793 THR A O 1
ATOM 6231 N N . ASN A 1 794 ? -21.402 16.290 92.768 1.00 80.44 794 ASN A N 1
ATOM 6232 C CA . ASN A 1 794 ? -22.267 15.816 93.844 1.00 80.44 794 ASN A CA 1
ATOM 6233 C C . ASN A 1 794 ? -23.729 16.120 93.500 1.00 80.44 794 ASN A C 1
ATOM 6235 O O . ASN A 1 794 ? -24.066 17.270 93.229 1.00 80.44 794 ASN A O 1
ATOM 6239 N N . GLN A 1 795 ? -24.590 15.097 93.536 1.00 75.88 795 GLN A N 1
ATOM 6240 C CA . GLN A 1 795 ? -26.009 15.159 93.135 1.00 75.88 795 GLN A CA 1
ATOM 6241 C C . GLN A 1 795 ? -26.265 15.572 91.663 1.00 75.88 795 GLN A C 1
ATOM 6243 O O . GLN A 1 795 ? -27.412 15.784 91.288 1.00 75.88 795 GLN A O 1
ATOM 6248 N N . VAL A 1 796 ? -25.223 15.624 90.820 1.00 83.75 796 VAL A N 1
ATOM 6249 C CA . VAL A 1 796 ? -25.319 15.752 89.353 1.00 83.75 796 VAL A CA 1
ATOM 6250 C C . VAL A 1 796 ? -24.945 14.412 88.723 1.00 83.75 796 VAL A C 1
ATOM 6252 O O . VAL A 1 796 ? -23.831 13.921 88.946 1.00 83.75 796 VAL A O 1
ATOM 6255 N N . SER A 1 797 ? -25.856 13.819 87.949 1.00 84.00 797 SER A N 1
ATOM 6256 C CA . SER A 1 797 ? -25.685 12.512 87.293 1.00 84.00 797 SER A CA 1
ATOM 6257 C C . SER A 1 797 ? -24.946 12.574 85.956 1.00 84.00 797 SER A C 1
ATOM 6259 O O . SER A 1 797 ? -24.305 11.595 85.579 1.00 84.00 797 SER A O 1
ATOM 6261 N N . GLU A 1 798 ? -25.049 13.691 85.236 1.00 90.00 798 GLU A N 1
ATOM 6262 C CA . GLU A 1 798 ? -24.612 13.848 83.843 1.00 90.00 798 GLU A CA 1
ATOM 6263 C C . GLU A 1 798 ? -24.145 15.291 83.593 1.00 90.00 798 GLU A C 1
ATOM 6265 O O . GLU A 1 798 ? -24.724 16.232 84.146 1.00 90.00 798 GLU A O 1
ATOM 6270 N N . VAL A 1 799 ? -23.092 15.471 82.789 1.00 92.69 799 VAL A N 1
ATOM 6271 C CA . VAL A 1 799 ? -22.541 16.792 82.444 1.00 92.69 799 VAL A CA 1
ATOM 6272 C C . VAL A 1 799 ? -22.342 16.994 80.940 1.00 92.69 799 VAL A C 1
ATOM 6274 O O . VAL A 1 799 ? -21.943 16.090 80.209 1.00 92.69 799 VAL A O 1
ATOM 6277 N N . ASN A 1 800 ? -22.559 18.224 80.483 1.00 93.81 800 ASN A N 1
ATOM 6278 C CA . ASN A 1 800 ? -22.169 18.704 79.160 1.00 93.81 800 ASN A CA 1
ATOM 6279 C C . ASN A 1 800 ? -20.755 19.296 79.233 1.00 93.81 800 ASN A C 1
ATOM 6281 O O . ASN A 1 800 ? -20.434 19.995 80.196 1.00 93.81 800 ASN A O 1
ATOM 6285 N N . ILE A 1 801 ? -19.928 19.038 78.219 1.00 94.75 801 ILE A N 1
ATOM 6286 C CA . ILE A 1 801 ? -18.512 19.425 78.150 1.00 94.75 801 ILE A CA 1
ATOM 6287 C C . ILE A 1 801 ? -18.283 20.283 76.901 1.00 94.75 801 ILE A C 1
ATOM 6289 O O . ILE A 1 801 ? -18.647 19.883 75.795 1.00 94.75 801 ILE A O 1
ATOM 6293 N N . GLU A 1 802 ? -17.651 21.445 77.057 1.00 94.75 802 GLU A N 1
ATOM 6294 C CA . GLU A 1 802 ? -17.395 22.417 75.984 1.00 94.75 802 GLU A CA 1
ATOM 6295 C C . GLU A 1 802 ? -15.929 22.883 75.969 1.00 94.75 802 GLU A C 1
ATOM 6297 O O . GLU A 1 802 ? -15.283 22.953 77.017 1.00 94.75 802 GLU A O 1
ATOM 6302 N N . TYR A 1 803 ? -15.423 23.285 74.796 1.00 94.81 803 TYR A N 1
ATOM 6303 C CA . TYR A 1 803 ? -14.118 23.938 74.632 1.00 94.81 803 TYR A CA 1
ATOM 6304 C C . TYR A 1 803 ? -14.191 25.257 73.863 1.00 94.81 803 TYR A C 1
ATOM 6306 O O . TYR A 1 803 ? -15.038 25.462 72.992 1.00 94.81 803 TYR A O 1
ATOM 6314 N N . THR A 1 804 ? -13.246 26.146 74.142 1.00 92.75 804 THR A N 1
ATOM 6315 C CA . THR A 1 804 ? -12.980 27.339 73.331 1.00 92.75 804 THR A CA 1
ATOM 6316 C C . THR A 1 804 ? -11.522 27.354 72.892 1.00 92.75 804 THR A C 1
ATOM 6318 O O . THR A 1 804 ? -10.656 26.871 73.619 1.00 92.75 804 THR A O 1
ATOM 6321 N N . THR A 1 805 ? -11.242 27.920 71.715 1.00 90.69 805 THR A N 1
ATOM 6322 C CA . THR A 1 805 ? -9.879 28.157 71.203 1.00 90.69 805 THR A CA 1
ATOM 6323 C C . THR A 1 805 ? -9.474 29.631 71.253 1.00 90.69 805 THR A C 1
ATOM 6325 O O . THR A 1 805 ? -8.290 29.938 71.114 1.00 90.69 805 THR A O 1
ATOM 6328 N N . ASN A 1 806 ? -10.425 30.550 71.458 1.00 84.81 806 ASN A N 1
ATOM 6329 C CA . ASN A 1 806 ? -10.206 32.002 71.481 1.00 84.81 806 ASN A CA 1
ATOM 6330 C C . ASN A 1 806 ? -10.566 32.669 72.825 1.00 84.81 806 ASN A C 1
ATOM 6332 O O . ASN A 1 806 ? -10.297 33.857 73.006 1.00 84.81 806 ASN A O 1
ATOM 6336 N N . GLY A 1 807 ? -11.139 31.916 73.770 1.00 81.31 807 GLY A N 1
ATOM 6337 C CA . GLY A 1 807 ? -11.516 32.398 75.099 1.00 81.31 807 GLY A CA 1
ATOM 6338 C C . GLY A 1 807 ? -12.892 33.068 75.180 1.00 81.31 807 GLY A C 1
ATOM 6339 O O . GLY A 1 807 ? -13.230 33.585 76.244 1.00 81.31 807 GLY A O 1
ATOM 6340 N N . THR A 1 808 ? -13.680 33.087 74.098 1.00 82.38 808 THR A N 1
ATOM 6341 C CA . THR A 1 808 ? -15.048 33.650 74.091 1.00 82.38 808 THR A CA 1
ATOM 6342 C C . THR A 1 808 ? -16.087 32.711 73.500 1.00 82.38 808 THR A C 1
ATOM 6344 O O . THR A 1 808 ? -17.200 32.638 74.021 1.00 82.38 808 THR A O 1
ATOM 6347 N N . ASP A 1 809 ? -15.732 31.991 72.438 1.00 87.69 809 ASP A N 1
ATOM 6348 C CA . ASP A 1 809 ? -16.676 31.197 71.659 1.00 87.69 809 ASP A CA 1
ATOM 6349 C C . ASP A 1 809 ? -16.514 29.726 72.046 1.00 87.69 809 ASP A C 1
ATOM 6351 O O . ASP A 1 809 ? -15.451 29.132 71.840 1.00 87.69 809 ASP A O 1
ATOM 6355 N N . TRP A 1 810 ? -17.555 29.165 72.658 1.00 91.88 810 TRP A N 1
ATOM 6356 C CA . TRP A 1 810 ? -17.574 27.798 73.171 1.00 91.88 810 TRP A CA 1
ATOM 6357 C C . TRP A 1 810 ? -18.227 26.838 72.172 1.00 91.88 810 TRP A C 1
ATOM 6359 O O . TRP A 1 810 ? -19.218 27.170 71.522 1.00 91.88 810 TRP A O 1
ATOM 6369 N N . ASN A 1 811 ? -17.654 25.644 72.061 1.00 91.44 811 ASN A N 1
ATOM 6370 C CA . ASN A 1 811 ? -18.031 24.582 71.138 1.00 91.44 811 ASN A CA 1
ATOM 6371 C C . ASN A 1 811 ? -18.236 23.302 71.953 1.00 91.44 811 ASN A C 1
ATOM 6373 O O . ASN A 1 811 ? -17.406 22.981 72.804 1.00 91.44 811 ASN A O 1
ATOM 6377 N N . LEU A 1 812 ? -19.316 22.567 71.699 1.00 92.38 812 LEU A N 1
ATOM 6378 C CA . LEU A 1 812 ? -19.608 21.320 72.404 1.00 92.38 812 LEU A CA 1
ATOM 6379 C C . LEU A 1 812 ? -18.570 20.238 72.054 1.00 92.38 812 LEU A C 1
ATOM 6381 O O . LEU A 1 812 ? -18.249 20.046 70.882 1.00 92.38 812 LEU A O 1
ATOM 6385 N N . ILE A 1 813 ? -18.070 19.533 73.070 1.00 93.69 813 ILE A N 1
ATOM 6386 C CA . ILE A 1 813 ? -17.322 18.275 72.928 1.00 93.69 813 ILE A CA 1
ATOM 6387 C C . ILE A 1 813 ? -18.291 17.100 73.074 1.00 93.69 813 ILE A C 1
ATOM 6389 O O . ILE A 1 813 ? -18.316 16.209 72.230 1.00 93.69 813 ILE A O 1
ATOM 6393 N N . ALA A 1 814 ? -19.086 17.105 74.148 1.00 91.12 814 ALA A N 1
ATOM 6394 C CA . ALA A 1 814 ? -20.023 16.038 74.475 1.00 91.12 814 ALA A CA 1
ATOM 6395 C C . ALA A 1 814 ? -21.179 16.551 75.342 1.00 91.12 814 ALA A C 1
ATOM 6397 O O . ALA A 1 814 ? -21.020 17.496 76.115 1.00 91.12 814 ALA A O 1
ATOM 6398 N N . GLU A 1 815 ? -22.329 15.893 75.242 1.00 92.06 815 GLU A N 1
ATOM 6399 C CA . GLU A 1 815 ? -23.515 16.131 76.067 1.00 92.06 815 GLU A CA 1
ATOM 6400 C C . GLU A 1 815 ? -23.857 14.895 76.910 1.00 92.06 815 GLU A C 1
ATOM 6402 O O . GLU A 1 815 ? -23.511 13.772 76.544 1.00 92.06 815 GLU A O 1
ATOM 6407 N N . ASN A 1 816 ? -24.539 15.111 78.037 1.00 89.75 816 ASN A N 1
ATOM 6408 C CA . ASN A 1 816 ? -25.065 14.072 78.934 1.00 89.75 816 ASN A CA 1
ATOM 6409 C C . ASN A 1 816 ? -24.017 13.036 79.408 1.00 89.75 816 ASN A C 1
ATOM 6411 O O . ASN A 1 816 ? -24.318 11.858 79.603 1.00 89.75 816 ASN A O 1
ATOM 6415 N N . VAL A 1 817 ? -22.760 13.450 79.601 1.00 90.25 817 VAL A N 1
ATOM 6416 C CA . VAL A 1 817 ? -21.665 12.558 80.012 1.00 90.25 817 VAL A CA 1
ATOM 6417 C C . VAL A 1 817 ? -21.860 12.137 81.466 1.00 90.25 817 VAL A C 1
ATOM 6419 O O . VAL A 1 817 ? -21.775 12.969 82.369 1.00 90.25 817 VAL A O 1
ATOM 6422 N N . SER A 1 818 ? -22.097 10.844 81.714 1.00 86.50 818 SER A N 1
ATOM 6423 C CA . SER A 1 818 ? -22.341 10.336 83.071 1.00 86.50 818 SER A CA 1
ATOM 6424 C C . SER A 1 818 ? -21.193 10.667 84.029 1.00 86.50 818 SER A C 1
ATOM 6426 O O . SER A 1 818 ? -20.041 10.299 83.801 1.00 86.50 818 SER A O 1
ATOM 6428 N N . SER A 1 819 ? -21.523 11.283 85.163 1.00 82.62 819 SER A N 1
ATOM 6429 C CA . SER A 1 819 ? -20.568 11.665 86.208 1.00 82.62 819 SER A CA 1
ATOM 6430 C C . SER A 1 819 ? -19.942 10.479 86.949 1.00 82.62 819 SER A C 1
ATOM 6432 O O . SER A 1 819 ? -18.983 10.656 87.697 1.00 82.62 819 SER A O 1
ATOM 6434 N N . THR A 1 820 ? -20.434 9.261 86.704 1.00 81.50 820 THR A N 1
ATOM 6435 C CA . THR A 1 820 ? -19.953 8.017 87.323 1.00 81.50 820 THR A CA 1
ATOM 6436 C C . THR A 1 820 ? -18.496 7.688 86.972 1.00 81.50 820 THR A C 1
ATOM 6438 O O . THR A 1 820 ? -17.816 7.045 87.772 1.00 81.50 820 THR A O 1
ATOM 6441 N N . SER A 1 821 ? -17.997 8.109 85.802 1.00 74.94 821 SER A N 1
ATOM 6442 C CA . SER A 1 821 ? -16.586 7.929 85.420 1.00 74.94 821 SER A CA 1
ATOM 6443 C C . SER A 1 821 ? -15.655 8.932 86.108 1.00 74.94 821 SER A C 1
ATOM 6445 O O . SER A 1 821 ? -14.513 8.598 86.416 1.00 74.94 821 SER A O 1
ATOM 6447 N N . GLY A 1 822 ? -16.124 10.169 86.307 1.00 83.44 822 GLY A N 1
ATOM 6448 C CA . GLY A 1 822 ? -15.283 11.327 86.624 1.00 83.44 822 GLY A CA 1
ATOM 6449 C C . GLY A 1 822 ? -14.310 11.729 85.504 1.00 83.44 822 GLY A C 1
ATOM 6450 O O . GLY A 1 822 ? -13.475 12.606 85.721 1.00 83.44 822 GLY A O 1
ATOM 6451 N N . THR A 1 823 ? -14.380 11.098 84.325 1.00 90.62 823 THR A N 1
ATOM 6452 C CA . THR A 1 823 ? -13.509 11.381 83.172 1.00 90.62 823 THR A CA 1
ATOM 6453 C C . THR A 1 823 ? -14.241 11.273 81.832 1.00 90.62 823 THR A C 1
ATOM 6455 O O . THR A 1 823 ? -15.258 10.584 81.707 1.00 90.62 823 THR A O 1
ATOM 6458 N N . TYR A 1 824 ? -13.700 11.950 80.819 1.00 93.12 824 TYR A N 1
ATOM 6459 C CA . TYR A 1 824 ? -14.098 11.867 79.415 1.00 93.12 824 TYR A CA 1
ATOM 6460 C C . TYR A 1 824 ? -12.860 11.978 78.511 1.00 93.12 824 TYR A C 1
ATOM 6462 O O . TYR A 1 824 ? -12.047 12.883 78.693 1.00 93.12 824 TYR A O 1
ATOM 6470 N N . THR A 1 825 ? -12.722 11.094 77.523 1.00 93.31 825 THR A N 1
ATOM 6471 C CA . THR A 1 825 ? -11.604 11.117 76.564 1.00 93.31 825 THR A CA 1
ATOM 6472 C C . THR A 1 825 ? -11.950 11.986 75.358 1.00 93.31 825 THR A C 1
ATOM 6474 O O . THR A 1 825 ? -12.927 11.714 74.665 1.00 93.31 825 THR A O 1
ATOM 6477 N N . TRP A 1 826 ? -11.142 13.009 75.082 1.00 93.62 826 TRP A N 1
ATOM 6478 C CA . TRP A 1 826 ? -11.322 13.935 73.962 1.00 93.62 826 TRP A CA 1
ATOM 6479 C C . TRP A 1 826 ? -10.167 13.821 72.958 1.00 93.62 826 TRP A C 1
ATOM 6481 O O . TRP A 1 826 ? -9.001 13.937 73.335 1.00 93.62 826 TRP A O 1
ATOM 6491 N N . GLU A 1 827 ? -10.483 13.615 71.676 1.00 90.56 827 GLU A N 1
ATOM 6492 C CA . GLU A 1 827 ? -9.509 13.730 70.585 1.00 90.56 827 GLU A CA 1
ATOM 6493 C C . GLU A 1 827 ? -9.290 15.210 70.227 1.00 90.56 827 GLU A C 1
ATOM 6495 O O . GLU A 1 827 ? -10.229 15.937 69.894 1.00 90.56 827 GLU A O 1
ATOM 6500 N N . ILE A 1 828 ? -8.040 15.668 70.295 1.00 90.62 828 ILE A N 1
ATOM 6501 C CA . ILE A 1 828 ? -7.693 17.083 70.131 1.00 90.62 828 ILE A CA 1
ATOM 6502 C C . ILE A 1 828 ? -7.750 17.510 68.652 1.00 90.62 828 ILE A C 1
ATOM 6504 O O . ILE A 1 828 ? -6.959 17.007 67.846 1.00 90.62 828 ILE A O 1
ATOM 6508 N N . PRO A 1 829 ? -8.602 18.482 68.269 1.00 87.44 829 PRO A N 1
ATOM 6509 C CA . PRO A 1 829 ? -8.727 18.928 66.883 1.00 87.44 829 PRO A CA 1
ATOM 6510 C C . PRO A 1 829 ? -7.481 19.694 66.409 1.00 87.44 829 PRO A C 1
ATOM 6512 O O . PRO A 1 829 ? -6.817 20.376 67.190 1.00 87.44 829 PRO A O 1
ATOM 6515 N N . ASN A 1 830 ? -7.186 19.651 65.104 1.00 87.62 830 ASN A N 1
ATOM 6516 C CA . ASN A 1 830 ? -6.035 20.342 64.499 1.00 87.62 830 ASN A CA 1
ATOM 6517 C C . ASN A 1 830 ? -6.259 21.857 64.322 1.00 87.62 830 ASN A C 1
ATOM 6519 O O . ASN A 1 830 ? -6.242 22.385 63.212 1.00 87.62 830 ASN A O 1
ATOM 6523 N N . ILE A 1 831 ? -6.486 22.559 65.435 1.00 86.50 831 ILE A N 1
ATOM 6524 C CA . ILE A 1 831 ? -6.693 24.010 65.500 1.00 86.50 831 ILE A CA 1
ATOM 6525 C C . ILE A 1 831 ? -5.623 24.599 66.425 1.00 86.50 831 ILE A C 1
ATOM 6527 O O . ILE A 1 831 ? -5.814 24.698 67.635 1.00 86.50 831 ILE A O 1
ATOM 6531 N N . ALA A 1 832 ? -4.474 24.969 65.854 1.00 85.69 832 ALA A N 1
ATOM 6532 C CA . ALA A 1 832 ? -3.344 25.493 66.618 1.00 85.69 832 ALA A CA 1
ATOM 6533 C C . ALA A 1 832 ? -3.710 26.795 67.361 1.00 85.69 832 ALA A C 1
ATOM 6535 O O . ALA A 1 832 ? -4.020 27.809 66.730 1.00 85.69 832 ALA A O 1
ATOM 6536 N N . SER A 1 833 ? -3.666 26.782 68.696 1.00 89.50 833 SER A N 1
ATOM 6537 C CA . SER A 1 833 ? -4.002 27.943 69.530 1.00 89.50 833 SER A CA 1
ATOM 6538 C C . SER A 1 833 ? -3.418 27.849 70.940 1.00 89.50 833 SER A C 1
ATOM 6540 O O . SER A 1 833 ? -3.448 26.796 71.568 1.00 89.50 833 SER A O 1
ATOM 6542 N N . THR A 1 834 ? -2.955 28.982 71.471 1.00 89.81 834 THR A N 1
ATOM 6543 C CA . THR A 1 834 ? -2.426 29.153 72.839 1.00 89.81 834 THR A CA 1
ATOM 6544 C C . THR A 1 834 ? -3.461 29.717 73.825 1.00 89.81 834 THR A C 1
ATOM 6546 O O . THR A 1 834 ? -3.124 30.102 74.948 1.00 89.81 834 THR A O 1
ATOM 6549 N N . THR A 1 835 ? -4.728 29.821 73.411 1.00 90.75 835 THR A N 1
ATOM 6550 C CA . THR A 1 835 ? -5.815 30.442 74.189 1.00 90.75 835 THR A CA 1
ATOM 6551 C C . THR A 1 835 ? -6.979 29.494 74.477 1.00 90.75 835 THR A C 1
ATOM 6553 O O . THR A 1 835 ? -8.129 29.928 74.524 1.00 90.75 835 THR A O 1
ATOM 6556 N N . CYS A 1 836 ? -6.695 28.202 74.666 1.00 92.56 836 CYS A N 1
ATOM 6557 C CA . CYS A 1 836 ? -7.736 27.188 74.819 1.00 92.56 836 CYS A CA 1
ATOM 6558 C C . CYS A 1 836 ? -8.202 27.015 76.276 1.00 92.56 836 CYS A C 1
ATOM 6560 O O . CYS A 1 836 ? -7.397 27.148 77.198 1.00 92.56 836 CYS A O 1
ATOM 6562 N N . LYS A 1 837 ? -9.487 26.695 76.488 1.00 93.81 837 LYS A N 1
ATOM 6563 C CA . LYS A 1 837 ? -10.082 26.345 77.799 1.00 93.81 837 LYS A CA 1
ATOM 6564 C C . LYS A 1 837 ? -11.179 25.284 77.662 1.00 93.81 837 LYS A C 1
ATOM 6566 O O . LYS A 1 837 ? -11.796 25.198 76.601 1.00 93.81 837 LYS A O 1
ATOM 6571 N N . ILE A 1 838 ? -11.432 24.534 78.740 1.00 94.81 838 ILE A N 1
ATOM 6572 C CA . ILE A 1 838 ? -12.564 23.604 78.906 1.00 94.81 838 ILE A CA 1
ATOM 6573 C C . ILE A 1 838 ? -13.569 24.166 79.924 1.00 94.81 838 ILE A C 1
ATOM 6575 O O . ILE A 1 838 ? -13.205 24.933 80.818 1.00 94.81 838 ILE A O 1
ATOM 6579 N N . LYS A 1 839 ? -14.837 23.780 79.777 1.00 93.94 839 LYS A N 1
ATOM 6580 C CA . LYS A 1 839 ? -15.950 24.048 80.695 1.00 93.94 839 LYS A CA 1
ATOM 6581 C C . LYS A 1 839 ? -16.823 22.800 80.814 1.00 93.94 839 LYS A C 1
ATOM 6583 O O . LYS A 1 839 ? -17.006 22.088 79.826 1.00 93.94 839 LYS A O 1
ATOM 6588 N N . ILE A 1 840 ? -17.392 22.570 81.994 1.00 93.88 840 ILE A N 1
ATOM 6589 C CA . ILE A 1 840 ? -18.401 21.528 82.242 1.00 93.88 840 ILE A CA 1
ATOM 6590 C C . ILE A 1 840 ? -19.651 22.128 82.886 1.00 93.88 840 ILE A C 1
ATOM 6592 O O . ILE A 1 840 ? -19.544 23.095 83.635 1.00 93.88 840 ILE A O 1
ATOM 6596 N N . SER A 1 841 ? -20.829 21.553 82.642 1.00 91.62 841 SER A N 1
ATOM 6597 C CA . SER A 1 841 ? -22.088 21.964 83.288 1.00 91.62 841 SER A CA 1
ATOM 6598 C C . SER A 1 841 ? -23.058 20.797 83.472 1.00 91.62 841 SER A C 1
ATOM 6600 O O . SER A 1 841 ? -23.043 19.873 82.670 1.00 91.62 841 SER A O 1
ATOM 6602 N N . ASP A 1 842 ? -23.896 20.824 84.510 1.00 88.88 842 ASP A N 1
ATOM 6603 C CA . ASP A 1 842 ? -24.996 19.865 84.712 1.00 88.88 842 ASP A CA 1
ATOM 6604 C C . ASP A 1 842 ? -25.954 19.902 83.510 1.00 88.88 842 ASP A C 1
ATOM 6606 O O . ASP A 1 842 ? -26.503 20.954 83.167 1.00 88.88 842 ASP A O 1
ATOM 6610 N N . SER A 1 843 ? -26.154 18.748 82.870 1.00 87.69 843 SER A N 1
ATOM 6611 C CA . SER A 1 843 ? -26.963 18.620 81.653 1.00 87.69 843 SER A CA 1
ATOM 6612 C C . SER A 1 843 ? -28.439 18.974 81.858 1.00 87.69 843 SER A C 1
ATOM 6614 O O . SER A 1 843 ? -29.082 19.480 80.937 1.00 87.69 843 SER A O 1
ATOM 6616 N N . ASN A 1 844 ? -28.971 18.762 83.064 1.00 80.69 844 ASN A N 1
ATOM 6617 C CA . ASN A 1 844 ? -30.354 19.072 83.430 1.00 80.69 844 ASN A CA 1
ATOM 6618 C C . ASN A 1 844 ? -30.491 20.479 84.038 1.00 80.69 844 ASN A C 1
ATOM 6620 O O . ASN A 1 844 ? -31.577 21.063 84.012 1.00 80.69 844 ASN A O 1
ATOM 6624 N N . ASN A 1 845 ? -29.402 21.054 84.558 1.00 79.69 845 ASN A N 1
ATOM 6625 C CA . ASN A 1 845 ? -29.373 22.416 85.086 1.00 79.69 845 ASN A CA 1
ATOM 6626 C C . ASN A 1 845 ? -28.056 23.162 84.771 1.00 79.69 845 ASN A C 1
ATOM 6628 O O . ASN A 1 845 ? -27.213 23.325 85.658 1.00 79.69 845 ASN A O 1
ATOM 6632 N N . PRO A 1 846 ? -27.914 23.756 83.568 1.00 81.62 846 PRO A N 1
ATOM 6633 C CA . PRO A 1 846 ? -26.688 24.448 83.144 1.00 81.62 846 PRO A CA 1
ATOM 6634 C C . PRO A 1 846 ? -26.253 25.667 83.984 1.00 81.62 846 PRO A C 1
ATOM 6636 O O . PRO A 1 846 ? -25.251 26.304 83.667 1.00 81.62 846 PRO A O 1
ATOM 6639 N N . SER A 1 847 ? -26.985 26.028 85.047 1.00 80.44 847 SER A N 1
ATOM 6640 C CA . SER A 1 847 ? -26.524 27.006 86.045 1.00 80.44 847 SER A CA 1
ATOM 6641 C C . SER A 1 847 ? -25.507 26.438 87.049 1.00 80.44 847 SER A C 1
ATOM 6643 O O . SER A 1 847 ? -24.878 27.211 87.771 1.00 80.44 847 SER A O 1
ATOM 6645 N N . ILE A 1 848 ? -25.315 25.115 87.075 1.00 83.88 848 ILE A N 1
ATOM 6646 C CA . ILE A 1 848 ? -24.302 24.411 87.871 1.00 83.88 848 ILE A CA 1
ATOM 6647 C C . ILE A 1 848 ? -23.149 24.033 86.931 1.00 83.88 848 ILE A C 1
ATOM 6649 O O . ILE A 1 848 ? -23.270 23.087 86.157 1.00 83.88 848 ILE A O 1
ATOM 6653 N N . PHE A 1 849 ? -22.050 24.792 86.957 1.00 90.50 849 PHE A N 1
ATOM 6654 C CA . PHE A 1 849 ? -20.952 24.674 85.988 1.00 90.50 849 PHE A CA 1
ATOM 6655 C C . PHE A 1 849 ? -19.583 25.043 86.583 1.00 90.50 849 PHE A C 1
ATOM 6657 O O . PHE A 1 849 ? -19.523 25.658 87.649 1.00 90.50 849 PHE A O 1
ATOM 6664 N N . ASP A 1 850 ? -18.504 24.688 85.879 1.00 92.81 850 ASP A N 1
ATOM 6665 C CA . ASP A 1 850 ? -17.120 25.063 86.209 1.00 92.81 850 ASP A CA 1
ATOM 6666 C C . ASP A 1 850 ? -16.227 25.171 84.949 1.00 92.81 850 ASP A C 1
ATOM 6668 O O . ASP A 1 850 ? -16.555 24.600 83.905 1.00 92.81 850 ASP A O 1
ATOM 6672 N N . GLU A 1 851 ? -15.107 25.899 85.026 1.00 93.31 851 GLU A N 1
ATOM 6673 C CA . GLU A 1 851 ? -14.217 26.251 83.898 1.00 93.31 851 GLU A CA 1
ATOM 6674 C C . GLU A 1 851 ? -12.726 26.068 84.243 1.00 93.31 851 GLU A C 1
ATOM 6676 O O . GLU A 1 851 ? -12.325 26.272 85.385 1.00 93.31 851 GLU A O 1
ATOM 6681 N N . SER A 1 852 ? -11.866 25.779 83.253 1.00 92.62 852 SER A N 1
ATOM 6682 C CA . SER A 1 852 ? -10.403 25.726 83.455 1.00 92.62 852 SER A CA 1
ATOM 6683 C C . SER A 1 852 ? -9.873 27.056 84.008 1.00 92.62 852 SER A C 1
ATOM 6685 O O . SER A 1 852 ? -10.113 28.100 83.398 1.00 92.62 852 SER A O 1
ATOM 6687 N N . ASP A 1 853 ? -9.083 27.045 85.086 1.00 90.25 853 ASP A N 1
ATOM 6688 C CA . ASP A 1 853 ? -8.475 28.237 85.704 1.00 90.25 853 ASP A CA 1
ATOM 6689 C C . ASP A 1 853 ? -7.707 29.084 84.669 1.00 90.25 853 ASP A C 1
ATOM 6691 O O . ASP A 1 853 ? -7.959 30.284 84.483 1.00 90.25 853 ASP A O 1
ATOM 6695 N N . THR A 1 854 ? -6.781 28.451 83.943 1.00 91.38 854 THR A N 1
ATOM 6696 C CA . THR A 1 854 ? -5.894 29.103 82.965 1.00 91.38 854 THR A CA 1
ATOM 6697 C C . THR A 1 854 ? -5.946 28.431 81.589 1.00 91.38 854 THR A C 1
ATOM 6699 O O . THR A 1 854 ? -6.631 27.430 81.403 1.00 91.38 854 THR A O 1
ATOM 6702 N N . ASN A 1 855 ? -5.294 29.032 80.591 1.00 91.50 855 ASN A N 1
ATOM 6703 C CA . ASN A 1 855 ? -5.351 28.549 79.210 1.00 91.50 855 ASN A CA 1
ATOM 6704 C C . ASN A 1 855 ? -4.379 27.381 78.980 1.00 91.50 855 ASN A C 1
ATOM 6706 O O . ASN A 1 855 ? -3.273 27.395 79.524 1.00 91.50 855 ASN A O 1
ATOM 6710 N N . PHE A 1 856 ? -4.742 26.444 78.106 1.00 91.44 856 PHE A N 1
ATOM 6711 C CA . PHE A 1 856 ? -3.842 25.430 77.544 1.00 91.44 856 PHE A CA 1
ATOM 6712 C C . PHE A 1 856 ? -3.547 25.699 76.055 1.00 91.44 856 PHE A C 1
ATOM 6714 O O . PHE A 1 856 ? -4.183 26.548 75.418 1.00 91.44 856 PHE A O 1
ATOM 6721 N N . GLU A 1 857 ? -2.554 24.999 75.506 1.00 91.56 857 GLU A N 1
ATOM 6722 C CA . GLU A 1 857 ? -2.107 25.123 74.114 1.00 91.56 857 GLU A CA 1
ATOM 6723 C C . GLU A 1 857 ? -2.427 23.866 73.294 1.00 91.56 857 GLU A C 1
ATOM 6725 O O . GLU A 1 857 ? -2.146 22.749 73.726 1.00 91.56 857 GLU A O 1
ATOM 6730 N N . ILE A 1 858 ? -2.952 24.062 72.082 1.00 91.19 858 ILE A N 1
ATOM 6731 C CA . ILE A 1 858 ? -3.072 23.036 71.041 1.00 91.19 858 ILE A CA 1
ATOM 6732 C C . ILE A 1 858 ? -1.967 23.258 70.001 1.00 91.19 858 ILE A C 1
ATOM 6734 O O . ILE A 1 858 ? -1.890 24.324 69.384 1.00 91.19 858 ILE A O 1
ATOM 6738 N N . ILE A 1 859 ? -1.134 22.240 69.778 1.00 87.06 859 ILE A N 1
ATOM 6739 C CA . ILE A 1 859 ? -0.036 22.232 68.803 1.00 87.06 859 ILE A CA 1
ATOM 6740 C C . ILE A 1 859 ? -0.502 21.537 67.518 1.00 87.06 859 ILE A C 1
ATOM 6742 O O . ILE A 1 859 ? -0.772 20.335 67.518 1.00 87.06 859 ILE A O 1
ATOM 6746 N N . GLY A 1 860 ? -0.573 22.287 66.415 1.00 83.94 860 GLY A N 1
ATOM 6747 C CA . GLY A 1 860 ? -1.024 21.775 65.116 1.00 83.94 860 GLY A CA 1
ATOM 6748 C C . GLY A 1 860 ? 0.016 20.958 64.332 1.00 83.94 860 GLY A C 1
ATOM 6749 O O . GLY A 1 860 ? 1.213 20.972 64.636 1.00 83.94 860 GLY A O 1
ATOM 6750 N N . ARG A 1 861 ? -0.461 20.270 63.287 1.00 88.31 861 ARG A N 1
ATOM 6751 C CA . ARG A 1 861 ? 0.319 19.480 62.309 1.00 88.31 861 ARG A CA 1
ATOM 6752 C C . ARG A 1 861 ? -0.001 19.942 60.880 1.00 88.31 861 ARG A C 1
ATOM 6754 O O . ARG A 1 861 ? -1.149 20.303 60.612 1.00 88.31 861 ARG A O 1
ATOM 6761 N N . SER A 1 862 ? 0.977 19.915 59.971 1.00 87.50 862 SER A N 1
ATOM 6762 C CA . SER A 1 862 ? 0.799 20.318 58.562 1.00 87.50 862 SER A CA 1
ATOM 6763 C C . SER A 1 862 ? 1.700 19.550 57.586 1.00 87.50 862 SER A C 1
ATOM 6765 O O . SER A 1 862 ? 2.776 19.080 57.960 1.00 87.50 862 SER A O 1
ATOM 6767 N N . LEU A 1 863 ? 1.263 19.484 56.325 1.00 91.56 863 LEU A N 1
ATOM 6768 C CA . LEU A 1 863 ? 1.988 18.980 55.153 1.00 91.56 863 LEU A CA 1
ATOM 6769 C C . LEU A 1 863 ? 1.782 19.958 53.987 1.00 91.56 863 LEU A C 1
ATOM 6771 O O . LEU A 1 863 ? 0.779 20.672 53.970 1.00 91.56 863 LEU A O 1
ATOM 6775 N N . THR A 1 864 ? 2.721 20.014 53.042 1.00 93.25 864 THR A N 1
ATOM 6776 C CA . THR A 1 864 ? 2.585 20.789 51.794 1.00 93.25 864 THR A CA 1
ATOM 6777 C C . THR A 1 864 ? 3.407 20.149 50.674 1.00 93.25 864 THR A C 1
ATOM 6779 O O . THR A 1 864 ? 4.580 19.853 50.897 1.00 93.25 864 THR A O 1
ATOM 6782 N N . VAL A 1 865 ? 2.837 19.934 49.488 1.00 95.19 865 VAL A N 1
ATOM 6783 C CA . VAL A 1 865 ? 3.527 19.371 48.311 1.00 95.19 865 VAL A CA 1
ATOM 6784 C C . VAL A 1 865 ? 4.299 20.466 47.566 1.00 95.19 865 VAL A C 1
ATOM 6786 O O . VAL A 1 865 ? 3.839 21.595 47.433 1.00 95.19 865 VAL A O 1
ATOM 6789 N N . LEU A 1 866 ? 5.500 20.139 47.079 1.00 93.75 866 LEU A N 1
ATOM 6790 C CA . LEU A 1 866 ? 6.360 21.051 46.309 1.00 93.75 866 LEU A CA 1
ATOM 6791 C C . LEU A 1 866 ? 6.633 20.572 44.874 1.00 93.75 866 LEU A C 1
ATOM 6793 O O . LEU A 1 866 ? 6.938 21.388 44.004 1.00 93.75 866 LEU A O 1
ATOM 6797 N N . SER A 1 867 ? 6.582 19.260 44.626 1.00 91.00 867 SER A N 1
ATOM 6798 C CA . SER A 1 867 ? 6.882 18.634 43.331 1.00 91.00 867 SER A CA 1
ATOM 6799 C C . SER A 1 867 ? 6.338 17.198 43.281 1.00 91.00 867 SER A C 1
ATOM 6801 O O . SER A 1 867 ? 6.395 16.521 44.311 1.00 91.00 867 SER A O 1
ATOM 6803 N N . PRO A 1 868 ? 5.903 16.689 42.108 1.00 93.56 868 PRO A N 1
ATOM 6804 C CA . PRO A 1 868 ? 5.402 17.477 40.979 1.00 93.56 868 PRO A CA 1
ATOM 6805 C C . PRO A 1 868 ? 4.147 18.257 41.402 1.00 93.56 868 PRO A C 1
ATOM 6807 O O . PRO A 1 868 ? 3.331 17.751 42.177 1.00 93.56 868 PRO A O 1
ATOM 6810 N N . ASN A 1 869 ? 4.007 19.492 40.922 1.00 91.94 869 ASN A N 1
ATOM 6811 C CA . ASN A 1 869 ? 2.957 20.419 41.365 1.00 91.94 869 ASN A CA 1
ATOM 6812 C C . ASN A 1 869 ? 2.044 20.924 40.227 1.00 91.94 869 ASN A C 1
ATOM 6814 O O . ASN A 1 869 ? 1.101 21.675 40.473 1.00 91.94 869 ASN A O 1
ATOM 6818 N N . GLY A 1 870 ? 2.285 20.477 38.993 1.00 85.88 870 GLY A N 1
ATOM 6819 C CA . GLY A 1 870 ? 1.345 20.561 37.881 1.00 85.88 870 GLY A CA 1
ATOM 6820 C C . GLY A 1 870 ? 1.949 21.098 36.583 1.00 85.88 870 GLY A C 1
ATOM 6821 O O . GLY A 1 870 ? 2.861 21.926 36.567 1.00 85.88 870 GLY A O 1
ATOM 6822 N N . ASN A 1 871 ? 1.350 20.687 35.464 1.00 85.31 871 ASN A N 1
ATOM 6823 C CA . ASN A 1 871 ? 1.779 20.944 34.084 1.00 85.31 871 ASN A CA 1
ATOM 6824 C C . ASN A 1 871 ? 3.118 20.290 33.676 1.00 85.31 871 ASN A C 1
ATOM 6826 O O . ASN A 1 871 ? 3.606 20.552 32.573 1.00 85.31 871 ASN A O 1
ATOM 6830 N N . GLU A 1 872 ? 3.720 19.425 34.499 1.00 89.44 872 GLU A N 1
ATOM 6831 C CA . GLU A 1 872 ? 4.854 18.603 34.070 1.00 89.44 872 GLU A CA 1
ATOM 6832 C C . GLU A 1 872 ? 4.415 17.521 33.065 1.00 89.44 872 GLU A C 1
ATOM 6834 O O . GLU A 1 872 ? 3.330 16.948 33.171 1.00 89.44 872 GLU A O 1
ATOM 6839 N N . ASN A 1 873 ? 5.289 17.202 32.106 1.00 87.00 873 ASN A N 1
ATOM 6840 C CA . ASN A 1 873 ? 5.135 16.054 31.210 1.00 87.00 873 ASN A CA 1
ATOM 6841 C C . ASN A 1 873 ? 6.124 14.966 31.637 1.00 87.00 873 ASN A C 1
ATOM 6843 O O . ASN A 1 873 ? 7.308 15.032 31.302 1.00 87.00 873 ASN A O 1
ATOM 6847 N N . LEU A 1 874 ? 5.641 13.986 32.395 1.00 85.38 874 LEU A N 1
ATOM 6848 C CA . LEU A 1 874 ? 6.422 12.855 32.882 1.00 85.38 874 LEU A CA 1
ATOM 6849 C C . LEU A 1 874 ? 6.417 11.721 31.848 1.00 85.38 874 LEU A C 1
ATOM 6851 O O . LEU A 1 874 ? 5.387 11.417 31.247 1.00 85.38 874 LEU A O 1
ATOM 6855 N N . THR A 1 875 ? 7.557 11.059 31.659 1.00 75.88 875 THR A N 1
ATOM 6856 C CA . THR A 1 875 ? 7.679 9.897 30.762 1.00 75.88 875 THR A CA 1
ATOM 6857 C C . THR A 1 875 ? 7.638 8.609 31.580 1.00 75.88 875 THR A C 1
ATOM 6859 O O . THR A 1 875 ? 8.154 8.554 32.695 1.00 75.88 875 THR A O 1
ATOM 6862 N N . TYR A 1 876 ? 7.068 7.537 31.032 1.00 73.81 876 TYR A N 1
ATOM 6863 C CA . TYR A 1 876 ? 7.092 6.220 31.668 1.00 73.81 876 TYR A CA 1
ATOM 6864 C C . TYR A 1 876 ? 8.496 5.816 32.166 1.00 73.81 876 TYR A C 1
ATOM 6866 O O . TYR A 1 876 ? 9.485 5.920 31.438 1.00 73.81 876 TYR A O 1
ATOM 6874 N N . LYS A 1 877 ? 8.577 5.344 33.419 1.00 68.50 877 LYS A N 1
ATOM 6875 C CA . LYS A 1 877 ? 9.804 4.957 34.144 1.00 68.50 877 LYS A CA 1
ATOM 6876 C C . LYS A 1 877 ? 10.904 6.022 34.227 1.00 68.50 877 LYS A C 1
ATOM 6878 O O . LYS A 1 877 ? 12.005 5.702 34.685 1.00 68.50 877 LYS A O 1
ATOM 6883 N N . SER A 1 878 ? 10.633 7.287 33.892 1.00 76.00 878 SER A N 1
ATOM 6884 C CA . SER A 1 878 ? 11.493 8.370 34.371 1.00 76.00 878 SER A CA 1
ATOM 6885 C C . SER A 1 878 ? 11.481 8.394 35.902 1.00 76.00 878 SER A C 1
ATOM 6887 O O . SER A 1 878 ? 10.491 8.007 36.529 1.00 76.00 878 SER A O 1
ATOM 6889 N N . ILE A 1 879 ? 12.574 8.858 36.506 1.00 83.25 879 ILE A N 1
ATOM 6890 C CA . ILE A 1 879 ? 12.612 9.132 37.944 1.00 83.25 879 ILE A CA 1
ATOM 6891 C C . ILE A 1 879 ? 12.116 10.563 38.145 1.00 83.25 879 ILE A C 1
ATOM 6893 O O . ILE A 1 879 ? 12.757 11.501 37.674 1.00 83.25 879 ILE A O 1
ATOM 6897 N N . GLN A 1 880 ? 10.983 10.710 38.825 1.00 91.44 880 GLN A N 1
ATOM 6898 C CA . GLN A 1 880 ? 10.430 11.988 39.256 1.00 91.44 880 GLN A CA 1
ATOM 6899 C C . GLN A 1 880 ? 10.686 12.160 40.756 1.00 91.44 880 GLN A C 1
ATOM 6901 O O . GLN A 1 880 ? 10.394 11.265 41.548 1.00 91.44 880 GLN A O 1
ATOM 6906 N N . GLU A 1 881 ? 11.199 13.318 41.164 1.00 94.12 881 GLU A N 1
ATOM 6907 C CA . GLU A 1 881 ? 11.319 13.651 42.584 1.00 94.12 881 GLU A CA 1
ATOM 6908 C C . GLU A 1 881 ? 9.974 14.182 43.102 1.00 94.12 881 GLU A C 1
ATOM 6910 O O . GLU A 1 881 ? 9.456 15.194 42.616 1.00 94.12 881 GLU A O 1
ATOM 6915 N N . ILE A 1 882 ? 9.403 13.478 44.078 1.00 96.00 882 ILE A N 1
ATOM 6916 C CA . ILE A 1 882 ? 8.294 13.967 44.897 1.00 96.00 882 ILE A CA 1
ATOM 6917 C C . ILE A 1 882 ? 8.908 14.677 46.101 1.00 96.00 882 ILE A C 1
ATOM 6919 O O . ILE A 1 882 ? 9.751 14.080 46.765 1.00 96.00 882 ILE A O 1
ATOM 6923 N N . SER A 1 883 ? 8.515 15.912 46.404 1.00 95.44 883 SER A N 1
ATOM 6924 C CA . SER A 1 883 ? 9.041 16.652 47.564 1.00 95.44 883 SER A CA 1
ATOM 6925 C C . SER A 1 883 ? 7.964 17.439 48.302 1.00 95.44 883 SER A C 1
ATOM 6927 O O . SER A 1 883 ? 6.920 17.765 47.731 1.00 95.44 883 SER A O 1
ATOM 6929 N N . TRP A 1 884 ? 8.195 17.691 49.592 1.00 96.50 884 TRP A N 1
ATOM 6930 C CA . TRP A 1 884 ? 7.202 18.252 50.509 1.00 96.50 884 TRP A CA 1
ATOM 6931 C C . TRP A 1 884 ? 7.833 19.028 51.676 1.00 96.50 884 TRP A C 1
ATOM 6933 O O . TRP A 1 884 ? 8.944 18.734 52.114 1.00 96.50 884 TRP A O 1
ATOM 6943 N N . GLU A 1 885 ? 7.080 19.969 52.248 1.00 94.56 885 GLU A N 1
ATOM 6944 C CA . GLU A 1 885 ? 7.334 20.518 53.587 1.00 94.56 885 GLU A CA 1
ATOM 6945 C C . GLU A 1 885 ? 6.419 19.839 54.623 1.00 94.56 885 GLU A C 1
ATOM 6947 O O . GLU A 1 885 ? 5.330 19.357 54.300 1.00 94.56 885 GLU A O 1
ATOM 6952 N N . ASN A 1 886 ? 6.848 19.773 55.888 1.00 92.62 886 ASN A N 1
ATOM 6953 C CA . ASN A 1 886 ? 6.062 19.173 56.970 1.00 92.62 886 ASN A CA 1
ATOM 6954 C C . ASN A 1 886 ? 6.288 19.865 58.324 1.00 92.62 886 ASN A C 1
ATOM 6956 O O . ASN A 1 886 ? 7.346 20.441 58.576 1.00 92.62 886 ASN A O 1
ATOM 6960 N N . SER A 1 887 ? 5.297 19.783 59.216 1.00 88.12 887 SER A N 1
ATOM 6961 C CA . SER A 1 887 ? 5.402 20.249 60.603 1.00 88.12 887 SER A CA 1
ATOM 6962 C C . SER A 1 887 ? 4.705 19.285 61.558 1.00 88.12 887 SER A C 1
ATOM 6964 O O . SER A 1 887 ? 3.521 18.984 61.399 1.00 88.12 887 SER A O 1
ATOM 6966 N N . ASN A 1 888 ? 5.443 18.808 62.566 1.00 84.06 888 ASN A N 1
ATOM 6967 C CA . ASN A 1 888 ? 4.993 17.857 63.594 1.00 84.06 888 ASN A CA 1
ATOM 6968 C C . ASN A 1 888 ? 4.443 16.509 63.061 1.00 84.06 888 ASN A C 1
ATOM 6970 O O . ASN A 1 888 ? 3.723 15.808 63.775 1.00 84.06 888 ASN A O 1
ATOM 6974 N N . VAL A 1 889 ? 4.818 16.121 61.837 1.00 89.38 889 VAL A N 1
ATOM 6975 C CA . VAL A 1 889 ? 4.525 14.815 61.216 1.00 89.38 889 VAL A CA 1
ATOM 6976 C C . VAL A 1 889 ? 5.764 13.914 61.304 1.00 89.38 889 VAL A C 1
ATOM 6978 O O . VAL A 1 889 ? 6.891 14.394 61.221 1.00 89.38 889 VAL A O 1
ATOM 6981 N N . GLN A 1 890 ? 5.578 12.604 61.505 1.00 89.38 890 GLN A N 1
ATOM 6982 C CA . GLN A 1 890 ? 6.691 11.642 61.635 1.00 89.38 890 GLN A CA 1
ATOM 6983 C C . GLN A 1 890 ? 6.877 10.756 60.395 1.00 89.38 890 GLN A C 1
ATOM 6985 O O . GLN A 1 890 ? 8.009 10.476 59.996 1.00 89.38 890 GLN A O 1
ATOM 6990 N N . THR A 1 891 ? 5.775 10.348 59.764 1.00 91.62 891 THR A N 1
ATOM 6991 C CA . THR A 1 891 ? 5.755 9.393 58.650 1.00 91.62 891 THR A CA 1
ATOM 6992 C C . THR A 1 891 ? 4.670 9.806 57.666 1.00 91.62 891 THR A C 1
ATOM 6994 O O . THR A 1 891 ? 3.546 10.091 58.084 1.00 91.62 891 THR A O 1
ATOM 6997 N N . VAL A 1 892 ? 5.002 9.815 56.376 1.00 95.75 892 VAL A N 1
ATOM 6998 C CA . VAL A 1 892 ? 4.086 10.149 55.283 1.00 95.75 892 VAL A CA 1
ATOM 6999 C C . VAL A 1 892 ? 3.855 8.955 54.361 1.00 95.75 892 VAL A C 1
ATOM 7001 O O . VAL A 1 892 ? 4.760 8.163 54.101 1.00 95.75 892 VAL A O 1
ATOM 7004 N N . VAL A 1 893 ? 2.635 8.845 53.849 1.00 96.56 893 VAL A N 1
ATOM 7005 C CA . VAL A 1 893 ? 2.245 7.965 52.748 1.00 96.56 893 VAL A CA 1
ATOM 7006 C C . VAL A 1 893 ? 2.259 8.793 51.470 1.00 96.56 893 VAL A C 1
ATOM 7008 O O . VAL A 1 893 ? 1.627 9.849 51.402 1.00 96.56 893 VAL A O 1
ATOM 7011 N N . LEU A 1 894 ? 2.973 8.304 50.462 1.00 96.44 894 LEU A N 1
ATOM 7012 C CA . LEU A 1 894 ? 3.054 8.907 49.136 1.00 96.44 894 LEU A CA 1
ATOM 7013 C C . LEU A 1 894 ? 2.093 8.159 48.208 1.00 96.44 894 LEU A C 1
ATOM 7015 O O . LEU A 1 894 ? 2.134 6.927 48.155 1.00 96.44 894 LEU A O 1
ATOM 7019 N N . GLN A 1 895 ? 1.228 8.869 47.486 1.00 96.12 895 GLN A N 1
ATOM 7020 C CA . GLN A 1 895 ? 0.265 8.267 46.551 1.00 96.12 895 GLN A CA 1
ATOM 7021 C C . GLN A 1 895 ? 0.149 9.096 45.262 1.00 96.12 895 GLN A C 1
ATOM 7023 O O . GLN A 1 895 ? 0.466 10.284 45.262 1.00 96.12 895 GLN A O 1
ATOM 7028 N N . TYR A 1 896 ? -0.329 8.488 44.174 1.00 95.12 896 TYR A N 1
ATOM 7029 C CA . TYR A 1 896 ? -0.667 9.175 42.920 1.00 95.12 896 TYR A CA 1
ATOM 7030 C C . TYR A 1 896 ? -2.046 8.761 42.399 1.00 95.12 896 TYR A C 1
ATOM 7032 O O . TYR A 1 896 ? -2.516 7.652 42.657 1.00 95.12 896 TYR A O 1
ATOM 7040 N N . THR A 1 897 ? -2.678 9.634 41.625 1.00 94.12 897 THR A N 1
ATOM 7041 C CA . THR A 1 897 ? -3.874 9.328 40.831 1.00 94.12 897 THR A CA 1
ATOM 7042 C C . THR A 1 897 ? -3.599 9.577 39.351 1.00 94.12 897 THR A C 1
ATOM 7044 O O . THR A 1 897 ? -2.663 10.297 39.003 1.00 94.12 897 THR A O 1
ATOM 7047 N N . THR A 1 898 ? -4.408 8.967 38.487 1.00 90.88 898 THR A N 1
ATOM 7048 C CA . THR A 1 898 ? -4.397 9.130 37.022 1.00 90.88 898 THR A CA 1
ATOM 7049 C C . THR A 1 898 ? -5.763 9.535 36.465 1.00 90.88 898 THR A C 1
ATOM 7051 O O . THR A 1 898 ? -5.870 9.836 35.281 1.00 90.88 898 THR A O 1
ATOM 7054 N N . ASP A 1 899 ? -6.810 9.560 37.290 1.00 86.94 899 ASP A N 1
ATOM 7055 C CA . ASP A 1 899 ? -8.161 10.009 36.922 1.00 86.94 899 ASP A CA 1
ATOM 7056 C C . ASP A 1 899 ? -8.666 11.175 37.798 1.00 86.94 899 ASP A C 1
ATOM 7058 O O . ASP A 1 899 ? -9.732 11.728 37.532 1.00 86.94 899 ASP A O 1
ATOM 7062 N N . GLY A 1 900 ? -7.886 11.581 38.809 1.00 84.62 900 GLY A N 1
ATOM 7063 C CA . GLY A 1 900 ? -8.233 12.626 39.775 1.00 84.62 900 GLY A CA 1
ATOM 7064 C C . GLY A 1 900 ? -9.025 12.130 40.991 1.00 84.62 900 GLY A C 1
ATOM 7065 O O . GLY A 1 900 ? -9.403 12.943 41.831 1.00 84.62 900 GLY A O 1
ATOM 7066 N N . THR A 1 901 ? -9.304 10.826 41.097 1.00 85.19 901 THR A N 1
ATOM 7067 C CA . THR A 1 901 ? -10.223 10.249 42.097 1.00 85.19 901 THR A CA 1
ATOM 7068 C C . THR A 1 901 ? -9.698 8.975 42.768 1.00 85.19 901 THR A C 1
ATOM 7070 O O . THR A 1 901 ? -9.789 8.849 43.990 1.00 85.19 901 THR A O 1
ATOM 7073 N N . ASN A 1 902 ? -9.110 8.045 42.011 1.00 89.06 902 ASN A N 1
ATOM 7074 C CA . ASN A 1 902 ? -8.574 6.784 42.516 1.00 89.06 902 ASN A CA 1
ATOM 7075 C C . ASN A 1 902 ? -7.085 6.932 42.850 1.00 89.06 902 ASN A C 1
ATOM 7077 O O . ASN A 1 902 ? -6.277 7.282 41.986 1.00 89.06 902 ASN A O 1
ATOM 7081 N N . TRP A 1 903 ? -6.719 6.659 44.104 1.00 92.94 903 TRP A N 1
ATOM 7082 C CA . TRP A 1 903 ? -5.377 6.905 44.639 1.00 92.94 903 TRP A CA 1
ATOM 7083 C C . TRP A 1 903 ? -4.583 5.613 44.852 1.00 92.94 903 TRP A C 1
ATOM 7085 O O . TRP A 1 903 ? -4.920 4.774 45.686 1.00 92.94 903 TRP A O 1
ATOM 7095 N N . ASN A 1 904 ? -3.484 5.491 44.115 1.00 92.00 904 ASN A N 1
ATOM 7096 C CA . ASN A 1 904 ? -2.554 4.371 44.119 1.00 92.00 904 ASN A CA 1
ATOM 7097 C C . ASN A 1 904 ? -1.349 4.688 45.014 1.00 92.00 904 ASN A C 1
ATOM 7099 O O . ASN A 1 904 ? -0.721 5.737 44.873 1.00 92.00 904 ASN A O 1
ATOM 7103 N N . SER A 1 905 ? -0.992 3.783 45.925 1.00 92.69 905 SER A N 1
ATOM 7104 C CA . SER A 1 905 ? 0.151 3.986 46.824 1.00 92.69 905 SER A CA 1
ATOM 7105 C C . SER A 1 905 ? 1.500 3.836 46.116 1.00 92.69 905 SER A C 1
ATOM 7107 O O . SER A 1 905 ? 1.681 2.943 45.292 1.00 92.69 905 SER A O 1
ATOM 7109 N N . ILE A 1 906 ? 2.450 4.698 46.483 1.00 94.44 906 ILE A N 1
ATOM 7110 C CA . ILE A 1 906 ? 3.844 4.685 46.022 1.00 94.44 906 ILE A CA 1
ATOM 7111 C C . ILE A 1 906 ? 4.728 4.046 47.096 1.00 94.44 906 ILE A C 1
ATOM 7113 O O . ILE A 1 906 ? 5.329 3.004 46.855 1.00 94.44 906 ILE A O 1
ATOM 7117 N N . ASP A 1 907 ? 4.790 4.658 48.283 1.00 95.38 907 ASP A N 1
ATOM 7118 C CA . ASP A 1 907 ? 5.603 4.201 49.419 1.00 95.38 907 ASP A CA 1
ATOM 7119 C C . ASP A 1 907 ? 5.099 4.825 50.740 1.00 95.38 907 ASP A C 1
ATOM 7121 O O . ASP A 1 907 ? 4.199 5.670 50.748 1.00 95.38 907 ASP A O 1
ATOM 7125 N N . THR A 1 908 ? 5.663 4.419 51.876 1.00 95.31 908 THR A N 1
ATOM 7126 C CA . THR A 1 908 ? 5.436 5.017 53.202 1.00 95.31 908 THR A CA 1
ATOM 7127 C C . THR A 1 908 ? 6.777 5.275 53.880 1.00 95.31 908 THR A C 1
ATOM 7129 O O . THR A 1 908 ? 7.492 4.343 54.248 1.00 95.31 908 THR A O 1
ATOM 7132 N N . VAL A 1 909 ? 7.129 6.549 54.047 1.00 95.19 909 VAL A N 1
ATOM 7133 C CA . VAL A 1 909 ? 8.492 6.988 54.384 1.00 95.19 909 VAL A CA 1
ATOM 7134 C C . VAL A 1 909 ? 8.519 7.982 55.543 1.00 95.19 909 VAL A C 1
ATOM 7136 O O . VAL A 1 909 ? 7.508 8.583 55.899 1.00 95.19 909 VAL A O 1
ATOM 7139 N N . ALA A 1 910 ? 9.688 8.162 56.163 1.00 92.94 910 ALA A N 1
ATOM 7140 C CA . ALA A 1 910 ? 9.861 9.166 57.210 1.00 92.94 910 ALA A CA 1
ATOM 7141 C C . ALA A 1 910 ? 9.638 10.576 56.638 1.00 92.94 910 ALA A C 1
ATOM 7143 O O . ALA A 1 910 ? 10.213 10.925 55.608 1.00 92.94 910 ALA A O 1
ATOM 7144 N N . ALA A 1 911 ? 8.839 11.396 57.324 1.00 91.31 911 ALA A N 1
ATOM 7145 C CA . ALA A 1 911 ? 8.491 12.741 56.858 1.00 91.31 911 ALA A CA 1
ATOM 7146 C C . ALA A 1 911 ? 9.729 13.640 56.699 1.00 91.31 911 ALA A C 1
ATOM 7148 O O . ALA A 1 911 ? 9.806 14.423 55.760 1.00 91.31 911 ALA A O 1
ATOM 7149 N N . SER A 1 912 ? 10.735 13.443 57.558 1.00 90.56 912 SER A N 1
ATOM 7150 C CA . SER A 1 912 ? 12.020 14.153 57.569 1.00 90.56 912 SER A CA 1
ATOM 7151 C C . SER A 1 912 ? 13.015 13.718 56.477 1.00 90.56 912 SER A C 1
ATOM 7153 O O . SER A 1 912 ? 14.227 13.830 56.679 1.00 90.56 912 SER A O 1
ATOM 7155 N N . LEU A 1 913 ? 12.543 13.107 55.388 1.00 92.44 913 LEU A N 1
ATOM 7156 C CA . LEU A 1 913 ? 13.329 12.973 54.158 1.00 92.44 913 LEU A CA 1
ATOM 7157 C C . LEU A 1 913 ? 13.166 14.195 53.251 1.00 92.44 913 LEU A C 1
ATOM 7159 O O . LEU A 1 913 ? 14.056 14.447 52.444 1.00 92.44 913 LEU A O 1
ATOM 7163 N N . ASP A 1 914 ? 12.043 14.910 53.376 1.00 92.06 914 ASP A N 1
ATOM 7164 C CA . ASP A 1 914 ? 11.606 16.066 52.578 1.00 92.06 914 ASP A CA 1
ATOM 7165 C C . ASP A 1 914 ? 11.479 15.809 51.049 1.00 92.06 914 ASP A C 1
ATOM 7167 O O . ASP A 1 914 ? 10.829 16.582 50.341 1.00 92.06 914 ASP A O 1
ATOM 7171 N N . SER A 1 915 ? 12.020 14.697 50.526 1.00 94.69 915 SER A N 1
ATOM 7172 C CA . SER A 1 915 ? 11.777 14.192 49.170 1.00 94.69 915 SER A CA 1
ATOM 7173 C C . SER A 1 915 ? 11.894 12.664 49.009 1.00 94.69 915 SER A C 1
ATOM 7175 O O . SER A 1 915 ? 12.368 11.937 49.889 1.00 94.69 915 SER A O 1
ATOM 7177 N N . TYR A 1 916 ? 11.428 12.160 47.861 1.00 96.12 916 TYR A N 1
ATOM 7178 C CA . TYR A 1 916 ? 11.438 10.755 47.451 1.00 96.12 916 TYR A CA 1
ATOM 7179 C C . TYR A 1 916 ? 11.568 10.608 45.924 1.00 96.12 916 TYR A C 1
ATOM 7181 O O . TYR A 1 916 ? 10.921 11.322 45.162 1.00 96.12 916 TYR A O 1
ATOM 7189 N N . ASN A 1 917 ? 12.357 9.633 45.462 1.00 93.44 917 ASN A N 1
ATOM 7190 C CA . ASN A 1 917 ? 12.536 9.338 44.034 1.00 93.44 917 ASN A CA 1
ATOM 7191 C C . ASN A 1 917 ? 11.500 8.312 43.544 1.00 93.44 917 ASN A C 1
ATOM 7193 O O . ASN A 1 917 ? 11.690 7.105 43.696 1.00 93.44 917 ASN A O 1
ATOM 7197 N N . TRP A 1 918 ? 10.417 8.790 42.935 1.00 93.19 918 TRP A N 1
ATOM 7198 C CA . TRP A 1 918 ? 9.348 7.974 42.358 1.00 93.19 918 TRP A CA 1
ATOM 7199 C C . TRP A 1 918 ? 9.695 7.523 40.933 1.00 93.19 918 TRP A C 1
ATOM 7201 O O . TRP A 1 918 ? 10.163 8.311 40.115 1.00 93.19 918 TRP A O 1
ATOM 7211 N N . VAL A 1 919 ? 9.447 6.249 40.615 1.00 87.06 919 VAL A N 1
ATOM 7212 C CA . VAL A 1 919 ? 9.551 5.719 39.245 1.00 87.06 919 VAL A CA 1
ATOM 7213 C C . VAL A 1 919 ? 8.167 5.760 38.601 1.00 87.06 919 VAL A C 1
ATOM 7215 O O . VAL A 1 919 ? 7.251 5.080 39.063 1.00 87.06 919 VAL A O 1
ATOM 7218 N N . VAL A 1 920 ? 8.019 6.549 37.536 1.00 86.56 920 VAL A N 1
ATOM 7219 C CA . VAL A 1 920 ? 6.714 6.841 36.918 1.00 86.56 920 VAL A CA 1
ATOM 7220 C C . VAL A 1 920 ? 6.087 5.568 36.300 1.00 86.56 920 VAL A C 1
ATOM 7222 O O . VAL A 1 920 ? 6.746 4.887 35.508 1.00 86.56 920 VAL A O 1
ATOM 7225 N N . PRO A 1 921 ? 4.834 5.208 36.644 1.00 81.50 921 PRO A N 1
ATOM 7226 C CA . PRO A 1 921 ? 4.177 3.963 36.224 1.00 81.50 921 PRO A CA 1
ATOM 7227 C C . PRO A 1 921 ? 3.619 4.026 34.791 1.00 81.50 921 PRO A C 1
ATOM 7229 O O . PRO A 1 921 ? 3.538 5.098 34.194 1.00 81.50 921 PRO A O 1
ATOM 7232 N N . ASN A 1 922 ? 3.225 2.872 34.225 1.00 73.56 922 ASN A N 1
ATOM 7233 C CA . ASN A 1 922 ? 2.590 2.828 32.898 1.00 73.56 922 ASN A CA 1
ATOM 7234 C C . ASN A 1 922 ? 1.094 3.134 33.015 1.00 73.56 922 ASN A C 1
ATOM 7236 O O . ASN A 1 922 ? 0.261 2.228 33.015 1.00 73.56 922 ASN A O 1
ATOM 7240 N N . SER A 1 923 ? 0.758 4.404 33.198 1.00 79.56 923 SER A N 1
ATOM 7241 C CA . SER A 1 923 ? -0.634 4.845 33.306 1.00 79.56 923 SER A CA 1
ATOM 7242 C C . SER A 1 923 ? -0.790 6.212 32.638 1.00 79.56 923 SER A C 1
ATOM 7244 O O . SER A 1 923 ? -0.807 7.230 33.331 1.00 79.56 923 SER A O 1
ATOM 7246 N N . PRO A 1 924 ? -0.816 6.255 31.291 1.00 82.50 924 PRO A N 1
ATOM 7247 C CA . PRO A 1 924 ? -0.876 7.503 30.542 1.00 82.50 924 PRO A CA 1
ATOM 7248 C C . PRO A 1 924 ? -2.168 8.266 30.831 1.00 82.50 924 PRO A C 1
ATOM 7250 O O . PRO A 1 924 ? -3.259 7.708 30.731 1.00 82.50 924 PRO A O 1
ATOM 7253 N N . SER A 1 925 ? -2.048 9.537 31.209 1.00 86.00 925 SER A N 1
ATOM 7254 C CA . SER A 1 925 ? -3.185 10.419 31.492 1.00 86.00 925 SER A CA 1
ATOM 7255 C C . SER A 1 925 ? -2.722 11.864 31.663 1.00 86.00 925 SER A C 1
ATOM 7257 O O . SER A 1 925 ? -1.604 12.111 32.110 1.00 86.00 925 SER A O 1
ATOM 7259 N N . THR A 1 926 ? -3.597 12.819 31.346 1.00 89.25 926 THR A N 1
ATOM 7260 C CA . THR A 1 926 ? -3.441 14.263 31.610 1.00 89.25 926 THR A CA 1
ATOM 7261 C C . THR A 1 926 ? -3.946 14.694 32.991 1.00 89.25 926 THR A C 1
ATOM 7263 O O . THR A 1 926 ? -3.802 15.856 33.371 1.00 89.25 926 THR A O 1
ATOM 7266 N N . ASN A 1 927 ? -4.591 13.781 33.723 1.00 91.31 927 ASN A N 1
ATOM 7267 C CA . ASN A 1 927 ? -5.330 14.066 34.955 1.00 91.31 927 ASN A CA 1
ATOM 7268 C C . ASN A 1 927 ? -4.573 13.570 36.199 1.00 91.31 927 ASN A C 1
ATOM 7270 O O . ASN A 1 927 ? -5.187 13.187 37.196 1.00 91.31 927 ASN A O 1
ATOM 7274 N N . CYS A 1 928 ? -3.241 13.517 36.134 1.00 92.88 928 CYS A N 1
ATOM 7275 C CA . CYS A 1 928 ? -2.436 12.958 37.211 1.00 92.88 928 CYS A CA 1
ATOM 7276 C C . CYS A 1 928 ? -2.167 13.989 38.313 1.00 92.88 928 CYS A C 1
ATOM 7278 O O . CYS A 1 928 ? -1.924 15.163 38.036 1.00 92.88 928 CYS A O 1
ATOM 7280 N N . LYS A 1 929 ? -2.158 13.527 39.565 1.00 95.56 929 LYS A N 1
ATOM 7281 C CA . LYS A 1 929 ? -1.678 14.267 40.745 1.00 95.56 929 LYS A CA 1
ATOM 7282 C C . LYS A 1 929 ? -0.904 13.324 41.662 1.00 95.56 929 LYS A C 1
ATOM 7284 O O . LYS A 1 929 ? -1.152 12.116 41.643 1.00 95.56 929 LYS A O 1
ATOM 7289 N N . VAL A 1 930 ? -0.007 13.863 42.486 1.00 95.81 930 VAL A N 1
ATOM 7290 C CA . VAL A 1 930 ? 0.513 13.165 43.674 1.00 95.81 930 VAL A CA 1
ATOM 7291 C C . VAL A 1 930 ? -0.130 13.736 44.932 1.00 95.81 930 VAL A C 1
ATOM 7293 O O . VAL A 1 930 ? -0.649 14.852 44.917 1.00 95.81 930 VAL A O 1
ATOM 7296 N N . ARG A 1 931 ? -0.069 12.981 46.028 1.00 95.12 931 ARG A N 1
ATOM 7297 C CA . ARG A 1 931 ? -0.385 13.477 47.367 1.00 95.12 931 ARG A CA 1
ATOM 7298 C C . ARG A 1 931 ? 0.541 12.914 48.430 1.00 95.12 931 ARG A C 1
ATOM 7300 O O . ARG A 1 931 ? 1.054 11.796 48.301 1.00 95.12 931 ARG A O 1
ATOM 7307 N N . VAL A 1 932 ? 0.711 13.694 49.490 1.00 96.19 932 VAL A N 1
ATOM 7308 C CA . VAL A 1 932 ? 1.534 13.387 50.662 1.00 96.19 932 VAL A CA 1
ATOM 7309 C C . VAL A 1 932 ? 0.633 13.465 51.891 1.00 96.19 932 VAL A C 1
ATOM 7311 O O . VAL A 1 932 ? 0.065 14.513 52.186 1.00 96.19 932 VAL A O 1
ATOM 7314 N N . MET A 1 933 ? 0.465 12.339 52.584 1.00 94.44 933 MET A N 1
ATOM 7315 C CA . MET A 1 933 ? -0.546 12.133 53.631 1.00 94.44 933 MET A CA 1
ATOM 7316 C C . MET A 1 933 ? 0.096 11.642 54.932 1.00 94.44 933 MET A C 1
ATOM 7318 O O . MET A 1 933 ? 0.996 10.811 54.886 1.00 94.44 933 MET A O 1
ATOM 7322 N N . ASP A 1 934 ? -0.363 12.093 56.097 1.00 92.69 934 ASP A N 1
ATOM 7323 C CA . ASP A 1 934 ? 0.103 11.595 57.398 1.00 92.69 934 ASP A CA 1
ATOM 7324 C C . ASP A 1 934 ? -0.317 10.126 57.597 1.00 92.69 934 ASP A C 1
ATOM 7326 O O . ASP A 1 934 ? -1.485 9.768 57.442 1.00 92.69 934 ASP A O 1
ATOM 7330 N N . PHE A 1 935 ? 0.639 9.256 57.942 1.00 89.88 935 PHE A N 1
ATOM 7331 C CA . PHE A 1 935 ? 0.387 7.816 58.095 1.00 89.88 935 PHE A CA 1
ATOM 7332 C C . PHE A 1 935 ? -0.574 7.470 59.246 1.00 89.88 935 PHE A C 1
ATOM 7334 O O . PHE A 1 935 ? -1.219 6.425 59.207 1.00 89.88 935 PHE A O 1
ATOM 7341 N N . GLN A 1 936 ? -0.663 8.311 60.279 1.00 83.19 936 GLN A N 1
ATOM 7342 C CA . GLN A 1 936 ? -1.550 8.084 61.423 1.00 83.19 936 GLN A CA 1
ATOM 7343 C C . GLN A 1 936 ? -2.935 8.698 61.199 1.00 83.19 936 GLN A C 1
ATOM 7345 O O . GLN A 1 936 ? -3.927 8.124 61.636 1.00 83.19 936 GLN A O 1
ATOM 7350 N N . HIS A 1 937 ? -3.004 9.839 60.507 1.00 84.19 937 HIS A N 1
ATOM 7351 C CA . HIS A 1 937 ? -4.237 10.607 60.328 1.00 84.19 937 HIS A CA 1
ATOM 7352 C C . HIS A 1 937 ? -4.443 10.941 58.853 1.00 84.19 937 HIS A C 1
ATOM 7354 O O . HIS A 1 937 ? -4.062 12.006 58.378 1.00 84.19 937 HIS A O 1
ATOM 7360 N N . ASN A 1 938 ? -5.088 10.024 58.131 1.00 82.38 938 ASN A N 1
ATOM 7361 C CA . ASN A 1 938 ? -5.297 10.096 56.680 1.00 82.38 938 ASN 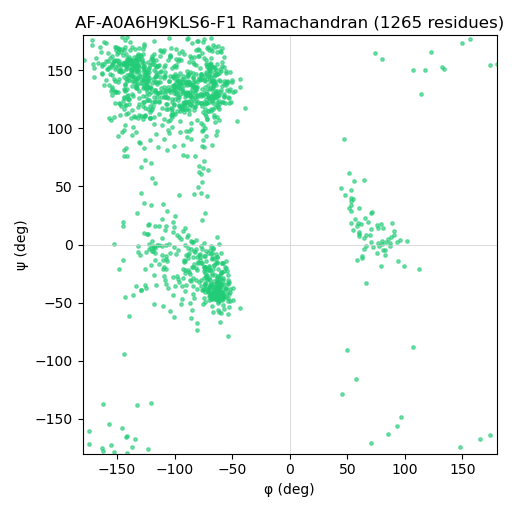A CA 1
ATOM 7362 C C . ASN A 1 938 ? -6.071 11.338 56.181 1.00 82.38 938 ASN A C 1
ATOM 7364 O O . ASN A 1 938 ? -6.028 11.638 54.992 1.00 82.38 938 ASN A O 1
ATOM 7368 N N . ALA A 1 939 ? -6.760 12.064 57.066 1.00 84.12 939 ALA A N 1
ATOM 7369 C CA . ALA A 1 939 ? -7.397 13.348 56.772 1.00 84.12 939 ALA A CA 1
ATOM 7370 C C . ALA A 1 939 ? -6.413 14.540 56.741 1.00 84.12 939 ALA A C 1
ATOM 7372 O O . ALA A 1 939 ? -6.776 15.616 56.273 1.00 84.12 939 ALA A O 1
ATOM 7373 N N . LEU A 1 940 ? -5.177 14.367 57.226 1.00 88.75 940 LEU A N 1
ATOM 7374 C CA . LEU A 1 940 ? -4.089 15.334 57.095 1.00 88.75 940 LEU A CA 1
ATOM 7375 C C . LEU A 1 940 ? -3.235 14.961 55.878 1.00 88.75 940 LEU A C 1
ATOM 7377 O O . LEU A 1 940 ? -2.349 14.111 55.962 1.00 88.75 940 LEU A O 1
ATOM 7381 N N . PHE A 1 941 ? -3.498 15.606 54.748 1.00 93.00 941 PHE A N 1
ATOM 7382 C CA . PHE A 1 941 ? -2.732 15.449 53.514 1.00 93.00 941 PHE A CA 1
ATOM 7383 C C . PHE A 1 941 ? -2.663 16.766 52.742 1.00 93.00 941 PHE A C 1
ATOM 7385 O O . PHE A 1 941 ? -3.397 17.705 53.046 1.00 93.00 941 PHE A O 1
ATOM 7392 N N . ASP A 1 942 ? -1.792 16.798 51.740 1.00 95.62 942 ASP A N 1
ATOM 7393 C CA . ASP A 1 942 ? -1.795 17.803 50.679 1.00 95.62 942 ASP A CA 1
ATOM 7394 C C . ASP A 1 942 ? -1.538 17.137 49.314 1.00 95.62 942 ASP A C 1
ATOM 7396 O O . ASP A 1 942 ? -1.000 16.024 49.259 1.00 95.62 942 ASP A O 1
ATOM 7400 N N . GLU A 1 943 ? -1.944 17.785 48.223 1.00 95.62 943 GLU A N 1
ATOM 7401 C CA . GLU A 1 943 ? -1.892 17.258 46.848 1.00 95.62 943 GLU A CA 1
ATOM 7402 C C . GLU A 1 943 ? -1.184 18.240 45.900 1.00 95.62 943 GLU A C 1
ATOM 7404 O O . GLU A 1 943 ? -1.052 19.415 46.217 1.00 95.62 943 GLU A O 1
ATOM 7409 N N . SER A 1 944 ? -0.764 17.790 44.710 1.00 94.62 944 SER A N 1
ATOM 7410 C CA . SER A 1 944 ? -0.323 18.704 43.638 1.00 94.62 944 SER A CA 1
ATOM 7411 C C . SER A 1 944 ? -1.385 19.787 43.376 1.00 94.62 944 SER A C 1
ATOM 7413 O O . SER A 1 944 ? -2.555 19.434 43.217 1.00 94.62 944 SER A O 1
ATOM 7415 N N . ASP A 1 945 ? -1.011 21.065 43.258 1.00 92.31 945 ASP A N 1
ATOM 7416 C CA . ASP A 1 945 ? -1.922 22.187 42.956 1.00 92.31 945 ASP A CA 1
ATOM 7417 C C . ASP A 1 945 ? -2.741 21.914 41.677 1.00 92.31 945 ASP A C 1
ATOM 7419 O O . ASP A 1 945 ? -3.974 21.812 41.702 1.00 92.31 945 ASP A O 1
ATOM 7423 N N . GLU A 1 946 ? -2.044 21.717 40.556 1.00 92.44 946 GLU A N 1
ATOM 7424 C CA . GLU A 1 946 ? -2.608 21.460 39.225 1.00 92.44 946 GLU A CA 1
ATOM 7425 C C . GLU A 1 946 ? -2.289 20.026 38.758 1.00 92.44 946 GLU A C 1
ATOM 7427 O O . GLU A 1 946 ? -1.475 19.321 39.360 1.00 92.44 946 GLU A O 1
ATOM 7432 N N . THR A 1 947 ? -2.940 19.550 37.691 1.00 92.50 947 THR A N 1
ATOM 7433 C CA . THR A 1 947 ? -2.647 18.216 37.137 1.00 92.50 947 THR A CA 1
ATOM 7434 C C . THR A 1 947 ? -1.363 18.205 36.306 1.00 92.50 947 THR A C 1
ATOM 7436 O O . THR A 1 947 ? -1.034 19.172 35.617 1.00 92.50 947 THR A O 1
ATOM 7439 N N . PHE A 1 948 ? -0.641 17.086 36.330 1.00 91.81 948 PHE A N 1
ATOM 7440 C CA . PHE A 1 948 ? 0.463 16.789 35.414 1.00 91.81 948 PHE A CA 1
ATOM 7441 C C . PHE A 1 948 ? 0.084 15.662 34.447 1.00 91.81 948 PHE A C 1
ATOM 7443 O O . PHE A 1 948 ? -0.908 14.956 34.640 1.00 91.81 948 PHE A O 1
ATOM 7450 N N . THR A 1 949 ? 0.874 15.491 33.387 1.00 88.75 949 THR A N 1
ATOM 7451 C CA . THR A 1 949 ? 0.646 14.464 32.363 1.00 88.75 949 THR A CA 1
ATOM 7452 C C . THR A 1 949 ? 1.673 13.343 32.479 1.00 88.75 949 THR A C 1
ATOM 7454 O O . THR A 1 949 ? 2.872 13.607 32.526 1.00 88.75 949 THR A O 1
ATOM 7457 N N . ILE A 1 950 ? 1.222 12.088 32.462 1.00 87.31 950 ILE A N 1
ATOM 7458 C CA . ILE A 1 950 ? 2.068 10.926 32.153 1.00 87.31 950 ILE A CA 1
ATOM 7459 C C . ILE A 1 950 ? 1.886 10.613 30.666 1.00 87.31 950 ILE A C 1
ATOM 7461 O O . ILE A 1 950 ? 0.770 10.348 30.217 1.00 87.31 950 ILE A O 1
ATOM 7465 N N . LEU A 1 951 ? 2.975 10.662 29.900 1.00 81.38 951 LEU A N 1
ATOM 7466 C CA . LEU A 1 951 ? 2.973 10.397 28.462 1.00 81.38 951 LEU A CA 1
ATOM 7467 C C . LEU A 1 951 ? 3.031 8.896 28.163 1.00 81.38 951 LEU A C 1
ATOM 7469 O O . LEU A 1 951 ? 3.864 8.168 28.710 1.00 81.38 951 LEU A O 1
ATOM 7473 N N . GLU A 1 952 ? 2.194 8.459 27.222 1.00 76.12 952 GLU A N 1
ATOM 7474 C CA . GLU A 1 952 ? 2.256 7.114 26.653 1.00 76.12 952 GLU A CA 1
ATOM 7475 C C . GLU A 1 952 ? 3.594 6.876 25.946 1.00 76.12 952 GLU A C 1
ATOM 7477 O O . GLU A 1 952 ? 4.215 7.795 25.409 1.00 76.12 952 GLU A O 1
ATOM 7482 N N . SER A 1 953 ? 4.072 5.637 25.984 1.00 78.56 953 SER A N 1
ATOM 7483 C CA . SER A 1 953 ? 5.336 5.213 25.388 1.00 78.56 953 SER A CA 1
ATOM 7484 C C . SER A 1 953 ? 5.101 3.879 24.692 1.00 78.56 953 SER A C 1
ATOM 7486 O O . SER A 1 953 ? 4.749 2.903 25.352 1.00 78.56 953 SER A O 1
ATOM 7488 N N . SER A 1 954 ? 5.252 3.844 23.369 1.00 81.62 954 SER A N 1
ATOM 7489 C CA . SER A 1 954 ? 4.806 2.720 22.541 1.00 81.62 954 SER A CA 1
ATOM 7490 C C . SER A 1 954 ? 5.814 2.333 21.462 1.00 81.62 954 SER A C 1
ATOM 7492 O O . SER A 1 954 ? 6.698 3.105 21.073 1.00 81.62 954 SER A O 1
ATOM 7494 N N . VAL A 1 955 ? 5.665 1.097 21.000 1.00 85.75 955 VAL A N 1
ATOM 7495 C CA . VAL A 1 955 ? 6.314 0.498 19.832 1.00 85.75 955 VAL A CA 1
ATOM 7496 C C . VAL A 1 955 ? 5.247 -0.297 19.085 1.00 85.75 955 VAL A C 1
ATOM 7498 O O . VAL A 1 955 ? 4.296 -0.755 19.711 1.00 85.75 955 VAL A O 1
ATOM 7501 N N . GLU A 1 956 ? 5.386 -0.412 17.772 1.00 90.75 956 GLU A N 1
ATOM 7502 C CA . GLU A 1 956 ? 4.371 -0.977 16.876 1.00 90.75 956 GLU A CA 1
ATOM 7503 C C . GLU A 1 956 ? 5.084 -1.533 15.638 1.00 90.75 956 GLU A C 1
ATOM 7505 O O . GLU A 1 956 ? 5.896 -0.826 15.033 1.00 90.75 956 GLU A O 1
ATOM 7510 N N . ILE A 1 957 ? 4.822 -2.777 15.253 1.00 90.31 957 ILE A N 1
ATOM 7511 C CA . ILE A 1 957 ? 5.327 -3.379 14.016 1.00 90.31 957 ILE A CA 1
ATOM 7512 C C . ILE A 1 957 ? 4.330 -3.091 12.889 1.00 90.31 957 ILE A C 1
ATOM 7514 O O . ILE A 1 957 ? 3.121 -3.239 13.038 1.00 90.31 957 ILE A O 1
ATOM 7518 N N . LEU A 1 958 ? 4.862 -2.609 11.765 1.00 86.38 958 LEU A N 1
ATOM 7519 C CA . LEU A 1 958 ? 4.112 -2.215 10.567 1.00 86.38 958 LEU A CA 1
ATOM 7520 C C . LEU A 1 958 ? 4.320 -3.189 9.394 1.00 86.38 958 LEU A C 1
ATOM 7522 O O . LEU A 1 958 ? 3.577 -3.134 8.417 1.00 86.38 958 LEU A O 1
ATOM 7526 N N . SER A 1 959 ? 5.395 -3.983 9.448 1.00 81.94 959 SER A N 1
ATOM 7527 C CA . SER A 1 959 ? 5.682 -5.135 8.585 1.00 81.94 959 SER A CA 1
ATOM 7528 C C . SER A 1 959 ? 6.895 -5.897 9.155 1.00 81.94 959 SER A C 1
ATOM 7530 O O . SER A 1 959 ? 7.828 -5.233 9.621 1.00 81.94 959 SER A O 1
ATOM 7532 N N . PRO A 1 960 ? 6.968 -7.241 9.091 1.00 80.94 960 PRO A N 1
ATOM 7533 C CA . PRO A 1 960 ? 5.864 -8.154 8.797 1.00 80.94 960 PRO A CA 1
ATOM 7534 C C . PRO A 1 960 ? 4.813 -8.126 9.907 1.00 80.94 960 PRO A C 1
ATOM 7536 O O . PRO A 1 960 ? 5.163 -8.026 11.085 1.00 80.94 960 PRO A O 1
ATOM 7539 N N . ASN A 1 961 ? 3.547 -8.281 9.533 1.00 77.38 961 ASN A N 1
ATOM 7540 C CA . ASN A 1 961 ? 2.432 -8.382 10.481 1.00 77.38 961 ASN A CA 1
ATOM 7541 C C . ASN A 1 961 ? 1.781 -9.775 10.465 1.00 77.38 961 ASN A C 1
ATOM 7543 O O . ASN A 1 961 ? 0.928 -10.051 11.300 1.00 77.38 961 ASN A O 1
ATOM 7547 N N . GLY A 1 962 ? 2.260 -10.695 9.626 1.00 65.31 962 GLY A N 1
ATOM 7548 C CA . GLY A 1 962 ? 1.992 -12.126 9.738 1.00 65.31 962 GLY A CA 1
ATOM 7549 C C . GLY A 1 962 ? 1.353 -12.743 8.492 1.00 65.31 962 GLY A C 1
ATOM 7550 O O . GLY A 1 962 ? 0.914 -12.062 7.565 1.00 65.31 962 GLY A O 1
ATOM 7551 N N . GLY A 1 963 ? 1.361 -14.076 8.442 1.00 71.94 963 GLY A N 1
ATOM 7552 C CA . GLY A 1 963 ? 0.957 -14.854 7.269 1.00 71.94 963 GLY A CA 1
ATOM 7553 C C . GLY A 1 963 ? 1.984 -14.872 6.127 1.00 71.94 963 GLY A C 1
ATOM 7554 O O . GLY A 1 963 ? 1.813 -15.632 5.170 1.00 71.94 963 GLY A O 1
ATOM 7555 N N . GLU A 1 964 ? 3.071 -14.093 6.195 1.00 84.06 964 GLU A N 1
ATOM 7556 C CA . GLU A 1 964 ? 4.107 -14.088 5.161 1.00 84.06 964 GLU A CA 1
ATOM 7557 C C . GLU A 1 964 ? 4.950 -15.378 5.186 1.00 84.06 964 GLU A C 1
ATOM 7559 O O . GLU A 1 964 ? 5.152 -16.011 6.225 1.00 84.06 964 GLU A O 1
ATOM 7564 N N . ILE A 1 965 ? 5.502 -15.759 4.029 1.00 81.50 965 ILE A N 1
ATOM 7565 C CA . ILE A 1 965 ? 6.470 -16.860 3.917 1.00 81.50 965 ILE A CA 1
ATOM 7566 C C . ILE A 1 965 ? 7.800 -16.289 3.433 1.00 81.50 965 ILE A C 1
ATOM 7568 O O . ILE A 1 965 ? 8.045 -16.134 2.233 1.00 81.50 965 ILE A O 1
ATOM 7572 N N . PHE A 1 966 ? 8.676 -15.985 4.383 1.00 83.69 966 PHE A N 1
ATOM 7573 C CA . PHE A 1 966 ? 10.045 -15.578 4.110 1.00 83.69 966 PHE A CA 1
ATOM 7574 C C . PHE A 1 966 ? 10.897 -16.789 3.734 1.00 83.69 966 PHE A C 1
ATOM 7576 O O . PHE A 1 966 ? 10.745 -17.885 4.275 1.00 83.69 966 PHE A O 1
ATOM 7583 N N . ARG A 1 967 ? 11.827 -16.594 2.798 1.00 77.31 967 ARG A N 1
ATOM 7584 C CA . ARG A 1 967 ? 12.793 -17.623 2.396 1.00 77.31 967 ARG A CA 1
ATOM 7585 C C . ARG A 1 967 ? 14.126 -17.352 3.080 1.00 77.31 967 ARG A C 1
ATOM 7587 O O . ARG A 1 967 ? 14.556 -16.197 3.138 1.00 77.31 967 ARG A O 1
ATOM 7594 N N . ILE A 1 968 ? 14.772 -18.402 3.588 1.00 76.19 968 ILE A N 1
ATOM 7595 C CA . ILE A 1 968 ? 16.091 -18.290 4.232 1.00 76.19 968 ILE A CA 1
ATOM 7596 C C . ILE A 1 968 ? 17.089 -17.513 3.359 1.00 76.19 968 ILE A C 1
ATOM 7598 O O . ILE A 1 968 ? 17.102 -17.664 2.138 1.00 76.19 968 ILE A O 1
ATOM 7602 N N . ALA A 1 969 ? 17.929 -16.692 3.993 1.00 64.88 969 ALA A N 1
ATOM 7603 C CA . ALA A 1 969 ? 18.974 -15.898 3.343 1.00 64.88 969 ALA A CA 1
ATOM 7604 C C . ALA A 1 969 ? 18.493 -15.010 2.168 1.00 64.88 969 ALA A C 1
ATOM 7606 O O . ALA A 1 969 ? 19.272 -14.679 1.275 1.00 64.88 969 ALA A O 1
ATOM 7607 N N . THR A 1 970 ? 17.227 -14.577 2.202 1.00 71.25 970 THR A N 1
ATOM 7608 C CA . THR A 1 970 ? 16.749 -13.386 1.478 1.00 71.25 970 THR A CA 1
ATOM 7609 C C . THR A 1 970 ? 16.836 -12.147 2.374 1.00 71.25 970 THR A C 1
ATOM 7611 O O . THR A 1 970 ? 16.965 -12.273 3.591 1.00 71.25 970 THR A O 1
ATOM 7614 N N . GLU A 1 971 ? 16.763 -10.950 1.795 1.00 79.00 971 GLU A N 1
ATOM 7615 C CA . GLU A 1 971 ? 16.581 -9.703 2.550 1.00 79.00 971 GLU A CA 1
ATOM 7616 C C . GLU A 1 971 ? 15.086 -9.345 2.603 1.00 79.00 971 GLU A C 1
ATOM 7618 O O . GLU A 1 971 ? 14.370 -9.526 1.618 1.00 79.00 971 GLU A O 1
ATOM 7623 N N . GLN A 1 972 ? 14.607 -8.880 3.760 1.00 82.12 972 GLN A N 1
ATOM 7624 C CA . GLN A 1 972 ? 13.216 -8.481 4.016 1.00 82.12 972 GLN A CA 1
ATOM 7625 C C . GLN A 1 972 ? 13.199 -7.180 4.829 1.00 82.12 972 GLN A C 1
ATOM 7627 O O . GLN A 1 972 ? 14.058 -6.983 5.685 1.00 82.12 972 GLN A O 1
ATOM 7632 N N . GLU A 1 973 ? 12.235 -6.288 4.609 1.00 87.31 973 GLU A N 1
ATOM 7633 C CA . GLU A 1 973 ? 12.144 -5.034 5.372 1.00 87.31 973 GLU A CA 1
ATOM 7634 C C . GLU A 1 973 ? 11.236 -5.177 6.599 1.00 87.31 973 GLU A C 1
ATOM 7636 O O . GLU A 1 973 ? 10.026 -5.366 6.473 1.00 87.31 973 GLU A O 1
ATOM 7641 N N . ILE A 1 974 ? 11.814 -5.019 7.793 1.00 87.38 974 ILE A N 1
ATOM 7642 C CA . ILE A 1 974 ? 11.059 -4.854 9.037 1.00 87.38 974 ILE A CA 1
ATOM 7643 C C . ILE A 1 974 ? 10.755 -3.363 9.207 1.00 87.38 974 ILE A C 1
ATOM 7645 O O . ILE A 1 974 ? 11.661 -2.558 9.434 1.00 87.38 974 ILE A O 1
ATOM 7649 N N . SER A 1 975 ? 9.482 -2.992 9.115 1.00 88.75 975 SER A N 1
ATOM 7650 C CA . SER A 1 975 ? 8.995 -1.634 9.368 1.00 88.75 975 SER A CA 1
ATOM 7651 C C . SER A 1 975 ? 8.388 -1.549 10.764 1.00 88.75 975 SER A C 1
ATOM 7653 O O . SER A 1 975 ? 7.598 -2.406 11.148 1.00 88.75 975 SER A O 1
ATOM 7655 N N . PHE A 1 976 ? 8.720 -0.511 11.529 1.00 92.25 976 PHE A N 1
ATOM 7656 C CA . PHE A 1 976 ? 8.194 -0.320 12.884 1.00 92.25 976 PHE A CA 1
ATOM 7657 C C . PHE A 1 976 ? 8.041 1.161 13.245 1.00 92.25 976 PHE A C 1
ATOM 7659 O O . PHE A 1 976 ? 8.794 2.016 12.778 1.00 92.25 976 PHE A O 1
ATOM 7666 N N . ARG A 1 977 ? 7.073 1.488 14.099 1.00 90.56 977 ARG A N 1
ATOM 7667 C CA . ARG A 1 977 ? 6.861 2.820 14.678 1.00 90.56 977 ARG A CA 1
ATOM 7668 C C . ARG A 1 977 ? 7.248 2.812 16.151 1.00 90.56 977 ARG A C 1
ATOM 7670 O O . ARG A 1 977 ? 7.101 1.806 16.839 1.00 90.56 977 ARG A O 1
ATOM 7677 N N . ILE A 1 978 ? 7.741 3.947 16.643 1.00 90.06 978 ILE A N 1
ATOM 7678 C CA . ILE A 1 978 ? 7.999 4.170 18.072 1.00 90.06 978 ILE A CA 1
ATOM 7679 C C . ILE A 1 978 ? 7.459 5.537 18.507 1.00 90.06 978 ILE A C 1
ATOM 7681 O O . ILE A 1 978 ? 7.508 6.498 17.732 1.00 90.06 978 ILE A O 1
ATOM 7685 N N . GLN A 1 979 ? 7.010 5.658 19.758 1.00 84.25 979 GLN A N 1
ATOM 7686 C CA . GLN A 1 979 ? 6.686 6.943 20.387 1.00 84.25 979 GLN A CA 1
ATOM 7687 C C . GLN A 1 979 ? 7.269 7.047 21.797 1.00 84.25 979 GLN A C 1
ATOM 7689 O O . GLN A 1 979 ? 7.149 6.130 22.605 1.00 84.25 979 GLN A O 1
ATOM 7694 N N . ASN A 1 980 ? 7.884 8.198 22.089 1.00 77.25 980 ASN A N 1
ATOM 7695 C CA . ASN A 1 980 ? 8.416 8.599 23.402 1.00 77.25 980 ASN A CA 1
ATOM 7696 C C . ASN A 1 980 ? 9.475 7.653 24.005 1.00 77.25 980 ASN A C 1
ATOM 7698 O O . ASN A 1 980 ? 9.838 7.771 25.174 1.00 77.25 980 ASN A O 1
ATOM 7702 N N . VAL A 1 981 ? 10.044 6.779 23.173 1.00 78.88 981 VAL A N 1
ATOM 7703 C CA . VAL A 1 981 ? 11.151 5.876 23.497 1.00 78.88 981 VAL A CA 1
ATOM 7704 C C . VAL A 1 981 ? 12.301 6.092 22.514 1.00 78.88 981 VAL A C 1
ATOM 7706 O O . VAL A 1 981 ? 12.082 6.385 21.342 1.00 78.88 981 VAL A O 1
ATOM 7709 N N . THR A 1 982 ? 13.541 5.957 22.987 1.00 81.69 982 THR A N 1
ATOM 7710 C CA . THR A 1 982 ? 14.757 6.261 22.203 1.00 81.69 982 THR A CA 1
ATOM 7711 C C . THR A 1 982 ? 15.648 5.043 21.957 1.00 81.69 982 THR A C 1
ATOM 7713 O O . THR A 1 982 ? 16.694 5.155 21.316 1.00 81.69 982 THR A O 1
ATOM 7716 N N . SER A 1 983 ? 15.280 3.883 22.501 1.00 85.31 983 SER A N 1
ATOM 7717 C CA . SER A 1 983 ? 16.154 2.718 22.636 1.00 85.31 983 SER A CA 1
ATOM 7718 C C . SER A 1 983 ? 15.315 1.446 22.512 1.00 85.31 983 SER A C 1
ATOM 7720 O O . SER A 1 983 ? 14.480 1.172 23.373 1.00 85.31 983 SER A O 1
ATOM 7722 N N . VAL A 1 984 ? 15.491 0.685 21.431 1.00 90.00 984 VAL A N 1
ATOM 7723 C CA . VAL A 1 984 ? 14.662 -0.497 21.122 1.00 90.00 984 VAL A CA 1
ATOM 7724 C C . VAL A 1 984 ? 15.507 -1.660 20.615 1.00 90.00 984 VAL A C 1
ATOM 7726 O O . VAL A 1 984 ? 16.636 -1.488 20.157 1.00 90.00 984 VAL A O 1
ATOM 7729 N N . ARG A 1 985 ? 14.956 -2.862 20.726 1.00 92.12 985 ARG A N 1
ATOM 7730 C CA . ARG A 1 985 ? 15.551 -4.138 20.340 1.00 92.12 985 ARG A CA 1
ATOM 7731 C C . ARG A 1 985 ? 14.572 -4.876 19.438 1.00 92.12 985 ARG A C 1
ATOM 7733 O O . ARG A 1 985 ? 13.424 -5.049 19.838 1.00 92.12 985 ARG A O 1
ATOM 7740 N N . LEU A 1 986 ? 15.040 -5.318 18.274 1.00 92.38 986 LEU A N 1
ATOM 7741 C CA . LEU A 1 986 ? 14.330 -6.289 17.446 1.00 92.38 986 LEU A CA 1
ATOM 7742 C C . LEU A 1 986 ? 14.834 -7.694 17.778 1.00 92.38 986 LEU A C 1
ATOM 7744 O O . LEU A 1 986 ? 16.042 -7.939 17.836 1.00 92.38 986 LEU A O 1
ATOM 7748 N N . ASP A 1 987 ? 13.898 -8.608 17.975 1.00 91.19 987 ASP A N 1
ATOM 7749 C CA . ASP A 1 987 ? 14.113 -10.026 18.228 1.00 91.19 987 ASP A CA 1
ATOM 7750 C C . ASP A 1 987 ? 13.305 -10.864 17.231 1.00 91.19 987 ASP A C 1
ATOM 7752 O O . ASP A 1 987 ? 12.165 -10.532 16.912 1.00 91.19 987 ASP A O 1
ATOM 7756 N N . LEU A 1 988 ? 13.866 -11.990 16.797 1.00 88.62 988 LEU A N 1
ATOM 7757 C CA . LEU A 1 988 ? 13.104 -13.072 16.184 1.00 88.62 988 LEU A CA 1
ATOM 7758 C C . LEU A 1 988 ? 12.663 -14.031 17.289 1.00 88.62 988 LEU A C 1
ATOM 7760 O O . LEU A 1 988 ? 13.506 -14.592 17.994 1.00 88.62 988 LEU A O 1
ATOM 7764 N N . VAL A 1 989 ? 11.360 -14.253 17.410 1.00 88.31 989 VAL A N 1
ATOM 7765 C CA . VAL A 1 989 ? 10.756 -15.265 18.282 1.00 88.31 989 VAL A CA 1
ATOM 7766 C C . VAL A 1 989 ? 10.346 -16.465 17.433 1.00 88.31 989 VAL A C 1
ATOM 7768 O O . VAL A 1 989 ? 9.763 -16.297 16.363 1.00 88.31 989 VAL A O 1
ATOM 7771 N N . THR A 1 990 ? 10.623 -17.676 17.916 1.00 83.56 990 THR A N 1
ATOM 7772 C CA . THR A 1 990 ? 10.066 -18.927 17.374 1.00 83.56 990 THR A CA 1
ATOM 7773 C C . THR A 1 990 ? 9.686 -19.875 18.506 1.00 83.56 990 THR A C 1
ATOM 7775 O O . THR A 1 990 ? 10.026 -19.632 19.666 1.00 83.56 990 THR A O 1
ATOM 7778 N N . GLU A 1 991 ? 9.061 -21.009 18.181 1.00 70.69 991 GLU A N 1
ATOM 7779 C CA . GLU A 1 991 ? 8.815 -22.102 19.130 1.00 70.69 991 GLU A CA 1
ATOM 7780 C C . GLU A 1 991 ? 10.068 -22.443 19.969 1.00 70.69 991 GLU A C 1
ATOM 7782 O O . GLU A 1 991 ? 11.054 -23.013 19.497 1.00 70.69 991 GLU A O 1
ATOM 7787 N N . GLY A 1 992 ? 10.032 -22.042 21.244 1.00 66.38 992 GLY A N 1
ATOM 7788 C CA . GLY A 1 992 ? 11.065 -22.316 22.244 1.00 66.38 992 GLY A CA 1
ATOM 7789 C C . GLY A 1 992 ? 12.321 -21.433 22.228 1.00 66.38 992 GLY A C 1
ATOM 7790 O O . GLY A 1 992 ? 13.186 -21.669 23.071 1.00 66.38 992 GLY A O 1
ATOM 7791 N N . ASN A 1 993 ? 12.462 -20.440 21.337 1.00 78.19 993 ASN A N 1
ATOM 7792 C CA . ASN A 1 993 ? 13.665 -19.593 21.265 1.00 78.19 993 ASN A CA 1
ATOM 7793 C C . ASN A 1 993 ? 13.370 -18.114 20.961 1.00 78.19 993 ASN A C 1
ATOM 7795 O O . ASN A 1 993 ? 12.343 -17.748 20.394 1.00 78.19 993 ASN A O 1
ATOM 7799 N N . THR A 1 994 ? 14.324 -17.253 21.321 1.00 83.44 994 THR A N 1
ATOM 7800 C CA . THR A 1 994 ? 14.333 -15.833 20.951 1.00 83.44 994 THR A CA 1
ATOM 7801 C C . THR A 1 994 ? 15.761 -15.414 20.621 1.00 83.44 994 THR A C 1
ATOM 7803 O O . THR A 1 994 ? 16.658 -15.584 21.451 1.00 83.44 994 THR A O 1
ATOM 7806 N N . TRP A 1 995 ? 15.978 -14.860 19.431 1.00 82.62 995 TRP A N 1
ATOM 7807 C CA . TRP A 1 995 ? 17.285 -14.399 18.963 1.00 82.62 995 TRP A CA 1
ATOM 7808 C C . TRP A 1 995 ? 17.276 -12.895 18.715 1.00 82.62 995 TRP A C 1
ATOM 7810 O O . TRP A 1 995 ? 16.392 -12.385 18.035 1.00 82.62 995 TRP A O 1
ATOM 7820 N N . LEU A 1 996 ? 18.300 -12.207 19.223 1.00 83.62 996 LEU A N 1
ATOM 7821 C CA . LEU A 1 996 ? 18.549 -10.801 18.915 1.00 83.62 996 LEU A CA 1
ATOM 7822 C C . LEU A 1 996 ? 18.792 -10.632 17.412 1.00 83.62 996 LEU A C 1
ATOM 7824 O O . LEU A 1 996 ? 19.722 -11.236 16.878 1.00 83.62 996 LEU A O 1
ATOM 7828 N N . ILE A 1 997 ? 17.986 -9.783 16.774 1.00 81.44 997 ILE A N 1
ATOM 7829 C CA . ILE A 1 997 ? 18.226 -9.298 15.414 1.00 81.44 997 ILE A CA 1
ATOM 7830 C C . ILE A 1 997 ? 19.143 -8.075 15.491 1.00 81.44 997 ILE A C 1
ATOM 7832 O O . ILE A 1 997 ? 20.267 -8.124 15.003 1.00 81.44 997 ILE A O 1
ATOM 7836 N N . GLU A 1 998 ? 18.685 -6.995 16.135 1.00 89.06 998 GLU A N 1
ATOM 7837 C CA . GLU A 1 998 ? 19.401 -5.713 16.184 1.00 89.06 998 GLU A CA 1
ATOM 7838 C C . GLU A 1 998 ? 18.989 -4.868 17.409 1.00 89.06 998 GLU A C 1
ATOM 7840 O O . GLU A 1 998 ? 17.949 -5.095 18.035 1.00 89.06 998 GLU A O 1
ATOM 7845 N N . THR A 1 999 ? 19.809 -3.889 17.799 1.00 89.12 999 THR A N 1
ATOM 7846 C CA . THR A 1 999 ? 19.516 -2.916 18.862 1.00 89.12 999 THR A CA 1
ATOM 7847 C C . THR A 1 999 ? 19.792 -1.482 18.419 1.00 89.12 999 THR A C 1
ATOM 7849 O O . THR A 1 999 ? 20.924 -1.083 18.154 1.00 89.12 999 THR A O 1
ATOM 7852 N N . PHE A 1 1000 ? 18.746 -0.665 18.467 1.00 86.06 1000 PHE A N 1
ATOM 7853 C CA . PHE A 1 1000 ? 18.746 0.731 18.052 1.00 86.06 1000 PHE A CA 1
ATOM 7854 C C . PHE A 1 1000 ? 18.836 1.657 19.268 1.00 86.06 1000 PHE A C 1
ATOM 7856 O O . PHE A 1 1000 ? 18.299 1.365 20.339 1.00 86.06 1000 PHE A O 1
ATOM 7863 N N . GLN A 1 1001 ? 19.531 2.784 19.110 1.00 87.75 1001 GLN A N 1
ATOM 7864 C CA . GLN A 1 1001 ? 19.846 3.726 20.187 1.00 87.75 1001 GLN A CA 1
ATOM 7865 C C . GLN A 1 1001 ? 19.750 5.169 19.685 1.00 87.75 1001 GLN A C 1
ATOM 7867 O O . GLN A 1 1001 ? 20.236 5.476 18.599 1.00 87.75 1001 GLN A O 1
ATOM 7872 N N . ASN A 1 1002 ? 19.216 6.067 20.514 1.00 82.94 1002 ASN A N 1
ATOM 7873 C CA . ASN A 1 1002 ? 18.961 7.478 20.192 1.00 82.94 1002 ASN A CA 1
ATOM 7874 C C . ASN A 1 1002 ? 17.991 7.685 19.010 1.00 82.94 1002 ASN A C 1
ATOM 7876 O O . ASN A 1 1002 ? 18.111 8.670 18.282 1.00 82.94 1002 ASN A O 1
ATOM 7880 N N . LEU A 1 1003 ? 17.031 6.772 18.820 1.00 81.25 1003 LEU A N 1
ATOM 7881 C CA . LEU A 1 1003 ? 15.950 6.974 17.853 1.00 81.25 1003 LEU A CA 1
ATOM 7882 C C . LEU A 1 1003 ? 15.030 8.129 18.287 1.00 81.25 1003 LEU A C 1
ATOM 7884 O O . LEU A 1 1003 ? 14.876 8.406 19.477 1.00 81.25 1003 LEU A O 1
ATOM 7888 N N . ALA A 1 1004 ? 14.397 8.771 17.306 1.00 82.69 1004 ALA A N 1
ATOM 7889 C CA . ALA A 1 1004 ? 13.302 9.717 17.507 1.00 82.69 1004 ALA A CA 1
ATOM 7890 C C . ALA A 1 1004 ? 11.941 9.034 17.277 1.00 82.69 1004 ALA A C 1
ATOM 7892 O O . ALA A 1 1004 ? 11.852 8.073 16.509 1.00 82.69 1004 ALA A O 1
ATOM 7893 N N . SER A 1 1005 ? 10.881 9.560 17.902 1.00 83.56 1005 SER A N 1
ATOM 7894 C CA . SER A 1 1005 ? 9.496 9.141 17.643 1.00 83.56 1005 SER A CA 1
ATOM 7895 C C . SER A 1 1005 ? 9.156 9.250 16.151 1.00 83.56 1005 SER A C 1
ATOM 7897 O O . SER A 1 1005 ? 9.432 10.280 15.532 1.00 83.56 1005 SER A O 1
ATOM 7899 N N . GLY A 1 1006 ? 8.546 8.212 15.579 1.00 83.25 1006 GLY A N 1
ATOM 7900 C CA . GLY A 1 1006 ? 8.242 8.118 14.148 1.00 83.25 1006 GLY A CA 1
ATOM 7901 C C . GLY A 1 1006 ? 8.292 6.684 13.617 1.00 83.25 1006 GLY A C 1
ATOM 7902 O O . GLY A 1 1006 ? 8.461 5.740 14.390 1.00 83.25 1006 GLY A O 1
ATOM 7903 N N . ASN A 1 1007 ? 8.143 6.537 12.298 1.00 89.44 1007 ASN A N 1
ATOM 7904 C CA . ASN A 1 1007 ? 8.338 5.271 11.585 1.00 89.44 1007 ASN A CA 1
ATOM 7905 C C . ASN A 1 1007 ? 9.830 5.067 11.261 1.00 89.44 1007 ASN A C 1
ATOM 7907 O O . ASN A 1 1007 ? 10.523 6.020 10.903 1.00 89.44 1007 ASN A O 1
ATOM 7911 N N . HIS A 1 1008 ? 10.285 3.820 11.318 1.00 88.69 1008 HIS A N 1
ATOM 7912 C CA . HIS A 1 1008 ? 11.637 3.354 11.013 1.00 88.69 1008 HIS A CA 1
ATOM 7913 C C . HIS A 1 1008 ? 11.552 2.085 10.153 1.00 88.69 1008 HIS A C 1
ATOM 7915 O O . HIS A 1 1008 ? 10.569 1.348 10.231 1.00 88.69 1008 HIS A O 1
ATOM 7921 N N . ILE A 1 1009 ? 12.581 1.828 9.345 1.00 87.44 1009 ILE A N 1
ATOM 7922 C CA . ILE A 1 1009 ? 12.701 0.625 8.508 1.00 87.44 1009 ILE A CA 1
ATOM 7923 C C . ILE A 1 1009 ? 14.081 0.009 8.747 1.00 87.44 1009 ILE A C 1
ATOM 7925 O O . ILE A 1 1009 ? 15.078 0.728 8.852 1.00 87.44 1009 ILE A O 1
ATOM 7929 N N . PHE A 1 1010 ? 14.138 -1.316 8.842 1.00 88.25 1010 PHE A N 1
ATOM 7930 C CA . PHE A 1 1010 ? 15.357 -2.100 8.994 1.00 88.25 1010 PHE A CA 1
ATOM 7931 C C . PHE A 1 1010 ? 15.375 -3.261 7.994 1.00 88.25 1010 PHE A C 1
ATOM 7933 O O . PHE A 1 1010 ? 14.530 -4.153 8.050 1.00 88.25 1010 PHE A O 1
ATOM 7940 N N . THR A 1 1011 ? 16.362 -3.269 7.098 1.00 83.31 1011 THR A N 1
ATOM 7941 C CA . THR A 1 1011 ? 16.599 -4.379 6.169 1.00 83.31 1011 THR A CA 1
ATOM 7942 C C . THR A 1 1011 ? 17.208 -5.561 6.922 1.00 83.31 1011 THR A C 1
ATOM 7944 O O . THR A 1 1011 ? 18.339 -5.503 7.406 1.00 83.31 1011 THR A O 1
ATOM 7947 N N . TRP A 1 1012 ? 16.447 -6.643 7.026 1.00 86.12 1012 TRP A N 1
ATOM 7948 C CA . TRP A 1 1012 ? 16.795 -7.859 7.741 1.00 86.12 1012 TRP A CA 1
ATOM 7949 C C . TRP A 1 1012 ? 17.210 -8.965 6.768 1.00 86.12 1012 TRP A C 1
ATOM 7951 O O . TRP A 1 1012 ? 16.406 -9.439 5.968 1.00 86.12 1012 TRP A O 1
ATOM 7961 N N . ALA A 1 1013 ? 18.459 -9.421 6.870 1.00 81.25 1013 ALA A N 1
ATOM 7962 C CA . ALA A 1 1013 ? 18.886 -10.660 6.229 1.00 81.25 1013 ALA A CA 1
ATOM 7963 C C . ALA A 1 1013 ? 18.290 -11.857 6.992 1.00 81.25 1013 ALA A C 1
ATOM 7965 O O . ALA A 1 1013 ? 18.679 -12.132 8.132 1.00 81.25 1013 ALA A O 1
ATOM 7966 N N . VAL A 1 1014 ? 17.340 -12.560 6.371 1.00 80.69 1014 VAL A N 1
ATOM 7967 C CA . VAL A 1 1014 ? 16.593 -13.666 6.982 1.00 80.69 1014 VAL A CA 1
ATOM 7968 C C . VAL A 1 1014 ? 17.567 -14.787 7.368 1.00 80.69 1014 VAL A C 1
ATOM 7970 O O . VAL A 1 1014 ? 18.263 -15.322 6.498 1.00 80.69 1014 VAL A O 1
ATOM 7973 N N . PRO A 1 1015 ? 17.648 -15.175 8.653 1.00 73.19 1015 PRO A N 1
ATOM 7974 C CA . PRO A 1 1015 ? 18.627 -16.145 9.119 1.00 73.19 1015 PRO A CA 1
ATOM 7975 C C . PRO A 1 1015 ? 18.393 -17.529 8.508 1.00 73.19 1015 PRO A C 1
ATOM 7977 O O . PRO A 1 1015 ? 17.268 -17.921 8.204 1.00 73.19 1015 PRO A O 1
ATOM 7980 N N . ASN A 1 1016 ? 19.472 -18.303 8.379 1.00 71.88 1016 ASN A N 1
ATOM 7981 C CA . ASN A 1 1016 ? 19.428 -19.699 7.943 1.00 71.88 1016 ASN A CA 1
ATOM 7982 C C . ASN A 1 1016 ? 18.901 -20.617 9.064 1.00 71.88 1016 ASN A C 1
ATOM 7984 O O . ASN A 1 1016 ? 19.655 -21.361 9.694 1.00 71.88 1016 ASN A O 1
ATOM 7988 N N . ILE A 1 1017 ? 17.602 -20.514 9.334 1.00 74.69 1017 ILE A N 1
ATOM 7989 C CA . ILE A 1 1017 ? 16.819 -21.408 10.187 1.00 74.69 1017 ILE A CA 1
ATOM 7990 C C . ILE A 1 1017 ? 15.442 -21.607 9.550 1.00 74.69 1017 ILE A C 1
ATOM 7992 O O . ILE A 1 1017 ? 14.901 -20.688 8.950 1.00 74.69 1017 ILE A O 1
ATOM 7996 N N . SER A 1 1018 ? 14.870 -22.800 9.693 1.00 76.81 1018 SER A N 1
ATOM 7997 C CA . SER A 1 1018 ? 13.497 -23.091 9.265 1.00 76.81 1018 SER A CA 1
ATOM 7998 C C . SER A 1 1018 ? 12.576 -23.047 10.480 1.00 76.81 1018 SER A C 1
ATOM 8000 O O . SER A 1 1018 ? 12.901 -23.669 11.494 1.00 76.81 1018 SER A O 1
ATOM 8002 N N . ALA A 1 1019 ? 11.439 -22.360 10.383 1.00 82.06 1019 ALA A N 1
ATOM 8003 C CA . ALA A 1 1019 ? 10.425 -22.322 11.436 1.00 82.06 1019 ALA A CA 1
ATOM 8004 C C . ALA A 1 1019 ? 9.039 -21.965 10.869 1.00 82.06 1019 ALA A C 1
ATOM 8006 O O . ALA A 1 1019 ? 8.909 -21.069 10.038 1.00 82.06 1019 ALA A O 1
ATOM 8007 N N . GLU A 1 1020 ? 8.009 -22.676 11.335 1.00 83.31 1020 GLU A N 1
ATOM 8008 C CA . GLU A 1 1020 ? 6.613 -22.531 10.880 1.00 83.31 1020 GLU A CA 1
ATOM 8009 C C . GLU A 1 1020 ? 5.807 -21.530 11.729 1.00 83.31 1020 GLU A C 1
ATOM 8011 O O . GLU A 1 1020 ? 4.724 -21.110 11.331 1.00 83.31 1020 GLU A O 1
ATOM 8016 N N . GLN A 1 1021 ? 6.345 -21.135 12.887 1.00 87.19 1021 GLN A N 1
ATOM 8017 C CA . GLN A 1 1021 ? 5.792 -20.110 13.771 1.00 87.19 1021 GLN A CA 1
ATOM 8018 C C . GLN A 1 1021 ? 6.894 -19.118 14.153 1.00 87.19 1021 GLN A C 1
ATOM 8020 O O . GLN A 1 1021 ? 7.592 -19.295 15.157 1.00 87.19 1021 GLN A O 1
ATOM 8025 N N . CYS A 1 1022 ? 7.073 -18.086 13.334 1.00 86.56 1022 CYS A N 1
ATOM 8026 C CA . CYS A 1 1022 ? 7.934 -16.944 13.618 1.00 86.56 1022 CYS A CA 1
ATOM 8027 C C . CYS A 1 1022 ? 7.098 -15.723 14.005 1.00 86.56 1022 CYS A C 1
ATOM 8029 O O . CYS A 1 1022 ? 6.037 -15.490 13.430 1.00 86.56 1022 CYS A O 1
ATOM 8031 N N . ARG A 1 1023 ? 7.609 -14.902 14.924 1.00 91.00 1023 ARG A N 1
ATOM 8032 C CA . ARG A 1 1023 ? 7.160 -13.516 15.127 1.00 91.00 1023 ARG A CA 1
ATOM 8033 C C . ARG A 1 1023 ? 8.368 -12.599 15.210 1.00 91.00 1023 ARG A C 1
ATOM 8035 O O . ARG A 1 1023 ? 9.389 -12.975 15.791 1.00 91.00 1023 ARG A O 1
ATOM 8042 N N . ILE A 1 1024 ? 8.260 -11.398 14.651 1.00 91.19 1024 ILE A N 1
ATOM 8043 C CA . ILE A 1 1024 ? 9.188 -10.324 15.004 1.00 91.19 1024 ILE A CA 1
ATOM 8044 C C . ILE A 1 1024 ? 8.657 -9.738 16.300 1.00 91.19 1024 ILE A C 1
ATOM 8046 O O . ILE A 1 1024 ? 7.460 -9.497 16.419 1.00 91.19 1024 ILE A O 1
ATOM 8050 N N . LYS A 1 1025 ? 9.544 -9.516 17.264 1.00 91.88 1025 LYS A N 1
ATOM 8051 C CA . LYS A 1 1025 ? 9.247 -8.822 18.509 1.00 91.88 1025 LYS A CA 1
ATOM 8052 C C . LYS A 1 1025 ? 10.084 -7.560 18.584 1.00 91.88 1025 LYS A C 1
ATOM 8054 O O . LYS A 1 1025 ? 11.312 -7.630 18.560 1.00 91.88 1025 LYS A O 1
ATOM 8059 N N . ILE A 1 1026 ? 9.435 -6.417 18.748 1.00 92.19 1026 ILE A N 1
ATOM 8060 C CA . ILE A 1 1026 ? 10.100 -5.182 19.152 1.00 92.19 1026 ILE A CA 1
ATOM 8061 C C . ILE A 1 1026 ? 9.943 -5.011 20.664 1.00 92.19 1026 ILE A C 1
ATOM 8063 O O . ILE A 1 1026 ? 8.888 -5.265 21.242 1.00 92.19 1026 ILE A O 1
ATOM 8067 N N . SER A 1 1027 ? 11.016 -4.627 21.348 1.00 89.88 1027 SER A N 1
ATOM 8068 C CA . SER A 1 1027 ? 11.004 -4.404 22.795 1.00 89.88 1027 SER A CA 1
ATOM 8069 C C . SER A 1 1027 ? 11.826 -3.183 23.179 1.00 89.88 1027 SER A C 1
ATOM 8071 O O . SER A 1 1027 ? 12.883 -2.916 22.603 1.00 89.88 1027 SER A O 1
ATOM 8073 N N . VAL A 1 1028 ? 11.347 -2.414 24.155 1.00 84.50 1028 VAL A N 1
ATOM 8074 C CA . VAL A 1 1028 ? 12.020 -1.175 24.555 1.00 84.50 1028 VAL A CA 1
ATOM 8075 C C . VAL A 1 1028 ? 13.132 -1.475 25.560 1.00 84.50 1028 VAL A C 1
ATOM 8077 O O . VAL A 1 1028 ? 12.910 -1.995 26.657 1.00 84.50 1028 VAL A O 1
ATOM 8080 N N . GLN A 1 1029 ? 14.360 -1.129 25.179 1.00 74.38 1029 GLN A N 1
ATOM 8081 C CA . GLN A 1 1029 ? 15.565 -1.339 25.979 1.00 74.38 1029 GLN A CA 1
ATOM 8082 C C . GLN A 1 1029 ? 15.455 -0.576 27.309 1.00 74.38 1029 GLN A C 1
ATOM 8084 O O . GLN A 1 1029 ? 15.141 0.613 27.342 1.00 74.38 1029 GLN A O 1
ATOM 8089 N N . ASN A 1 1030 ? 15.747 -1.262 28.419 1.00 63.41 1030 ASN A N 1
ATOM 8090 C CA . ASN A 1 1030 ? 15.597 -0.783 29.806 1.00 63.41 1030 ASN A CA 1
ATOM 8091 C C . ASN A 1 1030 ? 14.145 -0.535 30.287 1.00 63.41 1030 ASN A C 1
ATOM 8093 O O . ASN A 1 1030 ? 13.947 -0.208 31.457 1.00 63.41 1030 ASN A O 1
ATOM 8097 N N . LEU A 1 1031 ? 13.119 -0.734 29.448 1.00 63.62 1031 LEU A N 1
ATOM 8098 C CA . LEU A 1 1031 ? 11.719 -0.404 29.754 1.00 63.62 1031 LEU A CA 1
ATOM 8099 C C . LEU A 1 1031 ? 10.793 -1.637 29.705 1.00 63.62 1031 LEU A C 1
ATOM 8101 O O . LEU A 1 1031 ? 9.774 -1.644 29.022 1.00 63.62 1031 LEU A O 1
ATOM 8105 N N . ASN A 1 1032 ? 11.112 -2.661 30.515 1.00 57.50 1032 ASN A N 1
ATOM 8106 C CA . ASN A 1 1032 ? 10.363 -3.930 30.632 1.00 57.50 1032 ASN A CA 1
ATOM 8107 C C . ASN A 1 1032 ? 8.831 -3.760 30.575 1.00 57.50 1032 ASN A C 1
ATOM 8109 O O . ASN A 1 1032 ? 8.259 -3.166 31.491 1.00 57.50 1032 ASN A O 1
ATOM 8113 N N . GLY A 1 1033 ? 8.179 -4.342 29.569 1.00 64.81 1033 GLY A N 1
ATOM 8114 C CA . GLY A 1 1033 ? 6.718 -4.348 29.432 1.00 64.81 1033 GLY A CA 1
ATOM 8115 C C . GLY A 1 1033 ? 6.187 -3.537 28.251 1.00 64.81 1033 GLY A C 1
ATOM 8116 O O . GLY A 1 1033 ? 5.102 -3.854 27.787 1.00 64.81 1033 GLY A O 1
ATOM 8117 N N . ILE A 1 1034 ? 6.953 -2.580 27.708 1.00 77.94 1034 ILE A N 1
ATOM 8118 C CA . ILE A 1 1034 ? 6.650 -2.026 26.381 1.00 77.94 1034 ILE A CA 1
ATOM 8119 C C . ILE A 1 1034 ? 7.307 -2.935 25.342 1.00 77.94 1034 ILE A C 1
ATOM 8121 O O . ILE A 1 1034 ? 8.534 -2.957 25.183 1.00 77.94 1034 ILE A O 1
ATOM 8125 N N . VAL A 1 1035 ? 6.468 -3.729 24.691 1.00 86.62 1035 VAL A N 1
ATOM 8126 C CA . VAL A 1 1035 ? 6.809 -4.661 23.619 1.00 86.62 1035 VAL A CA 1
ATOM 8127 C C . VAL A 1 1035 ? 5.668 -4.674 22.614 1.00 86.62 1035 VAL A C 1
ATOM 8129 O O . VAL A 1 1035 ? 4.532 -4.410 22.995 1.00 86.62 1035 VAL A O 1
ATOM 8132 N N . ASP A 1 1036 ? 5.977 -5.051 21.385 1.00 90.94 1036 ASP A N 1
ATOM 8133 C CA . ASP A 1 1036 ? 4.986 -5.411 20.378 1.00 90.94 1036 ASP A CA 1
ATOM 8134 C C . ASP A 1 1036 ? 5.493 -6.606 19.554 1.00 90.94 1036 ASP A C 1
ATOM 8136 O O . ASP A 1 1036 ? 6.701 -6.883 19.541 1.00 90.94 1036 ASP A O 1
ATOM 8140 N N . GLU A 1 1037 ? 4.585 -7.358 18.939 1.00 90.19 1037 GLU A N 1
ATOM 8141 C CA . GLU A 1 1037 ? 4.875 -8.534 18.111 1.00 90.19 1037 GLU A CA 1
ATOM 8142 C C . GLU A 1 1037 ? 4.009 -8.521 16.848 1.00 90.19 1037 GLU A C 1
ATOM 8144 O O . GLU A 1 1037 ? 2.864 -8.096 16.912 1.00 90.19 1037 GLU A O 1
ATOM 8149 N N . SER A 1 1038 ? 4.530 -9.028 15.722 1.00 88.12 1038 SER A N 1
ATOM 8150 C CA . SER A 1 1038 ? 3.760 -9.164 14.470 1.00 88.12 1038 SER A CA 1
ATOM 8151 C C . SER A 1 1038 ? 2.412 -9.849 14.735 1.00 88.12 1038 SER A C 1
ATOM 8153 O O . SER A 1 1038 ? 2.415 -10.874 15.419 1.00 88.12 1038 SER A O 1
ATOM 8155 N N . ASP A 1 1039 ? 1.295 -9.301 14.235 1.00 82.06 1039 ASP A N 1
ATOM 8156 C CA . ASP A 1 1039 ? -0.077 -9.682 14.635 1.00 82.06 1039 ASP A CA 1
ATOM 8157 C C . ASP A 1 1039 ? -0.349 -11.194 14.520 1.00 82.06 1039 ASP A C 1
ATOM 8159 O O . ASP A 1 1039 ? -0.782 -11.844 15.483 1.00 82.06 1039 ASP A O 1
ATOM 8163 N N . GLU A 1 1040 ? -0.004 -11.794 13.381 1.00 85.19 1040 GLU A N 1
ATOM 8164 C CA . GLU A 1 1040 ? 0.030 -13.244 13.187 1.00 85.19 1040 GLU A CA 1
ATOM 8165 C C . GLU A 1 1040 ? 1.468 -13.799 13.175 1.00 85.19 1040 GLU A C 1
ATOM 8167 O O . GLU A 1 1040 ? 2.468 -13.084 13.300 1.00 85.19 1040 GLU A O 1
ATOM 8172 N N . VAL A 1 1041 ? 1.578 -15.125 13.057 1.00 86.19 1041 VAL A N 1
ATOM 8173 C CA . VAL A 1 1041 ? 2.864 -15.779 12.794 1.00 86.19 1041 VAL A CA 1
ATOM 8174 C C . VAL A 1 1041 ? 3.196 -15.707 11.306 1.00 86.19 1041 VAL A C 1
ATOM 8176 O O . VAL A 1 1041 ? 2.330 -15.922 10.462 1.00 86.19 1041 VAL A O 1
ATOM 8179 N N . PHE A 1 1042 ? 4.461 -15.465 10.984 1.00 86.00 1042 PHE A N 1
ATOM 8180 C CA . PHE A 1 1042 ? 5.008 -15.686 9.646 1.00 86.00 1042 PHE A CA 1
ATOM 8181 C C . PHE A 1 1042 ? 5.848 -16.970 9.633 1.00 86.00 1042 PHE A C 1
ATOM 8183 O O . PHE A 1 1042 ? 6.150 -17.547 10.682 1.00 86.00 1042 PHE A O 1
ATOM 8190 N N . GLN A 1 1043 ? 6.235 -17.436 8.450 1.00 86.06 1043 GLN A N 1
ATOM 8191 C CA . GLN A 1 1043 ? 7.070 -18.626 8.277 1.00 86.06 1043 GLN A CA 1
ATOM 8192 C C . GLN A 1 1043 ? 8.445 -18.247 7.731 1.00 86.06 1043 GLN A C 1
ATOM 8194 O O . GLN A 1 1043 ? 8.543 -17.437 6.809 1.00 86.06 1043 GLN A O 1
ATOM 8199 N N . ILE A 1 1044 ? 9.505 -18.888 8.229 1.00 83.50 1044 ILE A N 1
ATOM 8200 C CA . ILE A 1 1044 ? 10.790 -18.947 7.523 1.00 83.50 1044 ILE A CA 1
ATOM 8201 C C . ILE A 1 1044 ? 10.915 -20.341 6.914 1.00 83.50 1044 ILE A C 1
ATOM 8203 O O . ILE A 1 1044 ? 11.127 -21.333 7.617 1.00 83.50 1044 ILE A O 1
ATOM 8207 N N . SER A 1 1045 ? 10.764 -20.406 5.595 1.00 79.69 1045 SER A N 1
ATOM 8208 C CA . SER A 1 1045 ? 10.772 -21.642 4.817 1.00 79.69 1045 SER A CA 1
ATOM 8209 C C . SER A 1 1045 ? 12.132 -21.870 4.137 1.00 79.69 1045 SER A C 1
ATOM 8211 O O . SER A 1 1045 ? 12.759 -20.905 3.673 1.00 79.69 1045 SER A O 1
ATOM 8213 N N . PRO A 1 1046 ? 12.613 -23.124 4.033 1.00 73.06 1046 PRO A N 1
ATOM 8214 C CA . PRO A 1 1046 ? 13.767 -23.451 3.210 1.00 73.06 1046 PRO A CA 1
ATOM 8215 C C . PRO A 1 1046 ? 13.485 -23.165 1.733 1.00 73.06 1046 PRO A C 1
ATOM 8217 O O . PRO A 1 1046 ? 12.353 -23.237 1.256 1.00 73.06 1046 PRO A O 1
ATOM 8220 N N . ILE A 1 1047 ? 14.547 -22.927 0.974 1.00 77.50 1047 ILE A N 1
ATOM 8221 C CA . ILE A 1 1047 ? 14.494 -23.078 -0.482 1.00 77.50 1047 ILE A CA 1
ATOM 8222 C C . ILE A 1 1047 ? 14.605 -24.583 -0.767 1.00 77.50 1047 ILE A C 1
ATOM 8224 O O . ILE A 1 1047 ? 15.336 -25.283 -0.069 1.00 77.50 1047 ILE A O 1
ATOM 8228 N N . TYR A 1 1048 ? 13.885 -25.110 -1.757 1.00 83.31 1048 TYR A N 1
ATOM 8229 C CA . TYR A 1 1048 ? 13.902 -26.543 -2.071 1.00 83.31 1048 TYR A CA 1
ATOM 8230 C C . TYR A 1 1048 ? 14.507 -26.797 -3.448 1.00 83.31 1048 TYR A C 1
ATOM 8232 O O . TYR A 1 1048 ? 14.083 -26.197 -4.428 1.00 83.31 1048 TYR A O 1
ATOM 8240 N N . VAL A 1 1049 ? 15.456 -27.729 -3.514 1.00 86.81 1049 VAL A N 1
ATOM 8241 C CA . VAL A 1 1049 ? 16.034 -28.251 -4.759 1.00 86.81 1049 VAL A CA 1
ATOM 8242 C C . VAL A 1 1049 ? 15.473 -29.651 -4.986 1.00 86.81 1049 VAL A C 1
ATOM 8244 O O . VAL A 1 1049 ? 15.418 -30.453 -4.051 1.00 86.81 1049 VAL A O 1
ATOM 8247 N N . TYR A 1 1050 ? 15.060 -29.960 -6.212 1.00 89.44 1050 TYR A N 1
ATOM 8248 C CA . TYR A 1 1050 ? 14.594 -31.293 -6.590 1.00 89.44 1050 TYR A CA 1
ATOM 8249 C C . TYR A 1 1050 ? 15.675 -31.973 -7.456 1.00 89.44 1050 TYR A C 1
ATOM 8251 O O . TYR A 1 1050 ? 16.125 -31.373 -8.430 1.00 89.44 1050 TYR A O 1
ATOM 8259 N N . PRO A 1 1051 ? 16.144 -33.196 -7.144 1.00 90.19 1051 PRO A N 1
ATOM 8260 C CA . PRO A 1 1051 ? 17.245 -33.800 -7.897 1.00 90.19 1051 PRO A CA 1
ATOM 8261 C C . PRO A 1 1051 ? 16.908 -34.048 -9.371 1.00 90.19 1051 PRO A C 1
ATOM 8263 O O . PRO A 1 1051 ? 15.997 -34.809 -9.687 1.00 90.19 1051 PRO A O 1
ATOM 8266 N N . GLY A 1 1052 ? 17.675 -33.430 -10.267 1.00 86.38 1052 GLY A N 1
ATOM 8267 C CA . GLY A 1 1052 ? 17.430 -33.388 -11.710 1.00 86.38 1052 GLY A CA 1
ATOM 8268 C C . GLY A 1 1052 ? 16.765 -32.099 -12.216 1.00 86.38 1052 GLY A C 1
ATOM 8269 O O . GLY A 1 1052 ? 16.878 -31.814 -13.397 1.00 86.38 1052 GLY A O 1
ATOM 8270 N N . ASP A 1 1053 ? 16.125 -31.311 -11.350 1.00 88.44 1053 ASP A N 1
ATOM 8271 C CA . ASP A 1 1053 ? 15.549 -29.988 -11.653 1.00 88.44 1053 ASP A CA 1
ATOM 8272 C C . ASP A 1 1053 ? 16.619 -28.933 -11.330 1.00 88.44 1053 ASP A C 1
ATOM 8274 O O . ASP A 1 1053 ? 16.665 -28.343 -10.248 1.00 88.44 1053 ASP A O 1
ATOM 8278 N N . ALA A 1 1054 ? 17.588 -28.824 -12.238 1.00 87.62 1054 ALA A N 1
ATOM 8279 C CA . ALA A 1 1054 ? 18.829 -28.075 -12.060 1.00 87.62 1054 ALA A CA 1
ATOM 8280 C C . ALA A 1 1054 ? 18.704 -26.599 -12.470 1.00 87.62 1054 ALA A C 1
ATOM 8282 O O . ALA A 1 1054 ? 19.624 -25.817 -12.218 1.00 87.62 1054 ALA A O 1
ATOM 8283 N N . ASN A 1 1055 ? 17.588 -26.216 -13.100 1.00 82.06 1055 ASN A N 1
ATOM 8284 C CA . ASN A 1 1055 ? 17.253 -24.836 -13.466 1.00 82.06 1055 ASN A CA 1
ATOM 8285 C C . ASN A 1 1055 ? 16.072 -24.233 -12.659 1.00 82.06 1055 ASN A C 1
ATOM 8287 O O . ASN A 1 1055 ? 15.744 -23.066 -12.874 1.00 82.06 1055 ASN A O 1
ATOM 8291 N N . ASP A 1 1056 ? 15.465 -25.006 -11.747 1.00 84.75 1056 ASP A N 1
ATOM 8292 C CA . ASP A 1 1056 ? 14.253 -24.701 -10.960 1.00 84.75 1056 ASP A CA 1
ATOM 8293 C C . ASP A 1 1056 ? 12.961 -24.467 -11.785 1.00 84.75 1056 ASP A C 1
ATOM 8295 O O . ASP A 1 1056 ? 11.969 -23.955 -11.255 1.00 84.75 1056 ASP A O 1
ATOM 8299 N N . ASP A 1 1057 ? 12.909 -24.881 -13.060 1.00 76.75 1057 ASP A N 1
ATOM 8300 C CA . ASP A 1 1057 ? 11.700 -24.767 -13.897 1.00 76.75 1057 ASP A CA 1
ATOM 8301 C C . ASP A 1 1057 ? 10.574 -25.731 -13.473 1.00 76.75 1057 ASP A C 1
ATOM 8303 O O . ASP A 1 1057 ? 9.395 -25.467 -13.735 1.00 76.75 1057 ASP A O 1
ATOM 8307 N N . GLY A 1 1058 ? 10.905 -26.785 -12.715 1.00 78.75 1058 GLY A N 1
ATOM 8308 C CA . GLY A 1 1058 ? 9.937 -27.731 -12.156 1.00 78.75 1058 GLY A CA 1
ATOM 8309 C C . GLY A 1 1058 ? 9.706 -29.002 -12.965 1.00 78.75 1058 GLY A C 1
ATOM 8310 O O . GLY A 1 1058 ? 8.832 -29.788 -12.574 1.00 78.75 1058 GLY A O 1
ATOM 8311 N N . ILE A 1 1059 ? 10.443 -29.208 -14.061 1.00 81.44 1059 ILE A N 1
ATOM 8312 C CA . ILE A 1 1059 ? 10.317 -30.343 -14.983 1.00 81.44 1059 ILE A CA 1
ATOM 8313 C C . ILE A 1 1059 ? 11.713 -30.880 -15.335 1.00 81.44 1059 ILE A C 1
ATOM 8315 O O . ILE A 1 1059 ? 12.425 -30.266 -16.116 1.00 81.44 1059 ILE A O 1
ATOM 8319 N N . VAL A 1 1060 ? 12.083 -32.079 -14.875 1.00 82.12 1060 VAL A N 1
ATOM 8320 C CA . VAL A 1 1060 ? 13.381 -32.690 -15.238 1.00 82.12 1060 VAL A CA 1
ATOM 8321 C C . VAL A 1 1060 ? 13.425 -33.006 -16.731 1.00 82.12 1060 VAL A C 1
ATOM 8323 O O . VAL A 1 1060 ? 12.746 -33.928 -17.203 1.00 82.12 1060 VAL A O 1
ATOM 8326 N N . ASN A 1 1061 ? 14.235 -32.265 -17.482 1.00 77.81 1061 ASN A N 1
ATOM 8327 C CA . ASN A 1 1061 ? 14.333 -32.358 -18.933 1.00 77.81 1061 ASN A CA 1
ATOM 8328 C C . ASN A 1 1061 ? 15.783 -32.175 -19.434 1.00 77.81 1061 ASN A C 1
ATOM 8330 O O . ASN A 1 1061 ? 16.756 -32.288 -18.691 1.00 77.81 1061 ASN A O 1
ATOM 8334 N N . LEU A 1 1062 ? 15.965 -31.948 -2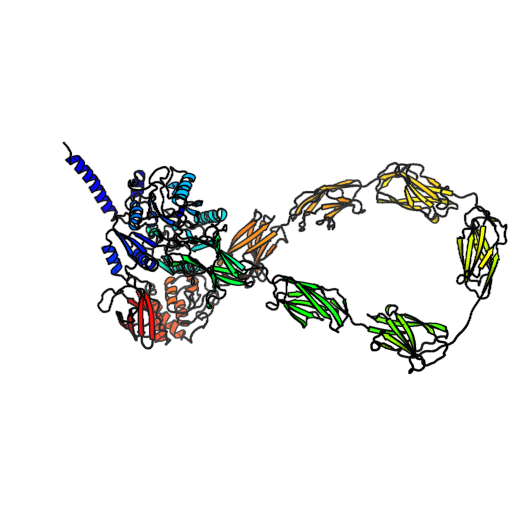0.741 1.00 75.56 1062 LEU A N 1
ATOM 8335 C CA . LEU A 1 1062 ? 17.306 -31.774 -21.318 1.00 75.56 1062 LEU A CA 1
ATOM 8336 C C . LEU A 1 1062 ? 17.930 -30.405 -20.979 1.00 75.56 1062 LEU A C 1
ATOM 8338 O O . LEU A 1 1062 ? 19.145 -30.251 -21.085 1.00 75.56 1062 LEU A O 1
ATOM 8342 N N . SER A 1 1063 ? 17.120 -29.419 -20.587 1.00 70.56 1063 SER A N 1
ATOM 8343 C CA . SER A 1 1063 ? 17.564 -28.054 -20.265 1.00 70.56 1063 SER A CA 1
ATOM 8344 C C . SER A 1 1063 ? 18.357 -27.989 -18.954 1.00 70.56 1063 SER A C 1
ATOM 8346 O O . SER A 1 1063 ? 19.286 -27.190 -18.839 1.00 70.56 1063 SER A O 1
ATOM 8348 N N . ASP A 1 1064 ? 18.074 -28.887 -18.012 1.00 80.50 1064 ASP A N 1
ATOM 8349 C CA . ASP A 1 1064 ? 18.812 -29.060 -16.755 1.00 80.50 1064 ASP A CA 1
ATOM 8350 C C . ASP A 1 1064 ? 20.284 -29.421 -16.986 1.00 80.50 1064 ASP A C 1
ATOM 8352 O O . ASP A 1 1064 ? 21.182 -28.959 -16.278 1.00 80.50 1064 ASP A O 1
ATOM 8356 N N . VAL A 1 1065 ? 20.566 -30.179 -18.052 1.00 81.00 1065 VAL A N 1
ATOM 8357 C CA . VAL A 1 1065 ? 21.940 -30.535 -18.434 1.00 81.00 1065 VAL A CA 1
ATOM 8358 C C . VAL A 1 1065 ? 22.729 -29.273 -18.797 1.00 81.00 1065 VAL A C 1
ATOM 8360 O O . VAL A 1 1065 ? 23.926 -29.204 -18.522 1.00 81.00 1065 VAL A O 1
ATOM 8363 N N . SER A 1 1066 ? 22.083 -28.247 -19.361 1.00 75.38 1066 SER A N 1
ATOM 8364 C CA . SER A 1 1066 ? 22.712 -26.957 -19.667 1.00 75.38 1066 SER A CA 1
ATOM 8365 C C . SER A 1 1066 ? 22.987 -26.116 -18.403 1.00 75.38 1066 SER A C 1
ATOM 8367 O O . SER A 1 1066 ? 23.968 -25.368 -18.373 1.00 75.38 1066 SER A O 1
ATOM 8369 N N . ALA A 1 1067 ? 22.204 -26.273 -17.328 1.00 75.69 1067 ALA A N 1
ATOM 8370 C CA . ALA A 1 1067 ? 22.500 -25.652 -16.031 1.00 75.69 1067 ALA A CA 1
ATOM 8371 C C . ALA A 1 1067 ? 23.753 -26.278 -15.389 1.00 75.69 1067 ALA A C 1
ATOM 8373 O O . ALA A 1 1067 ? 24.687 -25.560 -15.025 1.00 75.69 1067 ALA A O 1
ATOM 8374 N N . ILE A 1 1068 ? 23.849 -27.613 -15.374 1.00 83.25 1068 ILE A N 1
ATOM 8375 C CA . ILE A 1 1068 ? 25.058 -28.332 -14.926 1.00 83.25 1068 ILE A CA 1
ATOM 8376 C C . ILE A 1 1068 ? 26.291 -27.917 -15.740 1.00 83.25 1068 ILE A C 1
ATOM 8378 O O . ILE A 1 1068 ? 27.342 -27.658 -15.159 1.00 83.25 1068 ILE A O 1
ATOM 8382 N N . GLN A 1 1069 ? 26.182 -27.810 -17.073 1.00 78.44 1069 GLN A N 1
ATOM 8383 C CA . GLN A 1 1069 ? 27.283 -27.330 -17.927 1.00 78.44 1069 GLN A CA 1
ATOM 8384 C C . GLN A 1 1069 ? 27.782 -25.937 -17.514 1.00 78.44 1069 GLN A C 1
ATOM 8386 O O . GLN A 1 1069 ? 28.983 -25.677 -17.588 1.00 78.44 1069 GLN A O 1
ATOM 8391 N N . THR A 1 1070 ? 26.870 -25.052 -17.100 1.00 78.62 1070 THR A N 1
ATOM 8392 C CA . THR A 1 1070 ? 27.164 -23.653 -16.751 1.00 78.62 1070 THR A CA 1
ATOM 8393 C C . THR A 1 1070 ? 27.955 -23.546 -15.446 1.00 78.62 1070 THR A C 1
ATOM 8395 O O . THR A 1 1070 ? 28.882 -22.742 -15.359 1.00 78.62 1070 THR A O 1
ATOM 8398 N N . PHE A 1 1071 ? 27.651 -24.392 -14.457 1.00 81.62 1071 PHE A N 1
ATOM 8399 C CA . PHE A 1 1071 ? 28.276 -24.359 -13.127 1.00 81.62 1071 PHE A CA 1
ATOM 8400 C C . PHE A 1 1071 ? 29.261 -25.517 -12.871 1.00 81.62 1071 PHE A C 1
ATOM 8402 O O . PHE A 1 1071 ? 29.619 -25.781 -11.727 1.00 81.62 1071 PHE A O 1
ATOM 8409 N N . PHE A 1 1072 ? 29.714 -26.221 -13.912 1.00 84.25 1072 PHE A N 1
ATOM 8410 C CA . PHE A 1 1072 ? 30.482 -27.465 -13.780 1.00 84.25 1072 PHE A CA 1
ATOM 8411 C C . PHE A 1 1072 ? 31.822 -27.295 -13.029 1.00 84.25 1072 PHE A C 1
ATOM 8413 O O . PHE A 1 1072 ? 32.674 -26.493 -13.418 1.00 84.25 1072 PHE A O 1
ATOM 8420 N N . ASN A 1 1073 ? 32.067 -28.132 -12.015 1.00 84.94 1073 ASN A N 1
ATOM 8421 C CA . ASN A 1 1073 ? 33.113 -28.024 -10.978 1.00 84.94 1073 ASN A CA 1
ATOM 8422 C C . ASN A 1 1073 ? 32.935 -26.889 -9.944 1.00 84.94 1073 ASN A C 1
ATOM 8424 O O . ASN A 1 1073 ? 33.853 -26.671 -9.147 1.00 84.94 1073 ASN A O 1
ATOM 8428 N N . THR A 1 1074 ? 31.807 -26.172 -9.896 1.00 85.31 1074 THR A N 1
ATOM 8429 C CA . THR A 1 1074 ? 31.523 -25.274 -8.762 1.00 85.31 1074 THR A CA 1
ATOM 8430 C C . THR A 1 1074 ? 31.312 -26.106 -7.494 1.00 85.31 1074 THR A C 1
ATOM 8432 O O . THR A 1 1074 ? 30.660 -27.150 -7.520 1.00 85.31 1074 THR A O 1
ATOM 8435 N N . THR A 1 1075 ? 31.885 -25.653 -6.377 1.00 90.25 1075 THR A N 1
ATOM 8436 C CA . THR A 1 1075 ? 31.843 -26.347 -5.081 1.00 90.25 1075 THR A CA 1
ATOM 8437 C C . THR A 1 1075 ? 31.249 -25.474 -3.990 1.00 90.25 1075 THR A C 1
ATOM 8439 O O . THR A 1 1075 ? 31.633 -24.309 -3.869 1.00 90.25 1075 THR A O 1
ATOM 8442 N N . GLY A 1 1076 ? 30.448 -26.073 -3.115 1.00 86.88 1076 GLY A N 1
ATOM 8443 C CA . GLY A 1 1076 ? 29.901 -25.423 -1.930 1.00 86.88 1076 GLY A CA 1
ATOM 8444 C C . GLY A 1 1076 ? 29.510 -26.422 -0.843 1.00 86.88 1076 GLY A C 1
ATOM 8445 O O . GLY A 1 1076 ? 30.080 -27.514 -0.729 1.00 86.88 1076 GLY A O 1
ATOM 8446 N N . SER A 1 1077 ? 28.562 -26.030 0.003 1.00 83.88 1077 SER A N 1
ATOM 8447 C CA . SER A 1 1077 ? 28.149 -26.825 1.160 1.00 83.88 1077 SER A CA 1
ATOM 8448 C C . SER A 1 1077 ? 27.221 -27.975 0.769 1.00 83.88 1077 SER A C 1
ATOM 8450 O O . SER A 1 1077 ? 26.219 -27.784 0.083 1.00 83.88 1077 SER A O 1
ATOM 8452 N N . LYS A 1 1078 ? 27.560 -29.185 1.237 1.00 88.25 1078 LYS A N 1
ATOM 8453 C CA . LYS A 1 1078 ? 26.844 -30.435 0.931 1.00 88.25 1078 LYS A CA 1
ATOM 8454 C C . LYS A 1 1078 ? 25.486 -30.459 1.649 1.00 88.25 1078 LYS A C 1
ATOM 8456 O O . LYS A 1 1078 ? 25.455 -30.297 2.870 1.00 88.25 1078 LYS A O 1
ATOM 8461 N N . ARG A 1 1079 ? 24.379 -30.743 0.953 1.00 86.00 1079 ARG A N 1
ATOM 8462 C CA . ARG A 1 1079 ? 23.041 -30.818 1.569 1.00 86.00 1079 ARG A CA 1
ATOM 8463 C C . ARG A 1 1079 ? 22.915 -31.978 2.568 1.00 86.00 1079 ARG A C 1
ATOM 8465 O O . ARG A 1 1079 ? 23.520 -33.054 2.432 1.00 86.00 1079 ARG A O 1
ATOM 8472 N N . THR A 1 1080 ? 22.079 -31.755 3.582 1.00 77.31 1080 THR A N 1
ATOM 8473 C CA . THR A 1 1080 ? 21.654 -32.775 4.552 1.00 77.31 1080 THR A CA 1
ATOM 8474 C C . THR A 1 1080 ? 20.528 -33.606 3.943 1.00 77.31 1080 THR A C 1
ATOM 8476 O O . THR A 1 1080 ? 19.598 -33.059 3.366 1.00 77.31 1080 THR A O 1
ATOM 8479 N N . GLY A 1 1081 ? 20.619 -34.935 4.039 1.00 71.50 1081 GLY A N 1
ATOM 8480 C CA . GLY A 1 1081 ? 19.655 -35.846 3.403 1.00 71.50 1081 GLY A CA 1
ATOM 8481 C C . GLY A 1 1081 ? 19.828 -36.029 1.887 1.00 71.50 1081 GLY A C 1
ATOM 8482 O O . GLY A 1 1081 ? 19.064 -36.791 1.304 1.00 71.50 1081 GLY A O 1
ATOM 8483 N N . ARG A 1 1082 ? 20.835 -35.381 1.276 1.00 84.12 1082 ARG A N 1
ATOM 8484 C CA . ARG A 1 1082 ? 21.173 -35.454 -0.158 1.00 84.12 1082 ARG A CA 1
ATOM 8485 C C . ARG A 1 1082 ? 21.132 -36.871 -0.741 1.00 84.12 1082 ARG A C 1
ATOM 8487 O O . ARG A 1 1082 ? 21.541 -37.838 -0.091 1.00 84.12 1082 ARG A O 1
ATOM 8494 N N . ASN A 1 1083 ? 20.663 -36.960 -1.976 1.00 83.00 1083 ASN A N 1
ATOM 8495 C CA . ASN A 1 1083 ? 20.497 -38.170 -2.774 1.00 83.00 1083 ASN A CA 1
ATOM 8496 C C . ASN A 1 1083 ? 20.113 -37.771 -4.217 1.00 83.00 1083 ASN A C 1
ATOM 8498 O O . ASN A 1 1083 ? 19.803 -36.609 -4.477 1.00 83.00 1083 ASN A O 1
ATOM 8502 N N . SER A 1 1084 ? 20.081 -38.741 -5.130 1.00 83.62 1084 SER A N 1
ATOM 8503 C CA . SER A 1 1084 ? 19.625 -38.547 -6.518 1.00 83.62 1084 SER A CA 1
ATOM 8504 C C . SER A 1 1084 ? 18.194 -39.064 -6.752 1.00 83.62 1084 SER A C 1
ATOM 8506 O O . SER A 1 1084 ? 17.813 -39.338 -7.888 1.00 83.62 1084 SER A O 1
ATOM 8508 N N . ASP A 1 1085 ? 17.396 -39.247 -5.696 1.00 83.38 1085 ASP A N 1
ATOM 8509 C CA . ASP A 1 1085 ? 15.994 -39.668 -5.775 1.00 83.38 1085 ASP A CA 1
ATOM 8510 C C . ASP A 1 1085 ? 15.070 -38.439 -5.808 1.00 83.38 1085 ASP A C 1
ATOM 8512 O O . ASP A 1 1085 ? 15.281 -37.465 -5.087 1.00 83.38 1085 ASP A O 1
ATOM 8516 N N . TRP A 1 1086 ? 14.019 -38.473 -6.629 1.00 83.94 1086 TRP A N 1
ATOM 8517 C CA . TRP A 1 1086 ? 13.076 -37.358 -6.729 1.00 83.94 1086 TRP A CA 1
ATOM 8518 C C . TRP A 1 1086 ? 12.348 -37.067 -5.411 1.00 83.94 1086 TRP A C 1
ATOM 8520 O O . TRP A 1 1086 ? 11.563 -37.878 -4.913 1.00 83.94 1086 TRP A O 1
ATOM 8530 N N . GLY A 1 1087 ? 12.563 -35.863 -4.889 1.00 82.38 1087 GLY A N 1
ATOM 8531 C CA . GLY A 1 1087 ? 11.895 -35.327 -3.712 1.00 82.38 1087 GLY A CA 1
ATOM 8532 C C . GLY A 1 1087 ? 12.497 -33.981 -3.321 1.00 82.38 1087 GLY A C 1
ATOM 8533 O O . GLY A 1 1087 ? 13.655 -33.704 -3.627 1.00 82.38 1087 GLY A O 1
ATOM 8534 N N . ALA A 1 1088 ? 11.711 -33.144 -2.647 1.00 84.12 1088 ALA A N 1
ATOM 8535 C CA . ALA A 1 1088 ? 12.141 -31.814 -2.233 1.00 84.12 1088 ALA A CA 1
ATOM 8536 C C . ALA A 1 1088 ? 13.273 -31.905 -1.191 1.00 84.12 1088 ALA A C 1
ATOM 8538 O O . ALA A 1 1088 ? 13.046 -32.325 -0.054 1.00 84.12 1088 ALA A O 1
ATOM 8539 N N . GLN A 1 1089 ? 14.491 -31.499 -1.554 1.00 84.38 1089 GLN A N 1
ATOM 8540 C CA . GLN A 1 1089 ? 15.612 -31.390 -0.621 1.00 84.38 1089 GLN A CA 1
ATOM 8541 C C . GLN A 1 1089 ? 15.738 -29.943 -0.136 1.00 84.38 1089 GLN A C 1
ATOM 8543 O O . GLN A 1 1089 ? 15.893 -29.051 -0.972 1.00 84.38 1089 GLN A O 1
ATOM 8548 N N . PRO A 1 1090 ? 15.719 -29.673 1.182 1.00 81.00 1090 PRO A N 1
ATOM 8549 C CA . PRO A 1 1090 ? 15.938 -28.325 1.682 1.00 81.00 1090 PRO A CA 1
ATOM 8550 C C . PRO A 1 1090 ? 17.382 -27.894 1.401 1.00 81.00 1090 PRO A C 1
ATOM 8552 O O . PRO A 1 1090 ? 18.347 -28.465 1.922 1.00 81.00 1090 PRO A O 1
ATOM 8555 N N . LEU A 1 1091 ? 17.526 -26.856 0.585 1.00 76.12 1091 LEU A N 1
ATOM 8556 C CA . LEU A 1 1091 ? 18.690 -25.991 0.606 1.00 76.12 1091 LEU A CA 1
ATOM 8557 C C . LEU A 1 1091 ? 18.695 -25.277 1.961 1.00 76.12 1091 LEU A C 1
ATOM 8559 O O . LEU A 1 1091 ? 17.676 -24.741 2.388 1.00 76.12 1091 LEU A O 1
ATOM 8563 N N . LEU A 1 1092 ? 19.843 -25.302 2.634 1.00 69.19 1092 LEU A N 1
ATOM 8564 C CA . LEU A 1 1092 ? 20.065 -24.581 3.890 1.00 69.19 1092 LEU A CA 1
ATOM 8565 C C . LEU A 1 1092 ? 21.182 -23.553 3.695 1.00 69.19 1092 LEU A C 1
ATOM 8567 O O . LEU A 1 1092 ? 21.012 -22.372 3.959 1.00 69.19 1092 LEU A O 1
ATOM 8571 N N . GLU A 1 1093 ? 22.330 -23.974 3.167 1.00 73.44 1093 GLU A N 1
ATOM 8572 C CA . GLU A 1 1093 ? 23.440 -23.066 2.872 1.00 73.44 1093 GLU A CA 1
ATOM 8573 C C . GLU A 1 1093 ? 23.405 -22.626 1.403 1.00 73.44 1093 GLU A C 1
ATOM 8575 O O . GLU A 1 1093 ? 23.582 -23.447 0.503 1.00 73.44 1093 GLU A O 1
ATOM 8580 N N . ILE A 1 1094 ? 23.179 -21.327 1.172 1.00 75.44 1094 ILE A N 1
ATOM 8581 C CA . ILE A 1 1094 ? 23.230 -20.698 -0.153 1.00 75.44 1094 ILE A CA 1
ATOM 8582 C C . ILE A 1 1094 ? 24.683 -20.567 -0.631 1.00 75.44 1094 ILE A C 1
ATOM 8584 O O . ILE A 1 1094 ? 25.573 -20.156 0.114 1.00 75.44 1094 ILE A O 1
ATOM 8588 N N . TRP A 1 1095 ? 24.908 -20.903 -1.899 1.00 79.69 1095 TRP A N 1
ATOM 8589 C CA . TRP A 1 1095 ? 26.166 -20.717 -2.616 1.00 79.69 1095 TRP A CA 1
ATOM 8590 C C . TRP A 1 1095 ? 26.150 -19.378 -3.369 1.00 79.69 1095 TRP A C 1
ATOM 8592 O O . TRP A 1 1095 ? 25.108 -18.753 -3.552 1.00 79.69 1095 TRP A O 1
ATOM 8602 N N . THR A 1 1096 ? 27.308 -18.928 -3.849 1.00 73.44 1096 THR A N 1
ATOM 8603 C CA . THR A 1 1096 ? 27.409 -17.747 -4.720 1.00 73.44 1096 THR A CA 1
ATOM 8604 C C . THR A 1 1096 ? 28.157 -18.140 -5.996 1.00 73.44 1096 THR A C 1
ATOM 8606 O O . THR A 1 1096 ? 29.324 -18.524 -5.888 1.00 73.44 1096 THR A O 1
ATOM 8609 N N . PRO A 1 1097 ? 27.542 -18.058 -7.193 1.00 75.88 1097 PRO A N 1
ATOM 8610 C CA . PRO A 1 1097 ? 26.190 -17.555 -7.494 1.00 75.88 1097 PRO A CA 1
ATOM 8611 C C . PRO A 1 1097 ? 25.063 -18.477 -6.985 1.00 75.88 1097 PRO A C 1
ATOM 8613 O O . PRO A 1 1097 ? 25.274 -19.679 -6.813 1.00 75.88 1097 PRO A O 1
ATOM 8616 N N . PHE A 1 1098 ? 23.876 -17.916 -6.731 1.00 76.69 1098 PHE A N 1
ATOM 8617 C CA . PHE A 1 1098 ? 22.746 -18.621 -6.101 1.00 76.69 1098 PHE A CA 1
ATOM 8618 C C . PHE A 1 1098 ? 22.241 -19.791 -6.955 1.00 76.69 1098 PHE A C 1
ATOM 8620 O O . PHE A 1 1098 ? 21.954 -20.868 -6.442 1.00 76.69 1098 PHE A O 1
ATOM 8627 N N . GLU A 1 1099 ? 22.239 -19.614 -8.270 1.00 81.25 1099 GLU A N 1
ATOM 8628 C CA . GLU A 1 1099 ? 21.807 -20.573 -9.285 1.00 81.25 1099 GLU A CA 1
ATOM 8629 C C . GLU A 1 1099 ? 22.590 -21.899 -9.199 1.00 81.25 1099 GLU A C 1
ATOM 8631 O O . GLU A 1 1099 ? 22.047 -22.974 -9.459 1.00 81.25 1099 GLU A O 1
ATOM 8636 N N . SER A 1 1100 ? 23.845 -21.858 -8.730 1.00 87.69 1100 SER A N 1
ATOM 8637 C CA . SER A 1 1100 ? 24.658 -23.066 -8.528 1.00 87.69 1100 SER A CA 1
ATOM 8638 C C . SER A 1 1100 ? 24.130 -24.003 -7.428 1.00 87.69 1100 SER A C 1
ATOM 8640 O O . SER A 1 1100 ? 24.455 -25.189 -7.443 1.00 87.69 1100 SER A O 1
ATOM 8642 N N . CYS A 1 1101 ? 23.254 -23.519 -6.535 1.00 85.56 1101 CYS A N 1
ATOM 8643 C CA . CYS A 1 1101 ? 22.574 -24.344 -5.529 1.00 85.56 1101 CYS A CA 1
ATOM 8644 C C . CYS A 1 1101 ? 21.646 -25.395 -6.153 1.00 85.56 1101 CYS A C 1
ATOM 8646 O O . CYS A 1 1101 ? 21.489 -26.482 -5.593 1.00 85.56 1101 CYS A O 1
ATOM 8648 N N . PHE A 1 1102 ? 21.023 -25.056 -7.287 1.00 88.81 1102 PHE A N 1
ATOM 8649 C CA . PHE A 1 1102 ? 20.148 -25.948 -8.047 1.00 88.81 1102 PHE A CA 1
ATOM 8650 C C . PHE A 1 1102 ? 20.966 -26.847 -8.974 1.00 88.81 1102 PHE A C 1
ATOM 8652 O O . PHE A 1 1102 ? 20.646 -28.021 -9.110 1.00 88.81 1102 PHE A O 1
ATOM 8659 N N . ALA A 1 1103 ? 22.065 -26.331 -9.537 1.00 88.75 1103 ALA A N 1
ATOM 8660 C CA . ALA A 1 1103 ? 22.963 -27.098 -10.399 1.00 88.75 1103 ALA A CA 1
ATOM 8661 C C . ALA A 1 1103 ? 23.648 -28.281 -9.683 1.00 88.75 1103 ALA A C 1
ATOM 8663 O O . ALA A 1 1103 ? 23.808 -29.335 -10.296 1.00 88.75 1103 ALA A O 1
ATOM 8664 N N . ASP A 1 1104 ? 23.976 -28.151 -8.389 1.00 91.06 1104 ASP A N 1
ATOM 8665 C CA . ASP A 1 1104 ? 24.213 -29.300 -7.495 1.00 91.06 1104 ASP A CA 1
ATOM 8666 C C . ASP A 1 1104 ? 22.857 -29.919 -7.125 1.00 91.06 1104 ASP A C 1
ATOM 8668 O O . ASP A 1 1104 ? 22.380 -29.832 -5.990 1.00 91.06 1104 ASP A O 1
ATOM 8672 N N . CYS A 1 1105 ? 22.167 -30.489 -8.109 1.00 88.56 1105 CYS A N 1
ATOM 8673 C CA . CYS A 1 1105 ? 20.838 -31.064 -7.936 1.00 88.56 1105 CYS A CA 1
ATOM 8674 C C . CYS A 1 1105 ? 20.885 -32.374 -7.125 1.00 88.56 1105 CYS A C 1
ATOM 8676 O O . CYS A 1 1105 ? 19.937 -32.672 -6.398 1.00 88.56 1105 CYS A O 1
ATOM 8678 N N . ASN A 1 1106 ? 22.004 -33.108 -7.135 1.00 89.56 1106 ASN A N 1
ATOM 8679 C CA . ASN A 1 1106 ? 22.220 -34.273 -6.268 1.00 89.56 1106 ASN A CA 1
ATOM 8680 C C . ASN A 1 1106 ? 22.496 -33.864 -4.803 1.00 89.56 1106 ASN A C 1
ATOM 8682 O O . ASN A 1 1106 ? 22.119 -34.578 -3.868 1.00 89.56 1106 ASN A O 1
ATOM 8686 N N . GLY A 1 1107 ? 23.082 -32.681 -4.594 1.00 88.94 1107 GLY A N 1
ATOM 8687 C CA . GLY A 1 1107 ? 23.274 -32.048 -3.292 1.00 88.94 1107 GLY A CA 1
ATOM 8688 C C . GLY A 1 1107 ? 24.568 -32.433 -2.585 1.00 88.94 1107 GLY A C 1
ATOM 8689 O O . GLY A 1 1107 ? 24.635 -32.297 -1.358 1.00 88.94 1107 GLY A O 1
ATOM 8690 N N . ASP A 1 1108 ? 25.577 -32.963 -3.283 1.00 90.62 1108 ASP A N 1
ATOM 8691 C CA . ASP A 1 1108 ? 26.836 -33.360 -2.649 1.00 90.62 1108 ASP A CA 1
ATOM 8692 C C . ASP A 1 1108 ? 27.829 -32.244 -2.400 1.00 90.62 1108 ASP A C 1
ATOM 8694 O O . ASP A 1 1108 ? 28.799 -32.527 -1.713 1.00 90.62 1108 ASP A O 1
ATOM 8698 N N . GLY A 1 1109 ? 27.599 -30.997 -2.799 1.00 89.38 1109 GLY A N 1
ATOM 8699 C CA . GLY A 1 1109 ? 28.559 -29.901 -2.628 1.00 89.38 1109 GLY A CA 1
ATOM 8700 C C . GLY A 1 1109 ? 29.520 -29.720 -3.801 1.00 89.38 1109 GLY A C 1
ATOM 8701 O O . GLY A 1 1109 ? 30.511 -29.002 -3.652 1.00 89.38 1109 GLY A O 1
ATOM 8702 N N . THR A 1 1110 ? 29.265 -30.384 -4.928 1.00 91.50 1110 THR A N 1
ATOM 8703 C CA . THR A 1 1110 ? 30.080 -30.338 -6.149 1.00 91.50 1110 THR A CA 1
ATOM 8704 C C . THR A 1 1110 ? 29.152 -30.499 -7.347 1.00 91.50 1110 THR A C 1
ATOM 8706 O O . THR A 1 1110 ? 28.511 -31.538 -7.448 1.00 91.50 1110 THR A O 1
ATOM 8709 N N . VAL A 1 1111 ? 29.114 -29.523 -8.257 1.00 90.00 1111 VAL A N 1
ATOM 8710 C CA . VAL A 1 1111 ? 28.425 -29.679 -9.550 1.00 90.00 1111 VAL A CA 1
ATOM 8711 C C . VAL A 1 1111 ? 29.292 -30.570 -10.444 1.00 90.00 1111 VAL A C 1
ATOM 8713 O O . VAL A 1 1111 ? 30.281 -30.091 -11.012 1.00 90.00 1111 VAL A O 1
ATOM 8716 N N . ASP A 1 1112 ? 28.980 -31.861 -10.538 1.00 86.88 1112 ASP A N 1
ATOM 8717 C CA . ASP A 1 1112 ? 29.777 -32.842 -11.291 1.00 86.88 1112 ASP A CA 1
ATOM 8718 C C . ASP A 1 1112 ? 28.925 -33.890 -12.042 1.00 86.88 1112 ASP A C 1
ATOM 8720 O O . ASP A 1 1112 ? 27.739 -33.689 -12.309 1.00 86.88 1112 ASP A O 1
ATOM 8724 N N . GLU A 1 1113 ? 29.526 -34.994 -12.494 1.00 79.75 1113 GLU A N 1
ATOM 8725 C CA . GLU A 1 1113 ? 28.808 -36.054 -13.211 1.00 79.75 1113 GLU A CA 1
ATOM 8726 C C . GLU A 1 1113 ? 27.621 -36.677 -12.448 1.00 79.75 1113 GLU A C 1
ATOM 8728 O O . GLU A 1 1113 ? 26.705 -37.202 -13.086 1.00 79.75 1113 GLU A O 1
ATOM 8733 N N . LYS A 1 1114 ? 27.588 -36.597 -11.112 1.00 84.44 1114 LYS A N 1
ATOM 8734 C CA . LYS A 1 1114 ? 26.496 -37.144 -10.281 1.00 84.44 1114 LYS A CA 1
ATOM 8735 C C . LYS A 1 1114 ? 25.214 -36.310 -10.347 1.00 84.44 1114 LYS A C 1
ATOM 8737 O O . LYS A 1 1114 ? 24.132 -36.837 -10.090 1.00 84.44 1114 LYS A O 1
ATOM 8742 N N . ASP A 1 1115 ? 25.302 -35.051 -10.763 1.00 88.81 1115 ASP A N 1
ATOM 8743 C CA . ASP A 1 1115 ? 24.128 -34.232 -11.079 1.00 88.81 1115 ASP A CA 1
ATOM 8744 C C . ASP A 1 1115 ? 23.487 -34.671 -12.397 1.00 88.81 1115 ASP A C 1
ATOM 8746 O O . ASP A 1 1115 ? 22.266 -34.776 -12.507 1.00 88.81 1115 ASP A O 1
ATOM 8750 N N . VAL A 1 1116 ? 24.308 -35.047 -13.382 1.00 85.06 1116 VAL A N 1
ATOM 8751 C CA . VAL A 1 1116 ? 23.818 -35.624 -14.644 1.00 85.06 1116 VAL A CA 1
ATOM 8752 C C . VAL A 1 1116 ? 23.150 -36.979 -14.385 1.00 85.06 1116 VAL A C 1
ATOM 8754 O O . VAL A 1 1116 ? 22.124 -37.292 -14.988 1.00 85.06 1116 VAL A O 1
ATOM 8757 N N . GLU A 1 1117 ? 23.679 -37.759 -13.439 1.00 81.88 1117 GLU A N 1
ATOM 8758 C CA . GLU A 1 1117 ? 23.043 -38.986 -12.950 1.00 81.88 1117 GLU A CA 1
ATOM 8759 C C . GLU A 1 1117 ? 21.671 -38.719 -12.310 1.00 81.88 1117 GLU A C 1
ATOM 8761 O O . GLU A 1 1117 ? 20.741 -39.488 -12.554 1.00 81.88 1117 GLU A O 1
ATOM 8766 N N . ALA A 1 1118 ? 21.494 -37.622 -11.566 1.00 86.56 1118 ALA A N 1
ATOM 8767 C CA . ALA A 1 1118 ? 20.197 -37.238 -11.001 1.00 86.56 1118 ALA A CA 1
ATOM 8768 C C . ALA A 1 1118 ? 19.174 -36.810 -12.074 1.00 86.56 1118 ALA A C 1
ATOM 8770 O O . ALA A 1 1118 ? 18.027 -37.256 -12.011 1.00 86.56 1118 ALA A O 1
ATOM 8771 N N . ILE A 1 1119 ? 19.585 -36.048 -13.100 1.00 84.69 1119 ILE A N 1
ATOM 8772 C CA . ILE A 1 1119 ? 18.735 -35.726 -14.268 1.00 84.69 1119 ILE A CA 1
ATOM 8773 C C . ILE A 1 1119 ? 18.259 -37.005 -14.965 1.00 84.69 1119 ILE A C 1
ATOM 8775 O O . ILE A 1 1119 ? 17.065 -37.201 -15.176 1.00 84.69 1119 ILE A O 1
ATOM 8779 N N . VAL A 1 1120 ? 19.189 -37.901 -15.310 1.00 80.31 1120 VAL A N 1
ATOM 8780 C CA . VAL A 1 1120 ? 18.877 -39.170 -15.994 1.00 80.31 1120 VAL A CA 1
ATOM 8781 C C . VAL A 1 1120 ? 17.962 -40.050 -15.138 1.00 80.31 1120 VAL A C 1
ATOM 8783 O O . VAL A 1 1120 ? 17.053 -40.696 -15.653 1.00 80.31 1120 VAL A O 1
ATOM 8786 N N . THR A 1 1121 ? 18.176 -40.055 -13.823 1.00 78.94 1121 THR A N 1
ATOM 8787 C CA . THR A 1 1121 ? 17.426 -40.871 -12.863 1.00 78.94 1121 THR A CA 1
ATOM 8788 C C . THR A 1 1121 ? 15.979 -40.416 -12.672 1.00 78.94 1121 THR A C 1
ATOM 8790 O O . THR A 1 1121 ? 15.102 -41.264 -12.497 1.00 78.94 1121 THR A O 1
ATOM 8793 N N . ASN A 1 1122 ? 15.721 -39.106 -12.698 1.00 83.25 1122 ASN A N 1
ATOM 8794 C CA . ASN A 1 1122 ? 14.403 -38.518 -12.430 1.00 83.25 1122 ASN A CA 1
ATOM 8795 C C . ASN A 1 1122 ? 13.764 -37.902 -13.687 1.00 83.25 1122 ASN A C 1
ATOM 8797 O O . ASN A 1 1122 ? 12.893 -37.046 -13.585 1.00 83.25 1122 ASN A O 1
ATOM 8801 N N . TRP A 1 1123 ? 14.189 -38.325 -14.877 1.00 80.69 1123 TRP A N 1
ATOM 8802 C CA . TRP A 1 1123 ? 13.767 -37.746 -16.153 1.00 80.69 1123 TRP A CA 1
ATOM 8803 C C . TRP A 1 1123 ? 12.239 -37.701 -16.348 1.00 80.69 1123 TRP A C 1
ATOM 8805 O O . TRP A 1 1123 ? 11.533 -38.656 -16.024 1.00 80.69 1123 TRP A O 1
ATOM 8815 N N . ASN A 1 1124 ? 11.731 -36.612 -16.936 1.00 75.94 1124 ASN A N 1
ATOM 8816 C CA . ASN A 1 1124 ? 10.308 -36.254 -17.049 1.00 75.94 1124 ASN A CA 1
ATOM 8817 C C . ASN A 1 1124 ? 9.573 -36.077 -15.699 1.00 75.94 1124 ASN A C 1
ATOM 8819 O O . ASN A 1 1124 ? 8.347 -35.929 -15.710 1.00 75.94 1124 ASN A O 1
ATOM 8823 N N . ALA A 1 1125 ? 10.246 -36.108 -14.541 1.00 81.06 1125 ALA A N 1
ATOM 8824 C CA . ALA A 1 1125 ? 9.581 -35.821 -13.273 1.00 81.06 1125 ALA A CA 1
ATOM 8825 C C . ALA A 1 1125 ? 9.147 -34.358 -13.207 1.00 81.06 1125 ALA A C 1
ATOM 8827 O O . ALA A 1 1125 ? 9.888 -33.465 -13.613 1.00 81.06 1125 ALA A O 1
ATOM 8828 N N . THR A 1 1126 ? 7.952 -34.116 -12.666 1.00 81.81 1126 THR A N 1
ATOM 8829 C CA . THR A 1 1126 ? 7.491 -32.758 -12.358 1.00 81.81 1126 THR A CA 1
ATOM 8830 C C . THR A 1 1126 ? 7.159 -32.616 -10.884 1.00 81.81 1126 THR A C 1
ATOM 8832 O O . THR A 1 1126 ? 6.806 -33.600 -10.219 1.00 81.81 1126 THR A O 1
ATOM 8835 N N . LYS A 1 1127 ? 7.237 -31.379 -10.378 1.00 78.12 1127 LYS A N 1
ATOM 8836 C CA . LYS A 1 1127 ? 6.894 -31.026 -8.987 1.00 78.12 1127 LYS A CA 1
ATOM 8837 C C . LYS A 1 1127 ? 5.467 -31.471 -8.588 1.00 78.12 1127 LYS A C 1
ATOM 8839 O O . LYS A 1 1127 ? 5.222 -31.717 -7.413 1.00 78.12 1127 LYS A O 1
ATOM 8844 N N . GLU A 1 1128 ? 4.560 -31.665 -9.554 1.00 72.75 1128 GLU A N 1
ATOM 8845 C CA . GLU A 1 1128 ? 3.198 -32.192 -9.344 1.00 72.75 1128 GLU A CA 1
ATOM 8846 C C . GLU A 1 1128 ? 3.068 -33.725 -9.470 1.00 72.75 1128 GLU A C 1
ATOM 8848 O O . GLU A 1 1128 ? 2.304 -34.336 -8.724 1.00 72.75 1128 GLU A O 1
ATOM 8853 N N . ASN A 1 1129 ? 3.752 -34.359 -10.435 1.00 67.88 1129 ASN A N 1
ATOM 8854 C CA . ASN A 1 1129 ? 3.434 -35.735 -10.866 1.00 67.88 1129 ASN A CA 1
ATOM 8855 C C . ASN A 1 1129 ? 4.454 -36.807 -10.432 1.00 67.88 1129 ASN A C 1
ATOM 8857 O O . ASN A 1 1129 ? 4.155 -37.999 -10.527 1.00 67.88 1129 ASN A O 1
ATOM 8861 N N . GLY A 1 1130 ? 5.638 -36.420 -9.945 1.00 69.88 1130 GLY A N 1
ATOM 8862 C CA . GLY A 1 1130 ? 6.702 -37.368 -9.584 1.00 69.88 1130 GLY A CA 1
ATOM 8863 C C . GLY A 1 1130 ? 7.361 -38.051 -10.793 1.00 69.88 1130 GLY A C 1
ATOM 8864 O O . GLY A 1 1130 ? 7.123 -37.661 -11.932 1.00 69.88 1130 GLY A O 1
ATOM 8865 N N . VAL A 1 1131 ? 8.211 -39.060 -10.550 1.00 69.69 1131 VAL A N 1
ATOM 8866 C CA . VAL A 1 1131 ? 9.008 -39.735 -11.601 1.00 69.69 1131 VAL A CA 1
ATOM 8867 C C . VAL A 1 1131 ? 8.153 -40.669 -12.473 1.00 69.69 1131 VAL A C 1
ATOM 8869 O O . VAL A 1 1131 ? 7.580 -41.633 -11.947 1.00 69.69 1131 VAL A O 1
ATOM 8872 N N . PRO A 1 1132 ? 8.113 -40.483 -13.807 1.00 57.97 1132 PRO A N 1
ATOM 8873 C CA . PRO A 1 1132 ? 7.402 -41.380 -14.716 1.00 57.97 1132 PRO A CA 1
ATOM 8874 C C . PRO A 1 1132 ? 8.161 -42.699 -14.967 1.00 57.97 1132 PRO A C 1
ATOM 8876 O O . PRO A 1 1132 ? 8.822 -42.879 -15.986 1.00 57.97 1132 PRO A O 1
ATOM 8879 N N . ALA A 1 1133 ? 7.954 -43.661 -14.062 1.00 57.44 1133 ALA A N 1
ATOM 8880 C CA . ALA A 1 1133 ? 8.457 -45.043 -14.093 1.00 57.44 1133 ALA A CA 1
ATOM 8881 C C . ALA A 1 1133 ? 9.962 -45.244 -13.792 1.00 57.44 1133 ALA A C 1
ATOM 8883 O O . ALA A 1 1133 ? 10.762 -44.318 -13.736 1.00 57.44 1133 ALA A O 1
ATOM 8884 N N . ASN A 1 1134 ? 10.327 -46.503 -13.516 1.00 56.28 1134 ASN A N 1
ATOM 8885 C CA . ASN A 1 1134 ? 11.647 -46.873 -13.002 1.00 56.28 1134 ASN A CA 1
ATOM 8886 C C . ASN A 1 1134 ? 12.722 -46.873 -14.098 1.00 56.28 1134 ASN A C 1
ATOM 8888 O O . ASN A 1 1134 ? 12.831 -47.837 -14.858 1.00 56.28 1134 ASN A O 1
ATOM 8892 N N . VAL A 1 1135 ? 13.569 -45.846 -14.096 1.00 63.44 1135 VAL A N 1
ATOM 8893 C CA . VAL A 1 1135 ? 14.875 -45.849 -14.769 1.00 63.44 1135 VAL A CA 1
ATOM 8894 C C . VAL A 1 1135 ? 15.795 -46.899 -14.125 1.00 63.44 1135 VAL A C 1
ATOM 8896 O O . VAL A 1 1135 ? 15.850 -47.005 -12.896 1.00 63.44 1135 VAL A O 1
ATOM 8899 N N . ASP A 1 1136 ? 16.540 -47.669 -14.927 1.00 66.31 1136 ASP A N 1
ATOM 8900 C CA . ASP A 1 1136 ? 17.584 -48.569 -14.412 1.00 66.31 1136 ASP A CA 1
ATOM 8901 C C . ASP A 1 1136 ? 18.821 -47.756 -14.001 1.00 66.31 1136 ASP A C 1
ATOM 8903 O O . ASP A 1 1136 ? 19.720 -47.485 -14.802 1.00 66.31 1136 ASP A O 1
ATOM 8907 N N . LYS A 1 1137 ? 18.833 -47.331 -12.733 1.00 65.19 1137 LYS A N 1
ATOM 8908 C CA . LYS A 1 1137 ? 19.889 -46.479 -12.173 1.00 65.19 1137 LYS A CA 1
ATOM 8909 C C . LYS A 1 1137 ? 21.274 -47.124 -12.297 1.00 65.19 1137 LYS A C 1
ATOM 8911 O O . LYS A 1 1137 ? 22.212 -46.452 -12.696 1.00 65.19 1137 LYS A O 1
ATOM 8916 N N . GLU A 1 1138 ? 21.412 -48.428 -12.033 1.00 65.75 1138 GLU A N 1
ATOM 8917 C CA . GLU A 1 1138 ? 22.724 -49.101 -12.044 1.00 65.75 1138 GLU A CA 1
ATOM 8918 C C . GLU A 1 1138 ? 23.305 -49.217 -13.467 1.00 65.75 1138 GLU A C 1
ATOM 8920 O O . GLU A 1 1138 ? 24.524 -49.137 -13.649 1.00 65.75 1138 GLU A O 1
ATOM 8925 N N . ALA A 1 1139 ? 22.449 -49.321 -14.491 1.00 67.19 1139 ALA A N 1
ATOM 8926 C CA . ALA A 1 1139 ? 22.862 -49.164 -15.886 1.00 67.19 1139 ALA A CA 1
ATOM 8927 C C . ALA A 1 1139 ? 23.251 -47.707 -16.215 1.00 67.19 1139 ALA A C 1
ATOM 8929 O O . ALA A 1 1139 ? 24.296 -47.478 -16.832 1.00 67.19 1139 ALA A O 1
ATOM 8930 N N . ALA A 1 1140 ? 22.456 -46.730 -15.762 1.00 65.88 1140 ALA A N 1
ATOM 8931 C CA . ALA A 1 1140 ? 22.681 -45.304 -16.000 1.00 65.88 1140 ALA A CA 1
ATOM 8932 C C . ALA A 1 1140 ? 24.026 -44.816 -15.435 1.00 65.88 1140 ALA A C 1
ATOM 8934 O O . ALA A 1 1140 ? 24.885 -44.374 -16.203 1.00 65.88 1140 ALA A O 1
ATOM 8935 N N . SER A 1 1141 ? 24.254 -44.953 -14.121 1.00 67.12 1141 SER A N 1
ATOM 8936 C CA . SER A 1 1141 ? 25.475 -44.482 -13.442 1.00 67.12 1141 SER A CA 1
ATOM 8937 C C . SER A 1 1141 ? 26.736 -45.068 -14.079 1.00 67.12 1141 SER A C 1
ATOM 8939 O O . SER A 1 1141 ? 27.754 -44.390 -14.220 1.00 67.12 1141 SER A O 1
ATOM 8941 N N . LYS A 1 1142 ? 26.677 -46.339 -14.502 1.00 71.81 1142 LYS A N 1
ATOM 8942 C CA . LYS A 1 1142 ? 27.812 -47.041 -15.107 1.00 71.81 1142 LYS A CA 1
ATOM 8943 C C . LYS A 1 1142 ? 28.226 -46.424 -16.444 1.00 71.81 1142 LYS A C 1
ATOM 8945 O O . LYS A 1 1142 ? 29.419 -46.233 -16.676 1.00 71.81 1142 LYS A O 1
ATOM 8950 N N . GLU A 1 1143 ? 27.277 -46.150 -17.333 1.00 71.31 1143 GLU A N 1
ATOM 8951 C CA . GLU A 1 1143 ? 27.587 -45.576 -18.647 1.00 71.31 1143 GLU A CA 1
ATOM 8952 C C . GLU A 1 1143 ? 27.966 -44.092 -18.544 1.00 71.31 1143 GLU A C 1
ATOM 8954 O O . GLU A 1 1143 ? 28.894 -43.668 -19.235 1.00 71.31 1143 GLU A O 1
ATOM 8959 N N . ILE A 1 1144 ? 27.359 -43.333 -17.620 1.00 70.81 1144 ILE A N 1
ATOM 8960 C CA . ILE A 1 1144 ? 27.776 -41.955 -17.294 1.00 70.81 1144 ILE A CA 1
ATOM 8961 C C . ILE A 1 1144 ? 29.243 -41.941 -16.844 1.00 70.81 1144 ILE A C 1
ATOM 8963 O O . ILE A 1 1144 ? 30.053 -41.171 -17.365 1.00 70.81 1144 ILE A O 1
ATOM 8967 N N . LEU A 1 1145 ? 29.620 -42.849 -15.942 1.00 69.06 1145 LEU A N 1
ATOM 8968 C CA . LEU A 1 1145 ? 30.982 -42.957 -15.424 1.00 69.06 1145 LEU A CA 1
ATOM 8969 C C . LEU A 1 1145 ? 32.001 -43.391 -16.499 1.00 69.06 1145 LEU A C 1
ATOM 8971 O O . LEU A 1 1145 ? 33.111 -42.858 -16.539 1.00 69.06 1145 LEU A O 1
ATOM 8975 N N . GLU A 1 1146 ? 31.645 -44.321 -17.396 1.00 71.56 1146 GLU A N 1
ATOM 8976 C CA . GLU A 1 1146 ? 32.502 -44.714 -18.532 1.00 71.56 1146 GLU A CA 1
ATOM 8977 C C . GLU A 1 1146 ? 32.659 -43.577 -19.569 1.00 71.56 1146 GLU A C 1
ATOM 8979 O O . GLU A 1 1146 ? 33.745 -43.397 -20.132 1.00 71.56 1146 GLU A O 1
ATOM 8984 N N . PHE A 1 1147 ? 31.625 -42.756 -19.783 1.00 72.31 1147 PHE A N 1
ATOM 8985 C CA . PHE A 1 1147 ? 31.698 -41.560 -20.630 1.00 72.31 1147 PHE A CA 1
ATOM 8986 C C . PHE A 1 1147 ? 32.606 -40.481 -20.021 1.00 72.31 1147 PHE A C 1
ATOM 8988 O O . PHE A 1 1147 ? 33.563 -40.041 -20.664 1.00 72.31 1147 PHE A O 1
ATOM 8995 N N . VAL A 1 1148 ? 32.372 -40.099 -18.764 1.00 65.38 1148 VAL A N 1
ATOM 8996 C CA . VAL A 1 1148 ? 33.125 -39.040 -18.066 1.00 65.38 1148 VAL A CA 1
ATOM 8997 C C . VAL A 1 1148 ? 34.615 -39.379 -17.971 1.00 65.38 1148 VAL A C 1
ATOM 8999 O O . VAL A 1 1148 ? 35.459 -38.532 -18.257 1.00 65.38 1148 VAL A O 1
ATOM 9002 N N . GLN A 1 1149 ? 34.967 -40.637 -17.684 1.00 67.38 1149 GLN A N 1
ATOM 9003 C CA . GLN A 1 1149 ? 36.367 -41.083 -17.624 1.00 67.38 1149 GLN A CA 1
ATOM 9004 C C . GLN A 1 1149 ? 37.100 -41.081 -18.979 1.00 67.38 1149 GLN A C 1
ATOM 9006 O O . GLN A 1 1149 ? 38.325 -41.235 -19.003 1.00 67.38 1149 GLN A O 1
ATOM 9011 N N . THR A 1 1150 ? 36.394 -40.935 -20.107 1.00 65.81 1150 THR A N 1
ATOM 9012 C CA . THR A 1 1150 ? 36.990 -40.992 -21.455 1.00 65.81 1150 THR A CA 1
ATOM 9013 C C . THR A 1 1150 ? 37.014 -39.656 -22.202 1.00 65.81 1150 THR A C 1
ATOM 9015 O O . THR A 1 1150 ? 37.699 -39.566 -23.225 1.00 65.81 1150 THR A O 1
ATOM 9018 N N . GLN A 1 1151 ? 36.363 -38.606 -21.689 1.00 62.31 1151 GLN A N 1
ATOM 9019 C CA . GLN A 1 1151 ? 36.405 -37.258 -22.271 1.00 62.31 1151 GLN A CA 1
ATOM 9020 C C . GLN A 1 1151 ? 37.410 -36.334 -21.557 1.00 62.31 1151 GLN A C 1
ATOM 9022 O O . GLN A 1 1151 ? 37.564 -36.401 -20.339 1.00 62.31 1151 GLN A O 1
ATOM 9027 N N . PRO A 1 1152 ? 38.094 -35.420 -22.273 1.00 57.66 1152 PRO A N 1
ATOM 9028 C CA . PRO A 1 1152 ? 38.825 -34.333 -21.631 1.00 57.66 1152 PRO A CA 1
ATOM 9029 C C . PRO A 1 1152 ? 37.839 -33.304 -21.057 1.00 57.66 1152 PRO A C 1
ATOM 9031 O O . PRO A 1 1152 ? 36.846 -32.965 -21.701 1.00 57.66 1152 PRO A O 1
ATOM 9034 N N . THR A 1 1153 ? 38.144 -32.738 -19.886 1.00 54.22 1153 THR A N 1
ATOM 9035 C CA . THR A 1 1153 ? 37.243 -31.836 -19.137 1.00 54.22 1153 THR A CA 1
ATOM 9036 C C . THR A 1 1153 ? 36.742 -30.648 -19.970 1.00 54.22 1153 THR A C 1
ATOM 9038 O O . THR A 1 1153 ? 35.590 -30.248 -19.861 1.00 54.22 1153 THR A O 1
ATOM 9041 N N . SER A 1 1154 ? 37.574 -30.133 -20.883 1.00 52.72 1154 SER A N 1
ATOM 9042 C CA . SER A 1 1154 ? 37.238 -29.031 -21.797 1.00 52.72 1154 SER A CA 1
ATOM 9043 C C . SER A 1 1154 ? 36.298 -29.401 -22.958 1.00 52.72 1154 SER A C 1
ATOM 9045 O O . SER A 1 1154 ? 36.061 -28.561 -23.821 1.00 52.72 1154 SER A O 1
ATOM 9047 N N . ALA A 1 1155 ? 35.834 -30.651 -23.046 1.00 51.72 1155 ALA A N 1
ATOM 9048 C CA . ALA A 1 1155 ? 34.877 -31.125 -24.051 1.00 51.72 1155 ALA A CA 1
ATOM 9049 C C . ALA A 1 1155 ? 33.547 -31.608 -23.442 1.00 51.72 1155 ALA A C 1
ATOM 9051 O O . ALA A 1 1155 ? 32.572 -31.779 -24.175 1.00 51.72 1155 ALA A O 1
ATOM 9052 N N . MET A 1 1156 ? 33.483 -31.802 -22.118 1.00 57.72 1156 MET A N 1
ATOM 9053 C CA . MET A 1 1156 ? 32.274 -32.268 -21.426 1.00 57.72 1156 MET A CA 1
ATOM 9054 C C . MET A 1 1156 ? 31.088 -31.321 -21.663 1.00 57.72 1156 MET A C 1
ATOM 9056 O O . MET A 1 1156 ? 29.985 -31.782 -21.954 1.00 57.72 1156 MET A O 1
ATOM 9060 N N . THR A 1 1157 ? 31.341 -30.009 -21.662 1.00 55.50 1157 THR A N 1
ATOM 9061 C CA . THR A 1 1157 ? 30.332 -28.949 -21.825 1.00 55.50 1157 THR A CA 1
ATOM 9062 C C . THR A 1 1157 ? 29.605 -28.933 -23.171 1.00 55.50 1157 THR A C 1
ATOM 9064 O O . THR A 1 1157 ? 28.576 -28.287 -23.275 1.00 55.50 1157 THR A O 1
ATOM 9067 N N . SER A 1 1158 ? 30.085 -29.626 -24.210 1.00 55.81 1158 SER A N 1
ATOM 9068 C CA . SER A 1 1158 ? 29.382 -29.707 -25.510 1.00 55.81 1158 SER A CA 1
ATOM 9069 C C . SER A 1 1158 ? 29.020 -31.132 -25.931 1.00 55.81 1158 SER A C 1
ATOM 9071 O O . SER A 1 1158 ? 28.400 -31.322 -26.975 1.00 55.81 1158 SER A O 1
ATOM 9073 N N . ALA A 1 1159 ? 29.411 -32.137 -25.145 1.00 65.81 1159 ALA A N 1
ATOM 9074 C CA . ALA A 1 1159 ? 29.149 -33.545 -25.436 1.00 65.81 1159 ALA A CA 1
ATOM 9075 C C . ALA A 1 1159 ? 28.080 -34.164 -24.515 1.00 65.81 1159 ALA A C 1
ATOM 9077 O O . ALA A 1 1159 ? 27.481 -35.172 -24.890 1.00 65.81 1159 ALA A O 1
ATOM 9078 N N . MET A 1 1160 ? 27.818 -33.568 -23.341 1.00 71.19 1160 MET A N 1
ATOM 9079 C CA . MET A 1 1160 ? 26.939 -34.152 -22.320 1.00 71.19 1160 MET A CA 1
ATOM 9080 C C . MET A 1 1160 ? 25.491 -34.342 -22.797 1.00 71.19 1160 MET A C 1
ATOM 9082 O O . MET A 1 1160 ? 24.959 -35.435 -22.646 1.00 71.19 1160 MET A O 1
ATOM 9086 N N . GLU A 1 1161 ? 24.867 -33.340 -23.434 1.00 69.81 1161 GLU A N 1
ATOM 9087 C CA . GLU A 1 1161 ? 23.484 -33.460 -23.943 1.00 69.81 1161 GLU A CA 1
ATOM 9088 C C . GLU A 1 1161 ? 23.321 -34.612 -24.944 1.00 69.81 1161 GLU A C 1
ATOM 9090 O O . GLU A 1 1161 ? 22.367 -35.380 -24.857 1.00 69.81 1161 GLU A O 1
ATOM 9095 N N . VAL A 1 1162 ? 24.270 -34.762 -25.875 1.00 70.69 1162 VAL A N 1
ATOM 9096 C CA . VAL A 1 1162 ? 24.238 -35.825 -26.894 1.00 70.69 1162 VAL A CA 1
ATOM 9097 C C . VAL A 1 1162 ? 24.374 -37.202 -26.244 1.00 70.69 1162 VAL A C 1
ATOM 9099 O O . VAL A 1 1162 ? 23.690 -38.142 -26.645 1.00 70.69 1162 VAL A O 1
ATOM 9102 N N . PHE A 1 1163 ? 25.228 -37.320 -25.227 1.00 76.38 1163 PHE A N 1
ATOM 9103 C CA . PHE A 1 1163 ? 25.424 -38.561 -24.488 1.00 76.38 1163 PHE A CA 1
ATOM 9104 C C . PHE A 1 1163 ? 24.216 -38.928 -23.608 1.00 76.38 1163 PHE A C 1
ATOM 9106 O O . PHE A 1 1163 ? 23.741 -40.058 -23.693 1.00 76.38 1163 PHE A O 1
ATOM 9113 N N . VAL A 1 1164 ? 23.674 -37.982 -22.830 1.00 73.44 1164 VAL A N 1
ATOM 9114 C CA . VAL A 1 1164 ? 22.463 -38.177 -22.006 1.00 73.44 1164 VAL A CA 1
ATOM 9115 C C . VAL A 1 1164 ? 21.299 -38.664 -22.867 1.00 73.44 1164 VAL A C 1
ATOM 9117 O O . VAL A 1 1164 ? 20.628 -39.632 -22.520 1.00 73.44 1164 VAL A O 1
ATOM 9120 N N . VAL A 1 1165 ? 21.101 -38.052 -24.033 1.00 70.62 1165 VAL A N 1
ATOM 9121 C CA . VAL A 1 1165 ? 20.079 -38.458 -25.004 1.00 70.62 1165 VAL A CA 1
ATOM 9122 C C . VAL A 1 1165 ? 20.287 -39.887 -25.522 1.00 70.62 1165 VAL A C 1
ATOM 9124 O O . VAL A 1 1165 ? 19.317 -40.641 -25.634 1.00 70.62 1165 VAL A O 1
ATOM 9127 N N . ASP A 1 1166 ? 21.523 -40.271 -25.856 1.00 71.81 1166 ASP A N 1
ATOM 9128 C CA . ASP A 1 1166 ? 21.811 -41.611 -26.382 1.00 71.81 1166 ASP A CA 1
ATOM 9129 C C . ASP A 1 1166 ? 21.616 -42.692 -25.305 1.00 71.81 1166 ASP A C 1
ATOM 9131 O O . ASP A 1 1166 ? 20.962 -43.702 -25.564 1.00 71.81 1166 ASP A O 1
ATOM 9135 N N . LEU A 1 1167 ? 22.076 -42.418 -24.079 1.00 73.44 1167 LEU A N 1
ATOM 9136 C CA . LEU A 1 1167 ? 21.904 -43.239 -22.875 1.00 73.44 1167 LEU A CA 1
ATOM 9137 C C . LEU A 1 1167 ? 20.422 -43.501 -22.562 1.00 73.44 1167 LEU A C 1
ATOM 9139 O O . LEU A 1 1167 ? 19.984 -44.653 -22.487 1.00 73.44 1167 LEU A O 1
ATOM 9143 N N . MET A 1 1168 ? 19.642 -42.424 -22.427 1.00 72.25 1168 MET A N 1
ATOM 9144 C CA . MET A 1 1168 ? 18.205 -42.447 -22.126 1.00 72.25 1168 MET A CA 1
ATOM 9145 C C . MET A 1 1168 ? 17.419 -43.342 -23.089 1.00 72.25 1168 MET A C 1
ATOM 9147 O O . MET A 1 1168 ? 16.555 -44.118 -22.678 1.00 72.25 1168 MET A O 1
ATOM 9151 N N . LYS A 1 1169 ? 17.746 -43.260 -24.380 1.00 70.12 1169 LYS A N 1
ATOM 9152 C CA . LYS A 1 1169 ? 17.054 -43.986 -25.443 1.00 70.12 1169 LYS A CA 1
ATOM 9153 C C . LYS A 1 1169 ? 17.579 -45.410 -25.642 1.00 70.12 1169 LYS A C 1
ATOM 9155 O O . LYS A 1 1169 ? 16.793 -46.354 -25.675 1.00 70.12 1169 LYS A O 1
ATOM 9160 N N . ASN A 1 1170 ? 18.879 -45.567 -25.889 1.00 67.94 1170 ASN A N 1
ATOM 9161 C CA . ASN A 1 1170 ? 19.448 -46.815 -26.408 1.00 67.94 1170 ASN A CA 1
ATOM 9162 C C . ASN A 1 1170 ? 19.782 -47.818 -25.296 1.00 67.94 1170 ASN A C 1
ATOM 9164 O O . ASN A 1 1170 ? 19.686 -49.023 -25.536 1.00 67.94 1170 ASN A O 1
ATOM 9168 N N . SER A 1 1171 ? 20.158 -47.330 -24.110 1.00 68.56 1171 SER A N 1
ATOM 9169 C CA . SER A 1 1171 ? 20.587 -48.160 -22.976 1.00 68.56 1171 SER A CA 1
ATOM 9170 C C . SER A 1 1171 ? 19.477 -48.320 -21.937 1.00 68.56 1171 SER A C 1
ATOM 9172 O O . SER A 1 1171 ? 19.226 -49.430 -21.472 1.00 68.56 1171 SER A O 1
ATOM 9174 N N . LEU A 1 1172 ? 18.767 -47.231 -21.618 1.00 67.94 1172 LEU A N 1
ATOM 9175 C CA . LEU A 1 1172 ? 17.695 -47.211 -20.613 1.00 67.94 1172 LEU A CA 1
ATOM 9176 C C . LEU A 1 1172 ? 16.299 -47.475 -21.205 1.00 67.94 1172 LEU A C 1
ATOM 9178 O O . LEU A 1 1172 ? 15.374 -47.813 -20.469 1.00 67.94 1172 LEU A O 1
ATOM 9182 N N . GLY A 1 1173 ? 16.143 -47.383 -22.531 1.00 62.66 1173 GLY A N 1
ATOM 9183 C CA . GLY A 1 1173 ? 14.910 -47.750 -23.239 1.00 62.66 1173 GLY A CA 1
ATOM 9184 C C . GLY A 1 1173 ? 13.715 -46.832 -22.969 1.00 62.66 1173 GLY A C 1
ATOM 9185 O O . GLY A 1 1173 ? 12.573 -47.243 -23.184 1.00 62.66 1173 GLY A O 1
ATOM 9186 N N . ILE A 1 1174 ? 13.958 -45.615 -22.481 1.00 67.38 1174 ILE A N 1
ATOM 9187 C CA . ILE A 1 1174 ? 12.916 -44.666 -22.091 1.00 67.38 1174 ILE A CA 1
ATOM 9188 C C . ILE A 1 1174 ? 12.330 -44.030 -23.353 1.00 67.38 1174 ILE A C 1
ATOM 9190 O O . ILE A 1 1174 ? 13.058 -43.505 -24.199 1.00 67.38 1174 ILE A O 1
ATOM 9194 N N . GLU A 1 1175 ? 11.001 -44.068 -23.484 1.00 62.81 1175 GLU A N 1
ATOM 9195 C CA . GLU A 1 1175 ? 10.293 -43.397 -24.575 1.00 62.81 1175 GLU A CA 1
ATOM 9196 C C . GLU A 1 1175 ? 10.269 -41.887 -24.306 1.00 62.81 1175 GLU A C 1
ATOM 9198 O O . GLU A 1 1175 ? 9.338 -41.326 -23.729 1.00 62.81 1175 GLU A O 1
ATOM 9203 N N . LEU A 1 1176 ? 11.368 -41.242 -24.696 1.00 67.88 1176 LEU A N 1
ATOM 9204 C CA . LEU A 1 1176 ? 11.512 -39.795 -24.742 1.00 67.88 1176 LEU A CA 1
ATOM 9205 C C . LEU A 1 1176 ? 10.340 -39.177 -25.544 1.00 67.88 1176 LEU A C 1
ATOM 9207 O O . LEU A 1 1176 ? 9.809 -39.788 -26.475 1.00 67.88 1176 LEU A O 1
ATOM 9211 N N . SER A 1 1177 ? 9.925 -37.959 -25.195 1.00 69.69 1177 SER A N 1
ATOM 9212 C CA . SER A 1 1177 ? 8.784 -37.294 -25.844 1.00 69.69 1177 SER A CA 1
ATOM 9213 C C . SER A 1 1177 ? 9.205 -36.537 -27.116 1.00 69.69 1177 SER A C 1
ATOM 9215 O O . SER A 1 1177 ? 10.382 -36.249 -27.312 1.00 69.69 1177 SER A O 1
ATOM 9217 N N . TYR A 1 1178 ? 8.262 -36.221 -28.010 1.00 79.06 1178 TYR A N 1
ATOM 9218 C CA . TYR A 1 1178 ? 8.520 -35.318 -29.138 1.00 79.06 1178 TYR A CA 1
ATOM 9219 C C . TYR A 1 1178 ? 8.186 -33.877 -28.751 1.00 79.06 1178 TYR A C 1
ATOM 9221 O O . TYR A 1 1178 ? 7.020 -33.554 -28.505 1.00 79.06 1178 TYR A O 1
ATOM 9229 N N . GLU A 1 1179 ? 9.170 -32.984 -28.818 1.00 78.75 1179 GLU A N 1
ATOM 9230 C CA . GLU A 1 1179 ? 8.968 -31.570 -28.498 1.00 78.75 1179 GLU A CA 1
ATOM 9231 C C . GLU A 1 1179 ? 9.271 -30.658 -29.678 1.00 78.75 1179 GLU A C 1
ATOM 9233 O O . GLU A 1 1179 ? 10.063 -30.969 -30.568 1.00 78.75 1179 GLU A O 1
ATOM 9238 N N . ILE A 1 1180 ? 8.654 -29.480 -29.668 1.00 83.62 1180 ILE A N 1
ATOM 9239 C CA . ILE A 1 1180 ? 9.006 -28.397 -30.578 1.00 83.62 1180 ILE A CA 1
ATOM 9240 C C . ILE A 1 1180 ? 8.871 -27.061 -29.856 1.00 83.62 1180 ILE A C 1
ATOM 9242 O O . ILE A 1 1180 ? 7.777 -26.669 -29.427 1.00 83.62 1180 ILE A O 1
ATOM 9246 N N . ALA A 1 1181 ? 9.992 -26.359 -29.714 1.00 74.12 1181 ALA A N 1
ATOM 9247 C CA . ALA A 1 1181 ? 10.051 -25.058 -29.068 1.00 74.12 1181 ALA A CA 1
ATOM 9248 C C . ALA A 1 1181 ? 9.225 -24.027 -29.851 1.00 74.12 1181 ALA A C 1
ATOM 9250 O O . ALA A 1 1181 ? 8.798 -24.256 -30.991 1.00 74.12 1181 ALA A O 1
ATOM 9251 N N . GLN A 1 1182 ? 8.947 -22.882 -29.227 1.00 88.38 1182 GLN A N 1
ATOM 9252 C CA . GLN A 1 1182 ? 8.698 -21.695 -30.041 1.00 88.38 1182 GLN A CA 1
ATOM 9253 C C . GLN A 1 1182 ? 10.016 -21.361 -30.750 1.00 88.38 1182 GLN A C 1
ATOM 9255 O O . GLN A 1 1182 ? 11.086 -21.516 -30.166 1.00 88.38 1182 GLN A O 1
ATOM 9260 N N . ASN A 1 1183 ? 9.950 -21.001 -32.026 1.00 83.81 1183 ASN A N 1
ATOM 9261 C CA . ASN A 1 1183 ? 11.130 -20.617 -32.789 1.00 83.81 1183 ASN A CA 1
ATOM 9262 C C . ASN A 1 1183 ? 11.786 -19.392 -32.124 1.00 83.81 1183 ASN A C 1
ATOM 9264 O O . ASN A 1 1183 ? 11.065 -18.524 -31.633 1.00 83.81 1183 ASN A O 1
ATOM 9268 N N . PHE A 1 1184 ? 13.120 -19.331 -32.073 1.00 62.88 1184 PHE A N 1
ATOM 9269 C CA . PHE A 1 1184 ? 13.832 -18.227 -31.419 1.00 62.88 1184 PHE A CA 1
ATOM 9270 C C . PHE A 1 1184 ? 14.875 -17.570 -32.348 1.00 62.88 1184 PHE A C 1
ATOM 9272 O O . PHE A 1 1184 ? 15.610 -18.287 -33.033 1.00 62.88 1184 PHE A O 1
ATOM 9279 N N . PRO A 1 1185 ? 14.958 -16.224 -32.405 1.00 57.97 1185 PRO A N 1
ATOM 9280 C CA . PRO A 1 1185 ? 13.987 -15.269 -31.854 1.00 57.97 1185 PRO A CA 1
ATOM 9281 C C . PRO A 1 1185 ? 12.605 -15.416 -32.525 1.00 57.97 1185 PRO A C 1
ATOM 9283 O O . PRO A 1 1185 ? 12.460 -16.180 -33.488 1.00 57.97 1185 PRO A O 1
ATOM 9286 N N . ASN A 1 1186 ? 11.583 -14.739 -31.994 1.00 59.16 1186 ASN A N 1
ATOM 9287 C CA . ASN A 1 1186 ? 10.271 -14.596 -32.632 1.00 59.16 1186 ASN A CA 1
ATOM 9288 C C . ASN A 1 1186 ? 9.521 -13.344 -32.116 1.00 59.16 1186 ASN A C 1
ATOM 9290 O O . ASN A 1 1186 ? 9.014 -13.411 -30.995 1.00 59.16 1186 ASN A O 1
ATOM 9294 N N . PRO A 1 1187 ? 9.346 -12.269 -32.914 1.00 65.12 1187 PRO A N 1
ATOM 9295 C CA . PRO A 1 1187 ? 9.711 -12.127 -34.331 1.00 65.12 1187 PRO A CA 1
ATOM 9296 C C . PRO A 1 1187 ? 11.206 -12.291 -34.651 1.00 65.12 1187 PRO A C 1
ATOM 9298 O O . PRO A 1 1187 ? 12.026 -12.396 -33.742 1.00 65.12 1187 PRO A O 1
ATOM 9301 N N . PHE A 1 1188 ? 11.564 -12.447 -35.932 1.00 76.38 1188 PHE A N 1
ATOM 9302 C CA . PHE A 1 1188 ? 12.913 -12.904 -36.292 1.00 76.38 1188 PHE A CA 1
ATOM 9303 C C . PHE A 1 1188 ? 13.466 -12.456 -37.638 1.00 76.38 1188 PHE A C 1
ATOM 9305 O O . PHE A 1 1188 ? 12.745 -12.334 -38.628 1.00 76.38 1188 PHE A O 1
ATOM 9312 N N . ASN A 1 1189 ? 14.799 -12.351 -37.688 1.00 67.31 1189 ASN A N 1
ATOM 9313 C CA . ASN A 1 1189 ? 15.482 -11.529 -38.674 1.00 67.31 1189 ASN A CA 1
ATOM 9314 C C . ASN A 1 1189 ? 16.740 -12.183 -39.299 1.00 67.31 1189 ASN A C 1
ATOM 9316 O O . ASN A 1 1189 ? 17.757 -12.318 -38.614 1.00 67.31 1189 ASN A O 1
ATOM 9320 N N . PRO A 1 1190 ? 16.757 -12.621 -40.580 1.00 59.84 1190 PRO A N 1
ATOM 9321 C CA . PRO A 1 1190 ? 15.774 -13.543 -41.176 1.00 59.84 1190 PRO A CA 1
ATOM 9322 C C . PRO A 1 1190 ? 15.847 -14.933 -40.557 1.00 59.84 1190 PRO A C 1
ATOM 9324 O O . PRO A 1 1190 ? 15.108 -15.831 -40.954 1.00 59.84 1190 PRO A O 1
ATOM 9327 N N . LYS A 1 1191 ? 16.814 -15.129 -39.660 1.00 84.50 1191 LYS A N 1
ATOM 9328 C CA . LYS A 1 1191 ? 17.126 -16.391 -39.036 1.00 84.50 1191 LYS A CA 1
ATOM 9329 C C . LYS A 1 1191 ? 16.325 -16.513 -37.760 1.00 84.50 1191 LYS A C 1
ATOM 9331 O O . LYS A 1 1191 ? 16.523 -15.747 -36.824 1.00 84.50 1191 LYS A O 1
ATOM 9336 N N . THR A 1 1192 ? 15.449 -17.503 -37.745 1.00 82.50 1192 THR A N 1
ATOM 9337 C CA . THR A 1 1192 ? 14.981 -18.116 -36.507 1.00 82.50 1192 THR A CA 1
ATOM 9338 C C . THR A 1 1192 ? 15.452 -19.545 -36.492 1.00 82.50 1192 THR A C 1
ATOM 9340 O O . THR A 1 1192 ? 15.538 -20.195 -37.542 1.00 82.50 1192 THR A O 1
ATOM 9343 N N . GLU A 1 1193 ? 15.736 -20.038 -35.304 1.00 92.38 1193 GLU A N 1
ATOM 9344 C CA . GLU A 1 1193 ? 16.032 -21.430 -35.091 1.00 92.38 1193 GLU A CA 1
ATOM 9345 C C . GLU A 1 1193 ? 14.805 -22.146 -34.545 1.00 92.38 1193 GLU A C 1
ATOM 9347 O O . GLU A 1 1193 ? 14.259 -21.807 -33.493 1.00 92.38 1193 GLU A O 1
ATOM 9352 N N . ILE A 1 1194 ? 14.356 -23.158 -35.283 1.00 91.06 1194 ILE A N 1
ATOM 9353 C CA . ILE A 1 1194 ? 13.315 -24.062 -34.818 1.00 91.06 1194 ILE A CA 1
ATOM 9354 C C . ILE A 1 1194 ? 14.032 -25.200 -34.089 1.00 91.06 1194 ILE A C 1
ATOM 9356 O O . ILE A 1 1194 ? 14.454 -26.175 -34.717 1.00 91.06 1194 ILE A O 1
ATOM 9360 N N . LYS A 1 1195 ? 14.188 -25.052 -32.766 1.00 86.31 1195 LYS A N 1
ATOM 9361 C CA . LYS A 1 1195 ? 14.578 -26.146 -31.865 1.00 86.31 1195 LYS A CA 1
ATOM 9362 C C . LYS A 1 1195 ? 13.412 -27.133 -31.771 1.00 86.31 1195 LYS A C 1
ATOM 9364 O O . LYS A 1 1195 ? 12.295 -26.761 -31.403 1.00 86.31 1195 LYS A O 1
ATOM 9369 N N . PHE A 1 1196 ? 13.659 -28.391 -32.103 1.00 84.12 1196 PHE A N 1
ATOM 9370 C CA . PHE A 1 1196 ? 12.744 -29.501 -31.852 1.00 84.12 1196 PHE A CA 1
ATOM 9371 C C . PHE A 1 1196 ? 13.534 -30.702 -31.354 1.00 84.12 1196 PHE A C 1
ATOM 9373 O O . PHE A 1 1196 ? 14.694 -30.883 -31.708 1.00 84.12 1196 PHE A O 1
ATOM 9380 N N . PHE A 1 1197 ? 12.913 -31.521 -30.525 1.00 81.56 1197 PHE A N 1
ATOM 9381 C CA . PHE A 1 1197 ? 13.562 -32.671 -29.921 1.00 81.56 1197 PHE A CA 1
ATOM 9382 C C . PHE A 1 1197 ? 13.002 -33.955 -30.539 1.00 81.56 1197 PHE A C 1
ATOM 9384 O O . PHE A 1 1197 ? 11.787 -34.080 -30.723 1.00 81.56 1197 PHE A O 1
ATOM 9391 N N . LEU A 1 1198 ? 13.883 -34.904 -30.872 1.00 78.75 1198 LEU A N 1
ATOM 9392 C CA . LEU A 1 1198 ? 13.498 -36.215 -31.396 1.00 78.75 1198 LEU A CA 1
ATOM 9393 C C . LEU A 1 1198 ? 13.862 -37.341 -30.422 1.00 78.75 1198 LEU A C 1
ATOM 9395 O O . LEU A 1 1198 ? 15.030 -37.462 -30.049 1.00 78.75 1198 LEU A O 1
ATOM 9399 N N . PRO A 1 1199 ? 12.922 -38.244 -30.104 1.00 70.12 1199 PRO A N 1
ATOM 9400 C CA . PRO A 1 1199 ? 13.188 -39.392 -29.241 1.00 70.12 1199 PRO A CA 1
ATOM 9401 C C . PRO A 1 1199 ? 13.837 -40.575 -29.972 1.00 70.12 1199 PRO A C 1
ATOM 9403 O O . PRO A 1 1199 ? 14.190 -41.579 -29.362 1.00 70.12 1199 PRO A O 1
ATOM 9406 N N . SER A 1 1200 ? 13.968 -40.497 -31.297 1.00 72.88 1200 SER A N 1
ATOM 9407 C CA . SER A 1 1200 ? 14.379 -41.595 -32.170 1.00 72.88 1200 SER A CA 1
ATOM 9408 C C . SER A 1 1200 ? 15.018 -41.041 -33.450 1.00 72.88 1200 SER A C 1
ATOM 9410 O O . SER A 1 1200 ? 14.739 -39.908 -33.845 1.00 72.88 1200 SER A O 1
ATOM 9412 N N . GLU A 1 1201 ? 15.897 -41.818 -34.095 1.00 80.50 1201 GLU A N 1
ATOM 9413 C CA . GLU A 1 1201 ? 16.473 -41.435 -35.392 1.00 80.50 1201 GLU A CA 1
ATOM 9414 C C . GLU A 1 1201 ? 15.418 -41.675 -36.483 1.00 80.50 1201 GLU A C 1
ATOM 9416 O O . GLU A 1 1201 ? 15.231 -42.798 -36.959 1.00 80.50 1201 GLU A O 1
ATOM 9421 N N . GLU A 1 1202 ? 14.703 -40.618 -36.870 1.00 85.50 1202 GLU A N 1
ATOM 9422 C CA . GLU A 1 1202 ? 13.534 -40.722 -37.744 1.00 85.50 1202 GLU A CA 1
ATOM 9423 C C . GLU A 1 1202 ? 13.568 -39.776 -38.939 1.00 85.50 1202 GLU A C 1
ATOM 9425 O O . GLU A 1 1202 ? 14.284 -38.774 -38.982 1.00 85.50 1202 GLU A O 1
ATOM 9430 N N . LYS A 1 1203 ? 12.730 -40.080 -39.936 1.00 89.00 1203 LYS A N 1
ATOM 9431 C CA . LYS A 1 1203 ? 12.500 -39.180 -41.065 1.00 89.00 1203 LYS A CA 1
ATOM 9432 C C . LYS A 1 1203 ? 11.640 -38.003 -40.633 1.00 89.00 1203 LYS A C 1
ATOM 9434 O O . LYS A 1 1203 ? 10.415 -38.111 -40.592 1.00 89.00 1203 LYS A O 1
ATOM 9439 N N . VAL A 1 1204 ? 12.292 -36.875 -40.389 1.00 92.81 1204 VAL A N 1
ATOM 9440 C CA . VAL A 1 1204 ? 11.635 -35.600 -40.121 1.00 92.81 1204 VAL A CA 1
ATOM 9441 C C . VAL A 1 1204 ? 11.408 -34.856 -41.422 1.00 92.81 1204 VAL A C 1
ATOM 9443 O O . VAL A 1 1204 ? 12.272 -34.798 -42.300 1.00 92.81 1204 VAL A O 1
ATOM 9446 N N . THR A 1 1205 ? 10.239 -34.241 -41.535 1.00 95.12 1205 THR A N 1
ATOM 9447 C CA . THR A 1 1205 ? 9.962 -33.233 -42.548 1.00 95.12 1205 THR A CA 1
ATOM 9448 C C . THR A 1 1205 ? 9.427 -31.963 -41.890 1.00 95.12 1205 THR A C 1
ATOM 9450 O O . THR A 1 1205 ? 8.313 -31.950 -41.370 1.00 95.12 1205 THR A O 1
ATOM 9453 N N . LEU A 1 1206 ? 10.223 -30.893 -41.915 1.00 95.56 1206 LEU A N 1
ATOM 9454 C CA . LEU A 1 1206 ? 9.883 -29.578 -41.375 1.00 95.56 1206 LEU A CA 1
ATOM 9455 C C . LEU A 1 1206 ? 9.585 -28.618 -42.533 1.00 95.56 1206 LEU A C 1
ATOM 9457 O O . LEU A 1 1206 ? 10.453 -28.333 -43.359 1.00 95.56 1206 LEU A O 1
ATOM 9461 N N . LYS A 1 1207 ? 8.349 -28.123 -42.601 1.00 97.19 1207 LYS A N 1
ATOM 9462 C CA . LYS A 1 1207 ? 7.823 -27.310 -43.710 1.00 97.19 1207 LYS A CA 1
ATOM 9463 C C . LYS A 1 1207 ? 7.274 -25.983 -43.209 1.00 97.19 1207 LYS A C 1
ATOM 9465 O O . LYS A 1 1207 ? 6.525 -25.961 -42.238 1.00 97.19 1207 LYS A O 1
ATOM 9470 N N . VAL A 1 1208 ? 7.560 -24.905 -43.928 1.00 96.12 1208 VAL A N 1
ATOM 9471 C CA . VAL A 1 1208 ? 6.953 -23.586 -43.719 1.00 96.12 1208 VAL A CA 1
ATOM 9472 C C . VAL A 1 1208 ? 5.774 -23.389 -44.655 1.00 96.12 1208 VAL A C 1
ATOM 9474 O O . VAL A 1 1208 ? 5.857 -23.695 -45.844 1.00 96.12 1208 VAL A O 1
ATOM 9477 N N . PHE A 1 1209 ? 4.705 -22.810 -44.125 1.00 96.19 1209 PHE A N 1
ATOM 9478 C CA . PHE A 1 1209 ? 3.512 -22.387 -44.840 1.00 96.19 1209 PHE A CA 1
ATOM 9479 C C . PHE A 1 1209 ? 3.258 -20.899 -44.582 1.00 96.19 1209 PHE A C 1
ATOM 9481 O O . PHE A 1 1209 ? 3.563 -20.396 -43.502 1.00 96.19 1209 PHE A O 1
ATOM 9488 N N . ASN A 1 1210 ? 2.701 -20.183 -45.558 1.00 92.75 1210 ASN A N 1
ATOM 9489 C CA . ASN A 1 1210 ? 2.248 -18.803 -45.354 1.00 92.75 1210 ASN A CA 1
ATOM 9490 C C . ASN A 1 1210 ? 0.877 -18.766 -44.650 1.00 92.75 1210 ASN A C 1
ATOM 9492 O O . ASN A 1 1210 ? 0.233 -19.801 -44.474 1.00 92.75 1210 ASN A O 1
ATOM 9496 N N . ALA A 1 1211 ? 0.394 -17.570 -44.304 1.00 88.50 1211 ALA A N 1
ATOM 9497 C CA . ALA A 1 1211 ? -0.926 -17.377 -43.692 1.00 88.50 1211 ALA A CA 1
ATOM 9498 C C . ALA A 1 1211 ? -2.117 -17.957 -44.498 1.00 88.50 1211 ALA A C 1
ATOM 9500 O O . ALA A 1 1211 ? -3.159 -18.245 -43.919 1.00 88.50 1211 ALA A O 1
ATOM 9501 N N . ASN A 1 1212 ? -1.962 -18.197 -45.808 1.00 88.50 1212 ASN A N 1
ATOM 9502 C CA . ASN A 1 1212 ? -2.970 -18.853 -46.657 1.00 88.50 1212 ASN A CA 1
ATOM 9503 C C . ASN A 1 1212 ? -2.846 -20.395 -46.679 1.00 88.50 1212 ASN A C 1
ATOM 9505 O O . ASN A 1 1212 ? -3.479 -21.053 -47.506 1.00 88.50 1212 ASN A O 1
ATOM 9509 N N . GLY A 1 1213 ? -1.992 -20.988 -45.837 1.00 86.81 1213 GLY A N 1
ATOM 9510 C CA . GLY A 1 1213 ? -1.741 -22.432 -45.789 1.00 86.81 1213 GLY A CA 1
ATOM 9511 C C . GLY A 1 1213 ? -0.975 -22.990 -46.996 1.00 86.81 1213 GLY A C 1
ATOM 9512 O O . GLY A 1 1213 ? -0.926 -24.206 -47.186 1.00 86.81 1213 GLY A O 1
ATOM 9513 N N . GLN A 1 1214 ? -0.380 -22.134 -47.832 1.00 91.56 1214 GLN A N 1
ATOM 9514 C CA . GLN A 1 1214 ? 0.397 -22.549 -49.003 1.00 91.56 1214 GLN A CA 1
ATOM 9515 C C . GLN A 1 1214 ? 1.829 -22.887 -48.580 1.00 91.56 1214 GLN A C 1
ATOM 9517 O O . GLN A 1 1214 ? 2.417 -22.143 -47.799 1.00 91.56 1214 GLN A O 1
ATOM 9522 N N . LEU A 1 1215 ? 2.398 -23.981 -49.100 1.00 95.06 1215 LEU A N 1
ATOM 9523 C CA . LEU A 1 1215 ? 3.786 -24.372 -48.825 1.00 95.06 1215 LEU A CA 1
ATOM 9524 C C . LEU A 1 1215 ? 4.764 -23.318 -49.370 1.00 95.06 1215 LEU A C 1
ATOM 9526 O O . LEU A 1 1215 ? 4.652 -22.901 -50.522 1.00 95.06 1215 LEU A O 1
ATOM 9530 N N . VAL A 1 1216 ? 5.724 -22.926 -48.536 1.00 94.50 1216 VAL A N 1
ATOM 9531 C CA . VAL A 1 1216 ? 6.718 -21.874 -48.792 1.00 94.50 1216 VAL A CA 1
ATOM 9532 C C . VAL A 1 1216 ? 8.110 -22.473 -48.979 1.00 94.50 1216 VAL A C 1
ATOM 9534 O O . VAL A 1 1216 ? 8.758 -22.210 -49.991 1.00 94.50 1216 VAL A O 1
ATOM 9537 N N . LYS A 1 1217 ? 8.552 -23.294 -48.019 1.00 95.88 1217 LYS A N 1
ATOM 9538 C CA . LYS A 1 1217 ? 9.839 -23.998 -48.055 1.00 95.88 1217 LYS A CA 1
ATOM 9539 C C . LYS A 1 1217 ? 9.784 -25.292 -47.249 1.00 95.88 1217 LYS A C 1
ATOM 9541 O O . LYS A 1 1217 ? 9.174 -25.344 -46.182 1.00 95.88 1217 LYS A O 1
ATOM 9546 N N . ASN A 1 1218 ? 10.444 -26.324 -47.742 1.00 94.38 1218 ASN A N 1
ATOM 9547 C CA . ASN A 1 1218 ? 10.721 -27.578 -47.063 1.00 94.38 1218 ASN A CA 1
ATOM 9548 C C . ASN A 1 1218 ? 12.098 -27.448 -46.384 1.00 94.38 1218 ASN A C 1
ATOM 9550 O O . ASN A 1 1218 ? 13.123 -27.758 -46.985 1.00 94.38 1218 ASN A O 1
ATOM 9554 N N . LEU A 1 1219 ? 12.132 -26.901 -45.161 1.00 93.19 1219 LEU A N 1
ATOM 9555 C CA . LEU A 1 1219 ? 13.372 -26.547 -44.443 1.00 93.19 1219 LEU A CA 1
ATOM 9556 C C . LEU A 1 1219 ? 14.285 -27.749 -44.232 1.00 93.19 1219 LEU A C 1
ATOM 9558 O O . LEU A 1 1219 ? 15.501 -27.657 -44.374 1.00 93.19 1219 LEU A O 1
ATOM 9562 N N . PHE A 1 1220 ? 13.668 -28.870 -43.878 1.00 93.50 1220 PHE A N 1
ATOM 9563 C CA . PHE A 1 1220 ? 14.339 -30.125 -43.615 1.00 93.50 1220 PHE A CA 1
ATOM 9564 C C . PHE A 1 1220 ? 13.463 -31.260 -44.125 1.00 93.50 1220 PHE A C 1
ATOM 9566 O O . PHE A 1 1220 ? 12.268 -31.299 -43.841 1.00 93.50 1220 PHE A O 1
ATOM 9573 N N . SER A 1 1221 ? 14.044 -32.193 -44.871 1.00 91.38 1221 SER A N 1
ATOM 9574 C CA . SER A 1 1221 ? 13.385 -33.443 -45.244 1.00 91.38 1221 SER A CA 1
ATOM 9575 C C . SER A 1 1221 ? 14.455 -34.515 -45.377 1.00 91.38 1221 SER A C 1
ATOM 9577 O O . SER A 1 1221 ? 15.138 -34.632 -46.395 1.00 91.38 1221 SER A O 1
ATOM 9579 N N . GLY A 1 1222 ? 14.664 -35.236 -44.284 1.00 88.56 1222 GLY A N 1
ATOM 9580 C CA . GLY A 1 1222 ? 15.812 -36.110 -44.087 1.00 88.56 1222 GLY A CA 1
ATOM 9581 C C . GLY A 1 1222 ? 15.675 -36.893 -42.790 1.00 88.56 1222 GLY A C 1
ATOM 9582 O O . GLY A 1 1222 ? 14.626 -36.866 -42.150 1.00 88.56 1222 GLY A O 1
ATOM 9583 N N . THR A 1 1223 ? 16.728 -37.604 -42.411 1.00 87.94 1223 THR A N 1
ATOM 9584 C CA . THR A 1 1223 ? 16.791 -38.261 -41.105 1.00 87.94 1223 THR A CA 1
ATOM 9585 C C . THR A 1 1223 ? 17.303 -37.258 -40.072 1.00 87.94 1223 THR A C 1
ATOM 9587 O O . THR A 1 1223 ? 18.390 -36.716 -40.264 1.00 87.94 1223 THR A O 1
ATOM 9590 N N . GLY A 1 1224 ? 16.524 -36.982 -39.027 1.00 80.25 1224 GLY A N 1
ATOM 9591 C CA . GLY A 1 1224 ? 16.970 -36.199 -37.871 1.00 80.25 1224 GLY A CA 1
ATOM 9592 C C . GLY A 1 1224 ? 17.648 -37.096 -36.834 1.00 80.25 1224 GLY A C 1
ATOM 9593 O O . GLY A 1 1224 ? 17.312 -38.276 -36.724 1.00 80.25 1224 GLY A O 1
ATOM 9594 N N . THR A 1 1225 ? 18.616 -36.554 -36.100 1.00 77.00 1225 THR A N 1
ATOM 9595 C CA . THR A 1 1225 ? 19.340 -37.277 -35.040 1.00 77.00 1225 THR A CA 1
ATOM 9596 C C . THR A 1 1225 ? 18.514 -37.339 -33.760 1.00 77.00 1225 THR A C 1
ATOM 9598 O O . THR A 1 1225 ? 17.598 -36.546 -33.582 1.00 77.00 1225 THR A O 1
ATOM 9601 N N . VAL A 1 1226 ? 18.833 -38.237 -32.830 1.00 69.38 1226 VAL A N 1
ATOM 9602 C CA . VAL A 1 1226 ? 18.199 -38.210 -31.499 1.00 69.38 1226 VAL A CA 1
ATOM 9603 C C . VAL A 1 1226 ? 18.564 -36.901 -30.772 1.00 69.38 1226 VAL A C 1
ATOM 9605 O O . VAL A 1 1226 ? 19.670 -36.390 -30.952 1.00 69.38 1226 VAL A O 1
ATOM 9608 N N . GLY A 1 1227 ? 17.657 -36.364 -29.953 1.00 66.88 1227 GLY A N 1
ATOM 9609 C CA . GLY A 1 1227 ? 17.898 -35.212 -29.077 1.00 66.88 1227 GLY A CA 1
ATOM 9610 C C . GLY A 1 1227 ? 17.524 -33.861 -29.679 1.00 66.88 1227 GLY A C 1
ATOM 9611 O O . GLY A 1 1227 ? 16.680 -33.771 -30.575 1.00 66.88 1227 GLY A O 1
ATOM 9612 N N . ASN A 1 1228 ? 18.160 -32.800 -29.172 1.00 75.56 1228 ASN A N 1
ATOM 9613 C CA . ASN A 1 1228 ? 17.997 -31.427 -29.654 1.00 75.56 1228 ASN A CA 1
ATOM 9614 C C . ASN A 1 1228 ? 18.424 -31.307 -31.131 1.00 75.56 1228 ASN A C 1
ATOM 9616 O O . ASN A 1 1228 ? 19.609 -31.313 -31.459 1.00 75.56 1228 ASN A O 1
ATOM 9620 N N . ASN A 1 1229 ? 17.448 -31.166 -32.028 1.00 82.94 1229 ASN A N 1
ATOM 9621 C CA . ASN A 1 1229 ? 17.647 -30.820 -33.431 1.00 82.94 1229 ASN A CA 1
ATOM 9622 C C . ASN A 1 1229 ? 17.356 -29.329 -33.616 1.00 82.94 1229 ASN A C 1
ATOM 9624 O O . ASN A 1 1229 ? 16.338 -28.809 -33.156 1.00 82.94 1229 ASN A O 1
ATOM 9628 N N . PHE A 1 1230 ? 18.226 -28.655 -34.357 1.00 84.00 1230 PHE A N 1
ATOM 9629 C CA . PHE A 1 1230 ? 18.111 -27.235 -34.653 1.00 84.00 1230 PHE A CA 1
ATOM 9630 C C . PHE A 1 1230 ? 18.012 -27.065 -36.168 1.00 84.00 1230 PHE A C 1
ATOM 9632 O O . PHE A 1 1230 ? 18.929 -27.434 -36.903 1.00 84.00 1230 PHE A O 1
ATOM 9639 N N . VAL A 1 1231 ? 16.885 -26.541 -36.655 1.00 89.69 1231 VAL A N 1
ATOM 9640 C CA . VAL A 1 1231 ? 16.729 -26.186 -38.072 1.00 89.69 1231 VAL A CA 1
ATOM 9641 C C . VAL A 1 1231 ? 16.477 -24.693 -38.181 1.00 89.69 1231 VAL A C 1
ATOM 9643 O O . VAL A 1 1231 ? 15.377 -24.201 -37.926 1.00 89.69 1231 VAL A O 1
ATOM 9646 N N . THR A 1 1232 ? 17.515 -23.969 -38.590 1.00 92.56 1232 THR A N 1
ATOM 9647 C CA . THR A 1 1232 ? 17.419 -22.552 -38.920 1.00 92.56 1232 THR A CA 1
ATOM 9648 C C . THR A 1 1232 ? 16.569 -22.367 -40.183 1.00 92.56 1232 THR A C 1
ATOM 9650 O O . THR A 1 1232 ? 16.907 -22.907 -41.241 1.00 92.56 1232 THR A O 1
ATOM 9653 N N . TRP A 1 1233 ? 15.501 -21.565 -40.125 1.00 95.19 1233 TRP A N 1
ATOM 9654 C CA . TRP A 1 1233 ? 14.934 -20.983 -41.346 1.00 95.19 1233 TRP A CA 1
ATOM 9655 C C . TRP A 1 1233 ? 15.636 -19.663 -41.633 1.00 95.19 1233 TRP A C 1
ATOM 9657 O O . TRP A 1 1233 ? 15.745 -18.816 -40.763 1.00 95.19 1233 TRP A O 1
ATOM 9667 N N . ASP A 1 1234 ? 16.092 -19.494 -42.866 1.00 90.94 1234 ASP A N 1
ATOM 9668 C CA . ASP A 1 1234 ? 16.772 -18.327 -43.430 1.00 90.94 1234 ASP A CA 1
ATOM 9669 C C . ASP A 1 1234 ? 15.816 -17.301 -44.071 1.00 90.94 1234 ASP A C 1
ATOM 9671 O O . ASP A 1 1234 ? 16.255 -16.463 -44.856 1.00 90.94 1234 ASP A O 1
ATOM 9675 N N . GLY A 1 1235 ? 14.508 -17.396 -43.813 1.00 90.69 1235 GLY A N 1
ATOM 9676 C CA . GLY A 1 1235 ? 13.504 -16.494 -44.384 1.00 90.69 1235 GLY A CA 1
ATOM 9677 C C . GLY A 1 1235 ? 13.338 -16.594 -45.908 1.00 90.69 1235 GLY A C 1
ATOM 9678 O O . GLY A 1 1235 ? 12.877 -15.636 -46.529 1.00 90.69 1235 GLY A O 1
ATOM 9679 N N . THR A 1 1236 ? 13.716 -17.716 -46.541 1.00 93.88 1236 THR A N 1
ATOM 9680 C CA . THR A 1 1236 ? 13.591 -17.931 -48.001 1.00 93.88 1236 THR A CA 1
ATOM 9681 C C . THR A 1 1236 ? 12.553 -18.993 -48.400 1.00 93.88 1236 THR A C 1
ATOM 9683 O O . THR A 1 1236 ? 12.078 -19.758 -47.561 1.00 93.88 1236 THR A O 1
ATOM 9686 N N . ASP A 1 1237 ? 12.185 -19.036 -49.687 1.00 93.62 1237 ASP A N 1
ATOM 9687 C CA . ASP A 1 1237 ? 11.331 -20.058 -50.311 1.00 93.62 1237 ASP A CA 1
ATOM 9688 C C . ASP A 1 1237 ? 12.123 -21.277 -50.833 1.00 93.62 1237 ASP A C 1
ATOM 9690 O O . ASP A 1 1237 ? 13.355 -21.317 -50.799 1.00 93.62 1237 ASP A O 1
ATOM 9694 N N . GLU A 1 1238 ? 11.412 -22.275 -51.364 1.00 91.25 1238 GLU A N 1
ATOM 9695 C CA . GLU A 1 1238 ? 11.982 -23.469 -52.020 1.00 91.25 1238 GLU A CA 1
ATOM 9696 C C . GLU A 1 1238 ? 12.934 -23.145 -53.198 1.00 91.25 1238 GLU A C 1
ATOM 9698 O O . GLU A 1 1238 ? 13.743 -23.981 -53.598 1.00 91.25 1238 GLU A O 1
ATOM 9703 N N . SER A 1 1239 ? 12.864 -21.935 -53.769 1.00 88.38 1239 SER A N 1
ATOM 9704 C CA . SER A 1 1239 ? 13.773 -21.450 -54.821 1.00 88.38 1239 SER A CA 1
ATOM 9705 C C . SER A 1 1239 ? 14.961 -20.635 -54.287 1.00 88.38 1239 SER A C 1
ATOM 9707 O O . SER A 1 1239 ? 15.745 -20.109 -55.081 1.00 88.38 1239 SER A O 1
ATOM 9709 N N . GLY A 1 1240 ? 15.108 -20.537 -52.962 1.00 84.00 1240 GLY A N 1
ATOM 9710 C CA . GLY A 1 1240 ? 16.159 -19.782 -52.280 1.00 84.00 1240 GLY A CA 1
ATOM 9711 C C . GLY A 1 1240 ? 15.946 -18.266 -52.279 1.00 84.00 1240 GLY A C 1
ATOM 9712 O O . GLY A 1 1240 ? 16.901 -17.524 -52.054 1.00 84.00 1240 GLY A O 1
ATOM 9713 N N . LYS A 1 1241 ? 14.731 -17.775 -52.555 1.00 86.62 1241 LYS A N 1
ATOM 9714 C CA . LYS A 1 1241 ? 14.426 -16.333 -52.565 1.00 86.62 1241 LYS A CA 1
ATOM 9715 C C . LYS A 1 1241 ? 13.851 -15.880 -51.225 1.00 86.62 1241 LYS A C 1
ATOM 9717 O O . LYS A 1 1241 ? 12.935 -16.544 -50.747 1.00 86.62 1241 LYS A O 1
ATOM 9722 N N . PRO A 1 1242 ? 14.295 -14.748 -50.648 1.00 86.75 1242 PRO A N 1
ATOM 9723 C CA . PRO A 1 1242 ? 13.694 -14.192 -49.437 1.00 86.75 1242 PRO A CA 1
ATOM 9724 C C . PRO A 1 1242 ? 12.194 -13.945 -49.620 1.00 86.75 1242 PRO A C 1
ATOM 9726 O O . PRO A 1 1242 ? 11.788 -13.211 -50.528 1.00 86.75 1242 PRO A O 1
ATOM 9729 N N . VAL A 1 1243 ? 11.371 -14.559 -48.772 1.00 88.06 1243 VAL A N 1
ATOM 9730 C CA . VAL A 1 1243 ? 9.907 -14.461 -48.873 1.00 88.06 1243 VAL A CA 1
ATOM 9731 C C . VAL A 1 1243 ? 9.417 -13.091 -48.405 1.00 88.06 1243 VAL A C 1
ATOM 9733 O O . VAL A 1 1243 ? 10.202 -12.224 -48.018 1.00 88.06 1243 VAL A O 1
ATOM 9736 N N . SER A 1 1244 ? 8.114 -12.841 -48.511 1.00 84.62 1244 SER A N 1
ATOM 9737 C CA . SER A 1 1244 ? 7.494 -11.695 -47.849 1.00 84.62 1244 SER A CA 1
ATOM 9738 C C . SER A 1 1244 ? 7.580 -11.819 -46.325 1.00 84.62 1244 SER A C 1
ATOM 9740 O O . SER A 1 1244 ? 7.947 -12.844 -45.768 1.00 84.62 1244 SER A O 1
ATOM 9742 N N . SER A 1 1245 ? 7.232 -10.740 -45.661 1.00 83.19 1245 SER A N 1
ATOM 9743 C CA . SER A 1 1245 ? 7.239 -10.598 -44.213 1.00 83.19 1245 SER A CA 1
ATOM 9744 C C . SER A 1 1245 ? 5.949 -11.116 -43.584 1.00 83.19 1245 SER A C 1
ATOM 9746 O O . SER A 1 1245 ? 4.976 -11.400 -44.290 1.00 83.19 1245 SER A O 1
ATOM 9748 N N . GLY A 1 1246 ? 5.912 -11.147 -42.254 1.00 85.19 1246 GLY A N 1
ATOM 9749 C CA . GLY A 1 1246 ? 4.692 -11.370 -41.480 1.00 85.19 1246 GLY A CA 1
ATOM 9750 C C . GLY A 1 1246 ? 4.508 -12.822 -41.050 1.00 85.19 1246 GLY A C 1
ATOM 9751 O O . GLY A 1 1246 ? 5.478 -13.523 -40.760 1.00 85.19 1246 GLY A O 1
ATOM 9752 N N . ILE A 1 1247 ? 3.251 -13.260 -40.946 1.00 88.19 1247 ILE A N 1
ATOM 9753 C CA . ILE A 1 1247 ? 2.901 -14.521 -40.283 1.00 88.19 1247 ILE A CA 1
ATOM 9754 C C . ILE A 1 1247 ? 3.119 -15.733 -41.198 1.00 88.19 1247 ILE A C 1
ATOM 9756 O O . ILE A 1 1247 ? 2.479 -15.896 -42.245 1.00 88.19 1247 ILE A O 1
ATOM 9760 N N . TYR A 1 1248 ? 3.962 -16.637 -40.712 1.00 94.75 1248 TYR A N 1
ATOM 9761 C CA . TYR A 1 1248 ? 4.192 -17.970 -41.244 1.00 94.75 1248 TYR A CA 1
ATOM 9762 C C . TYR A 1 1248 ? 3.843 -19.032 -40.200 1.00 94.75 1248 TYR A C 1
ATOM 9764 O O . TYR A 1 1248 ? 3.758 -18.771 -39.000 1.00 94.75 1248 TYR A O 1
ATOM 9772 N N . PHE A 1 1249 ? 3.659 -20.259 -40.667 1.00 95.50 1249 PHE A N 1
ATOM 9773 C CA . PHE A 1 1249 ? 3.419 -21.425 -39.831 1.00 95.50 1249 PHE A CA 1
ATOM 9774 C C . PHE A 1 1249 ? 4.418 -22.511 -40.198 1.00 95.50 1249 PHE A C 1
ATOM 9776 O O . PHE A 1 1249 ? 4.469 -22.932 -41.355 1.00 95.50 1249 PHE A O 1
ATOM 9783 N N . TYR A 1 1250 ? 5.205 -22.984 -39.237 1.00 95.69 1250 TYR A N 1
ATOM 9784 C CA . TYR A 1 1250 ? 6.031 -24.172 -39.434 1.00 95.69 1250 TYR A CA 1
ATOM 9785 C C . TYR A 1 1250 ? 5.269 -25.406 -38.953 1.00 95.69 1250 TYR A C 1
ATOM 9787 O O . TYR A 1 1250 ? 4.651 -25.389 -37.887 1.00 95.69 1250 TYR A O 1
ATOM 9795 N N . ARG A 1 1251 ? 5.295 -26.473 -39.756 1.00 96.06 1251 ARG A N 1
ATOM 9796 C CA . ARG A 1 1251 ? 4.777 -27.798 -39.407 1.00 96.06 1251 ARG A CA 1
ATOM 9797 C C . ARG A 1 1251 ? 5.910 -28.805 -39.418 1.00 96.06 1251 ARG A C 1
ATOM 9799 O O . ARG A 1 1251 ? 6.593 -28.937 -40.436 1.00 96.06 1251 ARG A O 1
ATOM 9806 N N . ILE A 1 1252 ? 6.056 -29.533 -38.319 1.00 94.81 1252 ILE A N 1
ATOM 9807 C CA . ILE A 1 1252 ? 6.906 -30.718 -38.243 1.00 94.81 1252 ILE A CA 1
ATOM 9808 C C . ILE A 1 1252 ? 6.068 -31.977 -38.474 1.00 94.81 1252 ILE A C 1
ATOM 9810 O O . ILE A 1 1252 ? 4.931 -32.069 -38.013 1.00 94.81 1252 ILE A O 1
ATOM 9814 N N . GLU A 1 1253 ? 6.635 -32.929 -39.206 1.00 93.06 1253 GLU A N 1
ATOM 9815 C CA . GLU A 1 1253 ? 6.128 -34.284 -39.421 1.00 93.06 1253 GLU A CA 1
ATOM 9816 C C . GLU A 1 1253 ? 7.281 -35.249 -39.103 1.00 93.06 1253 GLU A C 1
ATOM 9818 O O . GLU A 1 1253 ? 8.267 -35.269 -39.840 1.00 93.06 1253 GLU A O 1
ATOM 9823 N N . ALA A 1 1254 ? 7.192 -36.010 -38.011 1.00 88.25 1254 ALA A N 1
ATOM 9824 C CA . ALA A 1 1254 ? 8.218 -36.963 -37.573 1.00 88.25 1254 ALA A CA 1
ATOM 9825 C C . ALA A 1 1254 ? 7.534 -38.209 -36.991 1.00 88.25 1254 ALA A C 1
ATOM 9827 O O . ALA A 1 1254 ? 6.847 -38.109 -35.982 1.00 88.25 1254 ALA A O 1
ATOM 9828 N N . GLY A 1 1255 ? 7.643 -39.363 -37.652 1.00 82.50 1255 GLY A N 1
ATOM 9829 C CA . GLY A 1 1255 ? 6.937 -40.574 -37.220 1.00 82.50 1255 GLY A CA 1
ATOM 9830 C C . GLY A 1 1255 ? 5.418 -40.375 -37.137 1.00 82.50 1255 GLY A C 1
ATOM 9831 O O . GLY A 1 1255 ? 4.753 -40.134 -38.149 1.00 82.50 1255 GLY A O 1
ATOM 9832 N N . SER A 1 1256 ? 4.872 -40.476 -35.924 1.00 77.38 1256 SER A N 1
ATOM 9833 C CA . SER A 1 1256 ? 3.477 -40.155 -35.579 1.00 77.38 1256 SER A CA 1
ATOM 9834 C C . SER A 1 1256 ? 3.265 -38.700 -35.126 1.00 77.38 1256 SER A C 1
ATOM 9836 O O . SER A 1 1256 ? 2.123 -38.236 -35.089 1.00 77.38 1256 SER A O 1
ATOM 9838 N N . PHE A 1 1257 ? 4.332 -37.967 -34.800 1.00 84.38 1257 PHE A N 1
ATOM 9839 C CA . PHE A 1 1257 ? 4.284 -36.589 -34.324 1.00 84.38 1257 PHE A CA 1
ATOM 9840 C C . PHE A 1 1257 ? 4.002 -35.606 -35.462 1.00 84.38 1257 PHE A C 1
ATOM 9842 O O . PHE A 1 1257 ? 4.675 -35.580 -36.499 1.00 84.38 1257 PHE A O 1
ATOM 9849 N N . ASN A 1 1258 ? 2.998 -34.757 -35.246 1.00 89.31 1258 ASN A N 1
ATOM 9850 C CA . ASN A 1 1258 ? 2.647 -33.664 -36.138 1.00 89.31 1258 ASN A CA 1
ATOM 9851 C C . ASN A 1 1258 ? 2.221 -32.452 -35.307 1.00 89.31 1258 ASN A C 1
ATOM 9853 O O . ASN A 1 1258 ? 1.268 -32.528 -34.529 1.00 89.31 1258 ASN A O 1
ATOM 9857 N N . LYS A 1 1259 ? 2.932 -31.333 -35.457 1.00 91.38 1259 LYS A N 1
ATOM 9858 C CA . LYS A 1 1259 ? 2.662 -30.096 -34.715 1.00 91.38 1259 LYS A CA 1
ATOM 9859 C C . LYS A 1 1259 ? 2.872 -28.889 -35.620 1.00 91.38 1259 LYS A C 1
ATOM 9861 O O . LYS A 1 1259 ? 3.799 -28.871 -36.429 1.00 91.38 1259 LYS A O 1
ATOM 9866 N N . VAL A 1 1260 ? 2.015 -27.883 -35.462 1.00 93.56 1260 VAL A N 1
ATOM 9867 C CA . VAL A 1 1260 ? 2.110 -26.579 -36.131 1.00 93.56 1260 VAL A CA 1
ATOM 9868 C C . VAL A 1 1260 ? 2.341 -25.501 -35.076 1.00 93.56 1260 VAL A C 1
ATOM 9870 O O . VAL A 1 1260 ? 1.685 -25.530 -34.034 1.00 93.56 1260 VAL A O 1
ATOM 9873 N N . LYS A 1 1261 ? 3.226 -24.540 -35.354 1.00 88.44 1261 LYS A N 1
ATOM 9874 C CA . LYS A 1 1261 ? 3.405 -23.313 -34.559 1.00 88.44 1261 LYS A CA 1
ATOM 9875 C C . LYS A 1 1261 ? 3.462 -22.075 -35.463 1.00 88.44 1261 LYS A C 1
ATOM 9877 O O . LYS A 1 1261 ? 3.842 -22.168 -36.632 1.00 88.44 1261 LYS A O 1
ATOM 9882 N N . LYS A 1 1262 ? 3.018 -20.931 -34.927 1.00 91.38 1262 LYS A N 1
ATOM 9883 C CA . LYS A 1 1262 ? 3.071 -19.609 -35.580 1.00 91.38 1262 LYS A CA 1
ATOM 9884 C C . LYS A 1 1262 ? 4.488 -19.053 -35.453 1.00 91.38 1262 LYS A C 1
ATOM 9886 O O . LYS A 1 1262 ? 5.078 -19.194 -34.390 1.00 91.38 1262 LYS A O 1
ATOM 9891 N N . MET A 1 1263 ? 4.980 -18.366 -36.476 1.00 89.12 1263 MET A N 1
ATOM 9892 C CA . MET A 1 1263 ? 6.197 -17.557 -36.407 1.00 89.12 1263 MET A CA 1
ATOM 9893 C C . MET A 1 1263 ? 6.055 -16.271 -37.227 1.00 89.12 1263 MET A C 1
ATOM 9895 O O . MET A 1 1263 ? 5.334 -16.263 -38.227 1.00 89.12 1263 MET A O 1
ATOM 9899 N N . THR A 1 1264 ? 6.741 -15.200 -36.832 1.00 86.69 1264 THR A N 1
ATOM 9900 C CA . THR A 1 1264 ? 6.639 -13.886 -37.493 1.00 86.69 1264 THR A CA 1
ATOM 9901 C C . THR A 1 1264 ? 7.992 -13.459 -38.075 1.00 86.69 1264 THR A C 1
ATOM 9903 O O . THR A 1 1264 ? 8.919 -13.165 -37.330 1.00 86.69 1264 THR A O 1
ATOM 9906 N N . LEU A 1 1265 ? 8.121 -13.452 -39.406 1.00 80.38 1265 LEU A N 1
ATOM 9907 C CA . LEU A 1 1265 ? 9.387 -13.229 -40.128 1.00 80.38 1265 LEU A CA 1
ATOM 9908 C C . LEU A 1 1265 ? 9.582 -11.748 -40.499 1.00 80.38 1265 LEU A C 1
ATOM 9910 O O . LEU A 1 1265 ? 8.784 -11.215 -41.280 1.00 80.38 1265 LEU A O 1
ATOM 9914 N N . ILE A 1 1266 ? 10.645 -11.102 -39.987 1.00 66.62 1266 ILE A N 1
ATOM 9915 C CA . ILE A 1 1266 ? 10.830 -9.637 -39.994 1.00 66.62 1266 ILE A CA 1
ATOM 9916 C C . ILE A 1 1266 ? 12.388 -9.172 -40.207 1.00 66.62 1266 ILE A C 1
ATOM 9918 O O . ILE A 1 1266 ? 13.054 -9.372 -39.209 1.00 66.62 1266 ILE A O 1
ATOM 9922 N N . LYS A 1 1267 ? 13.209 -8.719 -41.283 1.00 54.88 1267 LYS A N 1
ATOM 9923 C CA . LYS A 1 1267 ? 13.571 -7.894 -42.628 1.00 54.88 1267 LYS A CA 1
ATOM 9924 C C . LYS A 1 1267 ? 14.152 -6.552 -42.245 1.00 54.88 1267 LYS A C 1
ATOM 9926 O O . LYS A 1 1267 ? 13.746 -5.558 -42.858 1.00 54.88 1267 LYS A O 1
#

Foldseek 3Di:
DPPPVVVVVVVVVVVVVVVVLVVLLPDAAFPFQDPVFVVVLVVAAAPDDDPAAQFADPPPKAFDFQLFAFQFKEFEPDPPVVLVQLCLFPGVVQHAYEYEYQDVVVVVVSFQQWFADCRRYHYDNFDWRHLQCLWQPWGWMDHPLFAAIETEAAAELTSINRSSCHNVRVCVVVVGHYHYQNDPPSHFYTTRLQWGDQRQQEIEGECVSVVSCVVDDPVSVCVNCCRHHVNNHYYYAHFFPQQSNSGCLLAWDDPHQAEIEGEAEPPPDGRRVRSVVRLCVQQVPDHGPVRHGGHYQYAYFDFDVPHDSVRPTFSGGQSLWGDRLQEIETEDADPVRVVRSQVSVCVVFPLGHYHYDYAPPRRNSPHGDNSRMGTHHDRWTFDKAWDDDAAEADPFFAKTKIQTDTNQAWPWKWKWKDLDCVVPTDTDTWDADPPSMTIDTGGDDAAFGKMWMWMWTAGPVRDIAIVVNSPPRDTDIYGHHDDAKAKAWDPPQAPAEAEAQDKDKTKMFIDSAQFKWKWKDQALPDIDGQDGRHGDDRIDIDTGGHHPDWHQAMKMKIARVVDRVRIDIRNYTYTYDDKAKEWDPPQADEEEAQQDKDKGFIAIDPAQKKFKWKDQAVPDIDTQDIDGRVVRIDTGRHHPDWGWFMWMKMARVPGRVRIYIRNYGYTYYEDYAFWFWFDDDAEAAEDEQQDKDKGFTAMIGQFKKWKWKDQAQPDIGGFDIGTRVDGMDIGRHHQDWGFFMWMKMARPVDRVRIDIYYTGTYDYDDDWAKEWDPPQAPAEAEAFDKDKTFIAIDPFQFKWKWKDQAQPDIDTQDGRHGCVVRIDIGHHHQDWHQAMKMKMARRVDRVRIYIRNYTYTYHHWAKAWDPPQAAAEAEAQDWGKTFIDIDPAFKKWKWKDQQQPDIHTQDIGTVVVRIDTGGHHQRFHQAMKMKIARPVDRVHIYMRNYTYTYDHWAKAWPPPQAPAEAEAQDKDKTKMFTAPAFKKWKWKDAVPDIGTQDIGGRDHGGMDIDTGGHHLDWGPFIKIKMDGPPNPPRIDIRNGGYTHHFDWAFQQCLQVPFWNELVLLLSLLVCAFQFDAAFDPFALATDTGGDRDADPVRSVCNCVSSRGRTSYLVSLLSSLQQHRAGPPPGRDDGFPSVQSVVQSVVVVVPDDPVCCSPCVSVSSLCCSCPVRPHQDDKAWDDWPPFQTTQKTKTWIADSDFWFKWKFKAAPVRHTFARQDGGTDDHTTDIGIDSCHGNVRHRDHWAWMKIWMDTDPDIDIDIGTTTD

pLDDT: mean 85.87, std 11.7, range [36.44, 98.69]

Solvent-accessible surface area (backbone atoms only — not comparable to full-atom values): 67621 Å² total; per-residue (Å²): 139,61,71,67,58,55,54,50,48,55,46,46,52,51,51,50,50,51,58,47,52,66,59,42,64,76,44,90,66,53,70,42,80,48,76,70,45,58,61,46,44,81,71,54,74,82,82,75,78,87,88,74,44,66,58,66,61,65,78,56,38,24,31,67,29,68,74,43,73,42,45,23,34,36,35,38,64,68,77,64,63,70,52,53,42,56,47,58,46,62,41,34,84,56,25,24,32,40,35,36,21,86,46,57,65,60,49,54,50,65,25,60,65,18,23,32,66,77,79,36,62,42,76,40,79,49,73,60,50,61,46,50,30,18,35,37,40,47,41,48,27,15,27,70,64,28,46,49,49,31,31,43,40,57,37,44,86,57,82,39,73,34,34,57,46,40,26,64,52,50,28,59,75,68,70,41,57,58,29,40,24,78,44,82,94,54,55,41,52,43,46,40,43,35,50,52,50,48,48,79,24,43,30,42,27,25,42,52,60,53,70,72,31,78,93,56,53,72,69,54,53,47,51,45,39,29,51,58,33,24,29,81,40,79,47,69,33,73,61,46,88,62,55,82,72,37,42,36,32,61,41,36,33,76,73,53,65,46,33,38,38,35,54,35,48,61,91,81,36,59,42,26,64,54,48,51,54,38,49,53,51,43,64,78,72,46,57,28,93,81,72,39,74,57,44,77,42,79,39,78,43,52,59,43,97,84,24,38,50,76,70,78,19,52,72,52,41,59,42,19,33,41,59,43,56,46,34,35,42,29,37,25,78,49,73,88,50,37,56,59,50,52,50,49,48,46,71,74,41,49,53,42,49,77,42,78,42,77,31,73,88,46,26,83,35,64,45,50,48,27,38,35,30,30,66,36,61,36,65,70,36,78,47,76,47,64,73,79,74,65,67,39,63,62,95,71,33,50,80,48,58,31,40,50,47,31,61,73,37,70,68,48,39,30,38,34,35,30,76,48,71,90,82,42,67,50,81,40,75,34,47,80,65,68,91,54,26,31,39,37,65,48,71,59,66,59,72,80,38,50,41,39,34,36,40,38,38,28,31,61,81,71,51,71,55,42,50,45,70,35,50,82,75,9,57,48,70,30,38,23,40,67,77,69,57,43,62,40,51,70,27,65,40,40,74,50,79,44,56,46,65,40,75,47,66,38,29,36,41,26,44,80,38,68,41,31,30,34,34,34,26,63,68,76,72,65,74,43,83,74,48,70,73,46,74,44,73,62,26,55,74,47,81,39,68,39,61,88,59,72,34,67,39,20,39,43,36,42,32,30,83,91,47,75,86,43,54,25,54,23,83,38,45,23,30,31,43,75,65,51,69,44,71,65,30,66,42,49,73,53,78,51,35,18,71,36,72,46,69,39,30,39,52,66,41,90,54,70,38,27,38,34,31,33,26,58,67,84,73,60,77,42,78,72,54,74,47,57,38,84,64,37,55,44,83,40,66,35,64,92,65,72,43,77,40,23,41,42,36,42,25,37,63,95,42,76,90,49,55,35,64,34,82,44,39,28,38,51,55,81,98,98,98,78,41,82,55,72,71,37,61,80,52,73,52,77,47,54,37,70,41,76,47,70,36,32,38,50,64,52,71,40,61,48,29,37,35,33,34,27,60,75,74,78,61,77,42,84,72,50,73,51,52,50,95,48,50,60,47,80,43,74,38,61,92,46,74,40,76,37,21,35,43,39,42,25,29,67,88,50,64,89,52,56,43,76,43,50,48,23,30,35,39,77,84,96,79,69,44,48,42,69,67,30,67,44,44,73,51,80,44,52,38,78,36,78,46,70,37,30,39,50,66,37,93,44,67,27,28,27,33,33,37,21,58,77,71,79,61,75,42,82,76,48,69,62,42,55,48,87,70,34,57,47,82,42,72,35,67,74,60,64,30,74,38,19,41,43,36,40,22,28,58,93,45,71,89,36,49,33,59,32,83,39,46,23,30,36,44,48,64,49,56,39,59,67,29,67,43,43,74,48,81,42,49,61,63,38,77,44,63,37,29,42,54,75,38,90,62,67,39,28,33,36,31,36,26,49,76,71,76,61,75,45,80,74,54,75,45,61,42,91,60,44,54,47,81,41,67,38,64,96,58,60,26,68,39,17,37,41,36,45,23,35,68,90,45,75,90,48,53,29,51,27,83,40,46,20,28,37,44,67,60,49,56,42,64,76,24,64,44,42,73,48,77,45,48,45,71,37,78,45,67,40,28,34,36,35,33,83,50,37,36,38,32,39,28,44,36,41,89,94,48,75,43,83,71,51,76,50,70,80,49,71,61,44,79,49,76,43,84,39,72,35,59,82,58,73,42,82,48,27,32,51,31,43,34,36,60,97,42,89,86,44,58,32,58,22,79,38,51,22,28,30,39,62,49,68,34,33,14,13,23,14,72,70,85,45,54,14,52,79,67,22,56,55,34,32,50,74,40,56,74,44,70,56,72,53,44,75,89,52,47,47,60,76,50,81,37,58,48,71,71,86,42,88,62,60,68,50,52,24,18,20,16,22,22,71,24,49,17,50,74,61,24,56,45,3,25,66,48,19,41,69,16,29,87,87,76,45,61,74,67,88,58,57,53,76,62,49,52,52,54,53,50,58,50,59,77,70,53,60,81,94,49,47,75,80,44,48,68,64,48,53,44,48,42,43,36,77,74,60,63,48,85,54,68,81,48,68,57,78,46,46,53,69,63,17,58,25,48,23,34,40,41,30,34,31,55,49,76,36,61,32,36,35,33,33,20,41,81,85,71,44,82,43,24,72,79,41,77,46,75,43,61,61,29,87,39,77,50,69,44,69,42,43,31,75,85,70,43,64,48,82,41,45,61,32,33,42,35,44,39,39,88,90,49,70,53,75,48,80,45,38,36,29,26

Mean predicted aligned error: 21.67 Å

Sequence (1267 aa):
MNHSKLLSLFFLALFSALTFAQAIADKNLPHYLTEEEKELLKTYQPPISSERGTNPPPTPVRTMAEWEELDGIQITWTQFPSIHRQIVDAAQEEGKVYIVCSDSNQVKNNLTANGIPLTNTVYLEEPFNSIWCRDYGPWTVYSDEVDTMRVVDWIYNRPRPLDDATPVAIANLLNVPIHETTQSPNDLIATGGNFMVDGHGTAFSSNLIVDENPTKTKTDIDGILSNYMGVDRYINMTNLPYDVIHHIDMHIKLLDEETLLVGEYPPGVADGPQIEANLQYIMNNFMTYAGRPYKVIRIPMPPENGQYPNTNGDYRTYTNSVIVNKTVIVPTYETQYDTTALRIYENAMPGYNIVGINCNSIIPLSGAIHCITKEIGVKEPLWISHAKILDGSSTTGYDVSAKIKTQSGVSGASVFWSTDTTQGFTELTMTPTQNDSFYAQIPFQNWGTKIHYYISATSNSGKTISKPLVAPEGHWIFEATGIPPQLGLSTPNGGEIWEAGTTQDIVWVSFNADFINLEYTTNGTDWAEIASNLPTNFGGTYSWTVPNVSSSDCKVRVVYPNDPSISDESDNTFQITFPSITLISPNGNENWEVGSEQEILWQSTDIAEVLLEYTTNETDWTTIDTASASLGTFDWTIPNTPSETCKVKISALGFPSLNDESDDNFTIEEILLPTLTLASPSGGEIWESGTQEVISWTSSDVDSIRLEYTTNGTDWIWISDGSTIFTSFEWLVPMVNSTQCQIRISDLHNPNLNDESPTFTIEIPENTFATLVLPNGGEQWQAFTEQEIVFLTNQVSEVNIEYTTNGTDWNLIAENVSSTSGTYTWEIPNIASTTCKIKISDSNNPSIFDESDTNFEIIGRSLTVLSPNGNENLTYKSIQEISWENSNVQTVVLQYTTDGTNWNSIDTVAASLDSYNWVVPNSPSTNCKVRVMDFQHNALFDESDETFTILESSVEILSPNGGEIFRIATEQEISFRIQNVTSVRLDLVTEGNTWLIETFQNLASGNHIFTWAVPNISAEQCRIKISVQNLNGIVDESDEVFQISPIYVYPGDANDDGIVNLSDVSAIQTFFNTTGSKRTGRNSDWGAQPLLEIWTPFESCFADCNGDGTVDEKDVEAIVTNWNATKENGVPANVDKEAASKEILEFVQTQPTSAMTSAMEVFVVDLMKNSLGIELSYEIAQNFPNPFNPKTEIKFFLPSEEKVTLKVFNANGQLVKNLFSGTGTVGNNFVTWDGTDESGKPVSSGIYFYRIEAGSFNKVKKMTLIK

Secondary structure (DSSP, 8-state):
--HHHHHHHHHHHHHHHHHHHHHHTTS---SSPPHHHHHHHTT-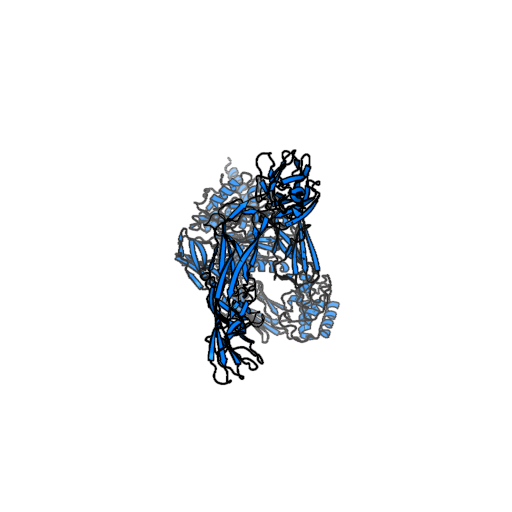-----SSSB-SPPSSSEEEPPTTS-EEEEEEE-SS-HHHHHHHHHHHHTTSEEEEEES-HHHHHHHHHTSS---SSEEEEE---S-S-HHHHSPEEEEETTTTEEEEEE-EESSS-TTGGGHHHHHHHHHT--EEE--STTS--EE-GGG-EE-SSSEEEEETHHHHT-TTS-HHHHHHHHHHHH--SEEEEEPPPSS-TT--GGGTEEEEETTEEEEEE-STTSTTHHHHHHHHHHHHHH---TTSSPPEEEEEEPPPBTTB-GGGT-----SS--EEETTEEEEEE--HHHHHHHHHHHHHHSTT-EEEEEE-TTTGGGS--TGGG-EEEE-SS--EEE-PPPPSB--SSEEEEEEEEE-TT-EEEEEEEEES-GGG--EEEEPEE-STTEEEEEEE---TT-EEEEEEEEEETTS-EEEESTTTTTS-EEEEB--PPPEEEEEES-SS-EEETT-EEEEEEEEES-SEEEEEEESSSS--EEEEEEEE-SEEEEEEEE--S--EEEEEEEEE-TT-TTSEEE-SS-EEEE--EEEEEES-SS-B--TT-EEEEEEEEES-SEEEEEEESSSS-EEEEEEEEGGGSEEEEE--S---S-BEEEEEETTEEEEEEE-SS-BB-------EEEEEE--SS-EEETT-EEEEEEEEEB--EEEEEEESSSS--EEEEEEETT-SEEEEE--S--EEEEEEEEE-SS-TTSEEE---EEEE--S--EEEEEE--SS-EEESS-EEEEEEEEES--EEEEEEESSSS-EEEEEEEEETTSSEEEEEPPS--EEEEEEEEEESS-TTSEEE-SS-EEEE--EEEEEES-SS-EEETT-EEEEEEEEES--EEEEEEESSSS-EEEEEEEEGGG-EEEEEPPS--EEEEEEEEEESS-TTSEEE-SS-EEEEP-EEEEEE--SS-EEETT-EEEEEEEEES--EEEEEEEETTEEEEEEEEESPPSEEEEEEEE--S--EEEEEEEEEETT-TT-EEE-SS-EEEEPEEEBTTB-SSSSB-SSHHHHHHHHTTT-B-PPPTT--SSSS-EEE-S--SSTTHHHHS-S-SSB-SHHHHHHHHHTTT-BTTTB--S---HHHHHHHHHHHHTTS-HHHHHHHHHHHHHHIIIIIS---PPPEEPPPEEEEEESEEEEEEEESSSEEEEEEEEETTS-EEEEEEEEEEPSEEEEEEE-SB-TTS-B--SEEEEEEEEETTEEEEEEEEE--